Protein 4J5T (pdb70)

Foldseek 3Di:
DVVLVVVVVLVQQLQQWDQQLLQWLGKIWGFPDDQWIKIKFKWKWWLLDLPGLVLIGTGFAVVNVWLFWAFLFADSSAWGKIWTHRVNQQKTWIKTKGAFPSNLKIKIKIFIAGNDLAPWTKIKMKMKIFGGNCVPPVDWWKAWDDADPQAKTKMWTQTVVSGIKIKIKFWPDAFFQDDPPDPALALDVQLGRRGKGKDAAADHPQCVLVVSVVLVVQLVVQLVVSVCDDSSSSSSSSGGDPPVVHDGTRMMMIIHMGTNSDGNHTMMMIIMGHPPDPRGPDDPVSVVVSRVVRRVVSVVLLCVLWDFDDDPAVDPDRVRLSSVLSRLLNRQSSLWHKAWAWAWEQPPPDDDQFAFADDDRPRIDTDDGAIATAGWQFSHQTSFDAQQLRLLSLLLVCSRFVLVSLVRLVSQLVQQDDVALFGFRTDQGGPSSCVNPDPVPRYTYRLAAAQRSSLLSLLLSLQQLCLQCPPCVSVCCSHPLVNVLVSLVVRVVSLVRNLVRLLVSFFADQVQCLLLCVVVVCNVPADNSQWGHRGRHHQQFRVRHVLTRDDDDPPDGRRKTALSSLLSNLSSLSSQLSSCRSNVVVVSNVVSVVSNVSSLVCQVSPQQDPVVLWGFIWAADPPPSSDIDGHDFQFLSGCSCLLSVSHDQPDPSVVSSLVQQCDCQFQDALQAGFLTTVPGPCAPDDPRDSRGWAALSSRLSNLVSLCVNPVCLVDDDPDDADSSNVSSRSRLNSNLNLQVVLCVPVPFGARTAHRPPGHHDDDGSRSDSSSCNSCSRIRDCSDDDDDD

Secondary structure (DSSP, 8-state):
-HHHHHHHHHHHHHHSSSB--TTBSSEEB-TT--SS-EEEEEEEE-TTSTTGGGG-B-B--GGG--SEEEEEEEETTTEEEEEEEETTTTEEEEEEEEE-TTSS-EEEEEEEEESSTTS--EEEEEEEEEE--HHHHS--EEEEEEESSSS-EEEEEEETTTEEEEEEEEEEE--B---TTSS---SBTTB-TTS-EEEEE---GGGGGGHHHHHHHHHHHHHHHHT---GGGHHHHTS---TT-PPP-SEEEEEEEEETTSTT-EEEEEEEEETT-SS----HHHHHHHHHHHHHHHHHHHHHH----S-SS--S-HHHHHHHHHHHHHHHHHT-EEEEEEEEE--SS---TT--SPP---S-EEEEEEEEEE--SBTTTB-SEEHHHHHHHHHHHHHH-HHHHHHHHHHHHTT--TT-----SEE--HHHHHTTS-GGGTEE-TT-----HHHHHHHHHHHHHHHHH------HHHH-HHHHHHHHHHHHHHHHHHHHHHHHHTB---STTHHHHHHHT-GGGS-TTS-B--TT--SS--GGGS-TTS---SS--TT-B-HHHHHHHHHHHHHHHHHHHHTT-HHHHHHHHHHHHHHHHHIIIIIEETTTTEE-EEEE-TTTSS-EEEE---BHHHHHHHHTT-SPTT-THHHHHHHHHH-TTTTEETTEEBSB-TTSTTTT-TT-SSSS-B-HHHHHHHHHHHHHH-GGGGS--SS---HHHHHHHHHHHHHHHHHHHHHHHTSS--SEE-TTT--EESSSS-TTGGGGHHHHHH----S-----

Nearest PDB structures (foldseek):
  4j5t-assembly1_A  TM=1.001E+00  e=0.000E+00  Saccharomyces cerevisiae S288C
  8ehp-assembly2_B  TM=9.016E-01  e=6.118E-64  Thermochaetoides thermophila DSM 1495
  8eq7-assembly2_B  TM=9.001E-01  e=3.548E-64  Thermochaetoides thermophila DSM 1495
  8egv-assembly1_A  TM=9.000E-01  e=9.634E-64  Thermochaetoides thermophila DSM 1495
  8e4i-assembly1_A  TM=8.996E-01  e=7.435E-63  Thermochaetoides thermophila DSM 1495

Solvent-accessible surface area: 31717 Å² total; per-residue (Å²): 87,155,163,22,117,119,17,50,131,103,0,70,75,17,0,36,3,0,8,0,10,1,11,1,0,2,1,1,31,0,10,76,6,82,67,0,2,4,10,1,0,1,0,1,1,15,0,31,42,146,78,2,21,162,6,12,14,4,37,0,33,44,156,33,165,18,99,58,16,5,3,61,18,4,1,0,20,10,0,2,53,1,15,0,22,2,104,136,2,2,1,36,0,18,0,31,0,3,8,8,138,48,4,42,0,1,0,0,14,0,57,2,76,11,68,58,45,167,87,96,0,0,0,0,0,0,1,0,0,0,1,12,0,26,109,109,32,65,127,9,53,7,50,76,97,24,119,110,38,76,28,25,16,77,0,62,0,60,2,111,75,35,22,66,0,46,0,26,1,87,34,29,77,28,81,25,20,91,36,115,161,72,175,90,2,85,46,12,108,39,0,18,1,30,91,8,13,45,3,12,9,106,20,54,29,141,40,5,44,70,2,90,64,38,0,42,60,21,0,55,27,1,48,159,76,51,135,174,258,60,74,33,30,38,0,0,30,3,2,0,21,66,53,120,126,71,124,109,13,14,2,2,0,1,2,2,3,1,16,1,54,92,149,126,7,1,14,0,8,0,10,4,24,84,86,71,29,130,65,49,6,73,70,106,117,49,4,62,113,20,16,91,98,1,39,98,43,2,40,50,61,0,77,157,55,6,58,34,45,97,33,67,13,96,18,146,38,53,133,44,6,57,53,2,0,10,24,3,2,1,24,0,1,3,0,1,0,4,30,69,12,49,5,33,2,2,106,110,35,94,49,76,98,68,54,22,82,134,52,161,49,139,66,45,120,97,42,42,87,19,59,0,0,0,0,0,1,1,18,5,69,56,7,12,1,22,4,21,10,0,1,0,1,0,15,0,0,6,18,9,0,4,2,0,0,0,16,0,1,32,2,0,2,98,13,20,85,119,148,32,3,18,9,2,60,10,4,5,8,17,71,43,15,31,63,46,6,68,139,136,129,18,43,10,22,18,55,21,1,9,0,0,1,0,0,5,0,1,2,40,0,0,37,26,0,34,86,62,27,46,127,55,153,27,46,28,1,3,45,63,54,44,11,0,36,49,17,0,109,136,6,27,74,43,0,57,80,3,4,80,46,0,44,172,31,0,74,6,88,16,110,80,6,60,144,20,0,94,130,83,40,30,44,111,108,6,42,67,124,4,1,2,11,1,6,21,11,14,106,92,57,1,64,0,0,12,2,44,6,6,5,10,7,90,82,13,59,40,0,3,0,6,0,0,0,0,0,2,0,0,0,0,0,28,0,0,52,18,0,0,58,1,27,127,66,94,139,38,48,113,112,5,41,91,20,20,78,37,0,16,61,0,4,34,54,0,0,23,0,145,147,70,70,4,4,2,8,1,4,29,26,82,159,60,101,123,79,22,58,68,20,36,33,34,0,0,6,4,0,0,0,1,3,0,34,5,6,54,122,144,10,91,32,6,105,79,6,7,60,12,1,41,38,88,118,55,0,32,6,98,51,0,0,0,0,0,2,76,124,24,124,61,59,41,121,121,107,55,98,12,23,1,7,2,4,2,0,0,0,13,7,0,1,33,0,0,39,90,19,52,83,129,3,95,104,113,102,106,67,174,45,65,111,5,37,121,4,9,34,34,1,22,45,25,2,4,45,8,3,32,119,4,46,108,138,69,17,34,5,12,26,5,5,7,26,147,71,0,72,5,44,41,4,34,33,4,16,0,7,0,0,0,0,0,1,12,19,1,42,121,165,25,80,63,138,175,184,230

Organism: Saccharomyces cerevisiae (strain ATCC 204508 / S288c) (NCBI:txid559292)

Radius of gyration: 28.16 Å; Cα contacts (8 Å, |Δi|>4): 1670; chains: 1; bounding box: 70×61×98 Å

B-factor: mean 46.06, std 15.05, range [21.65, 100.0]

CATH classification: 2.70.98.110 (+1 more: 1.50.10.10)

Sequence (788 aa):
AEFMEEYQKFTNESSLLWAPYRSNCYFGMRPRYVHESPLIMGIMWFNSLSQDGLHSSLRHFATPQDKLQKYGWEVYDPRIGGKEVFIDEKNNLNLTVYFVKSKNGENWSVRVQGEPLDPKRPSTASVVLYFSQNGGEIDGKSSLAMIGHDGPNDMKFFGYSKELGEYHLTVKDNFGHYFKNPEYETMEVAPGSDCSKTSHLSLQIPDKEVWKARDVFQSLVSDSIRDILERPADLIPSVLTIRNLYNFNPGNFHYIQKTFDLTKKDGFQFDITYNKLGTTQSISTREQVTELITWSLNEINARFDKQFSFGEGPDSIESVEVKRRFALETLSNLLGGIGYFYGNQLIDRETEFDESQFTEIKLLNAKEEGPFELFTSVPSRGFFPRGFYWDEGFHLLQIMEYDFDLAFEILLASWFEMIEDDSGWIAREIILGNEARSKVPQEEFQVQNPNIANPPTLLLAFSEMLSSRAIENIGDFMTNNLEANPGLLTEYAKKIYPKLLKHYNWFRKSQTGLIDEYEEILEDEGIWDKIHKNEVYRWVGRTFTHCLPSGMDDYPRAQPPDVAELNVDALAWVGVMTRSMKQIAHVLKLTQDEQRYAQIEQEVVENLDLLHWSENDNCCYCDISIDPEDDEIREFVCHEGYVSVLPFALKLIPKNSPKLEKVVALMSDPEKIFSDYGLLSLSRQDDYFGKDENYWRGPIWMNINYLCLDAMMRYYYPEVILDVAGEASNAKKLYQSLKINLSNNIYKVWEEQGYCYENYSPIDGHGTGAEHFTGWTALVVNILGRFRSHHHHHH

Structure (mmCIF, N/CA/C/O backbone):
data_4J5T
#
_entry.id   4J5T
#
_cell.length_a   94.800
_cell.length_b   101.800
_cell.length_c   103.300
_cell.angle_alpha   90.00
_cell.angle_beta   90.00
_cell.angle_gamma   90.00
#
_symmetry.space_group_name_H-M   'P 21 21 21'
#
loop_
_entity.id
_entity.type
_entity.pdbx_description
1 polymer 'Mannosyl-oligosaccharide glucosidase'
2 branched 2-acetamido-2-deoxy-beta-D-glucopyranose-(1-4)-2-acetamido-2-deoxy-beta-D-glucopyranose
3 water water
#
loop_
_atom_site.group_PDB
_atom_site.id
_atom_site.type_symbol
_atom_site.label_atom_id
_atom_site.label_alt_id
_atom_site.label_comp_id
_atom_site.label_asym_id
_atom_site.label_entity_id
_atom_site.label_seq_id
_atom_site.pdbx_PDB_ins_code
_atom_site.Cartn_x
_atom_site.Cartn_y
_atom_site.Cartn_z
_atom_site.occupancy
_atom_site.B_iso_or_equiv
_atom_site.auth_seq_id
_atom_site.auth_comp_id
_atom_site.auth_asym_id
_atom_site.auth_atom_id
_atom_site.pdbx_PDB_model_num
ATOM 1 N N . ALA A 1 1 ? -39.939 1.489 3.086 1.00 59.23 -2 ALA A N 1
ATOM 2 C CA . ALA A 1 1 ? -38.646 1.800 3.761 1.00 65.69 -2 ALA A CA 1
ATOM 3 C C . ALA A 1 1 ? -38.808 1.813 5.278 1.00 64.14 -2 ALA A C 1
ATOM 4 O O . ALA A 1 1 ? -37.969 1.282 6.001 1.00 62.69 -2 ALA A O 1
ATOM 6 N N . GLU A 1 2 ? -39.894 2.422 5.749 1.00 58.38 -1 GLU A N 1
ATOM 7 C CA . GLU A 1 2 ? -40.186 2.508 7.180 1.00 70.06 -1 GLU A CA 1
ATOM 8 C C . GLU A 1 2 ? -40.402 1.118 7.770 1.00 63.31 -1 GLU A C 1
ATOM 9 O O . GLU A 1 2 ? -39.897 0.811 8.853 1.00 56.63 -1 GLU A O 1
ATOM 15 N N . PHE A 1 3 ? -41.154 0.284 7.053 1.00 49.13 0 PHE A N 1
ATOM 16 C CA . PHE A 1 3 ? -41.355 -1.104 7.454 1.00 53.84 0 PHE A CA 1
ATOM 17 C C . PHE A 1 3 ? -40.025 -1.857 7.482 1.00 53.33 0 PHE A C 1
ATOM 18 O O . PHE A 1 3 ? -39.769 -2.626 8.407 1.00 46.67 0 PHE A O 1
ATOM 26 N N . MET A 1 4 ? -39.178 -1.623 6.481 1.00 50.79 1 MET A N 1
ATOM 27 C CA . MET A 1 4 ? -37.877 -2.290 6.413 1.00 48.79 1 MET A CA 1
ATOM 28 C C . MET A 1 4 ? -36.997 -1.941 7.612 1.00 48.90 1 MET A C 1
ATOM 29 O O . MET A 1 4 ? -36.345 -2.818 8.176 1.00 46.92 1 MET A O 1
ATOM 34 N N . GLU A 1 5 ? -36.982 -0.668 7.997 1.00 50.46 2 GLU A N 1
ATOM 35 C CA . GLU A 1 5 ? -36.208 -0.231 9.164 1.00 53.41 2 GLU A CA 1
ATOM 36 C C . GLU A 1 5 ? -36.752 -0.818 10.468 1.00 50.77 2 GLU A C 1
ATOM 37 O O . GLU A 1 5 ? -35.986 -1.071 11.399 1.00 42.81 2 GLU A O 1
ATOM 43 N N . GLU A 1 6 ? -38.064 -1.036 10.532 1.00 44.51 3 GLU A N 1
ATOM 44 C CA . GLU A 1 6 ? -38.674 -1.698 11.686 1.00 47.01 3 GLU A CA 1
ATOM 45 C C . GLU A 1 6 ? -38.239 -3.160 11.757 1.00 44.33 3 GLU A C 1
ATOM 46 O O . GLU A 1 6 ? -37.909 -3.660 12.833 1.00 40.01 3 GLU A O 1
ATOM 52 N N . TYR A 1 7 ? -38.244 -3.837 10.611 1.00 45.25 4 TYR A N 1
ATOM 53 C CA . TYR A 1 7 ? -37.741 -5.207 10.526 1.00 42.18 4 TYR A CA 1
ATOM 54 C C . TYR A 1 7 ? -36.252 -5.272 10.867 1.00 35.28 4 TYR A C 1
ATOM 55 O O . TYR A 1 7 ? -35.828 -6.110 11.666 1.00 32.69 4 TYR A O 1
ATOM 64 N N . GLN A 1 8 ? -35.467 -4.387 10.261 1.00 35.69 5 GLN A N 1
ATOM 65 C CA . GLN A 1 8 ? -34.020 -4.378 10.468 1.00 38.72 5 GLN A CA 1
ATOM 66 C C . GLN A 1 8 ? -33.648 -4.048 11.916 1.00 45.05 5 GLN A C 1
ATOM 67 O O . GLN A 1 8 ? -32.646 -4.549 12.427 1.00 31.29 5 GLN A O 1
ATOM 73 N N . LYS A 1 9 ? -34.457 -3.213 12.570 1.00 40.67 6 LYS A N 1
ATOM 74 C CA . LYS A 1 9 ? -34.262 -2.889 13.986 1.00 38.58 6 LYS A CA 1
ATOM 75 C C . LYS A 1 9 ? -34.408 -4.133 14.858 1.00 33.93 6 LYS A C 1
ATOM 76 O O . LYS A 1 9 ? -33.555 -4.404 15.698 1.00 35.03 6 LYS A O 1
ATOM 82 N N . PHE A 1 10 ? -35.497 -4.872 14.666 1.00 33.79 7 PHE A N 1
ATOM 83 C CA . PHE A 1 10 ? -35.722 -6.115 15.410 1.00 41.28 7 PHE A CA 1
ATOM 84 C C . PHE A 1 10 ? -34.649 -7.160 15.106 1.00 34.43 7 PHE A C 1
ATOM 85 O O . PHE A 1 10 ? -34.176 -7.848 16.012 1.00 35.95 7 PHE A O 1
ATOM 93 N N . THR A 1 11 ? -34.277 -7.287 13.834 1.00 36.07 8 THR A N 1
ATOM 94 C CA . THR A 1 11 ? -33.248 -8.246 13.433 1.00 34.42 8 THR A CA 1
ATOM 95 C C . THR A 1 11 ? -31.931 -7.929 14.143 1.00 35.04 8 THR A C 1
ATOM 96 O O . THR A 1 11 ? -31.345 -8.794 14.793 1.00 31.17 8 THR A O 1
ATOM 100 N N . ASN A 1 12 ? -31.488 -6.681 14.030 1.00 34.79 9 ASN A N 1
ATOM 101 C CA . ASN A 1 12 ? -30.303 -6.206 14.739 1.00 35.60 9 ASN A CA 1
ATOM 102 C C . ASN A 1 12 ? -30.281 -6.554 16.212 1.00 35.79 9 ASN A C 1
ATOM 103 O O . ASN A 1 12 ? -29.275 -7.033 16.736 1.00 32.20 9 ASN A O 1
ATOM 108 N N . GLU A 1 13 ? -31.388 -6.259 16.882 1.00 30.85 10 GLU A N 1
ATOM 109 C CA . GLU A 1 13 ? -31.494 -6.467 18.319 1.00 32.82 10 GLU A CA 1
ATOM 110 C C . GLU A 1 13 ? -31.431 -7.942 18.693 1.00 28.88 10 GLU A C 1
ATOM 111 O O . GLU A 1 13 ? -30.814 -8.296 19.699 1.00 27.54 10 GLU A O 1
ATOM 117 N N A SER A 1 14 ? -32.060 -8.787 17.879 0.32 32.09 11 SER A N 1
ATOM 118 N N B SER A 1 14 ? -32.052 -8.804 17.891 0.68 32.13 11 SER A N 1
ATOM 119 C CA A SER A 1 14 ? -32.065 -10.231 18.093 0.32 31.22 11 SER A CA 1
ATOM 120 C CA B SER A 1 14 ? -32.039 -10.241 18.174 0.68 31.15 11 SER A CA 1
ATOM 121 C C A SER A 1 14 ? -30.682 -10.859 17.910 0.32 31.34 11 SER A C 1
ATOM 122 C C B SER A 1 14 ? -30.665 -10.871 17.920 0.68 31.40 11 SER A C 1
ATOM 123 O O A SER A 1 14 ? -30.354 -11.842 18.572 0.32 28.75 11 SER A O 1
ATOM 124 O O B SER A 1 14 ? -30.321 -11.870 18.551 0.68 28.72 11 SER A O 1
ATOM 129 N N . LEU A 1 15 ? -29.880 -10.288 17.013 1.00 28.95 12 LEU A N 1
ATOM 130 C CA . LEU A 1 15 ? -28.544 -10.817 16.693 1.00 27.91 12 LEU A CA 1
ATOM 131 C C . LEU A 1 15 ? -27.378 -10.031 17.309 1.00 30.10 12 LEU A C 1
ATOM 132 O O . LEU A 1 15 ? -26.222 -10.363 17.061 1.00 31.02 12 LEU A O 1
ATOM 137 N N . LEU A 1 16 ? -27.671 -9.011 18.119 1.00 25.99 13 LEU A N 1
ATOM 138 C CA . LEU A 1 16 ? -26.622 -8.164 18.693 1.00 28.67 13 LEU A CA 1
ATOM 139 C C . LEU A 1 16 ? -25.597 -8.943 19.514 1.00 29.84 13 LEU A C 1
ATOM 140 O O . LEU A 1 16 ? -24.392 -8.773 19.325 1.00 32.20 13 LEU A O 1
ATOM 145 N N . TRP A 1 17 ? -26.076 -9.787 20.424 1.00 24.91 14 TRP A N 1
ATOM 146 C CA . TRP A 1 17 ? -25.202 -10.455 21.388 1.00 28.39 14 TRP A CA 1
ATOM 147 C C . TRP A 1 17 ? -25.103 -11.934 21.161 1.00 29.66 14 TRP A C 1
ATOM 148 O O . TRP A 1 17 ? -26.109 -12.643 21.160 1.00 33.14 14 TRP A O 1
ATOM 159 N N . ALA A 1 18 ? -23.875 -12.410 20.972 1.00 31.96 15 ALA A N 1
ATOM 160 C CA . ALA A 1 18 ? -23.602 -13.838 20.873 1.00 31.89 15 ALA A CA 1
ATOM 161 C C . ALA A 1 18 ? -22.094 -14.083 20.929 1.00 31.70 15 ALA A C 1
ATOM 162 O O . ALA A 1 18 ? -21.312 -13.135 20.827 1.00 26.64 15 ALA A O 1
ATOM 164 N N . PRO A 1 19 ? -21.677 -15.351 21.097 1.00 34.62 16 PRO A N 1
ATOM 165 C CA . PRO A 1 19 ? -20.248 -15.687 21.094 1.00 26.69 16 PRO A CA 1
ATOM 166 C C . PRO A 1 19 ? -19.626 -15.583 19.698 1.00 35.52 16 PRO A C 1
ATOM 167 O O . PRO A 1 19 ? -19.181 -16.584 19.133 1.00 30.52 16 PRO A O 1
ATOM 171 N N . TYR A 1 20 ? -19.562 -14.362 19.171 1.00 26.63 17 TYR A N 1
ATOM 172 C CA . TYR A 1 20 ? -19.183 -14.134 17.771 1.00 27.98 17 TYR A CA 1
ATOM 173 C C . TYR A 1 20 ? -17.670 -14.166 17.506 1.00 28.34 17 TYR A C 1
ATOM 174 O O . TYR A 1 20 ? -17.235 -13.942 16.376 1.00 28.81 17 TYR A O 1
ATOM 183 N N . ARG A 1 21 ? -16.867 -14.428 18.534 1.00 31.92 18 ARG A N 1
ATOM 184 C CA . ARG A 1 21 ? -15.433 -14.621 18.345 1.00 30.93 18 ARG A CA 1
ATOM 185 C C . ARG A 1 21 ? -15.196 -16.116 18.189 1.00 32.33 18 ARG A C 1
ATOM 186 O O . ARG A 1 21 ? -14.656 -16.769 19.080 1.00 29.17 18 ARG A O 1
ATOM 194 N N . SER A 1 22 ? -15.612 -16.646 17.040 1.00 32.27 19 SER A N 1
ATOM 195 C CA . SER A 1 22 ? -15.680 -18.093 16.829 1.00 36.65 19 SER A CA 1
ATOM 196 C C . SER A 1 22 ? -14.311 -18.775 16.725 1.00 29.58 19 SER A C 1
ATOM 197 O O . SER A 1 22 ? -14.223 -19.997 16.827 1.00 31.64 19 SER A O 1
ATOM 200 N N . ASN A 1 23 ? -13.253 -17.991 16.521 1.00 29.62 20 ASN A N 1
ATOM 201 C CA . ASN A 1 23 ? -11.882 -18.499 16.650 1.00 29.06 20 ASN A CA 1
ATOM 202 C C . ASN A 1 23 ? -11.536 -18.920 18.089 1.00 32.71 20 ASN A C 1
ATOM 203 O O . ASN A 1 23 ? -10.645 -19.741 18.297 1.00 30.22 20 ASN A O 1
ATOM 208 N N . CYS A 1 24 ? -12.238 -18.352 19.072 1.00 26.03 21 CYS A N 1
ATOM 209 C CA . CYS A 1 24 ? -12.071 -18.741 20.476 1.00 28.23 21 CYS A CA 1
ATOM 210 C C . CYS A 1 24 ? -12.965 -19.924 20.823 1.00 27.47 21 CYS A C 1
ATOM 211 O O . CYS A 1 24 ? -14.053 -20.064 20.259 1.00 32.84 21 CYS A O 1
ATOM 214 N N . TYR A 1 25 ? -12.513 -20.762 21.757 1.00 27.88 22 TYR A N 1
ATOM 215 C CA . TYR A 1 25 ? -13.364 -21.820 22.309 1.00 29.27 22 TYR A CA 1
ATOM 216 C C . TYR A 1 25 ? -14.659 -21.206 22.819 1.00 33.18 22 TYR A C 1
ATOM 217 O O . TYR A 1 25 ? -15.748 -21.696 22.527 1.00 30.17 22 TYR A O 1
ATOM 226 N N . PHE A 1 26 ? -14.528 -20.124 23.579 1.00 28.28 23 PHE A N 1
ATOM 227 C CA . PHE A 1 26 ? -15.667 -19.280 23.908 1.00 29.74 23 PHE A CA 1
ATOM 228 C C . PHE A 1 26 ? -15.227 -17.830 24.038 1.00 30.75 23 PHE A C 1
ATOM 229 O O . PHE A 1 26 ? -14.547 -17.459 24.995 1.00 25.49 23 PHE A O 1
ATOM 237 N N . GLY A 1 27 ? -15.616 -17.020 23.059 1.00 32.13 24 GLY A N 1
ATOM 238 C CA . GLY A 1 27 ? -15.312 -15.597 23.056 1.00 29.63 24 GLY A CA 1
ATOM 239 C C . GLY A 1 27 ? -16.493 -14.823 22.515 1.00 27.66 24 GLY A C 1
ATOM 240 O O . GLY A 1 27 ? -17.177 -15.288 21.604 1.00 30.90 24 GLY A O 1
ATOM 241 N N . MET A 1 28 ? -16.727 -13.639 23.074 1.00 28.18 25 MET A N 1
ATOM 242 C CA . MET A 1 28 ? -17.878 -12.829 22.703 1.00 28.86 25 MET A CA 1
ATOM 243 C C . MET A 1 28 ? -17.495 -11.415 22.304 1.00 28.40 25 MET A C 1
ATOM 244 O O . MET A 1 28 ? -16.581 -10.818 22.872 1.00 30.79 25 MET A O 1
ATOM 249 N N . ARG A 1 29 ? -18.230 -10.888 21.334 1.00 27.66 26 ARG A N 1
ATOM 250 C CA . ARG A 1 29 ? -18.265 -9.460 21.066 1.00 26.77 26 ARG A CA 1
ATOM 251 C C . ARG A 1 29 ? -19.601 -9.166 20.391 1.00 29.73 26 ARG A C 1
ATOM 252 O O . ARG A 1 29 ? -20.165 -10.045 19.739 1.00 29.37 26 ARG A O 1
ATOM 260 N N . PRO A 1 30 ? -20.124 -7.943 20.564 1.00 26.72 27 PRO A N 1
ATOM 261 C CA . PRO A 1 30 ? -21.405 -7.604 19.948 1.00 30.24 27 PRO A CA 1
ATOM 262 C C . PRO A 1 30 ? -21.297 -7.406 18.435 1.00 28.15 27 PRO A C 1
ATOM 263 O O . PRO A 1 30 ? -20.314 -6.848 17.951 1.00 28.65 27 PRO A O 1
ATOM 267 N N . ARG A 1 31 ? -22.312 -7.863 17.710 1.00 26.45 28 ARG A N 1
ATOM 268 C CA . ARG A 1 31 ? -22.328 -7.798 16.249 1.00 32.07 28 ARG A CA 1
ATOM 269 C C . ARG A 1 31 ? -22.285 -6.355 15.749 1.00 33.25 28 ARG A C 1
ATOM 270 O O . ARG A 1 31 ? -22.969 -5.491 16.288 1.00 30.64 28 ARG A O 1
ATOM 278 N N . TYR A 1 32 ? -21.467 -6.113 14.724 1.00 29.39 29 TYR A N 1
ATOM 279 C CA . TYR A 1 32 ? -21.354 -4.803 14.059 1.00 27.91 29 TYR A CA 1
ATOM 280 C C . TYR A 1 32 ? -20.950 -3.633 14.970 1.00 32.67 29 TYR A C 1
ATOM 281 O O . TYR A 1 32 ? -21.236 -2.476 14.658 1.00 32.82 29 TYR A O 1
ATOM 290 N N . VAL A 1 33 ? -20.263 -3.928 16.071 1.00 29.54 30 VAL A N 1
ATOM 291 C CA . VAL A 1 33 ? -19.719 -2.893 16.944 1.00 28.57 30 VAL A CA 1
ATOM 292 C C . VAL A 1 33 ? -18.201 -2.915 16.815 1.00 30.74 30 VAL A C 1
ATOM 293 O O . VAL A 1 33 ? -17.545 -3.793 17.366 1.00 29.79 30 VAL A O 1
ATOM 297 N N . HIS A 1 34 ? -17.642 -1.953 16.088 1.00 30.00 31 HIS A N 1
ATOM 298 C CA . HIS A 1 34 ? -16.205 -1.967 15.792 1.00 36.41 31 HIS A CA 1
ATOM 299 C C . HIS A 1 34 ? -15.377 -0.957 16.541 1.00 38.85 31 HIS A C 1
ATOM 300 O O . HIS A 1 34 ? -14.169 -1.149 16.676 1.00 42.46 31 HIS A O 1
ATOM 307 N N . GLU A 1 35 ? -15.983 0.121 17.037 1.00 33.76 32 GLU A N 1
ATOM 308 C CA . GLU A 1 35 ? -15.203 1.147 17.741 1.00 38.98 32 GLU A CA 1
ATOM 309 C C . GLU A 1 35 ? -15.085 0.889 19.242 1.00 36.09 32 GLU A C 1
ATOM 310 O O . GLU A 1 35 ? -13.987 0.943 19.789 1.00 35.30 32 GLU A O 1
ATOM 316 N N . SER A 1 36 ? -16.205 0.613 19.906 1.00 34.80 33 SER A N 1
ATOM 317 C CA . SER A 1 36 ? -16.191 0.396 21.355 1.00 30.28 33 SER A CA 1
ATOM 318 C C . SER A 1 36 ? -16.919 -0.882 21.766 1.00 27.98 33 SER A C 1
ATOM 319 O O . SER A 1 36 ? -17.899 -0.836 22.510 1.00 30.11 33 SER A O 1
ATOM 322 N N . PRO A 1 37 ? -16.433 -2.037 21.282 1.00 30.32 34 PRO A N 1
ATOM 323 C CA . PRO A 1 37 ? -16.998 -3.309 21.710 1.00 24.61 34 PRO A CA 1
ATOM 324 C C . PRO A 1 37 ? -16.526 -3.724 23.095 1.00 28.07 34 PRO A C 1
ATOM 325 O O . PRO A 1 37 ? -15.391 -3.430 23.476 1.00 28.82 34 PRO A O 1
ATOM 329 N N . LEU A 1 38 ? -17.401 -4.393 23.840 1.00 29.41 35 LEU A N 1
ATOM 330 C CA . LEU A 1 38 ? -16.979 -5.186 24.985 1.00 30.68 35 LEU A CA 1
ATOM 331 C C . LEU A 1 38 ? -16.527 -6.537 24.447 1.00 34.18 35 LEU A C 1
ATOM 332 O O . LEU A 1 38 ? -17.284 -7.220 23.753 1.00 32.91 35 LEU A O 1
ATOM 337 N N . ILE A 1 39 ? -15.290 -6.908 24.764 1.00 28.24 36 ILE A N 1
ATOM 338 C CA . ILE A 1 39 ? -14.702 -8.157 24.310 1.00 31.25 36 ILE A CA 1
ATOM 339 C C . ILE A 1 39 ? -14.556 -9.080 25.509 1.00 36.85 36 ILE A C 1
ATOM 340 O O . ILE A 1 39 ? -14.069 -8.661 26.556 1.00 33.31 36 ILE A O 1
ATOM 345 N N . MET A 1 40 ? -14.979 -10.329 25.353 1.00 33.14 37 MET A N 1
ATOM 346 C CA . MET A 1 40 ? -14.844 -11.319 26.417 1.00 29.34 37 MET A CA 1
ATOM 347 C C . MET A 1 40 ? -14.306 -12.628 25.861 1.00 31.64 37 MET A C 1
ATOM 348 O O . MET A 1 40 ? -14.588 -12.985 24.720 1.00 30.66 37 MET A O 1
ATOM 353 N N . GLY A 1 41 ? -13.524 -13.327 26.677 1.00 30.80 38 GLY A N 1
ATOM 354 C CA . GLY A 1 41 ? -13.086 -14.678 26.367 1.00 31.72 38 GLY A CA 1
ATOM 355 C C . GLY A 1 41 ? -12.874 -15.490 27.628 1.00 35.65 38 GLY A C 1
ATOM 356 O O . GLY A 1 41 ? -12.752 -14.936 28.723 1.00 31.73 38 GLY A O 1
ATOM 357 N N . ILE A 1 42 ? -12.846 -16.808 27.467 1.00 31.45 39 ILE A N 1
ATOM 358 C CA . ILE A 1 42 ? -12.604 -17.730 28.570 1.00 28.70 39 ILE A CA 1
ATOM 359 C C . ILE A 1 42 ? -11.399 -18.596 28.244 1.00 36.70 39 ILE A C 1
ATOM 360 O O . ILE A 1 42 ? -11.315 -19.167 27.158 1.00 36.48 39 ILE A O 1
ATOM 365 N N . MET A 1 43 ? -10.466 -18.682 29.185 1.00 33.61 40 MET A N 1
ATOM 366 C CA . MET A 1 43 ? -9.330 -19.585 29.070 1.00 35.10 40 MET A CA 1
ATOM 367 C C . MET A 1 43 ? -9.333 -20.512 30.277 1.00 40.97 40 MET A C 1
ATOM 368 O O . MET A 1 43 ? -9.982 -20.219 31.282 1.00 35.55 40 MET A O 1
ATOM 373 N N . TRP A 1 44 ? -8.636 -21.638 30.172 1.00 33.96 41 TRP A N 1
ATOM 374 C CA . TRP A 1 44 ? -8.463 -22.525 31.321 1.00 39.41 41 TRP A CA 1
ATOM 375 C C . TRP A 1 44 ? -7.244 -23.388 31.203 1.00 39.38 41 TRP A C 1
ATOM 376 O O . TRP A 1 44 ? -6.720 -23.598 30.108 1.00 41.08 41 TRP A O 1
ATOM 387 N N . PHE A 1 45 ? -6.790 -23.895 32.347 1.00 40.90 42 PHE A N 1
ATOM 388 C CA . PHE A 1 45 ? -5.651 -24.810 32.401 1.00 36.41 42 PHE A CA 1
ATOM 389 C C . PHE A 1 45 ? -5.588 -25.537 33.744 1.00 48.12 42 PHE A C 1
ATOM 390 O O . PHE A 1 45 ? -6.307 -25.187 34.683 1.00 39.23 42 PHE A O 1
ATOM 398 N N . ASN A 1 46 ? -4.741 -26.559 33.814 1.00 42.00 43 ASN A N 1
ATOM 399 C CA . ASN A 1 46 ? -4.489 -27.279 35.059 1.00 49.35 43 ASN A CA 1
ATOM 400 C C . ASN A 1 46 ? -3.285 -26.669 35.768 1.00 44.66 43 ASN A C 1
ATOM 401 O O . ASN A 1 46 ? -2.143 -26.916 35.383 1.00 52.05 43 ASN A O 1
ATOM 406 N N . SER A 1 47 ? -3.545 -25.887 36.813 1.00 43.12 44 SER A N 1
ATOM 407 C CA . SER A 1 47 ? -2.483 -25.170 37.519 1.00 45.82 44 SER A CA 1
ATOM 408 C C . SER A 1 47 ? -1.739 -26.023 38.552 1.00 50.21 44 SER A C 1
ATOM 409 O O . SER A 1 47 ? -0.763 -25.559 39.142 1.00 53.99 44 SER A O 1
ATOM 412 N N . LEU A 1 48 ? -2.187 -2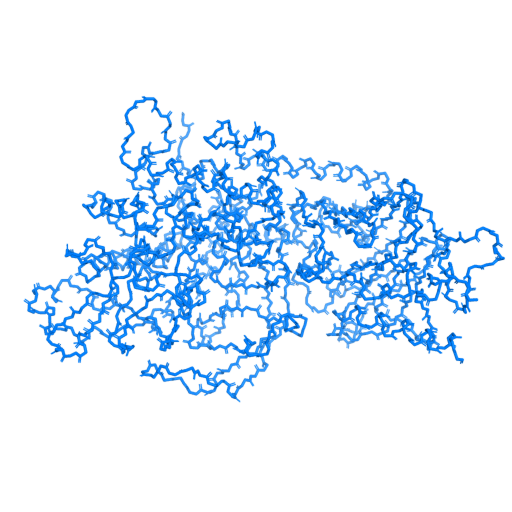7.258 38.770 1.00 53.48 45 LEU A N 1
ATOM 413 C CA . LEU A 1 48 ? -1.544 -28.143 39.745 1.00 60.44 45 LEU A CA 1
ATOM 414 C C . LEU A 1 48 ? -0.190 -28.667 39.260 1.00 63.46 45 LEU A C 1
ATOM 415 O O . LEU A 1 48 ? 0.663 -29.021 40.076 1.00 74.03 45 LEU A O 1
ATOM 420 N N . SER A 1 49 ? 0.005 -28.719 37.941 1.00 66.66 46 SER A N 1
ATOM 421 C CA . SER A 1 49 ? 1.290 -29.119 37.367 1.00 73.01 46 SER A CA 1
ATOM 422 C C . SER A 1 49 ? 2.170 -27.894 37.106 1.00 73.18 46 SER A C 1
ATOM 423 O O . SER A 1 49 ? 1.666 -26.797 36.859 1.00 64.11 46 SER A O 1
ATOM 426 N N . GLN A 1 50 ? 3.484 -28.099 37.166 1.00 70.91 47 GLN A N 1
ATOM 427 C CA . GLN A 1 50 ? 4.471 -27.024 36.989 1.00 77.08 47 GLN A CA 1
ATOM 428 C C . GLN A 1 50 ? 4.430 -26.362 35.609 1.00 73.00 47 GLN A C 1
ATOM 429 O O . GLN A 1 50 ? 4.772 -25.186 35.475 1.00 68.37 47 GLN A O 1
ATOM 435 N N . ASP A 1 51 ? 4.020 -27.122 34.596 1.00 73.21 48 ASP A N 1
ATOM 436 C CA . ASP A 1 51 ? 3.984 -26.647 33.210 1.00 75.35 48 ASP A CA 1
ATOM 437 C C . ASP A 1 51 ? 2.543 -26.573 32.688 1.00 75.56 48 ASP A C 1
ATOM 438 O O . ASP A 1 51 ? 2.271 -26.877 31.524 1.00 65.55 48 ASP A O 1
ATOM 443 N N . GLY A 1 52 ? 1.629 -26.152 33.562 1.00 66.67 49 GLY A N 1
ATOM 444 C CA . GLY A 1 52 ? 0.217 -26.016 33.213 1.00 61.21 49 GLY A CA 1
ATOM 445 C C . GLY A 1 52 ? -0.054 -24.927 32.193 1.00 58.98 49 GLY A C 1
ATOM 446 O O . GLY A 1 52 ? -1.022 -25.010 31.434 1.00 58.71 49 GLY A O 1
ATOM 447 N N . LEU A 1 53 ? 0.801 -23.907 32.169 1.00 51.87 50 LEU A N 1
ATOM 448 C CA . LEU A 1 53 ? 0.668 -22.802 31.216 1.00 58.61 50 LEU A CA 1
ATOM 449 C C . LEU A 1 53 ? 0.813 -23.242 29.755 1.00 60.39 50 LEU A C 1
ATOM 450 O O . LEU A 1 53 ? 0.299 -22.574 28.857 1.00 59.91 50 LEU A O 1
ATOM 455 N N . HIS A 1 54 ? 1.508 -24.353 29.519 1.00 56.41 51 HIS A N 1
ATOM 456 C CA . HIS A 1 54 ? 1.618 -24.918 28.169 1.00 57.22 51 HIS A CA 1
ATOM 457 C C . HIS A 1 54 ? 0.343 -25.559 27.675 1.00 58.19 51 HIS A C 1
ATOM 458 O O . HIS A 1 54 ? 0.159 -25.707 26.464 1.00 56.74 51 HIS A O 1
ATOM 465 N N A SER A 1 55 ? -0.541 -25.958 28.589 0.51 50.74 52 SER A N 1
ATOM 466 N N B SER A 1 55 ? -0.533 -25.933 28.610 0.49 50.75 52 SER A N 1
ATOM 467 C CA A SER A 1 55 ? -1.851 -26.500 28.211 0.51 52.21 52 SER A CA 1
ATOM 468 C CA B SER A 1 55 ? -1.842 -26.507 28.299 0.49 52.19 52 SER A CA 1
ATOM 469 C C A SER A 1 55 ? -2.969 -25.485 28.466 0.51 46.97 52 SER A C 1
ATOM 470 C C B SER A 1 55 ? -2.974 -25.488 28.440 0.49 46.97 52 SER A C 1
ATOM 471 O O A SER A 1 55 ? -4.092 -25.857 28.812 0.51 46.78 52 SER A O 1
ATOM 472 O O B SER A 1 55 ? -4.120 -25.867 28.683 0.49 47.06 52 SER A O 1
ATOM 477 N N . LEU A 1 56 ? -2.656 -24.204 28.284 1.00 43.80 53 LEU A N 1
ATOM 478 C CA . LEU A 1 56 ? -3.642 -23.138 28.440 1.00 44.64 53 LEU A CA 1
ATOM 479 C C . LEU A 1 56 ? -4.505 -23.036 27.185 1.00 40.43 53 LEU A C 1
ATOM 480 O O . LEU A 1 56 ? -4.001 -22.746 26.098 1.00 43.60 53 LEU A O 1
ATOM 485 N N . ARG A 1 57 ? -5.804 -23.277 27.346 1.00 35.93 54 ARG A N 1
ATOM 486 C CA . ARG A 1 57 ? -6.739 -23.252 26.225 1.00 41.67 54 ARG A CA 1
ATOM 487 C C . ARG A 1 57 ? -7.239 -21.834 26.014 1.00 42.23 54 ARG A C 1
ATOM 488 O O . ARG A 1 57 ? -7.552 -21.140 26.975 1.00 32.48 54 ARG A O 1
ATOM 496 N N . HIS A 1 58 ? -7.308 -21.409 24.757 1.00 34.82 55 HIS A N 1
ATOM 497 C CA . HIS A 1 58 ? -7.873 -20.108 24.420 1.00 30.22 55 HIS A CA 1
ATOM 498 C C . HIS A 1 58 ? -8.501 -20.154 23.055 1.00 32.94 55 HIS A C 1
ATOM 499 O O . HIS A 1 58 ? -9.725 -20.206 22.941 1.00 32.18 55 HIS A O 1
ATOM 506 N N . PHE A 1 59 ? -7.678 -20.161 22.007 1.00 31.07 56 PHE A N 1
ATOM 507 C CA . PHE A 1 59 ? -8.180 -20.299 20.646 1.00 32.07 56 PHE A CA 1
ATOM 508 C C . PHE A 1 59 ? -8.412 -21.765 20.316 1.00 34.21 56 PHE A C 1
ATOM 509 O O . PHE A 1 59 ? -7.683 -22.638 20.785 1.00 32.43 56 PHE A O 1
ATOM 517 N N . ALA A 1 60 ? -9.436 -22.029 19.511 1.00 34.64 57 ALA A N 1
ATOM 518 C CA . ALA A 1 60 ? -9.685 -23.372 19.009 1.00 35.38 57 ALA A CA 1
ATOM 519 C C . ALA A 1 60 ? -8.564 -23.750 18.053 1.00 41.73 57 ALA A C 1
ATOM 520 O O . ALA A 1 60 ? -8.293 -23.029 17.094 1.00 46.55 57 ALA A O 1
ATOM 522 N N . THR A 1 61 ? -7.896 -24.863 18.339 1.00 43.87 58 THR A N 1
ATOM 523 C CA . THR A 1 61 ? -6.849 -25.387 17.467 1.00 48.22 58 THR A CA 1
ATOM 524 C C . THR A 1 61 ? -6.831 -26.910 17.527 1.00 49.67 58 THR A C 1
ATOM 525 O O . THR A 1 61 ? -6.985 -27.487 18.605 1.00 46.44 58 THR A O 1
ATOM 529 N N . PRO A 1 62 ? -6.622 -27.568 16.372 1.00 45.65 59 PRO A N 1
ATOM 530 C CA . PRO A 1 62 ? -6.537 -29.028 16.339 1.00 47.19 59 PRO A CA 1
ATOM 531 C C . PRO A 1 62 ? -5.347 -29.561 17.138 1.00 48.32 59 PRO A C 1
ATOM 532 O O . PRO A 1 62 ? -5.347 -30.722 17.542 1.00 49.58 59 PRO A O 1
ATOM 536 N N . GLN A 1 63 ? -4.351 -28.706 17.361 1.00 50.85 60 GLN A N 1
ATOM 537 C CA . GLN A 1 63 ? -3.158 -29.062 18.128 1.00 57.95 60 GLN A CA 1
ATOM 538 C C . GLN A 1 63 ? -3.437 -29.347 19.610 1.00 59.27 60 GLN A C 1
ATOM 539 O O . GLN A 1 63 ? -2.640 -30.015 20.268 1.00 53.38 60 GLN A O 1
ATOM 545 N N . ASP A 1 64 ? -4.556 -28.843 20.132 1.00 48.79 61 ASP A N 1
ATOM 546 C CA . ASP A 1 64 ? -4.955 -29.108 21.521 1.00 49.90 61 ASP A CA 1
ATOM 547 C C . ASP A 1 64 ? -5.433 -30.539 21.751 1.00 46.74 61 ASP A C 1
ATOM 548 O O . ASP A 1 64 ? -5.359 -31.038 22.873 1.00 54.09 61 ASP A O 1
ATOM 553 N N . LYS A 1 65 ? -5.935 -31.185 20.700 1.00 48.58 62 LYS A N 1
ATOM 554 C CA . LYS A 1 65 ? -6.392 -32.572 20.779 1.00 52.46 62 LYS A CA 1
ATOM 555 C C . LYS A 1 65 ? -7.378 -32.794 21.928 1.00 58.20 62 LYS A C 1
ATOM 556 O O . LYS A 1 65 ? -7.219 -33.721 22.727 1.00 57.07 62 LYS A O 1
ATOM 562 N N . LEU A 1 66 ? -8.388 -31.932 22.013 1.00 48.76 63 LEU A N 1
ATOM 563 C CA . LEU A 1 66 ? -9.473 -32.121 22.969 1.00 44.82 63 LEU A CA 1
ATOM 564 C C . LEU A 1 66 ? -10.280 -33.331 22.515 1.00 44.24 63 LEU A C 1
ATOM 565 O O . LEU A 1 66 ? -10.452 -33.541 21.312 1.00 45.44 63 LEU A O 1
ATOM 570 N N . GLN A 1 67 ? -10.764 -34.131 23.462 1.00 48.10 64 GLN A N 1
ATOM 571 C CA . GLN A 1 67 ? -11.617 -35.268 23.118 1.00 45.76 64 GLN A CA 1
ATOM 572 C C . GLN A 1 67 ? -12.817 -34.780 22.318 1.00 50.90 64 GLN A C 1
ATOM 573 O O . GLN A 1 67 ? -13.204 -35.399 21.325 1.00 50.25 64 GLN A O 1
ATOM 579 N N . LYS A 1 68 ? -13.405 -33.673 22.762 1.00 46.05 65 LYS A N 1
ATOM 580 C CA . LYS A 1 68 ? -14.552 -33.094 22.080 1.00 50.76 65 LYS A CA 1
ATOM 581 C C . LYS A 1 68 ? -14.774 -31.643 22.489 1.00 50.75 65 LYS A C 1
ATOM 582 O O . LYS A 1 68 ? -14.531 -31.266 23.637 1.00 49.87 65 LYS A O 1
ATOM 588 N N . TYR A 1 69 ? -15.227 -30.833 21.537 1.00 43.46 66 TYR A N 1
ATOM 589 C CA . TYR A 1 69 ? -15.713 -29.491 21.835 1.00 38.37 66 TYR A CA 1
ATOM 590 C C . TYR A 1 69 ? -16.741 -29.065 20.793 1.00 44.66 66 TYR A C 1
ATOM 591 O O . TYR A 1 69 ? -16.720 -29.547 19.667 1.00 44.75 66 TYR A O 1
ATOM 600 N N . GLY A 1 70 ? -17.643 -28.171 21.176 1.00 36.66 67 GLY A N 1
ATOM 601 C CA . GLY A 1 70 ? -18.654 -27.669 20.250 1.00 36.97 67 GLY A CA 1
ATOM 602 C C . GLY A 1 70 ? -20.024 -27.527 20.875 1.00 35.71 67 GLY A C 1
ATOM 603 O O . GLY A 1 70 ? -20.259 -27.973 22.001 1.00 38.80 67 GLY A O 1
ATOM 604 N N . TRP A 1 71 ? -20.926 -26.896 20.130 1.00 30.73 68 TRP A N 1
ATOM 605 C CA . TRP A 1 71 ? -22.288 -26.666 20.582 1.00 28.48 68 TRP A CA 1
ATOM 606 C C . TRP A 1 71 ? -23.120 -27.893 20.396 1.00 37.06 68 TRP A C 1
ATOM 607 O O . TRP A 1 71 ? -23.120 -28.484 19.317 1.00 36.62 68 TRP A O 1
ATOM 618 N N . GLU A 1 72 ? -23.831 -28.293 21.446 1.00 33.95 69 GLU A N 1
ATOM 619 C CA . GLU A 1 72 ? -24.828 -29.354 21.337 1.00 33.89 69 GLU A CA 1
ATOM 620 C C . GLU A 1 72 ? -26.142 -28.763 20.840 1.00 31.87 69 GLU A C 1
ATOM 621 O O . GLU A 1 72 ? -26.866 -29.391 20.068 1.00 37.73 69 GLU A O 1
ATOM 627 N N . VAL A 1 73 ? -26.440 -27.551 21.301 1.00 26.73 70 VAL A N 1
ATOM 628 C CA . VAL A 1 73 ? -27.616 -26.800 20.875 1.00 30.19 70 VAL A CA 1
ATOM 629 C C . VAL A 1 73 ? -27.221 -25.331 20.832 1.00 32.57 70 VAL A C 1
ATOM 630 O O . VAL A 1 73 ? -26.622 -24.831 21.781 1.00 31.30 70 VAL A O 1
ATOM 634 N N . TYR A 1 74 ? -27.541 -24.648 19.734 1.00 30.01 71 TYR A N 1
ATOM 635 C CA . TYR A 1 74 ? -27.147 -23.251 19.566 1.00 26.99 71 TYR A CA 1
ATOM 636 C C . TYR A 1 74 ? -27.908 -22.534 18.451 1.00 30.62 71 TYR A C 1
ATOM 637 O O . TYR A 1 74 ? -28.102 -23.077 17.362 1.00 33.63 71 TYR A O 1
ATOM 646 N N . ASP A 1 75 ? -28.315 -21.304 18.746 1.00 27.54 72 ASP A N 1
ATOM 647 C CA . ASP A 1 75 ? -28.927 -20.396 17.783 1.00 32.74 72 ASP A CA 1
ATOM 648 C C . ASP A 1 75 ? -28.562 -18.986 18.255 1.00 32.68 72 ASP A C 1
ATOM 649 O O . ASP A 1 75 ? -28.931 -18.606 19.365 1.00 30.57 72 ASP A O 1
ATOM 654 N N . PRO A 1 76 ? -27.850 -18.202 17.420 1.00 31.89 73 PRO A N 1
ATOM 655 C CA . PRO A 1 76 ? -27.330 -16.933 17.944 1.00 27.39 73 PRO A CA 1
ATOM 656 C C . PRO A 1 76 ? -28.403 -15.903 18.315 1.00 33.82 73 PRO A C 1
ATOM 657 O O . PRO A 1 76 ? -28.100 -14.932 19.012 1.00 30.30 73 PRO A O 1
ATOM 661 N N . ARG A 1 77 ? -29.638 -16.111 17.857 1.00 30.74 74 ARG A N 1
ATOM 662 C CA . ARG A 1 77 ? -30.764 -15.281 18.283 1.00 31.70 74 ARG A CA 1
ATOM 663 C C . ARG A 1 77 ? -31.174 -15.547 19.731 1.00 35.01 74 ARG A C 1
ATOM 664 O O . ARG A 1 77 ? -31.839 -14.721 20.351 1.00 34.25 74 ARG A O 1
ATOM 672 N N . ILE A 1 78 ? -30.786 -16.703 20.260 1.00 30.01 75 ILE A N 1
ATOM 673 C CA . ILE A 1 78 ? -31.321 -17.186 21.527 1.00 30.33 75 ILE A CA 1
ATOM 674 C C . ILE A 1 78 ? -30.218 -17.472 22.535 1.00 28.62 75 ILE A C 1
ATOM 675 O O . ILE A 1 78 ? -30.196 -16.896 23.622 1.00 33.80 75 ILE A O 1
ATOM 680 N N . GLY A 1 79 ? -29.306 -18.362 22.163 1.00 30.03 76 GLY A N 1
ATOM 681 C CA . GLY A 1 79 ? -28.252 -18.808 23.058 1.00 29.67 76 GLY A CA 1
ATOM 682 C C . GLY A 1 79 ? -27.947 -20.262 22.794 1.00 32.72 76 GLY A C 1
ATOM 683 O O . GLY A 1 79 ? -28.179 -20.750 21.691 1.00 30.38 76 GLY A O 1
ATOM 684 N N . GLY A 1 80 ? -27.434 -20.963 23.798 1.00 31.64 77 GLY A N 1
ATOM 685 C CA . GLY A 1 80 ? -27.138 -22.380 23.633 1.00 32.65 77 GLY A CA 1
ATOM 686 C C . GLY A 1 80 ? -26.269 -22.979 24.716 1.00 30.49 77 GLY A C 1
ATOM 687 O O . GLY A 1 80 ? -26.012 -22.350 25.742 1.00 31.06 77 GLY A O 1
ATOM 688 N N . LYS A 1 81 ? -25.812 -24.201 24.457 1.00 31.80 78 LYS A N 1
ATOM 689 C CA . LYS A 1 81 ? -25.002 -24.972 25.394 1.00 33.14 78 LYS A CA 1
ATOM 690 C C . LYS A 1 81 ? -23.771 -25.512 24.678 1.00 31.60 78 LYS A C 1
ATOM 691 O O . LYS A 1 81 ? -23.898 -26.291 23.731 1.00 33.63 78 LYS A O 1
ATOM 697 N N . GLU A 1 82 ? -22.587 -25.097 25.121 1.00 31.36 79 GLU A N 1
ATOM 698 C CA . GLU A 1 82 ? -21.336 -25.577 24.538 1.00 35.99 79 GLU A CA 1
ATOM 699 C C . GLU A 1 82 ? -20.586 -26.437 25.543 1.00 35.56 79 GLU A C 1
ATOM 700 O O . GLU A 1 82 ? -20.536 -26.106 26.725 1.00 34.33 79 GLU A O 1
ATOM 706 N N . VAL A 1 83 ? -20.001 -27.533 25.067 1.00 33.83 80 VAL A N 1
ATOM 707 C CA . VAL A 1 83 ? -19.278 -28.458 25.938 1.00 37.31 80 VAL A CA 1
ATOM 708 C C . VAL A 1 83 ? -17.849 -28.674 25.444 1.00 42.33 80 VAL A C 1
ATOM 709 O O . VAL A 1 83 ? -17.607 -28.747 24.240 1.00 38.87 80 VAL A O 1
ATOM 713 N N . PHE A 1 84 ? -16.914 -28.757 26.390 1.00 37.52 81 PHE A N 1
ATOM 714 C CA . PHE A 1 84 ? -15.502 -29.007 26.097 1.00 40.89 81 PHE A CA 1
ATOM 715 C C . PHE A 1 84 ? -15.001 -30.156 26.969 1.00 43.55 81 PHE A C 1
ATOM 716 O O . PHE A 1 84 ? -14.970 -30.037 28.195 1.00 40.48 81 PHE A O 1
ATOM 724 N N . ILE A 1 85 ? -14.619 -31.264 26.338 1.00 40.96 82 ILE A N 1
ATOM 725 C CA . ILE A 1 85 ? -14.030 -32.397 27.049 1.00 47.84 82 ILE A CA 1
ATOM 726 C C . ILE A 1 85 ? -12.514 -32.364 26.862 1.00 41.32 82 ILE A C 1
ATOM 727 O O . ILE A 1 85 ? -12.012 -32.558 25.752 1.00 42.93 82 ILE A O 1
ATOM 732 N N . ASP A 1 86 ? -11.798 -32.120 27.959 1.00 39.71 83 ASP A N 1
ATOM 733 C CA . ASP A 1 86 ? -10.358 -31.889 27.935 1.00 38.64 83 ASP A CA 1
ATOM 734 C C . ASP A 1 86 ? -9.659 -32.882 28.864 1.00 46.34 83 ASP A C 1
ATOM 735 O O . ASP A 1 86 ? -9.489 -32.619 30.056 1.00 42.30 83 ASP A O 1
ATOM 740 N N . GLU A 1 87 ? -9.250 -34.019 28.308 1.00 49.04 84 GLU A N 1
ATOM 741 C CA . GLU A 1 87 ? -8.677 -35.112 29.102 1.00 53.58 84 GLU A CA 1
ATOM 742 C C . GLU A 1 87 ? -7.358 -34.737 29.780 1.00 47.54 84 GLU A C 1
ATOM 743 O O . GLU A 1 87 ? -7.156 -35.051 30.952 1.00 49.62 84 GLU A O 1
ATOM 749 N N . LYS A 1 88 ? -6.475 -34.066 29.042 1.00 48.79 85 LYS A N 1
ATOM 750 C CA . LYS A 1 88 ? -5.199 -33.571 29.580 1.00 49.95 85 LYS A CA 1
ATOM 751 C C . LYS A 1 88 ? -5.392 -32.770 30.868 1.00 51.45 85 LYS A C 1
ATOM 752 O O . LYS A 1 88 ? -4.676 -32.977 31.847 1.00 51.64 85 LYS A O 1
ATOM 758 N N . ASN A 1 89 ? -6.366 -31.864 30.858 1.00 49.84 86 ASN A N 1
ATOM 759 C CA . ASN A 1 89 ? -6.653 -31.006 32.011 1.00 45.12 86 ASN A CA 1
ATOM 760 C C . ASN A 1 89 ? -7.722 -31.570 32.957 1.00 44.58 86 ASN A C 1
ATOM 761 O O . ASN A 1 89 ? -8.166 -30.878 33.876 1.00 45.82 86 ASN A O 1
ATOM 766 N N . ASN A 1 90 ? -8.130 -32.819 32.729 1.00 43.05 87 ASN A N 1
ATOM 767 C CA . ASN A 1 90 ? -9.114 -33.508 33.575 1.00 46.79 87 ASN A CA 1
ATOM 768 C C . ASN A 1 90 ? -10.454 -32.774 33.667 1.00 47.93 87 ASN A C 1
ATOM 769 O O . ASN A 1 90 ? -11.234 -33.014 34.587 1.00 46.28 87 ASN A O 1
ATOM 774 N N . LEU A 1 91 ? -10.732 -31.902 32.701 1.00 46.81 88 LEU A N 1
ATOM 775 C CA . LEU A 1 91 ? -11.832 -30.956 32.835 1.00 41.18 88 LEU A CA 1
ATOM 776 C C . LEU A 1 91 ? -12.991 -31.249 31.891 1.00 44.20 88 LEU A C 1
ATOM 777 O O . LEU A 1 91 ? -12.808 -31.432 30.685 1.00 46.04 88 LEU A O 1
ATOM 782 N N . ASN A 1 92 ? -14.183 -31.287 32.477 1.00 39.99 89 ASN A N 1
ATOM 783 C CA . ASN A 1 92 ? -15.427 -31.429 31.751 1.00 42.82 89 ASN A CA 1
ATOM 784 C C . ASN A 1 92 ? -16.172 -30.109 31.876 1.00 45.32 89 ASN A C 1
ATOM 785 O O . ASN A 1 92 ? -16.852 -29.864 32.872 1.00 45.64 89 ASN A O 1
ATOM 790 N N . LEU A 1 93 ? -16.023 -29.256 30.867 1.00 42.39 90 LEU A N 1
ATOM 791 C CA . LEU A 1 93 ? -16.514 -27.887 30.935 1.00 37.22 90 LEU A CA 1
ATOM 792 C C . LEU A 1 93 ? -17.764 -27.711 30.084 1.00 41.13 90 LEU A C 1
ATOM 793 O O . LEU A 1 93 ? -17.780 -28.095 28.915 1.00 40.62 90 LEU A O 1
ATOM 798 N N . THR A 1 94 ? -18.804 -27.135 30.682 1.00 34.62 91 THR A N 1
ATOM 799 C CA . THR A 1 94 ? -20.013 -26.754 29.962 1.00 36.69 91 THR A CA 1
ATOM 800 C C . THR A 1 94 ? -20.214 -25.249 30.089 1.00 40.66 91 THR A C 1
ATOM 801 O O . THR A 1 94 ? -20.079 -24.693 31.180 1.00 42.89 91 THR A O 1
ATOM 805 N N . VAL A 1 95 ? -20.524 -24.596 28.972 1.00 35.33 92 VAL A N 1
ATOM 806 C CA . VAL A 1 95 ? -20.797 -23.162 28.959 1.00 30.38 92 VAL A CA 1
ATOM 807 C C . VAL A 1 95 ? -22.166 -22.908 28.336 1.00 38.10 92 VAL A C 1
ATOM 808 O O . VAL A 1 95 ? -22.410 -23.280 27.188 1.00 34.64 92 VAL A O 1
ATOM 812 N N . TYR A 1 96 ? -23.057 -22.287 29.108 1.00 35.38 93 TYR A N 1
ATOM 813 C CA . TYR A 1 96 ? -24.372 -21.899 28.611 1.00 30.70 93 TYR A CA 1
ATOM 814 C C . TYR A 1 96 ? -24.366 -20.416 28.291 1.00 33.23 93 TYR A C 1
ATOM 815 O O . TYR A 1 96 ? -23.725 -19.632 28.987 1.00 31.51 93 TYR A O 1
ATOM 824 N N . PHE A 1 97 ? -25.087 -20.037 27.242 1.00 36.49 94 PHE A N 1
ATOM 825 C CA . PHE A 1 97 ? -25.285 -18.633 26.912 1.00 33.61 94 PHE A CA 1
ATOM 826 C C . PHE A 1 97 ? -26.776 -18.376 26.729 1.00 33.26 94 PHE A C 1
ATOM 827 O O . PHE A 1 97 ? -27.438 -19.080 25.971 1.00 32.13 94 PHE A O 1
ATOM 835 N N . VAL A 1 98 ? -27.299 -17.379 27.441 1.00 32.59 95 VAL A N 1
ATOM 836 C CA . VAL A 1 98 ? -28.703 -16.989 27.319 1.00 32.75 95 VAL A CA 1
ATOM 837 C C . VAL A 1 98 ? -28.845 -15.472 27.261 1.00 30.64 95 VAL A C 1
ATOM 838 O O . VAL A 1 98 ? -27.918 -14.737 27.614 1.00 34.29 95 VAL A O 1
ATOM 842 N N . LYS A 1 99 ? -30.013 -15.021 26.813 1.00 29.77 96 LYS A N 1
ATOM 843 C CA . LYS A 1 99 ? -30.290 -13.600 26.618 1.00 29.74 96 LYS A CA 1
ATOM 844 C C . LYS A 1 99 ? -31.700 -13.234 27.075 1.00 38.28 96 LYS A C 1
ATOM 845 O O . LYS A 1 99 ? -32.589 -14.084 27.112 1.00 32.97 96 LYS A O 1
ATOM 851 N N . SER A 1 100 ? -31.899 -11.961 27.412 1.00 33.77 97 SER A N 1
ATOM 852 C CA . SER A 1 100 ? -33.239 -11.446 27.703 1.00 41.74 97 SER A CA 1
ATOM 853 C C . SER A 1 100 ? -34.061 -11.435 26.417 1.00 40.48 97 SER A C 1
ATOM 854 O O . SER A 1 100 ? -33.500 -11.441 25.319 1.00 33.75 97 SER A O 1
ATOM 857 N N . LYS A 1 101 ? -35.384 -11.404 26.549 1.00 37.07 98 LYS A N 1
ATOM 858 C CA . LYS A 1 101 ? -36.270 -11.509 25.385 1.00 38.48 98 LYS A CA 1
ATOM 859 C C . LYS A 1 101 ? -36.007 -10.445 24.319 1.00 37.19 98 LYS A C 1
ATOM 860 O O . LYS A 1 101 ? -36.088 -10.735 23.125 1.00 34.67 98 LYS A O 1
ATOM 866 N N . ASN A 1 102 ? -35.685 -9.225 24.743 1.00 36.96 99 ASN A N 1
ATOM 867 C CA . ASN A 1 102 ? -35.314 -8.161 23.801 1.00 39.58 99 ASN A CA 1
ATOM 868 C C . ASN A 1 102 ? -33.850 -8.242 23.336 1.00 32.77 99 ASN A C 1
ATOM 869 O O . ASN A 1 102 ? -33.418 -7.452 22.497 1.00 40.78 99 ASN A O 1
ATOM 874 N N . GLY A 1 103 ? -33.095 -9.185 23.894 1.00 33.79 100 GLY A N 1
ATOM 875 C CA . GLY A 1 103 ? -31.731 -9.467 23.451 1.00 34.71 100 GLY A CA 1
ATOM 876 C C . GLY A 1 103 ? -30.662 -8.486 23.904 1.00 36.40 100 GLY A C 1
ATOM 877 O O . GLY A 1 103 ? -29.512 -8.596 23.478 1.00 34.71 100 GLY A O 1
ATOM 878 N N . GLU A 1 104 ? -31.020 -7.536 24.768 1.00 35.49 101 GLU A N 1
ATOM 879 C CA . GLU A 1 104 ? -30.085 -6.484 25.192 1.00 32.64 101 GLU A CA 1
ATOM 880 C C . GLU A 1 104 ? -29.284 -6.860 26.446 1.00 32.94 101 GLU A C 1
ATOM 881 O O . GLU A 1 104 ? -28.236 -6.274 26.711 1.00 31.85 101 GLU A O 1
ATOM 887 N N . ASN A 1 105 ? -29.783 -7.826 27.213 1.00 30.54 102 ASN A N 1
ATOM 888 C CA . ASN A 1 105 ? -29.073 -8.348 28.381 1.00 28.46 102 ASN A CA 1
ATOM 889 C C . ASN A 1 105 ? -28.681 -9.794 28.115 1.00 26.76 102 ASN A C 1
ATOM 890 O O . ASN A 1 105 ? -29.354 -10.482 27.348 1.00 29.97 102 ASN A O 1
ATOM 895 N N . TRP A 1 106 ? -27.595 -10.254 28.728 1.00 27.74 103 TRP A N 1
ATOM 896 C CA . TRP A 1 106 ? -27.160 -11.638 28.534 1.00 31.83 103 TRP A CA 1
ATOM 897 C C . TRP A 1 106 ? -26.458 -12.208 29.726 1.00 32.29 103 TRP A C 1
ATOM 898 O O . TRP A 1 106 ? -25.950 -11.476 30.576 1.00 30.20 103 TRP A O 1
ATOM 909 N N . SER A 1 107 ? -26.439 -13.534 29.800 1.00 27.14 104 SER A N 1
ATOM 910 C CA . SER A 1 107 ? -25.728 -14.229 30.861 1.00 30.79 104 SER A CA 1
ATOM 911 C C . SER A 1 107 ? -24.983 -15.435 30.311 1.00 30.06 104 SER A C 1
ATOM 912 O O . SER A 1 107 ? -25.461 -16.113 29.398 1.00 32.72 104 SER A O 1
ATOM 915 N N . VAL A 1 108 ? -23.798 -15.676 30.864 1.00 31.55 105 VAL A N 1
ATOM 916 C CA . VAL A 1 108 ? -23.025 -16.868 30.563 1.00 32.71 105 VAL A CA 1
ATOM 917 C C . VAL A 1 108 ? -22.834 -17.640 31.857 1.00 35.61 105 VAL A C 1
ATOM 918 O O . VAL A 1 108 ? -22.368 -17.083 32.849 1.00 37.07 105 VAL A O 1
ATOM 922 N N . ARG A 1 109 ? -23.213 -18.912 31.846 1.00 33.08 106 ARG A N 1
ATOM 923 C CA . ARG A 1 109 ? -22.979 -19.794 32.980 1.00 36.82 106 ARG A CA 1
ATOM 924 C C . ARG A 1 109 ? -21.865 -20.761 32.620 1.00 34.28 106 ARG A C 1
ATOM 925 O O . ARG A 1 109 ? -21.982 -21.510 31.651 1.00 33.18 106 ARG A O 1
ATOM 933 N N . VAL A 1 110 ? -20.786 -20.731 33.397 1.00 31.63 107 VAL A N 1
ATOM 934 C CA . VAL A 1 110 ? -19.677 -21.663 33.225 1.00 36.10 107 VAL A CA 1
ATOM 935 C C . VAL A 1 110 ? -19.795 -22.749 34.286 1.00 43.91 107 VAL A C 1
ATOM 936 O O . VAL A 1 110 ? -19.843 -22.453 35.478 1.00 43.26 107 VAL A O 1
ATOM 940 N N . GLN A 1 111 ? -19.845 -24.000 33.838 1.00 38.71 108 GLN A N 1
ATOM 941 C CA . GLN A 1 111 ? -20.055 -25.140 34.719 1.00 38.14 108 GLN A CA 1
ATOM 942 C C . GLN A 1 111 ? -18.980 -26.179 34.442 1.00 44.85 108 GLN A C 1
ATOM 943 O O . GLN A 1 111 ? -18.833 -26.632 33.306 1.00 46.76 108 GLN A O 1
ATOM 949 N N . GLY A 1 112 ? -18.224 -26.544 35.473 1.00 39.89 109 GLY A N 1
ATOM 950 C CA . GLY A 1 112 ? -17.145 -27.513 35.323 1.00 41.69 109 GLY A CA 1
ATOM 951 C C . GLY A 1 112 ? -17.256 -28.670 36.290 1.00 50.97 109 GLY A C 1
ATOM 952 O O . GLY A 1 112 ? -17.853 -28.547 37.358 1.00 45.46 109 GLY A O 1
ATOM 953 N N . GLU A 1 113 ? -16.689 -29.803 35.894 1.00 47.11 110 GLU A N 1
ATOM 954 C CA . GLU A 1 113 ? -16.580 -30.969 36.762 1.00 47.41 110 GLU A CA 1
ATOM 955 C C . GLU A 1 113 ? -15.417 -31.822 36.268 1.00 48.60 110 GLU A C 1
ATOM 956 O O . GLU A 1 113 ? -15.062 -31.759 35.090 1.00 44.30 110 GLU A O 1
ATOM 962 N N . PRO A 1 114 ? -14.808 -32.610 37.165 1.00 47.79 111 PRO A N 1
ATOM 963 C CA . PRO A 1 114 ? -13.678 -33.433 36.746 1.00 49.62 111 PRO A CA 1
ATOM 964 C C . PRO A 1 114 ? -14.106 -34.602 35.867 1.00 46.09 111 PRO A C 1
ATOM 965 O O . PRO A 1 114 ? -15.221 -35.105 36.013 1.00 46.00 111 PRO A O 1
ATOM 969 N N . LEU A 1 115 ? -13.231 -35.016 34.955 1.00 49.10 112 LEU A N 1
ATOM 970 C CA . LEU A 1 115 ? -13.448 -36.248 34.197 1.00 54.19 112 LEU A CA 1
ATOM 971 C C . LEU A 1 115 ? -13.136 -37.450 35.087 1.00 63.50 112 LEU A C 1
ATOM 972 O O . LEU A 1 115 ? -13.861 -38.447 35.071 1.00 64.35 112 LEU A O 1
ATOM 977 N N . ASP A 1 116 ? -12.054 -37.341 35.857 1.00 59.93 113 ASP A N 1
ATOM 978 C CA . ASP A 1 116 ? -11.684 -38.336 36.861 1.00 57.98 113 ASP A CA 1
ATOM 979 C C . ASP A 1 116 ? -11.573 -37.644 38.229 1.00 58.23 113 ASP A C 1
ATOM 980 O O . ASP A 1 116 ? -10.632 -36.881 38.455 1.00 60.75 113 ASP A O 1
ATOM 985 N N . PRO A 1 117 ? -12.530 -37.910 39.144 1.00 57.50 114 PRO A N 1
ATOM 986 C CA . PRO A 1 117 ? -12.562 -37.256 40.466 1.00 61.38 114 PRO A CA 1
ATOM 987 C C . PRO A 1 117 ? -11.394 -37.553 41.419 1.00 68.21 114 PRO A C 1
ATOM 988 O O . PRO A 1 117 ? -11.277 -36.887 42.447 1.00 65.71 114 PRO A O 1
ATOM 992 N N . LYS A 1 118 ? -10.558 -38.539 41.103 1.00 65.65 115 LYS A N 1
ATOM 993 C CA . LYS A 1 118 ? -9.435 -38.905 41.978 1.00 69.59 115 LYS A CA 1
ATOM 994 C C . LYS A 1 118 ? -8.060 -38.614 41.367 1.00 70.32 115 LYS A C 1
ATOM 995 O O . LYS A 1 118 ? -7.035 -38.980 41.947 1.00 68.27 115 LYS A O 1
ATOM 1001 N N . ARG A 1 119 ? -8.038 -37.952 40.210 1.00 66.17 116 ARG A N 1
ATOM 1002 C CA . ARG A 1 119 ? -6.791 -37.454 39.637 1.00 60.40 116 ARG A CA 1
ATOM 1003 C C . ARG A 1 119 ? -6.505 -36.069 40.215 1.00 65.06 116 ARG A C 1
ATOM 1004 O O . ARG A 1 119 ? -7.266 -35.133 39.962 1.00 62.47 116 ARG A O 1
ATOM 1012 N N . PRO A 1 120 ? -5.419 -35.932 41.004 1.00 61.97 117 PRO A N 1
ATOM 1013 C CA . PRO A 1 120 ? -5.099 -34.619 41.571 1.00 63.55 117 PRO A CA 1
ATOM 1014 C C . PRO A 1 120 ? -4.866 -33.570 40.486 1.00 60.65 117 PRO A C 1
ATOM 1015 O O . PRO A 1 120 ? -3.944 -33.704 39.680 1.00 62.82 117 PRO A O 1
ATOM 1019 N N . SER A 1 121 ? -5.709 -32.543 40.475 1.00 54.23 118 SER A N 1
ATOM 1020 C CA . SER A 1 121 ? -5.648 -31.495 39.462 1.00 54.93 118 SER A CA 1
ATOM 1021 C C . SER A 1 121 ? -6.538 -30.321 39.847 1.00 51.69 118 SER A C 1
ATOM 1022 O O . SER A 1 121 ? -7.360 -30.424 40.760 1.00 54.30 118 SER A O 1
ATOM 1025 N N . THR A 1 122 ? -6.362 -29.205 39.148 1.00 50.59 119 THR A N 1
ATOM 1026 C CA . THR A 1 122 ? -7.211 -28.034 39.331 1.00 49.05 119 THR A CA 1
ATOM 1027 C C . THR A 1 122 ? -7.781 -27.582 37.995 1.00 50.17 119 THR A C 1
ATOM 1028 O O . THR A 1 122 ? -7.241 -27.907 36.938 1.00 44.13 119 THR A O 1
ATOM 1032 N N . ALA A 1 123 ? -8.889 -26.852 38.055 1.00 47.35 120 ALA A N 1
ATOM 1033 C CA . ALA A 1 123 ? -9.432 -26.161 36.898 1.00 46.91 120 ALA A CA 1
ATOM 1034 C C . ALA A 1 123 ? -9.272 -24.670 37.142 1.00 45.27 120 ALA A C 1
ATOM 1035 O O . ALA A 1 123 ? -10.107 -24.051 37.801 1.00 44.77 120 ALA A O 1
ATOM 1037 N N . SER A 1 124 ? -8.177 -24.105 36.639 1.00 40.86 121 SER A N 1
ATOM 1038 C CA . SER A 1 124 ? -7.927 -22.675 36.757 1.00 45.93 121 SER A CA 1
ATOM 1039 C C . SER A 1 124 ? -8.547 -21.967 35.557 1.00 39.83 121 SER A C 1
ATOM 1040 O O . SER A 1 124 ? -7.965 -21.934 34.475 1.00 41.78 121 SER A O 1
ATOM 1043 N N . VAL A 1 125 ? -9.743 -21.421 35.760 1.00 36.17 122 VAL A N 1
ATOM 1044 C CA . VAL A 1 125 ? -10.484 -20.741 34.704 1.00 34.46 122 VAL A CA 1
ATOM 1045 C C . VAL A 1 125 ? -10.168 -19.251 34.724 1.00 39.15 122 VAL A C 1
ATOM 1046 O O . VAL A 1 125 ? -10.326 -18.595 35.753 1.00 43.62 122 VAL A O 1
ATOM 1050 N N . VAL A 1 126 ? -9.725 -18.727 33.583 1.00 34.43 123 VAL A N 1
ATOM 1051 C CA . VAL A 1 126 ? -9.396 -17.313 33.457 1.00 36.16 123 VAL A CA 1
ATOM 1052 C C . VAL A 1 126 ? -10.374 -16.624 32.514 1.00 40.59 123 VAL A C 1
ATOM 1053 O O . VAL A 1 126 ? -10.392 -16.900 31.314 1.00 35.06 123 VAL A O 1
ATOM 1057 N N . LEU A 1 127 ? -11.200 -15.742 33.070 1.00 33.65 124 LEU A N 1
ATOM 1058 C CA . LEU A 1 127 ? -12.062 -14.883 32.269 1.00 36.02 124 LEU A CA 1
ATOM 1059 C C . LEU A 1 127 ? -11.298 -13.610 31.972 1.00 37.87 124 LEU A C 1
ATOM 1060 O O . LEU A 1 127 ? -10.540 -13.131 32.815 1.00 35.50 124 LEU A O 1
ATOM 1065 N N . TYR A 1 128 ? -11.486 -13.057 30.780 1.00 30.42 125 TYR A N 1
ATOM 1066 C CA . TYR A 1 128 ? -11.016 -11.707 30.528 1.00 32.29 125 TYR A CA 1
ATOM 1067 C C . TYR A 1 128 ? -12.083 -10.878 29.830 1.00 32.59 125 TYR A C 1
ATOM 1068 O O . TYR A 1 128 ? -12.870 -11.392 29.036 1.00 31.38 125 TYR A O 1
ATOM 1077 N N . PHE A 1 129 ? -12.116 -9.597 30.178 1.00 31.42 126 PHE A N 1
ATOM 1078 C CA . PHE A 1 129 ? -13.041 -8.641 29.598 1.00 35.86 126 PHE A CA 1
ATOM 1079 C C . PHE A 1 129 ? -12.245 -7.418 29.192 1.00 34.66 126 PHE A C 1
ATOM 1080 O O . PHE A 1 129 ? -11.305 -7.030 29.886 1.00 32.87 126 PHE A O 1
ATOM 1088 N N . SER A 1 130 ? -12.619 -6.811 28.075 1.00 26.77 127 SER A N 1
ATOM 1089 C CA . SER A 1 130 ? -12.023 -5.554 27.662 1.00 30.98 127 SER A CA 1
ATOM 1090 C C . SER A 1 130 ? -13.096 -4.685 27.044 1.00 30.94 127 SER A C 1
ATOM 1091 O O . SER A 1 130 ? -13.719 -5.074 26.060 1.00 29.29 127 SER A O 1
ATOM 1094 N N . GLN A 1 131 ? -13.330 -3.522 27.645 1.00 30.42 128 GLN A N 1
ATOM 1095 C CA . GLN A 1 131 ? -14.159 -2.506 27.022 1.00 29.65 128 GLN A CA 1
ATOM 1096 C C . GLN A 1 131 ? -13.245 -1.666 26.142 1.00 31.86 128 GLN A C 1
ATOM 1097 O O . GLN A 1 131 ? -12.459 -0.873 26.646 1.00 30.15 128 GLN A O 1
ATOM 1103 N N . ASN A 1 132 ? -13.336 -1.857 24.830 1.00 28.73 129 ASN A N 1
ATOM 1104 C CA . ASN A 1 132 ? -12.490 -1.127 23.886 1.00 30.77 129 ASN A CA 1
ATOM 1105 C C . ASN A 1 132 ? -13.047 0.257 23.569 1.00 33.03 129 ASN A C 1
ATOM 1106 O O . ASN A 1 132 ? -14.210 0.546 23.849 1.00 31.75 129 ASN A O 1
ATOM 1111 N N . GLY A 1 133 ? -12.198 1.114 23.004 1.00 35.77 130 GLY A N 1
ATOM 1112 C CA . GLY A 1 133 ? -12.635 2.394 22.446 1.00 38.04 130 GLY A CA 1
ATOM 1113 C C . GLY A 1 133 ? -12.190 3.640 23.191 1.00 41.08 130 GLY A C 1
ATOM 1114 O O . GLY A 1 133 ? -12.120 4.715 22.597 1.00 39.80 130 GLY A O 1
ATOM 1115 N N . GLY A 1 134 ? -11.885 3.503 24.482 1.00 35.59 131 GLY A N 1
ATOM 1116 C CA . GLY A 1 134 ? -11.555 4.646 25.341 1.00 44.73 131 GLY A CA 1
ATOM 1117 C C . GLY A 1 134 ? -10.461 5.544 24.797 1.00 49.21 131 GLY A C 1
ATOM 1118 O O . GLY A 1 134 ? -10.578 6.769 24.829 1.00 40.75 131 GLY A O 1
ATOM 1119 N N . GLU A 1 135 ? -9.395 4.929 24.295 1.00 42.16 132 GLU A N 1
ATOM 1120 C CA . GLU A 1 135 ? -8.295 5.661 23.658 1.00 47.72 132 GLU A CA 1
ATOM 1121 C C . GLU A 1 135 ? -8.735 6.449 22.413 1.00 46.07 132 GLU A C 1
ATOM 1122 O O . GLU A 1 135 ? -8.121 7.462 22.072 1.00 52.61 132 GLU A O 1
ATOM 1128 N N . ILE A 1 136 ? -9.803 5.993 21.756 1.00 46.83 133 ILE A N 1
ATOM 1129 C CA . ILE A 1 136 ? -10.336 6.650 20.562 1.00 48.26 133 ILE A CA 1
ATOM 1130 C C . ILE A 1 136 ? -11.406 7.684 20.914 1.00 49.14 133 ILE A C 1
ATOM 1131 O O . ILE A 1 136 ? -11.266 8.864 20.592 1.00 51.25 133 ILE A O 1
ATOM 1136 N N . ASP A 1 137 ? -12.469 7.230 21.577 1.00 47.07 134 ASP A N 1
ATOM 1137 C CA . ASP A 1 137 ? -13.664 8.053 21.815 1.00 43.15 134 ASP A CA 1
ATOM 1138 C C . ASP A 1 137 ? -13.608 8.892 23.097 1.00 41.36 134 ASP A C 1
ATOM 1139 O O . ASP A 1 137 ? -14.451 9.767 23.300 1.00 49.12 134 ASP A O 1
ATOM 1144 N N . GLY A 1 138 ? -12.635 8.610 23.961 1.00 43.21 135 GLY A N 1
ATOM 1145 C CA . GLY A 1 138 ? -12.422 9.391 25.180 1.00 44.73 135 GLY A CA 1
ATOM 1146 C C . GLY A 1 138 ? -13.466 9.211 26.271 1.00 44.22 135 GLY A C 1
ATOM 1147 O O . GLY A 1 138 ? -13.507 9.992 27.221 1.00 43.75 135 GLY A O 1
ATOM 1148 N N . LYS A 1 139 ? -14.303 8.183 26.151 1.00 43.33 136 LYS A N 1
ATOM 1149 C CA . LYS A 1 139 ? -15.397 7.962 27.101 1.00 40.43 136 LYS A CA 1
ATOM 1150 C C . LYS A 1 139 ? -15.585 6.513 27.527 1.00 37.79 136 LYS A C 1
ATOM 1151 O O . LYS A 1 139 ? -15.938 6.250 28.675 1.00 33.18 136 LYS A O 1
ATOM 1157 N N . SER A 1 140 ? -15.375 5.575 26.609 1.00 33.82 137 SER A N 1
ATOM 1158 C CA . SER A 1 140 ? -15.603 4.166 26.905 1.00 33.31 137 SER A CA 1
ATOM 1159 C C . SER A 1 140 ? -14.666 3.667 28.003 1.00 34.19 137 SER A C 1
ATOM 1160 O O . SER A 1 140 ? -13.474 3.984 28.010 1.00 34.32 137 SER A O 1
ATOM 1163 N N . SER A 1 141 ? -15.223 2.902 28.937 1.00 30.26 138 SER A N 1
ATOM 1164 C CA . SER A 1 141 ? -14.483 2.446 30.108 1.00 33.78 138 SER A CA 1
ATOM 1165 C C . SER A 1 141 ? -15.136 1.224 30.734 1.00 30.25 138 SER A C 1
ATOM 1166 O O . SER A 1 141 ? -16.281 0.895 30.435 1.00 31.13 138 SER A O 1
ATOM 1169 N N . LEU A 1 142 ? -14.393 0.566 31.615 1.00 29.34 139 LEU A N 1
ATOM 1170 C CA . LEU A 1 142 ? -14.923 -0.530 32.414 1.00 34.62 139 LEU A CA 1
ATOM 1171 C C . LEU A 1 142 ? -14.153 -0.593 33.724 1.00 35.49 139 LEU A C 1
ATOM 1172 O O . LEU A 1 142 ? -12.929 -0.730 33.718 1.00 35.68 139 LEU A O 1
ATOM 1177 N N . ALA A 1 143 ? -14.872 -0.494 34.839 1.00 34.16 140 ALA A N 1
ATOM 1178 C CA . ALA A 1 143 ? -14.247 -0.445 36.158 1.00 40.36 140 ALA A CA 1
ATOM 1179 C C . ALA A 1 143 ? -14.974 -1.344 37.150 1.00 37.65 140 ALA A C 1
ATOM 1180 O O . ALA A 1 143 ? -16.205 -1.411 37.147 1.00 39.02 140 ALA A O 1
ATOM 1182 N N . MET A 1 144 ? -14.209 -2.031 37.995 1.00 29.88 141 MET A N 1
ATOM 1183 C CA . MET A 1 144 ? -14.786 -2.763 39.120 1.00 32.26 141 MET A CA 1
ATOM 1184 C C . MET A 1 144 ? -15.251 -1.747 40.156 1.00 38.78 141 MET A C 1
ATOM 1185 O O . MET A 1 144 ? -14.471 -0.892 40.580 1.00 46.41 141 MET A O 1
ATOM 1190 N N . ILE A 1 145 ? -16.516 -1.846 40.557 1.00 34.98 142 ILE A N 1
ATOM 1191 C CA . ILE A 1 145 ? -17.092 -0.915 41.533 1.00 37.69 142 ILE A CA 1
ATOM 1192 C C . ILE A 1 145 ? -17.343 -1.545 42.904 1.00 47.56 142 ILE A C 1
ATOM 1193 O O . ILE A 1 145 ? -17.702 -0.847 43.845 1.00 50.54 142 ILE A O 1
ATOM 1198 N N . GLY A 1 146 ? -17.158 -2.855 43.025 1.00 51.12 143 GLY A N 1
ATOM 1199 C CA . GLY A 1 146 ? -17.361 -3.522 44.307 1.00 51.39 143 GLY A CA 1
ATOM 1200 C C . GLY A 1 146 ? -17.408 -5.031 44.232 1.00 56.29 143 GLY A C 1
ATOM 1201 O O . GLY A 1 146 ? -17.252 -5.623 43.160 1.00 40.31 143 GLY A O 1
ATOM 1202 N N . HIS A 1 147 ? -17.629 -5.649 45.388 1.00 49.40 144 HIS A N 1
ATOM 1203 C CA . HIS A 1 147 ? -17.685 -7.100 45.490 1.00 53.56 144 HIS A CA 1
ATOM 1204 C C . HIS A 1 147 ? -18.473 -7.549 46.687 1.00 61.66 144 HIS A C 1
ATOM 1205 O O . HIS A 1 147 ? -18.621 -6.808 47.661 1.00 64.22 144 HIS A O 1
ATOM 1212 N N . ASP A 1 148 ? -18.994 -8.772 46.612 1.00 63.23 145 ASP A N 1
ATOM 1213 C CA . ASP A 1 148 ? -19.678 -9.411 47.735 1.00 64.60 145 ASP A CA 1
ATOM 1214 C C . ASP A 1 148 ? -18.814 -10.571 48.215 1.00 62.99 145 ASP A C 1
ATOM 1215 O O . ASP A 1 148 ? -18.986 -11.713 47.785 1.00 62.43 145 ASP A O 1
ATOM 1220 N N . GLY A 1 149 ? -17.872 -10.270 49.103 1.00 57.26 146 GLY A N 1
ATOM 1221 C CA . GLY A 1 149 ? -16.860 -11.240 49.503 1.00 62.97 146 GLY A CA 1
ATOM 1222 C C . GLY A 1 149 ? -15.776 -11.333 48.443 1.00 61.18 146 GLY A C 1
ATOM 1223 O O . GLY A 1 149 ? -15.754 -10.535 47.505 1.00 62.37 146 GLY A O 1
ATOM 1224 N N . PRO A 1 150 ? -14.869 -12.313 48.576 1.00 64.65 147 PRO A N 1
ATOM 1225 C CA . PRO A 1 150 ? -13.727 -12.411 47.664 1.00 58.31 147 PRO A CA 1
ATOM 1226 C C . PRO A 1 150 ? -14.067 -12.834 46.229 1.00 59.35 147 PRO A C 1
ATOM 1227 O O . PRO A 1 150 ? -13.315 -12.513 45.309 1.00 59.53 147 PRO A O 1
ATOM 1231 N N . ASN A 1 151 ? -15.190 -13.527 46.043 1.00 51.85 148 ASN A N 1
ATOM 1232 C CA . ASN A 1 151 ? -15.455 -14.252 44.795 1.00 53.40 148 ASN A CA 1
ATOM 1233 C C . ASN A 1 151 ? -16.632 -13.754 43.945 1.00 55.71 148 ASN A C 1
ATOM 1234 O O . ASN A 1 151 ? -16.911 -14.324 42.888 1.00 59.16 148 ASN A O 1
ATOM 1239 N N . ASP A 1 152 ? -17.319 -12.708 44.398 1.00 51.45 149 ASP A N 1
ATOM 1240 C CA . ASP A 1 152 ? -18.382 -12.080 43.614 1.00 45.02 149 ASP A CA 1
ATOM 1241 C C . ASP A 1 152 ? -17.979 -10.650 43.309 1.00 53.82 149 ASP A C 1
ATOM 1242 O O . ASP A 1 152 ? -17.663 -9.900 44.223 1.00 47.06 149 ASP A O 1
ATOM 1247 N N . MET A 1 153 ? -17.999 -10.273 42.032 1.00 37.93 150 MET A N 1
ATOM 1248 C CA . MET A 1 153 ? -17.494 -8.970 41.611 1.00 39.61 150 MET A CA 1
ATOM 1249 C C . MET A 1 153 ? -18.494 -8.225 40.738 1.00 41.30 150 MET A C 1
ATOM 1250 O O . MET A 1 153 ? -19.202 -8.824 39.927 1.00 34.92 150 MET A O 1
ATOM 1255 N N . LYS A 1 154 ? -18.525 -6.908 40.916 1.00 35.49 151 LYS A N 1
ATOM 1256 C CA . LYS A 1 154 ? -19.455 -6.026 40.226 1.00 36.06 151 LYS A CA 1
ATOM 1257 C C . LYS A 1 154 ? -18.655 -4.999 39.436 1.00 37.23 151 LYS A C 1
ATOM 1258 O O . LYS A 1 154 ? -17.757 -4.357 39.979 1.00 38.40 151 LYS A O 1
ATOM 1264 N N . PHE A 1 155 ? -18.979 -4.856 38.154 1.00 32.20 152 PHE A N 1
ATOM 1265 C CA . PHE A 1 155 ? -18.306 -3.898 37.285 1.00 33.92 152 PHE A CA 1
ATOM 1266 C C . PHE A 1 155 ? -19.318 -2.919 36.711 1.00 32.38 152 PHE A C 1
ATOM 1267 O O . PHE A 1 155 ? -20.484 -3.263 36.519 1.00 37.60 152 PHE A O 1
ATOM 1275 N N . PHE A 1 156 ? -18.866 -1.696 36.455 1.00 35.25 153 PHE A N 1
ATOM 1276 C CA . PHE A 1 156 ? -19.655 -0.720 35.717 1.00 32.98 153 PHE A CA 1
ATOM 1277 C C . PHE A 1 156 ? -18.899 -0.337 34.458 1.00 34.81 153 PHE A C 1
ATOM 1278 O O . PHE A 1 156 ? -17.705 -0.045 34.516 1.00 33.43 153 PHE A O 1
ATOM 1286 N N . GLY A 1 157 ? -19.595 -0.336 33.325 1.00 35.26 154 GLY A N 1
ATOM 1287 C CA . GLY A 1 157 ? -18.965 -0.046 32.047 1.00 31.25 154 GLY A CA 1
ATOM 1288 C C . GLY A 1 157 ? -19.744 0.941 31.208 1.00 30.06 154 GLY A C 1
ATOM 1289 O O . GLY A 1 157 ? -20.956 1.082 31.361 1.00 36.33 154 GLY A O 1
ATOM 1290 N N . TYR A 1 158 ? -19.025 1.632 30.329 1.00 30.34 155 TYR A N 1
ATOM 1291 C CA . TYR A 1 158 ? -19.631 2.498 29.330 1.00 29.03 155 TYR A CA 1
ATOM 1292 C C . TYR A 1 158 ? -19.034 2.176 27.970 1.00 34.25 155 TYR A C 1
ATOM 1293 O O . TYR A 1 158 ? -17.815 2.158 27.808 1.00 34.06 155 TYR A O 1
ATOM 1302 N N . SER A 1 159 ? -19.905 1.888 27.010 1.00 32.20 156 SER A N 1
ATOM 1303 C CA . SER A 1 159 ? -19.527 1.770 25.611 1.00 31.54 156 SER A CA 1
ATOM 1304 C C . SER A 1 159 ? -20.228 2.895 24.884 1.00 36.58 156 SER A C 1
ATOM 1305 O O . SER A 1 159 ? -21.444 3.030 24.990 1.00 37.32 156 SER A O 1
ATOM 1308 N N . LYS A 1 160 ? -19.475 3.712 24.156 1.00 39.27 157 LYS A N 1
ATOM 1309 C CA . LYS A 1 160 ? -20.081 4.805 23.402 1.00 41.75 157 LYS A CA 1
ATOM 1310 C C . LYS A 1 160 ? -21.187 4.280 22.482 1.00 43.84 157 LYS A C 1
ATOM 1311 O O . LYS A 1 160 ? -22.235 4.906 22.351 1.00 37.78 157 LYS A O 1
ATOM 1317 N N . GLU A 1 161 ? -20.962 3.121 21.871 1.00 37.20 158 GLU A N 1
ATOM 1318 C CA . GLU A 1 161 ? -21.938 2.542 20.949 1.00 32.86 158 GLU A CA 1
ATOM 1319 C C . GLU A 1 161 ? -23.149 1.915 21.642 1.00 36.31 158 GLU A C 1
ATOM 1320 O O . GLU A 1 161 ? -24.285 2.174 21.247 1.00 44.78 158 GLU A O 1
ATOM 1326 N N . LEU A 1 162 ? -22.916 1.094 22.666 1.00 32.94 159 LEU A N 1
ATOM 1327 C CA . LEU A 1 162 ? -24.000 0.325 23.291 1.00 36.01 159 LEU A CA 1
ATOM 1328 C C . LEU A 1 162 ? -24.520 0.900 24.611 1.00 38.87 159 LEU A C 1
ATOM 1329 O O . LEU A 1 162 ? -25.498 0.394 25.161 1.00 36.26 159 LEU A O 1
ATOM 1334 N N . GLY A 1 163 ? -23.877 1.953 25.111 1.00 38.95 160 GLY A N 1
ATOM 1335 C CA . GLY A 1 163 ? -24.337 2.647 26.312 1.00 36.26 160 GLY A CA 1
ATOM 1336 C C . GLY A 1 163 ? -23.748 2.100 27.598 1.00 37.37 160 GLY A C 1
ATOM 1337 O O . GLY A 1 163 ? -22.770 1.352 27.579 1.00 33.74 160 GLY A O 1
ATOM 1338 N N . GLU A 1 164 ? -24.354 2.486 28.718 1.00 35.49 161 GLU A N 1
ATOM 1339 C CA . GLU A 1 164 ? -23.908 2.055 30.041 1.00 34.08 161 GLU A CA 1
ATOM 1340 C C . GLU A 1 164 ? -24.431 0.660 30.352 1.00 30.65 161 GLU A C 1
ATOM 1341 O O . GLU A 1 164 ? -25.488 0.260 29.858 1.00 31.89 161 GLU A O 1
ATOM 1347 N N . TYR A 1 165 ? -23.684 -0.079 31.164 1.00 26.17 162 TYR A N 1
ATOM 1348 C CA . TYR A 1 165 ? -24.081 -1.425 31.557 1.00 30.11 162 TYR A CA 1
ATOM 1349 C C . TYR A 1 165 ? -23.411 -1.855 32.851 1.00 29.28 162 TYR A C 1
ATOM 1350 O O . TYR A 1 165 ? -22.395 -1.292 33.260 1.00 31.13 162 TYR A O 1
ATOM 1359 N N . HIS A 1 166 ? -23.999 -2.870 33.474 1.00 34.04 163 HIS A N 1
ATOM 1360 C CA . HIS A 1 166 ? -23.409 -3.536 34.623 1.00 29.41 163 HIS A CA 1
ATOM 1361 C C . HIS A 1 166 ? -22.971 -4.906 34.213 1.00 29.12 163 HIS A C 1
ATOM 1362 O O . HIS A 1 166 ? -23.655 -5.578 33.446 1.00 30.85 163 HIS A O 1
ATOM 1369 N N . LEU A 1 167 ? -21.812 -5.319 34.711 1.00 25.96 164 LEU A N 1
ATOM 1370 C CA . LEU A 1 167 ? -21.286 -6.650 34.462 1.00 33.38 164 LEU A CA 1
ATOM 1371 C C . LEU A 1 167 ? -20.953 -7.267 35.812 1.00 37.44 164 LEU A C 1
ATOM 1372 O O . LEU A 1 167 ? -20.247 -6.658 36.614 1.00 36.38 164 LEU A O 1
ATOM 1377 N N . THR A 1 168 ? -21.483 -8.458 36.070 1.00 32.69 165 THR A N 1
ATOM 1378 C CA . THR A 1 168 ? -21.252 -9.136 37.340 1.00 35.33 165 THR A CA 1
ATOM 1379 C C . THR A 1 168 ? -20.716 -10.541 37.114 1.00 38.88 165 THR A C 1
ATOM 1380 O O . THR A 1 168 ? -21.166 -11.246 36.214 1.00 36.34 165 THR A O 1
ATOM 1384 N N . VAL A 1 169 ? -19.741 -10.928 37.928 1.00 35.65 166 VAL A N 1
ATOM 1385 C CA . VAL A 1 169 ? -19.239 -12.292 37.952 1.00 35.79 166 VAL A CA 1
ATOM 1386 C C . VAL A 1 169 ? -19.493 -12.843 39.349 1.00 42.92 166 VAL A C 1
ATOM 1387 O O . VAL A 1 169 ? -18.971 -12.309 40.325 1.00 39.18 166 VAL A O 1
ATOM 1391 N N . LYS A 1 170 ? -20.309 -13.891 39.439 1.00 35.76 167 LYS A N 1
ATOM 1392 C CA . LYS A 1 170 ? -20.731 -14.444 40.725 1.00 46.18 167 LYS A CA 1
ATOM 1393 C C . LYS A 1 170 ? -20.633 -15.963 40.753 1.00 47.66 167 LYS A C 1
ATOM 1394 O O . LYS A 1 170 ? -21.008 -16.633 39.791 1.00 50.77 167 LYS A O 1
ATOM 1400 N N . ASP A 1 171 ? -20.147 -16.498 41.870 1.00 48.42 168 ASP A N 1
ATOM 1401 C CA . ASP A 1 171 ? -20.111 -17.940 42.088 1.00 50.18 168 ASP A CA 1
ATOM 1402 C C . ASP A 1 171 ? -21.469 -18.451 42.532 1.00 46.39 168 ASP A C 1
ATOM 1403 O O . ASP A 1 171 ? -22.158 -17.800 43.316 1.00 47.48 168 ASP A O 1
ATOM 1408 N N . ASN A 1 172 ? -21.843 -19.622 42.030 1.00 42.49 169 ASN A N 1
ATOM 1409 C CA . ASN A 1 172 ? -23.019 -20.337 42.516 1.00 42.34 169 ASN A CA 1
ATOM 1410 C C . ASN A 1 172 ? -22.592 -21.465 43.451 1.00 50.07 169 ASN A C 1
ATOM 1411 O O . ASN A 1 172 ? -23.181 -21.652 44.516 1.00 56.19 169 ASN A O 1
ATOM 1416 N N . PHE A 1 173 ? -21.568 -22.209 43.042 1.00 42.63 170 PHE A N 1
ATOM 1417 C CA . PHE A 1 173 ? -20.894 -23.168 43.918 1.00 49.79 170 PHE A CA 1
ATOM 1418 C C . PHE A 1 173 ? -19.533 -23.553 43.340 1.00 52.01 170 PHE A C 1
ATOM 1419 O O . PHE A 1 173 ? -19.207 -23.194 42.205 1.00 45.47 170 PHE A O 1
ATOM 1427 N N . GLY A 1 174 ? -18.745 -24.280 44.127 1.00 44.74 171 GLY A N 1
ATOM 1428 C CA . GLY A 1 174 ? -17.415 -24.716 43.706 1.00 43.77 171 GLY A CA 1
ATOM 1429 C C . GLY A 1 174 ? -16.396 -24.575 44.819 1.00 52.09 171 GLY A C 1
ATOM 1430 O O . GLY A 1 174 ? -16.384 -23.573 45.534 1.00 41.70 171 GLY A O 1
ATOM 1431 N N . HIS A 1 175 ? -15.538 -25.580 44.958 1.00 48.51 172 HIS A N 1
ATOM 1432 C CA . HIS A 1 175 ? -14.525 -25.600 46.007 1.00 57.70 172 HIS A CA 1
ATOM 1433 C C . HIS A 1 175 ? -13.218 -25.089 45.475 1.00 51.49 172 HIS A C 1
ATOM 1434 O O . HIS A 1 175 ? -12.587 -25.732 44.633 1.00 51.90 172 HIS A O 1
ATOM 1441 N N . TYR A 1 176 ? -12.804 -23.921 45.960 1.00 49.41 173 TYR A N 1
ATOM 1442 C CA . TYR A 1 176 ? -11.518 -23.347 45.584 1.00 51.23 173 TYR A CA 1
ATOM 1443 C C . TYR A 1 176 ? -10.391 -24.201 46.147 1.00 54.60 173 TYR A C 1
ATOM 1444 O O . TYR A 1 176 ? -10.501 -24.737 47.252 1.00 54.32 173 TYR A O 1
ATOM 1453 N N . PHE A 1 177 ? -9.315 -24.332 45.377 1.00 53.05 174 PHE A N 1
ATOM 1454 C CA . PHE A 1 177 ? -8.194 -25.178 45.763 1.00 57.80 174 PHE A CA 1
ATOM 1455 C C . PHE A 1 177 ? -7.467 -24.602 46.971 1.00 58.64 174 PHE A C 1
ATOM 1456 O O . PHE A 1 177 ? -7.098 -23.429 46.975 1.00 50.26 174 PHE A O 1
ATOM 1464 N N . LYS A 1 178 ? -7.281 -25.429 47.998 1.00 57.83 175 LYS A N 1
ATOM 1465 C CA . LYS A 1 178 ? -6.462 -25.054 49.151 1.00 65.57 175 LYS A CA 1
ATOM 1466 C C . LYS A 1 178 ? -6.093 -26.272 49.996 1.00 68.72 175 LYS A C 1
ATOM 1467 O O . LYS A 1 178 ? -6.879 -27.213 50.117 1.00 71.17 175 LYS A O 1
ATOM 1473 N N . ASN A 1 179 ? -4.890 -26.247 50.565 1.00 76.43 176 ASN A N 1
ATOM 1474 C CA . ASN A 1 179 ? -4.487 -27.232 51.559 1.00 75.54 176 ASN A CA 1
ATOM 1475 C C . ASN A 1 179 ? -4.991 -26.755 52.923 1.00 70.12 176 ASN A C 1
ATOM 1476 O O . ASN A 1 179 ? -4.548 -25.713 53.410 1.00 71.34 176 ASN A O 1
ATOM 1481 N N . PRO A 1 180 ? -5.925 -27.505 53.541 1.00 70.05 177 PRO A N 1
ATOM 1482 C CA . PRO A 1 180 ? -6.489 -27.083 54.830 1.00 78.13 177 PRO A CA 1
ATOM 1483 C C . PRO A 1 180 ? -5.456 -26.963 55.952 1.00 84.71 177 PRO A C 1
ATOM 1484 O O . PRO A 1 180 ? -5.633 -26.156 56.867 1.00 86.29 177 PRO A O 1
ATOM 1488 N N . GLU A 1 181 ? -4.387 -27.753 55.870 1.00 82.02 178 GLU A N 1
ATOM 1489 C CA . GLU A 1 181 ? -3.361 -27.796 56.913 1.00 86.44 178 GLU A CA 1
ATOM 1490 C C . GLU A 1 181 ? -2.216 -26.794 56.706 1.00 82.95 178 GLU A C 1
ATOM 1491 O O . GLU A 1 181 ? -1.136 -26.957 57.279 1.00 86.00 178 GLU A O 1
ATOM 1497 N N . TYR A 1 182 ? -2.453 -25.765 55.894 1.00 79.30 179 TYR A N 1
ATOM 1498 C CA . TYR A 1 182 ? -1.567 -24.604 55.826 1.00 78.67 179 TYR A CA 1
ATOM 1499 C C . TYR A 1 182 ? -2.266 -23.413 56.462 1.00 80.27 179 TYR A C 1
ATOM 1500 O O . TYR A 1 182 ? -3.497 -23.362 56.514 1.00 80.44 179 TYR A O 1
ATOM 1509 N N . GLU A 1 183 ? -1.478 -22.456 56.946 1.00 78.64 180 GLU A N 1
ATOM 1510 C CA . GLU A 1 183 ? -2.027 -21.212 57.480 1.00 81.52 180 GLU A CA 1
ATOM 1511 C C . GLU A 1 183 ? -2.621 -20.382 56.344 1.00 83.51 180 GLU A C 1
ATOM 1512 O O . GLU A 1 183 ? -3.682 -19.779 56.500 1.00 81.45 180 GLU A O 1
ATOM 1518 N N . THR A 1 184 ? -1.929 -20.364 55.205 1.00 79.82 181 THR A N 1
ATOM 1519 C CA . THR A 1 184 ? -2.453 -19.780 53.967 1.00 80.36 181 THR A CA 1
ATOM 1520 C C . THR A 1 184 ? -1.846 -20.461 52.741 1.00 78.46 181 THR A C 1
ATOM 1521 O O . THR A 1 184 ? -0.806 -21.115 52.837 1.00 71.47 181 THR A O 1
ATOM 1525 N N . MET A 1 185 ? -2.507 -20.303 51.598 1.00 73.02 182 MET A N 1
ATOM 1526 C CA . MET A 1 185 ? -1.996 -20.806 50.323 1.00 65.62 182 MET A CA 1
ATOM 1527 C C . MET A 1 185 ? -1.125 -19.769 49.621 1.00 66.35 182 MET A C 1
ATOM 1528 O O . MET A 1 185 ? -0.389 -20.106 48.692 1.00 67.63 182 MET A O 1
ATOM 1533 N N . GLU A 1 186 ? -1.214 -18.512 50.058 1.00 64.54 183 GLU A N 1
ATOM 1534 C CA . GLU A 1 186 ? -0.388 -17.436 49.502 1.00 69.05 183 GLU A CA 1
ATOM 1535 C C . GLU A 1 186 ? 1.093 -17.809 49.479 1.00 69.38 183 GLU A C 1
ATOM 1536 O O . GLU A 1 186 ? 1.616 -18.382 50.437 1.00 66.86 183 GLU A O 1
ATOM 1542 N N . VAL A 1 187 ? 1.749 -17.486 48.367 1.00 66.08 184 VAL A N 1
ATOM 1543 C CA . VAL A 1 187 ? 3.205 -17.567 48.254 1.00 62.71 184 VAL A CA 1
ATOM 1544 C C . VAL A 1 187 ? 3.826 -16.186 47.998 1.00 65.33 184 VAL A C 1
ATOM 1545 O O . VAL A 1 187 ? 5.026 -15.993 48.201 1.00 68.96 184 VAL A O 1
ATOM 1549 N N . ALA A 1 188 ? 3.005 -15.241 47.543 1.00 69.53 185 ALA A N 1
ATOM 1550 C CA . ALA A 1 188 ? 3.402 -13.844 47.392 1.00 63.74 185 ALA A CA 1
ATOM 1551 C C . ALA A 1 188 ? 2.155 -12.962 47.488 1.00 72.55 185 ALA A C 1
ATOM 1552 O O . ALA A 1 188 ? 1.036 -13.468 47.370 1.00 70.70 185 ALA A O 1
ATOM 1554 N N . PRO A 1 189 ? 2.333 -11.645 47.707 1.00 73.53 186 PRO A N 1
ATOM 1555 C CA . PRO A 1 189 ? 1.169 -10.755 47.801 1.00 67.23 186 PRO A CA 1
ATOM 1556 C C . PRO A 1 189 ? 0.329 -10.730 46.517 1.00 69.39 186 PRO A C 1
ATOM 1557 O O . PRO A 1 189 ? 0.723 -10.113 45.525 1.00 68.63 186 PRO A O 1
ATOM 1561 N N . GLY A 1 190 ? -0.815 -11.413 46.549 1.00 70.58 187 GLY A N 1
ATOM 1562 C CA . GLY A 1 190 ? -1.705 -11.517 45.390 1.00 71.22 187 GLY A CA 1
ATOM 1563 C C . GLY A 1 190 ? -1.742 -12.909 44.783 1.00 66.72 187 GLY A C 1
ATOM 1564 O O . GLY A 1 190 ? -2.720 -13.278 44.129 1.00 64.36 187 GLY A O 1
ATOM 1565 N N . SER A 1 191 ? -0.678 -13.680 44.996 1.00 61.76 188 SER A N 1
ATOM 1566 C CA . SER A 1 191 ? -0.572 -15.037 44.467 1.00 63.75 188 SER A CA 1
ATOM 1567 C C . SER A 1 191 ? -1.171 -16.045 45.445 1.00 66.00 188 SER A C 1
ATOM 1568 O O . SER A 1 191 ? -0.446 -16.726 46.170 1.00 67.10 188 SER A O 1
ATOM 1571 N N . ASP A 1 192 ? -2.501 -16.126 45.454 1.00 61.04 189 ASP A N 1
ATOM 1572 C CA . ASP A 1 192 ? -3.234 -17.010 46.360 1.00 63.21 189 ASP A CA 1
ATOM 1573 C C . ASP A 1 192 ? -4.380 -17.695 45.610 1.00 64.72 189 ASP A C 1
ATOM 1574 O O . ASP A 1 192 ? -5.314 -17.037 45.154 1.00 65.30 189 ASP A O 1
ATOM 1579 N N . CYS A 1 193 ? -4.302 -19.020 45.502 1.00 56.19 190 CYS A N 1
ATOM 1580 C CA . CYS A 1 193 ? -5.263 -19.806 44.725 1.00 59.60 190 CYS A CA 1
ATOM 1581 C C . CYS A 1 193 ? -6.556 -20.138 45.477 1.00 56.29 190 CYS A C 1
ATOM 1582 O O . CYS A 1 193 ? -7.468 -20.728 44.897 1.00 57.05 190 CYS A O 1
ATOM 1585 N N . SER A 1 194 ? -6.636 -19.771 46.755 1.00 59.71 191 SER A N 1
ATOM 1586 C CA . SER A 1 194 ? -7.796 -20.108 47.586 1.00 52.46 191 SER A CA 1
ATOM 1587 C C . SER A 1 194 ? -9.003 -19.193 47.359 1.00 56.51 191 SER A C 1
ATOM 1588 O O . SER A 1 194 ? -10.089 -19.473 47.863 1.00 48.41 191 SER A O 1
ATOM 1591 N N . LYS A 1 195 ? -8.809 -18.103 46.619 1.00 52.00 192 LYS A N 1
ATOM 1592 C CA . LYS A 1 195 ? -9.898 -17.187 46.284 1.00 52.40 192 LYS A CA 1
ATOM 1593 C C . LYS A 1 195 ? -9.715 -16.596 44.889 1.00 45.25 192 LYS A C 1
ATOM 1594 O O . LYS A 1 195 ? -8.646 -16.715 44.291 1.00 46.88 192 LYS A O 1
ATOM 1600 N N . THR A 1 196 ? -10.766 -15.957 44.382 1.00 52.73 193 THR A N 1
ATOM 1601 C CA . THR A 1 196 ? -10.733 -15.334 43.060 1.00 42.72 193 THR A CA 1
ATOM 1602 C C . THR A 1 196 ? -9.682 -14.226 43.005 1.00 43.62 193 THR A C 1
ATOM 1603 O O . THR A 1 196 ? -9.598 -13.399 43.912 1.00 48.05 193 THR A O 1
ATOM 1607 N N . SER A 1 197 ? -8.883 -14.232 41.941 1.00 41.89 194 SER A N 1
ATOM 1608 C CA . SER A 1 197 ? -7.894 -13.188 41.696 1.00 42.44 194 SER A CA 1
ATOM 1609 C C . SER A 1 197 ? -8.369 -12.305 40.550 1.00 48.04 194 SER A C 1
ATOM 1610 O O . SER A 1 197 ? -8.921 -12.801 39.566 1.00 48.76 194 SER A O 1
ATOM 1613 N N . HIS A 1 198 ? -8.155 -11.000 40.686 1.00 39.83 195 HIS A N 1
ATOM 1614 C CA . HIS A 1 198 ? -8.561 -10.032 39.671 1.00 40.10 195 HIS A CA 1
ATOM 1615 C C . HIS A 1 198 ? -7.468 -9.039 39.403 1.00 46.50 195 HIS A C 1
ATOM 1616 O O . HIS A 1 198 ? -6.844 -8.525 40.333 1.00 43.95 195 HIS A O 1
ATOM 1623 N N . LEU A 1 199 ? -7.234 -8.761 38.122 1.00 39.33 196 LEU A N 1
ATOM 1624 C CA . LEU A 1 199 ? -6.228 -7.793 37.700 1.00 36.49 196 LEU A CA 1
ATOM 1625 C C . LEU A 1 199 ? -6.785 -6.922 36.579 1.00 38.02 196 LEU A C 1
ATOM 1626 O O . LEU A 1 199 ? -7.302 -7.438 35.589 1.00 36.08 196 LEU A O 1
ATOM 1631 N N . SER A 1 200 ? -6.675 -5.609 36.747 1.00 38.83 197 SER A N 1
ATOM 1632 C CA . SER A 1 200 ? -7.088 -4.649 35.731 1.00 38.45 197 SER A CA 1
ATOM 1633 C C . SER A 1 200 ? -5.865 -3.902 35.213 1.00 45.59 197 SER A C 1
ATOM 1634 O O . SER A 1 200 ? -4.969 -3.564 35.985 1.00 44.46 197 SER A O 1
ATOM 1637 N N . LEU A 1 201 ? -5.829 -3.651 33.906 1.00 32.75 198 LEU A N 1
ATOM 1638 C CA . LEU A 1 201 ? -4.728 -2.908 33.300 1.00 39.48 198 LEU A CA 1
ATOM 1639 C C . LEU A 1 201 ? -5.123 -2.354 31.932 1.00 37.54 198 LEU A C 1
ATOM 1640 O O . LEU A 1 201 ? -6.153 -2.733 31.374 1.00 36.12 198 LEU A O 1
ATOM 1645 N N . GLN A 1 202 ? -4.303 -1.448 31.409 1.00 33.74 199 GLN A N 1
ATOM 1646 C CA . GLN A 1 202 ? -4.569 -0.814 30.121 1.00 38.80 199 GLN A CA 1
ATOM 1647 C C . GLN A 1 202 ? -3.890 -1.591 28.994 1.00 40.53 199 GLN A C 1
ATOM 1648 O O . GLN A 1 202 ? -2.663 -1.719 28.972 1.00 37.65 199 GLN A O 1
ATOM 1654 N N . ILE A 1 203 ? -4.701 -2.120 28.077 1.00 39.22 200 ILE A N 1
ATOM 1655 C CA . ILE A 1 203 ? -4.216 -2.805 26.878 1.00 35.83 200 ILE A CA 1
ATOM 1656 C C . ILE A 1 203 ? -4.780 -2.109 25.644 1.00 44.64 200 ILE A C 1
ATOM 1657 O O . ILE A 1 203 ? -5.994 -1.927 25.551 1.00 39.73 200 ILE A O 1
ATOM 1662 N N . PRO A 1 204 ? -3.909 -1.726 24.690 1.00 41.46 201 PRO A N 1
ATOM 1663 C CA . PRO A 1 204 ? -4.404 -1.143 23.441 1.00 40.27 201 PRO A CA 1
ATOM 1664 C C . PRO A 1 204 ? -5.438 -2.039 22.764 1.00 43.54 201 PRO A C 1
ATOM 1665 O O . PRO A 1 204 ? -5.296 -3.263 22.778 1.00 36.93 201 PRO A O 1
ATOM 1669 N N . ASP A 1 205 ? -6.465 -1.424 22.181 1.00 38.85 202 ASP A N 1
ATOM 1670 C CA . ASP A 1 205 ? -7.580 -2.156 21.573 1.00 42.97 202 ASP A CA 1
ATOM 1671 C C . ASP A 1 205 ? -7.112 -3.248 20.616 1.00 40.46 202 ASP A C 1
ATOM 1672 O O . ASP A 1 205 ? -7.615 -4.371 20.659 1.00 42.51 202 ASP A O 1
ATOM 1677 N N . LYS A 1 206 ? -6.134 -2.922 19.774 1.00 39.78 203 LYS A N 1
ATOM 1678 C CA . LYS A 1 206 ? -5.622 -3.862 18.771 1.00 50.32 203 LYS A CA 1
ATOM 1679 C C . LYS A 1 206 ? -4.821 -5.032 19.356 1.00 44.42 203 LYS A C 1
ATOM 1680 O O . LYS A 1 206 ? -4.532 -5.989 18.643 1.00 45.78 203 LYS A O 1
ATOM 1686 N N . GLU A 1 207 ? -4.447 -4.944 20.632 1.00 41.48 204 GLU A N 1
ATOM 1687 C CA . GLU A 1 207 ? -3.674 -5.998 21.295 1.00 39.32 204 GLU A CA 1
ATOM 1688 C C . GLU A 1 207 ? -4.527 -6.912 22.180 1.00 37.95 204 GLU A C 1
ATOM 1689 O O . GLU A 1 207 ? -4.008 -7.865 22.762 1.00 33.84 204 GLU A O 1
ATOM 1695 N N . VAL A 1 208 ? -5.828 -6.638 22.275 1.00 32.70 205 VAL A N 1
ATOM 1696 C CA . VAL A 1 208 ? -6.705 -7.378 23.188 1.00 33.31 205 VAL A CA 1
ATOM 1697 C C . VAL A 1 208 ? -6.741 -8.877 22.874 1.00 34.48 205 VAL A C 1
ATOM 1698 O O . VAL A 1 208 ? -6.834 -9.696 23.787 1.00 35.75 205 VAL A O 1
ATOM 1702 N N . TRP A 1 209 ? -6.637 -9.231 21.592 1.00 29.72 206 TRP A N 1
ATOM 1703 C CA . TRP A 1 209 ? -6.643 -10.639 21.174 1.00 35.32 206 TRP A CA 1
ATOM 1704 C C . TRP A 1 209 ? -5.481 -11.451 21.703 1.00 38.45 206 TRP A C 1
ATOM 1705 O O . TRP A 1 209 ? -5.532 -12.680 21.674 1.00 34.84 206 TRP A O 1
ATOM 1716 N N . LYS A 1 210 ? -4.433 -10.784 22.192 1.00 36.63 207 LYS A N 1
ATOM 1717 C CA . LYS A 1 210 ? -3.248 -11.467 22.732 1.00 34.08 207 LYS A CA 1
ATOM 1718 C C . LYS A 1 210 ? -3.378 -11.765 24.233 1.00 40.12 207 LYS A C 1
ATOM 1719 O O . LYS A 1 210 ? -2.372 -11.898 24.933 1.00 37.97 207 LYS A O 1
ATOM 1725 N N . ALA A 1 211 ? -4.616 -11.903 24.709 1.00 34.77 208 ALA A N 1
ATOM 1726 C CA . ALA A 1 211 ? -4.912 -12.110 26.130 1.00 34.66 208 ALA A CA 1
ATOM 1727 C C . ALA A 1 211 ? -4.185 -13.302 26.755 1.00 35.51 208 ALA A C 1
ATOM 1728 O O . ALA A 1 211 ? -3.813 -13.255 27.927 1.00 33.87 208 ALA A O 1
ATOM 1730 N N . ARG A 1 212 ? -3.987 -14.369 25.988 1.00 33.35 209 ARG A N 1
ATOM 1731 C CA . ARG A 1 212 ? -3.279 -15.540 26.502 1.00 39.69 209 ARG A CA 1
ATOM 1732 C C . ARG A 1 212 ? -1.783 -15.259 26.674 1.00 43.02 209 ARG A C 1
ATOM 1733 O O . ARG A 1 212 ? -1.196 -15.623 27.693 1.00 40.58 209 ARG A O 1
ATOM 1741 N N . ASP A 1 213 ? -1.173 -14.619 25.678 1.00 44.26 210 ASP A N 1
ATOM 1742 C CA . ASP A 1 213 ? 0.259 -14.302 25.725 1.00 42.73 210 ASP A CA 1
ATOM 1743 C C . ASP A 1 213 ? 0.586 -13.315 26.841 1.00 44.05 210 ASP A C 1
ATOM 1744 O O . ASP A 1 213 ? 1.587 -13.473 27.541 1.00 43.37 210 ASP A O 1
ATOM 1749 N N . VAL A 1 214 ? -0.259 -12.298 26.998 1.00 41.35 211 VAL A N 1
ATOM 1750 C CA . VAL A 1 214 ? -0.099 -11.320 28.071 1.00 35.80 211 VAL A CA 1
ATOM 1751 C C . VAL A 1 214 ? -0.236 -11.985 29.442 1.00 41.77 211 VAL A C 1
ATOM 1752 O O . VAL A 1 214 ? 0.523 -11.676 30.363 1.00 42.31 211 VAL A O 1
ATOM 1756 N N . PHE A 1 215 ? -1.192 -12.903 29.567 1.00 38.31 212 PHE A N 1
ATOM 1757 C CA . PHE A 1 215 ? -1.381 -13.661 30.805 1.00 38.25 212 PHE A CA 1
ATOM 1758 C C . PHE A 1 215 ? -0.136 -14.475 31.146 1.00 47.51 212 PHE A C 1
ATOM 1759 O O . PHE A 1 215 ? 0.420 -14.341 32.239 1.00 43.53 212 PHE A O 1
ATOM 1767 N N . GLN A 1 216 ? 0.291 -15.314 30.204 1.00 41.05 213 GLN A N 1
ATOM 1768 C CA . GLN A 1 216 ? 1.489 -16.143 30.376 1.00 42.56 213 GLN A CA 1
ATOM 1769 C C . GLN A 1 216 ? 2.714 -15.306 30.746 1.00 48.60 213 GLN A C 1
ATOM 1770 O O . GLN A 1 216 ? 3.506 -15.698 31.605 1.00 47.42 213 GLN A O 1
ATOM 1776 N N . SER A 1 217 ? 2.852 -14.155 30.093 1.00 43.08 214 SER A N 1
ATOM 1777 C CA . SER A 1 217 ? 3.973 -13.245 30.326 1.00 44.83 214 SER A CA 1
ATOM 1778 C C . SER A 1 217 ? 3.973 -12.662 31.739 1.00 48.52 214 SER A C 1
ATOM 1779 O O . SER A 1 217 ? 5.020 -12.604 32.387 1.00 46.53 214 SER A O 1
ATOM 1782 N N . LEU A 1 218 ? 2.803 -12.230 32.205 1.00 42.39 215 LEU A N 1
ATOM 1783 C CA . LEU A 1 218 ? 2.669 -11.632 33.536 1.00 44.15 215 LEU A CA 1
ATOM 1784 C C . LEU A 1 218 ? 2.876 -12.657 34.649 1.00 54.14 215 LEU A C 1
ATOM 1785 O O . LEU A 1 218 ? 3.499 -12.356 35.668 1.00 48.29 215 LEU A O 1
ATOM 1790 N N . VAL A 1 219 ? 2.347 -13.861 34.452 1.00 45.07 216 VAL A N 1
ATOM 1791 C CA . VAL A 1 219 ? 2.530 -14.955 35.406 1.00 47.39 216 VAL A CA 1
ATOM 1792 C C . VAL A 1 219 ? 3.990 -15.414 35.447 1.00 54.02 216 VAL A C 1
ATOM 1793 O O . VAL A 1 219 ? 4.506 -15.756 36.512 1.00 55.14 216 VAL A O 1
ATOM 1797 N N . SER A 1 220 ? 4.651 -15.414 34.289 1.00 52.51 217 SER A N 1
ATOM 1798 C CA . SER A 1 220 ? 6.074 -15.761 34.208 1.00 59.89 217 SER A CA 1
ATOM 1799 C C . SER A 1 220 ? 6.948 -14.780 34.991 1.00 61.21 217 SER A C 1
ATOM 1800 O O . SER A 1 220 ? 7.918 -15.187 35.634 1.00 60.21 217 SER A O 1
ATOM 1803 N N . ASP A 1 221 ? 6.604 -13.496 34.933 1.00 57.26 218 ASP A N 1
ATOM 1804 C CA . ASP A 1 221 ? 7.322 -12.464 35.686 1.00 62.20 218 ASP A CA 1
ATOM 1805 C C . ASP A 1 221 ? 7.118 -12.614 37.193 1.00 60.53 218 ASP A C 1
ATOM 1806 O O . ASP A 1 221 ? 8.020 -12.313 37.977 1.00 59.83 218 ASP A O 1
ATOM 1811 N N . SER A 1 222 ? 5.932 -13.070 37.590 1.00 52.83 219 SER A N 1
ATOM 1812 C CA . SER A 1 222 ? 5.638 -13.348 38.996 1.00 58.78 219 SER A CA 1
ATOM 1813 C C . SER A 1 222 ? 6.427 -14.561 39.491 1.00 63.76 219 SER A C 1
ATOM 1814 O O . SER A 1 222 ? 6.937 -14.556 40.612 1.00 60.11 219 SER A O 1
ATOM 1817 N N . ILE A 1 223 ? 6.521 -15.593 38.655 1.00 58.19 220 ILE A N 1
ATOM 1818 C CA . ILE A 1 223 ? 7.316 -16.784 38.971 1.00 62.98 220 ILE A CA 1
ATOM 1819 C C . ILE A 1 223 ? 8.792 -16.427 39.155 1.00 63.11 220 ILE A C 1
ATOM 1820 O O . ILE A 1 223 ? 9.439 -16.905 40.089 1.00 70.46 220 ILE A O 1
ATOM 1825 N N . ARG A 1 224 ? 9.311 -15.589 38.260 1.00 61.01 221 ARG A N 1
ATOM 1826 C CA . ARG A 1 224 ? 10.695 -15.122 38.338 1.00 67.50 221 ARG A CA 1
ATOM 1827 C C . ARG A 1 224 ? 10.957 -14.392 39.653 1.00 71.04 221 ARG A C 1
ATOM 1828 O O . ARG A 1 224 ? 12.013 -14.560 40.261 1.00 67.05 221 ARG A O 1
ATOM 1836 N N . ASP A 1 225 ? 9.991 -13.582 40.080 1.00 67.47 222 ASP A N 1
ATOM 1837 C CA . ASP A 1 225 ? 10.092 -12.841 41.337 1.00 69.63 222 ASP A CA 1
ATOM 1838 C C . ASP A 1 225 ? 10.081 -13.788 42.539 1.00 72.08 222 ASP A C 1
ATOM 1839 O O . ASP A 1 225 ? 10.873 -13.626 43.470 1.00 70.51 222 ASP A O 1
ATOM 1844 N N . ILE A 1 226 ? 9.183 -14.772 42.509 1.00 63.33 223 ILE A N 1
ATOM 1845 C CA . ILE A 1 226 ? 9.071 -15.765 43.582 1.00 66.21 223 ILE A CA 1
ATOM 1846 C C . ILE A 1 226 ? 10.371 -16.543 43.793 1.00 71.32 223 ILE A C 1
ATOM 1847 O O . ILE A 1 226 ? 10.870 -16.623 44.916 1.00 80.25 223 ILE A O 1
ATOM 1852 N N . LEU A 1 227 ? 10.921 -17.100 42.715 1.00 70.50 224 LEU A N 1
ATOM 1853 C CA . LEU A 1 227 ? 12.139 -17.918 42.805 1.00 80.50 224 LEU A CA 1
ATOM 1854 C C . LEU A 1 227 ? 13.445 -17.109 42.727 1.00 81.92 224 LEU A C 1
ATOM 1855 O O . LEU A 1 227 ? 14.519 -17.686 42.543 1.00 91.52 224 LEU A O 1
ATOM 1860 N N . GLU A 1 228 ? 13.357 -15.787 42.867 1.00 75.83 225 GLU A N 1
ATOM 1861 C CA . GLU A 1 228 ? 14.546 -14.935 42.965 1.00 81.18 225 GLU A CA 1
ATOM 1862 C C . GLU A 1 228 ? 14.333 -13.850 44.020 1.00 82.35 225 GLU A C 1
ATOM 1863 O O . GLU A 1 228 ? 14.344 -12.655 43.721 1.00 89.52 225 GLU A O 1
ATOM 1869 N N . ARG A 1 235 ? 8.291 -24.896 49.344 1.00 89.73 232 ARG A N 1
ATOM 1870 C CA . ARG A 1 235 ? 8.038 -25.030 47.911 1.00 93.93 232 ARG A CA 1
ATOM 1871 C C . ARG A 1 235 ? 7.354 -26.360 47.558 1.00 92.97 232 ARG A C 1
ATOM 1872 O O . ARG A 1 235 ? 7.727 -27.006 46.575 1.00 93.67 232 ARG A O 1
ATOM 1880 N N . PRO A 1 236 ? 6.344 -26.772 48.350 1.00 88.18 233 PRO A N 1
ATOM 1881 C CA . PRO A 1 236 ? 5.671 -28.035 48.041 1.00 86.73 233 PRO A CA 1
ATOM 1882 C C . PRO A 1 236 ? 4.885 -27.980 46.730 1.00 84.82 233 PRO A C 1
ATOM 1883 O O . PRO A 1 236 ? 4.554 -26.895 46.249 1.00 80.91 233 PRO A O 1
ATOM 1887 N N . ALA A 1 237 ? 4.597 -29.150 46.167 1.00 85.19 234 ALA A N 1
ATOM 1888 C CA . ALA A 1 237 ? 3.910 -29.255 44.876 1.00 81.30 234 ALA A CA 1
ATOM 1889 C C . ALA A 1 237 ? 2.521 -28.613 44.882 1.00 81.44 234 ALA A C 1
ATOM 1890 O O . ALA A 1 237 ? 2.079 -28.080 43.862 1.00 79.86 234 ALA A O 1
ATOM 1892 N N . ASP A 1 238 ? 1.844 -28.657 46.029 1.00 73.06 235 ASP A N 1
ATOM 1893 C CA . ASP A 1 238 ? 0.477 -28.138 46.141 1.00 68.53 235 ASP A CA 1
ATOM 1894 C C . ASP A 1 238 ? 0.389 -26.621 46.378 1.00 65.46 235 ASP A C 1
ATOM 1895 O O . ASP A 1 238 ? -0.697 -26.101 46.633 1.00 68.84 235 ASP A O 1
ATOM 1900 N N . LEU A 1 239 ? 1.520 -25.919 46.306 1.00 65.52 236 LEU A N 1
ATOM 1901 C CA . LEU A 1 239 ? 1.526 -24.453 46.284 1.00 68.16 236 LEU A CA 1
ATOM 1902 C C . LEU A 1 239 ? 1.718 -23.914 44.863 1.00 65.46 236 LEU A C 1
ATOM 1903 O O . LEU A 1 239 ? 1.726 -22.700 44.655 1.00 51.98 236 LEU A O 1
ATOM 1908 N N . ILE A 1 240 ? 1.868 -24.814 43.891 1.00 58.20 237 ILE A N 1
ATOM 1909 C CA . ILE A 1 240 ? 2.072 -24.422 42.493 1.00 65.44 237 ILE A CA 1
ATOM 1910 C C . ILE A 1 240 ? 0.880 -23.644 41.910 1.00 58.13 237 ILE A C 1
ATOM 1911 O O . ILE A 1 240 ? 1.083 -22.687 41.165 1.00 55.38 237 ILE A O 1
ATOM 1916 N N . PRO A 1 241 ? -0.362 -24.049 42.244 1.00 52.91 238 PRO A N 1
ATOM 1917 C CA . PRO A 1 241 ? -1.528 -23.258 41.832 1.00 59.64 238 PRO A CA 1
ATOM 1918 C C . PRO A 1 241 ? -1.483 -21.796 42.286 1.00 60.84 238 PRO A C 1
ATOM 1919 O O . PRO A 1 241 ? -1.908 -20.911 41.542 1.00 53.15 238 PRO A O 1
ATOM 1923 N N . SER A 1 242 ? -0.978 -21.551 43.494 1.00 53.15 239 SER A N 1
ATOM 1924 C CA . SER A 1 242 ? -0.799 -20.186 43.991 1.00 55.17 239 SER A CA 1
ATOM 1925 C C . SER A 1 242 ? 0.316 -19.470 43.230 1.00 53.30 239 SER A C 1
ATOM 1926 O O . SER A 1 242 ? 0.209 -18.279 42.948 1.00 53.91 239 SER A O 1
ATOM 1929 N N . VAL A 1 243 ? 1.377 -20.202 42.898 1.00 51.31 240 VAL A N 1
ATOM 1930 C CA . VAL A 1 243 ? 2.471 -19.670 42.081 1.00 51.48 240 VAL A CA 1
ATOM 1931 C C . VAL A 1 243 ? 1.987 -19.250 40.690 1.00 50.54 240 VAL A C 1
ATOM 1932 O O . VAL A 1 243 ? 2.491 -18.282 40.123 1.00 50.78 240 VAL A O 1
ATOM 1936 N N . LEU A 1 244 ? 1.006 -19.973 40.155 1.00 52.55 241 LEU A N 1
ATOM 1937 C CA . LEU A 1 244 ? 0.464 -19.694 38.824 1.00 49.40 241 LEU A CA 1
ATOM 1938 C C . LEU A 1 244 ? -0.813 -18.845 38.862 1.00 53.59 241 LEU A C 1
ATOM 1939 O O . LEU A 1 244 ? -1.582 -18.832 37.899 1.00 53.26 241 LEU A O 1
ATOM 1944 N N . THR A 1 245 ? -1.030 -18.137 39.970 1.00 49.59 242 THR A N 1
ATOM 1945 C CA . THR A 1 245 ? -2.144 -17.203 40.088 1.00 50.95 242 THR A CA 1
ATOM 1946 C C . THR A 1 245 ? -1.645 -15.808 39.732 1.00 51.16 242 THR A C 1
ATOM 1947 O O . THR A 1 245 ? -0.642 -15.347 40.279 1.00 50.25 242 THR A O 1
ATOM 1951 N N . ILE A 1 246 ? -2.340 -15.141 38.813 1.00 46.89 243 ILE A N 1
ATOM 1952 C CA . ILE A 1 246 ? -1.937 -13.807 38.368 1.00 47.55 243 ILE A CA 1
ATOM 1953 C C . ILE A 1 246 ? -2.068 -12.788 39.501 1.00 46.31 243 ILE A C 1
ATOM 1954 O O . ILE A 1 246 ? -2.942 -12.909 40.363 1.00 46.53 243 ILE A O 1
ATOM 1959 N N . ARG A 1 247 ? -1.177 -11.802 39.496 1.00 44.31 244 ARG A N 1
ATOM 1960 C CA . ARG A 1 247 ? -1.188 -10.726 40.483 1.00 52.61 244 ARG A CA 1
ATOM 1961 C C . ARG A 1 247 ? -0.637 -9.441 39.875 1.00 49.08 244 ARG A C 1
ATOM 1962 O O . ARG A 1 247 ? 0.069 -9.475 38.865 1.00 51.06 244 ARG A O 1
ATOM 1970 N N . ASN A 1 248 ? -0.954 -8.314 40.501 1.00 46.26 245 ASN A N 1
ATOM 1971 C CA . ASN A 1 248 ? -0.487 -7.016 40.027 1.00 48.66 245 ASN A CA 1
ATOM 1972 C C . ASN A 1 248 ? 0.946 -6.754 40.503 1.00 57.42 245 ASN A C 1
ATOM 1973 O O . ASN A 1 248 ? 1.180 -5.946 41.404 1.00 57.54 245 ASN A O 1
ATOM 1978 N N . LEU A 1 249 ? 1.899 -7.445 39.882 1.00 59.63 246 LEU A N 1
ATOM 1979 C CA . LEU A 1 249 ? 3.303 -7.388 40.293 1.00 68.96 246 LEU A CA 1
ATOM 1980 C C . LEU A 1 249 ? 3.922 -6.012 40.059 1.00 66.29 246 LEU A C 1
ATOM 1981 O O . LEU A 1 249 ? 4.656 -5.507 40.909 1.00 73.77 246 LEU A O 1
ATOM 1986 N N . TYR A 1 250 ? 3.620 -5.411 38.910 1.00 60.59 247 TYR A N 1
ATOM 1987 C CA . TYR A 1 250 ? 4.195 -4.120 38.528 1.00 62.49 247 TYR A CA 1
ATOM 1988 C C . TYR A 1 250 ?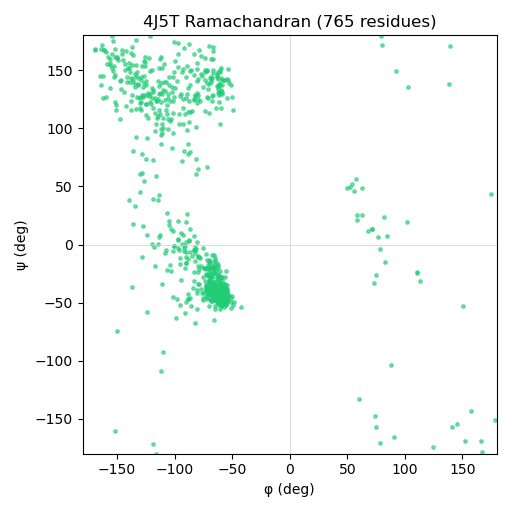 3.363 -2.920 38.982 1.00 60.89 247 TYR A C 1
ATOM 1989 O O . TYR A 1 250 ? 3.720 -1.780 38.683 1.00 60.19 247 TYR A O 1
ATOM 1998 N N . ASN A 1 251 ? 2.265 -3.173 39.691 1.00 56.69 248 ASN A N 1
ATOM 1999 C CA . ASN A 1 251 ? 1.412 -2.107 40.211 1.00 59.82 248 ASN A CA 1
ATOM 2000 C C . ASN A 1 251 ? 0.807 -1.273 39.075 1.00 60.92 248 ASN A C 1
ATOM 2001 O O . ASN A 1 251 ? 0.861 -0.041 39.096 1.00 56.59 248 ASN A O 1
ATOM 2006 N N . PHE A 1 252 ? 0.239 -1.955 38.081 1.00 52.68 249 PHE A N 1
ATOM 2007 C CA . PHE A 1 252 ? -0.435 -1.279 36.973 1.00 47.53 249 PHE A CA 1
ATOM 2008 C C . PHE A 1 252 ? -1.634 -0.510 37.506 1.00 47.21 249 PHE A C 1
ATOM 2009 O O . PHE A 1 252 ? -2.304 -0.962 38.435 1.00 48.53 249 PHE A O 1
ATOM 2017 N N . ASN A 1 253 ? -1.901 0.654 36.923 1.00 51.39 250 ASN A N 1
ATOM 2018 C CA . ASN A 1 253 ? -3.149 1.361 37.189 1.00 47.77 250 ASN A CA 1
ATOM 2019 C C . ASN A 1 253 ? -4.291 0.606 36.518 1.00 49.45 250 ASN A C 1
ATOM 2020 O O . ASN A 1 253 ? -4.074 -0.054 35.501 1.00 44.89 250 ASN A O 1
ATOM 2025 N N . PRO A 1 254 ? -5.508 0.684 37.087 1.00 40.87 251 PRO A N 1
ATOM 2026 C CA . PRO A 1 254 ? -6.645 0.027 36.435 1.00 48.25 251 PRO A CA 1
ATOM 2027 C C . PRO A 1 254 ? -6.890 0.555 35.019 1.00 47.16 251 PRO A C 1
ATOM 2028 O O . PRO A 1 254 ? -6.563 1.705 34.719 1.00 46.94 251 PRO A O 1
ATOM 2032 N N . GLY A 1 255 ? -7.449 -0.290 34.159 1.00 42.98 252 GLY A N 1
ATOM 2033 C CA . GLY A 1 255 ? -7.703 0.084 32.772 1.00 39.42 252 GLY A CA 1
ATOM 2034 C C . GLY A 1 255 ? -8.880 -0.641 32.156 1.00 40.21 252 GLY A C 1
ATOM 2035 O O . GLY A 1 255 ? -9.740 -1.167 32.861 1.00 38.07 252 GLY A O 1
ATOM 2036 N N . ASN A 1 256 ? -8.903 -0.659 30.826 1.00 36.36 253 ASN A N 1
ATOM 2037 C CA . ASN A 1 256 ? -9.994 -1.255 30.051 1.00 39.52 253 ASN A CA 1
ATOM 2038 C C . ASN A 1 256 ? -10.080 -2.777 30.141 1.00 29.17 253 ASN A C 1
ATOM 2039 O O . ASN A 1 256 ? -11.150 -3.349 29.940 1.00 35.98 253 ASN A O 1
ATOM 2044 N N . PHE A 1 257 ? -8.953 -3.418 30.436 1.00 29.42 254 PHE A N 1
ATOM 2045 C CA . PHE A 1 257 ? -8.834 -4.871 30.370 1.00 31.32 254 PHE A CA 1
ATOM 2046 C C . PHE A 1 257 ? -8.848 -5.471 31.771 1.00 35.72 254 PHE A C 1
ATOM 2047 O O . PHE A 1 257 ? -8.191 -4.954 32.671 1.00 35.00 254 PHE A O 1
ATOM 2055 N N . HIS A 1 258 ? -9.579 -6.571 31.943 1.00 31.52 255 HIS A N 1
ATOM 2056 C CA . HIS A 1 258 ? -9.685 -7.241 33.240 1.00 27.99 255 HIS A CA 1
ATOM 2057 C C . HIS A 1 258 ? -9.482 -8.722 33.116 1.00 33.75 255 HIS A C 1
ATOM 2058 O O . HIS A 1 258 ? -10.143 -9.366 32.306 1.00 33.96 255 HIS A O 1
ATOM 2065 N N . TYR A 1 259 ? -8.561 -9.269 33.912 1.00 30.43 256 TYR A N 1
ATOM 2066 C CA . TYR A 1 259 ? -8.442 -10.715 34.095 1.00 32.53 256 TYR A CA 1
ATOM 2067 C C . TYR A 1 259 ? -9.168 -11.104 35.375 1.00 35.93 256 TYR A C 1
ATOM 2068 O O . TYR A 1 259 ? -9.101 -10.386 36.371 1.00 37.56 256 TYR A O 1
ATOM 2077 N N . ILE A 1 260 ? -9.855 -12.240 35.344 1.00 36.38 257 ILE A N 1
ATOM 2078 C CA . ILE A 1 260 ? -10.444 -12.831 36.545 1.00 30.56 257 ILE A CA 1
ATOM 2079 C C . ILE A 1 260 ? -10.108 -14.317 36.560 1.00 44.11 257 ILE A C 1
ATOM 2080 O O . ILE A 1 260 ? -10.530 -15.058 35.671 1.00 40.79 257 ILE A O 1
ATOM 2085 N N . GLN A 1 261 ? -9.342 -14.741 37.562 1.00 33.71 258 GLN A N 1
ATOM 2086 C CA . GLN A 1 261 ? -8.890 -16.123 37.662 1.00 39.92 258 GLN A CA 1
ATOM 2087 C C . GLN A 1 261 ? -9.528 -16.817 38.862 1.00 42.61 258 GLN A C 1
ATOM 2088 O O . GLN A 1 261 ? -9.522 -16.286 39.973 1.00 44.26 258 GLN A O 1
ATOM 2094 N N . LYS A 1 262 ? -10.084 -18.002 38.621 1.00 43.68 259 LYS A N 1
ATOM 2095 C CA . LYS A 1 262 ? -10.673 -18.831 39.671 1.00 39.06 259 LYS A CA 1
ATOM 2096 C C . LYS A 1 262 ? -10.115 -20.242 39.559 1.00 49.21 259 LYS A C 1
ATOM 2097 O O . LYS A 1 262 ? -10.266 -20.884 38.520 1.00 41.57 259 LYS A O 1
ATOM 2103 N N . THR A 1 263 ? -9.479 -20.718 40.627 1.00 45.58 260 THR A N 1
ATOM 2104 C CA . THR A 1 263 ? -8.859 -22.039 40.640 1.00 44.35 260 THR A CA 1
ATOM 2105 C C . THR A 1 263 ? -9.637 -22.987 41.548 1.00 52.08 260 THR A C 1
ATOM 2106 O O . THR A 1 263 ? -9.614 -22.847 42.772 1.00 43.82 260 THR A O 1
ATOM 2110 N N . PHE A 1 264 ? -10.327 -23.946 40.934 1.00 41.52 261 PHE A N 1
ATOM 2111 C CA . PHE A 1 264 ? -11.139 -24.918 41.663 1.00 42.48 261 PHE A CA 1
ATOM 2112 C C . PHE A 1 264 ? -10.417 -26.249 41.803 1.00 55.85 261 PHE A C 1
ATOM 2113 O O . PHE A 1 264 ? -9.642 -26.639 40.928 1.00 49.92 261 PHE A O 1
ATOM 2121 N N . ASP A 1 265 ? -10.683 -26.944 42.906 1.00 60.06 262 ASP A N 1
ATOM 2122 C CA . ASP A 1 265 ? -10.138 -28.276 43.139 1.00 56.00 262 ASP A CA 1
ATOM 2123 C C . ASP A 1 265 ? -10.983 -29.289 42.374 1.00 56.34 262 ASP A C 1
ATOM 2124 O O . ASP A 1 265 ? -12.192 -29.386 42.597 1.00 53.82 262 ASP A O 1
ATOM 2129 N N . LEU A 1 266 ? -10.345 -30.041 41.479 1.00 59.20 263 LEU A N 1
ATOM 2130 C CA . LEU A 1 266 ? -11.045 -31.027 40.649 1.00 60.24 263 LEU A CA 1
ATOM 2131 C C . LEU A 1 266 ? -11.178 -32.405 41.311 1.00 63.66 263 LEU A C 1
ATOM 2132 O O . LEU A 1 266 ? -11.678 -33.339 40.688 1.00 61.93 263 LEU A O 1
ATOM 2137 N N . THR A 1 267 ? -10.738 -32.543 42.560 1.00 57.65 264 THR A N 1
ATOM 2138 C CA . THR A 1 267 ? -10.943 -33.791 43.297 1.00 64.02 264 THR A CA 1
ATOM 2139 C C . THR A 1 267 ? -12.316 -33.825 43.979 1.00 67.59 264 THR A C 1
ATOM 2140 O O . THR A 1 267 ? -12.736 -34.868 44.484 1.00 70.14 264 THR A O 1
ATOM 2144 N N . LYS A 1 268 ? -13.004 -32.685 43.988 1.00 60.29 265 LYS A N 1
ATOM 2145 C CA . LYS A 1 268 ? -14.374 -32.598 44.488 1.00 64.67 265 LYS A CA 1
ATOM 2146 C C . LYS A 1 268 ? -15.314 -32.923 43.329 1.00 64.75 265 LYS A C 1
ATOM 2147 O O . LYS A 1 268 ? -15.262 -32.271 42.285 1.00 64.39 265 LYS A O 1
ATOM 2153 N N . LYS A 1 269 ? -16.166 -33.928 43.513 1.00 64.43 266 LYS A N 1
ATOM 2154 C CA . LYS A 1 269 ? -16.944 -34.498 42.405 1.00 68.41 266 LYS A CA 1
ATOM 2155 C C . LYS A 1 269 ? -17.979 -33.546 41.799 1.00 67.95 266 LYS A C 1
ATOM 2156 O O . LYS A 1 269 ? -18.130 -33.498 40.577 1.00 67.01 266 LYS A O 1
ATOM 2162 N N . ASP A 1 270 ? -18.681 -32.794 42.645 1.00 65.59 267 ASP A N 1
ATOM 2163 C CA . ASP A 1 270 ? -19.759 -31.907 42.182 1.00 68.02 267 ASP A CA 1
ATOM 2164 C C . ASP A 1 270 ? -19.290 -30.758 41.283 1.00 54.52 267 ASP A C 1
ATOM 2165 O O . ASP A 1 270 ? -20.103 -30.154 40.582 1.00 53.65 267 ASP A O 1
ATOM 2170 N N . GLY A 1 271 ? -17.995 -30.453 41.310 1.00 58.73 268 GLY A N 1
ATOM 2171 C CA . GLY A 1 271 ? -17.425 -29.450 40.420 1.00 56.10 268 GLY A CA 1
ATOM 2172 C C . GLY A 1 271 ? -17.790 -28.038 40.829 1.00 54.37 268 GLY A C 1
ATOM 2173 O O . GLY A 1 271 ? -17.959 -27.757 42.016 1.00 53.87 268 GLY A O 1
ATOM 2174 N N . PHE A 1 272 ? -17.924 -27.155 39.841 1.00 42.89 269 PHE A N 1
ATOM 2175 C CA . PHE A 1 272 ? -18.163 -25.737 40.098 1.00 35.03 269 PHE A CA 1
ATOM 2176 C C . PHE A 1 272 ? -19.119 -25.116 39.090 1.00 43.02 269 PHE A C 1
ATOM 2177 O O . PHE A 1 272 ? -19.414 -25.699 38.046 1.00 42.36 269 PHE A O 1
ATOM 2185 N N . GLN A 1 273 ? -19.588 -23.918 39.423 1.00 39.73 270 GLN A N 1
ATOM 2186 C CA . GLN A 1 273 ? -20.482 -23.158 38.563 1.00 43.43 270 GLN A CA 1
ATOM 2187 C C . GLN A 1 273 ? -20.436 -21.685 38.956 1.00 47.03 270 GLN A C 1
ATOM 2188 O O . GLN A 1 273 ? -20.611 -21.352 40.129 1.00 42.20 270 GLN A O 1
ATOM 2194 N N . PHE A 1 274 ? -20.180 -20.811 37.986 1.00 40.49 271 PHE A N 1
ATOM 2195 C CA . PHE A 1 274 ? -20.293 -19.369 38.203 1.00 40.13 271 PHE A CA 1
ATOM 2196 C C . PHE A 1 274 ? -20.979 -18.690 37.019 1.00 46.45 271 PHE A C 1
ATOM 2197 O O . PHE A 1 274 ? -20.965 -19.208 35.900 1.00 41.21 271 PHE A O 1
ATOM 2205 N N . ASP A 1 275 ? -21.594 -17.541 37.288 1.00 38.60 272 ASP A N 1
ATOM 2206 C CA . ASP A 1 275 ? -22.381 -16.814 36.291 1.00 41.65 272 ASP A CA 1
ATOM 2207 C C . ASP A 1 275 ? -21.738 -15.476 35.934 1.00 44.34 272 ASP A C 1
ATOM 2208 O O . ASP A 1 275 ? -21.280 -14.746 36.814 1.00 43.13 272 ASP A O 1
ATOM 2213 N N . ILE A 1 276 ? -21.711 -15.170 34.637 1.00 38.10 273 ILE A N 1
ATOM 2214 C CA . ILE A 1 276 ? -21.281 -13.868 34.138 1.00 30.26 273 ILE A CA 1
ATOM 2215 C C . ILE A 1 276 ? -22.488 -13.191 33.509 1.00 36.91 273 ILE A C 1
ATOM 2216 O O . ILE A 1 276 ? -23.013 -13.678 32.509 1.00 38.99 273 ILE A O 1
ATOM 2221 N N . THR A 1 277 ? -22.920 -12.068 34.080 1.00 34.08 274 THR A N 1
ATOM 2222 C CA . THR A 1 277 ? -24.153 -11.420 33.638 1.00 35.29 274 THR A CA 1
ATOM 2223 C C . THR A 1 277 ? -23.937 -9.961 33.240 1.00 34.00 274 THR A C 1
ATOM 2224 O O . THR A 1 277 ? -23.237 -9.217 33.919 1.00 34.07 274 THR A O 1
ATOM 2228 N N . TYR A 1 278 ? -24.558 -9.582 32.124 1.00 31.83 275 TYR A N 1
ATOM 2229 C CA . TYR A 1 278 ? -24.459 -8.245 31.546 1.00 33.09 275 TYR A CA 1
ATOM 2230 C C . TYR A 1 278 ? -25.860 -7.651 31.473 1.00 30.53 275 TYR A C 1
ATOM 2231 O O . TYR A 1 278 ? -26.743 -8.220 30.826 1.00 32.11 275 TYR A O 1
ATOM 2240 N N . ASN A 1 279 ? -26.067 -6.516 32.133 1.00 28.07 276 ASN A N 1
ATOM 2241 C CA . ASN A 1 279 ? -27.350 -5.823 32.090 1.00 29.67 276 ASN A CA 1
ATOM 2242 C C . ASN A 1 279 ? -27.175 -4.387 31.630 1.00 32.26 276 ASN A C 1
ATOM 2243 O O . ASN A 1 279 ? -26.435 -3.621 32.249 1.00 30.53 276 ASN A O 1
ATOM 2248 N N . LYS A 1 280 ? -27.842 -4.031 30.533 1.00 27.56 277 LYS A N 1
ATOM 2249 C CA . LYS A 1 280 ? -27.834 -2.657 30.047 1.00 30.21 277 LYS A CA 1
ATOM 2250 C C . LYS A 1 280 ? -28.454 -1.768 31.117 1.00 35.88 277 LYS A C 1
ATOM 2251 O O . LYS A 1 280 ? -29.470 -2.133 31.712 1.00 33.33 277 LYS A O 1
ATOM 2257 N N . LEU A 1 281 ? -27.843 -0.617 31.375 1.00 37.42 278 LEU A N 1
ATOM 2258 C CA . LEU A 1 281 ? -28.358 0.292 32.394 1.00 41.47 278 LEU A CA 1
ATOM 2259 C C . LEU A 1 281 ? -29.753 0.767 31.999 1.00 41.91 278 LEU A C 1
ATOM 2260 O O . LEU A 1 281 ? -29.968 1.199 30.867 1.00 36.37 278 LEU A O 1
ATOM 2265 N N . GLY A 1 282 ? -30.694 0.664 32.935 1.00 43.57 279 GLY A N 1
ATOM 2266 C CA . GLY A 1 282 ? -32.072 1.096 32.712 1.00 46.62 279 GLY A CA 1
ATOM 2267 C C . GLY A 1 282 ? -32.961 0.068 32.034 1.00 47.63 279 GLY A C 1
ATOM 2268 O O . GLY A 1 282 ? -34.100 0.376 31.684 1.00 45.38 279 GLY A O 1
ATOM 2269 N N . THR A 1 283 ? -32.454 -1.151 31.856 1.00 46.25 280 THR A N 1
ATOM 2270 C CA . THR A 1 283 ? -33.204 -2.211 31.177 1.00 41.86 280 THR A CA 1
ATOM 2271 C C . THR A 1 283 ? -34.480 -2.578 31.936 1.00 45.89 280 THR A C 1
ATOM 2272 O O . THR A 1 283 ? -34.509 -2.556 33.166 1.00 45.66 280 THR A O 1
ATOM 2276 N N . THR A 1 284 ? -35.532 -2.911 31.192 1.00 41.97 281 THR A N 1
ATOM 2277 C CA . THR A 1 284 ? -36.787 -3.369 31.786 1.00 45.69 281 THR A CA 1
ATOM 2278 C C . THR A 1 284 ? -36.845 -4.897 31.874 1.00 47.51 281 THR A C 1
ATOM 2279 O O . THR A 1 284 ? -37.838 -5.452 32.349 1.00 48.09 281 THR A O 1
ATOM 2283 N N . GLN A 1 285 ? -35.785 -5.567 31.421 1.00 41.78 282 GLN A N 1
ATOM 2284 C CA . GLN A 1 285 ? -35.716 -7.026 31.426 1.00 43.01 282 GLN A CA 1
ATOM 2285 C C . GLN A 1 285 ? -34.415 -7.515 32.060 1.00 43.42 282 GLN A C 1
ATOM 2286 O O . GLN A 1 285 ? -33.757 -8.411 31.531 1.00 39.30 282 GLN A O 1
ATOM 2292 N N . SER A 1 286 ? -34.052 -6.933 33.200 1.00 38.73 283 SER A N 1
ATOM 2293 C CA . SER A 1 286 ? -32.792 -7.270 33.862 1.00 40.82 283 SER A CA 1
ATOM 2294 C C . SER A 1 286 ? -32.706 -8.758 34.206 1.00 39.55 283 SER A C 1
ATOM 2295 O O . SER A 1 286 ? -33.704 -9.374 34.581 1.00 34.68 283 SER A O 1
ATOM 2298 N N . ILE A 1 287 ? -31.512 -9.322 34.042 1.00 39.32 284 ILE A N 1
ATOM 2299 C CA . ILE A 1 287 ? -31.214 -10.692 34.451 1.00 40.79 284 ILE A CA 1
ATOM 2300 C C . ILE A 1 287 ? -30.571 -10.610 35.834 1.00 38.19 284 ILE A C 1
ATOM 2301 O O . ILE A 1 287 ? -29.394 -10.261 35.958 1.00 39.91 284 ILE A O 1
ATOM 2306 N N . SER A 1 288 ? -31.349 -10.939 36.865 1.00 42.96 285 SER A N 1
ATOM 2307 C CA . SER A 1 288 ? -31.037 -10.525 38.238 1.00 50.31 285 SER A CA 1
ATOM 2308 C C . SER A 1 288 ? -30.617 -11.631 39.208 1.00 53.81 285 SER A C 1
ATOM 2309 O O . SER A 1 288 ? -29.804 -11.382 40.100 1.00 54.54 285 SER A O 1
ATOM 2312 N N . THR A 1 289 ? -31.167 -12.834 39.055 1.00 47.13 286 THR A N 1
ATOM 2313 C CA . THR A 1 289 ? -30.881 -13.919 39.999 1.00 48.76 286 THR A CA 1
ATOM 2314 C C . THR A 1 289 ? -30.373 -15.189 39.324 1.00 49.28 286 THR A C 1
ATOM 2315 O O . THR A 1 289 ? -30.542 -15.386 38.116 1.00 48.25 286 THR A O 1
ATOM 2319 N N . ARG A 1 290 ? -29.743 -16.039 40.132 1.00 45.18 287 ARG A N 1
ATOM 2320 C CA . ARG A 1 290 ? -29.300 -17.367 39.714 1.00 44.96 287 ARG A CA 1
ATOM 2321 C C . ARG A 1 290 ? -30.475 -18.212 39.232 1.00 51.10 287 ARG A C 1
ATOM 2322 O O . ARG A 1 290 ? -30.357 -18.949 38.253 1.00 39.28 287 ARG A O 1
ATOM 2330 N N . GLU A 1 291 ? -31.602 -18.095 39.930 1.00 42.06 288 GLU A N 1
ATOM 2331 C CA . GLU A 1 291 ? -32.803 -18.855 39.602 1.00 46.60 288 GLU A CA 1
ATOM 2332 C C . GLU A 1 291 ? -33.353 -18.409 38.253 1.00 45.66 288 GLU A C 1
ATOM 2333 O O . GLU A 1 291 ? -33.848 -19.228 37.482 1.00 44.04 288 GLU A O 1
ATOM 2339 N N . GLN A 1 292 ? -33.252 -17.110 37.975 1.00 42.92 289 GLN A N 1
ATOM 2340 C CA . GLN A 1 292 ? -33.691 -16.549 36.698 1.00 43.60 289 GLN A CA 1
ATOM 2341 C C . GLN A 1 292 ? -32.845 -17.062 35.532 1.00 42.17 289 GLN A C 1
ATOM 2342 O O . GLN A 1 292 ? -33.375 -17.332 34.454 1.00 42.09 289 GLN A O 1
ATOM 2348 N N . VAL A 1 293 ? -31.536 -17.186 35.749 1.00 41.18 290 VAL A N 1
ATOM 2349 C CA . VAL A 1 293 ? -30.634 -17.731 34.732 1.00 41.65 290 VAL A CA 1
ATOM 2350 C C . VAL A 1 293 ? -30.968 -19.195 34.442 1.00 39.57 290 VAL A C 1
ATOM 2351 O O . VAL A 1 293 ? -30.988 -19.616 33.284 1.00 35.63 290 VAL A O 1
ATOM 2355 N N . THR A 1 294 ? -31.238 -19.959 35.498 1.00 39.00 291 THR A N 1
ATOM 2356 C CA . THR A 1 294 ? -31.551 -21.382 35.369 1.00 35.98 291 THR A CA 1
ATOM 2357 C C . THR A 1 294 ? -32.814 -21.623 34.536 1.00 41.72 291 THR A C 1
ATOM 2358 O O . THR A 1 294 ? -32.848 -22.529 33.703 1.00 36.02 291 THR A O 1
ATOM 2362 N N . GLU A 1 295 ? -33.843 -20.811 34.762 1.00 35.52 292 GLU A N 1
ATOM 2363 C CA . GLU A 1 295 ? -35.082 -20.911 33.981 1.00 45.31 292 GLU A CA 1
ATOM 2364 C C . GLU A 1 295 ? -34.920 -20.359 32.557 1.00 40.96 292 GLU A C 1
ATOM 2365 O O . GLU A 1 295 ? -35.570 -20.847 31.630 1.00 41.56 292 GLU A O 1
ATOM 2371 N N . LEU A 1 296 ? -34.055 -19.361 32.380 1.00 36.64 293 LEU A N 1
ATOM 2372 C CA . LEU A 1 296 ? -33.720 -18.868 31.035 1.00 40.99 293 LEU A CA 1
ATOM 2373 C C . LEU A 1 296 ? -33.017 -19.941 30.208 1.00 33.43 293 LEU A C 1
ATOM 2374 O O . LEU A 1 296 ? -33.299 -20.099 29.019 1.00 37.88 293 LEU A O 1
ATOM 2379 N N . ILE A 1 297 ? -32.102 -20.671 30.843 1.00 32.44 294 ILE A N 1
ATOM 2380 C CA . ILE A 1 297 ? -31.380 -21.755 30.181 1.00 35.92 294 ILE A CA 1
ATOM 2381 C C . ILE A 1 297 ? -32.346 -22.856 29.753 1.00 42.36 294 ILE A C 1
ATOM 2382 O O . ILE A 1 297 ? -32.310 -23.305 28.608 1.00 32.15 294 ILE A O 1
ATOM 2387 N N . THR A 1 298 ? -33.211 -23.278 30.671 1.00 41.26 295 THR A N 1
ATOM 2388 C CA . THR A 1 298 ? -34.228 -24.282 30.366 1.00 35.77 295 THR A CA 1
ATOM 2389 C C . THR A 1 298 ? -35.155 -23.812 29.246 1.00 37.44 295 THR A C 1
ATOM 2390 O O . THR A 1 298 ? -35.443 -24.567 28.318 1.00 40.96 295 THR A O 1
ATOM 2394 N N . TRP A 1 299 ? -35.613 -22.566 29.329 1.00 34.20 296 TRP A N 1
ATOM 2395 C CA . TRP A 1 299 ? -36.479 -22.003 28.292 1.00 38.86 296 TRP A CA 1
ATOM 2396 C C . TRP A 1 299 ? -35.779 -21.902 26.959 1.00 37.71 296 TRP A C 1
ATOM 2397 O O . TRP A 1 299 ? -36.360 -22.229 25.926 1.00 37.55 296 TRP A O 1
ATOM 2408 N N . SER A 1 300 ? -34.529 -21.445 26.968 1.00 37.45 297 SER A N 1
ATOM 2409 C CA . SER A 1 300 ? -33.778 -21.221 25.727 1.00 31.48 297 SER A CA 1
ATOM 2410 C C . SER A 1 300 ? -33.520 -22.511 24.956 1.00 30.45 297 SER A C 1
ATOM 2411 O O . SER A 1 300 ? -33.741 -22.569 23.744 1.00 30.77 297 SER A O 1
ATOM 2414 N N . LEU A 1 301 ? -33.054 -23.538 25.661 1.00 35.34 298 LEU A N 1
ATOM 2415 C CA . LEU A 1 301 ? -32.788 -24.836 25.042 1.00 34.83 298 LEU A CA 1
ATOM 2416 C C . LEU A 1 301 ? -34.065 -25.433 24.449 1.00 33.97 298 LEU A C 1
ATOM 2417 O O . LEU A 1 301 ? -34.035 -26.013 23.362 1.00 34.88 298 LEU A O 1
ATOM 2422 N N . ASN A 1 302 ? -35.185 -25.275 25.153 1.00 35.46 299 ASN A N 1
ATOM 2423 C CA . ASN A 1 302 ? -36.479 -25.719 24.638 1.00 35.23 299 ASN A CA 1
ATOM 2424 C C . ASN A 1 302 ? -36.902 -24.953 23.385 1.00 38.09 299 ASN A C 1
ATOM 2425 O O . ASN A 1 302 ? -37.384 -25.555 22.422 1.00 36.80 299 ASN A O 1
ATOM 2430 N N . GLU A 1 303 ? -36.727 -23.634 23.404 1.00 35.86 300 GLU A N 1
ATOM 2431 C CA . GLU A 1 303 ? -37.099 -22.793 22.263 1.00 39.39 300 GLU A CA 1
ATOM 2432 C C . GLU A 1 303 ? -36.301 -23.146 21.003 1.00 34.50 300 GLU A C 1
ATOM 2433 O O . GLU A 1 303 ? -36.847 -23.128 19.902 1.00 37.14 300 GLU A O 1
ATOM 2439 N N . ILE A 1 304 ? -35.020 -23.468 21.166 1.00 32.85 301 ILE A N 1
ATOM 2440 C CA . ILE A 1 304 ? -34.180 -23.843 20.025 1.00 31.42 301 ILE A CA 1
ATOM 2441 C C . ILE A 1 304 ? -34.603 -25.206 19.477 1.00 35.67 301 ILE A C 1
ATOM 2442 O O . ILE A 1 304 ? -34.692 -25.392 18.263 1.00 32.43 301 ILE A O 1
ATOM 2447 N N . ASN A 1 305 ? -34.869 -26.151 20.375 1.00 36.65 302 ASN A N 1
ATOM 2448 C CA . ASN A 1 305 ? -35.417 -27.450 19.982 1.00 39.45 302 ASN A CA 1
ATOM 2449 C C . ASN A 1 305 ? -36.750 -27.315 19.245 1.00 31.58 302 ASN A C 1
ATOM 2450 O O . ASN A 1 305 ? -37.018 -28.063 18.304 1.00 36.61 302 ASN A O 1
ATOM 2455 N N . ALA A 1 306 ? -37.570 -26.357 19.670 1.00 33.25 303 ALA A N 1
ATOM 2456 C CA . ALA A 1 306 ? -38.850 -26.080 19.022 1.00 38.87 303 ALA A CA 1
ATOM 2457 C C . ALA A 1 306 ? -38.659 -25.490 17.625 1.00 33.54 303 ALA A C 1
ATOM 2458 O O . ALA A 1 306 ? -39.349 -25.882 16.682 1.00 31.41 303 ALA A O 1
ATOM 2460 N N . ARG A 1 307 ? -37.728 -24.548 17.496 1.00 32.18 304 ARG A N 1
ATOM 2461 C CA . ARG A 1 307 ? -37.425 -23.954 16.193 1.00 34.95 304 ARG A CA 1
ATOM 2462 C C . ARG A 1 307 ? -36.893 -25.007 15.229 1.00 29.82 304 ARG A C 1
ATOM 2463 O O . ARG A 1 307 ? -37.290 -25.048 14.068 1.00 33.12 304 ARG A O 1
ATOM 2471 N N . PHE A 1 308 ? -36.005 -25.863 15.730 1.00 31.56 305 PHE A N 1
ATOM 2472 C CA . PHE A 1 308 ? -35.417 -26.935 14.930 1.00 29.43 305 PHE A CA 1
ATOM 2473 C C . PHE A 1 308 ? -36.484 -27.904 14.418 1.00 35.12 305 PHE A C 1
ATOM 2474 O O . PHE A 1 308 ? -36.470 -28.289 13.248 1.00 34.34 305 PHE A O 1
ATOM 2482 N N . ASP A 1 309 ? -37.408 -28.284 15.298 1.00 39.35 306 ASP A N 1
ATOM 2483 C CA . ASP A 1 309 ? -38.483 -29.215 14.946 1.00 38.49 306 ASP A CA 1
ATOM 2484 C C . ASP A 1 309 ? -39.492 -28.615 13.967 1.00 38.14 306 ASP A C 1
ATOM 2485 O O . ASP A 1 309 ? -40.121 -29.346 13.200 1.00 40.19 306 ASP A O 1
ATOM 2490 N N . LYS A 1 310 ? -39.650 -27.295 13.997 1.00 34.03 307 LYS A N 1
ATOM 2491 C CA . LYS A 1 310 ? -40.500 -26.605 13.024 1.00 34.60 307 LYS A CA 1
ATOM 2492 C C . LYS A 1 310 ? -39.895 -26.634 11.614 1.00 40.00 307 LYS A C 1
ATOM 2493 O O . LYS A 1 310 ? -40.628 -26.687 10.628 1.00 38.29 307 LYS A O 1
ATOM 2499 N N . GLN A 1 311 ? -38.564 -26.620 11.526 1.00 34.42 308 GLN A N 1
ATOM 2500 C CA . GLN A 1 311 ? -37.868 -26.477 10.241 1.00 34.99 308 GLN A CA 1
ATOM 2501 C C . GLN A 1 311 ? -37.461 -27.802 9.595 1.00 36.99 308 GLN A C 1
ATOM 2502 O O . GLN A 1 311 ? -37.385 -27.892 8.369 1.00 41.21 308 GLN A O 1
ATOM 2508 N N . PHE A 1 312 ? -37.185 -28.812 10.415 1.00 33.24 309 PHE A N 1
ATOM 2509 C CA . PHE A 1 312 ? -36.706 -30.103 9.927 1.00 33.29 309 PHE A CA 1
ATOM 2510 C C . PHE A 1 312 ? -37.597 -31.230 10.437 1.00 42.01 309 PHE A C 1
ATOM 2511 O O . PHE A 1 312 ? -38.291 -31.070 11.441 1.00 34.44 309 PHE A O 1
ATOM 2519 N N . SER A 1 313 ? -37.590 -32.358 9.733 1.00 35.11 310 SER A N 1
ATOM 2520 C CA . SER A 1 313 ? -38.320 -33.545 10.179 1.00 38.90 310 SER A CA 1
ATOM 2521 C C . SER A 1 313 ? -37.589 -34.822 9.782 1.00 39.64 310 SER A C 1
ATOM 2522 O O . SER A 1 313 ? -37.033 -34.916 8.688 1.00 40.61 310 SER A O 1
ATOM 2525 N N . PHE A 1 314 ? -37.614 -35.800 10.682 1.00 44.29 311 PHE A N 1
ATOM 2526 C CA . PHE A 1 314 ? -36.801 -37.004 10.563 1.00 45.09 311 PHE A CA 1
ATOM 2527 C C . PHE A 1 314 ? -37.665 -38.252 10.689 1.00 50.62 311 PHE A C 1
ATOM 2528 O O . PHE A 1 314 ? -38.532 -38.327 11.559 1.00 53.61 311 PHE A O 1
ATOM 2536 N N . GLY A 1 315 ? -37.421 -39.222 9.811 1.00 47.89 312 GLY A N 1
ATOM 2537 C CA . GLY A 1 315 ? -38.119 -40.503 9.846 1.00 50.22 312 GLY A CA 1
ATOM 2538 C C . GLY A 1 315 ? -37.150 -41.633 10.121 1.00 50.40 312 GLY A C 1
ATOM 2539 O O . GLY A 1 315 ? -35.950 -41.406 10.291 1.00 45.98 312 GLY A O 1
ATOM 2540 N N . GLU A 1 316 ? -37.672 -42.853 10.174 1.00 43.90 313 GLU A N 1
ATOM 2541 C CA . GLU A 1 316 ? -36.840 -44.044 10.299 1.00 57.72 313 GLU A CA 1
ATOM 2542 C C . GLU A 1 316 ? -36.346 -44.439 8.913 1.00 44.31 313 GLU A C 1
ATOM 2543 O O . GLU A 1 316 ? -37.146 -44.618 7.994 1.00 51.82 313 GLU A O 1
ATOM 2545 N N . GLY A 1 317 ? -35.030 -44.564 8.763 1.00 44.40 314 GLY A N 1
ATOM 2546 C CA . GLY A 1 317 ? -34.429 -44.894 7.472 1.00 48.35 314 GLY A CA 1
ATOM 2547 C C . GLY A 1 317 ? -34.334 -43.686 6.553 1.00 53.88 314 GLY A C 1
ATOM 2548 O O . GLY A 1 317 ? -34.734 -42.587 6.936 1.00 49.19 314 GLY A O 1
ATOM 2549 N N . PRO A 1 318 ? -33.786 -43.875 5.337 1.00 55.56 315 PRO A N 1
ATOM 2550 C CA . PRO A 1 318 ? -33.263 -45.132 4.814 1.00 53.54 315 PRO A CA 1
ATOM 2551 C C . PRO A 1 318 ? -31.831 -45.423 5.277 1.00 53.50 315 PRO A C 1
ATOM 2552 O O . PRO A 1 318 ? -31.276 -46.467 4.938 1.00 60.69 315 PRO A O 1
ATOM 2556 N N . ASP A 1 319 ? -31.247 -44.499 6.038 1.00 50.84 316 ASP A N 1
ATOM 2557 C CA . ASP A 1 319 ? -29.942 -44.704 6.668 1.00 56.26 316 ASP A CA 1
ATOM 2558 C C . ASP A 1 319 ? -30.030 -45.736 7.793 1.00 55.93 316 ASP A C 1
ATOM 2559 O O . ASP A 1 319 ? -31.124 -46.142 8.189 1.00 53.21 316 ASP A O 1
ATOM 2564 N N . SER A 1 320 ? -28.872 -46.146 8.309 1.00 50.96 317 SER A N 1
ATOM 2565 C CA . SER A 1 320 ? -28.799 -47.169 9.357 1.00 53.60 317 SER A CA 1
ATOM 2566 C C . SER A 1 320 ? -28.492 -46.597 10.747 1.00 57.39 317 SER A C 1
ATOM 2567 O O . SER A 1 320 ? -28.108 -47.340 11.654 1.00 53.29 317 SER A O 1
ATOM 2570 N N . ILE A 1 321 ? -28.674 -45.290 10.925 1.00 52.27 318 ILE A N 1
ATOM 2571 C CA . ILE A 1 321 ? -28.513 -44.670 12.243 1.00 55.47 318 ILE A CA 1
ATOM 2572 C C . ILE A 1 321 ? -29.519 -45.322 13.193 1.00 59.55 318 ILE A C 1
ATOM 2573 O O . ILE A 1 321 ? -30.693 -45.469 12.851 1.00 52.76 318 ILE A O 1
ATOM 2578 N N . GLU A 1 322 ? -29.052 -45.710 14.379 1.00 62.42 319 GLU A N 1
ATOM 2579 C CA . GLU A 1 322 ? -29.785 -46.641 15.248 1.00 65.33 319 GLU A CA 1
ATOM 2580 C C . GLU A 1 322 ? -31.220 -46.222 15.580 1.00 70.55 319 GLU A C 1
ATOM 2581 O O . GLU A 1 322 ? -32.117 -47.065 15.625 1.00 69.57 319 GLU A O 1
ATOM 2587 N N . SER A 1 323 ? -31.431 -44.930 15.814 1.00 59.59 320 SER A N 1
ATOM 2588 C CA . SER A 1 323 ? -32.753 -44.419 16.174 1.00 54.70 320 SER A CA 1
ATOM 2589 C C . SER A 1 323 ? -33.001 -43.035 15.588 1.00 57.00 320 SER A C 1
ATOM 2590 O O . SER A 1 323 ? -32.061 -42.312 15.250 1.00 51.89 320 SER A O 1
ATOM 2593 N N . VAL A 1 324 ? -34.277 -42.675 15.483 1.00 47.21 321 VAL A N 1
ATOM 2594 C CA . VAL A 1 324 ? -34.672 -41.364 14.975 1.00 47.43 321 VAL A CA 1
ATOM 2595 C C . VAL A 1 324 ? -34.244 -40.274 15.956 1.00 52.10 321 VAL A C 1
ATOM 2596 O O . VAL A 1 324 ? -33.829 -39.189 15.542 1.00 45.75 321 VAL A O 1
ATOM 2600 N N . GLU A 1 325 ? -34.337 -40.571 17.252 1.00 45.04 322 GLU A N 1
ATOM 2601 C CA . GLU A 1 325 ? -33.890 -39.648 18.298 1.00 49.35 322 GLU A CA 1
ATOM 2602 C C . GLU A 1 325 ? -32.401 -39.321 18.169 1.00 46.49 322 GLU A C 1
ATOM 2603 O O . GLU A 1 325 ? -32.002 -38.167 18.319 1.00 43.41 322 GLU A O 1
ATOM 2609 N N . VAL A 1 326 ? -31.590 -40.340 17.894 1.00 47.70 323 VAL A N 1
ATOM 2610 C CA . VAL A 1 326 ? -30.145 -40.166 17.727 1.00 46.56 323 VAL A CA 1
ATOM 2611 C C . VAL A 1 326 ? -29.814 -39.404 16.440 1.00 42.16 323 VAL A C 1
ATOM 2612 O O . VAL A 1 326 ? -28.952 -38.524 16.447 1.00 39.60 323 VAL A O 1
ATOM 2616 N N . LYS A 1 327 ? -30.498 -39.738 15.345 1.00 43.03 324 LYS A N 1
ATOM 2617 C CA . LYS A 1 327 ? -30.314 -39.028 14.076 1.00 46.83 324 LYS A CA 1
ATOM 2618 C C . LYS A 1 327 ? -30.636 -37.542 14.220 1.00 41.37 324 LYS A C 1
ATOM 2619 O O . LYS A 1 327 ? -29.879 -36.691 13.751 1.00 35.93 324 LYS A O 1
ATOM 2625 N N . ARG A 1 328 ? -31.764 -37.241 14.858 1.00 37.44 325 ARG A N 1
ATOM 2626 C CA . ARG A 1 328 ? -32.185 -35.857 15.076 1.00 42.06 325 ARG A CA 1
ATOM 2627 C C . ARG A 1 328 ? -31.174 -35.094 15.925 1.00 39.15 325 ARG A C 1
ATOM 2628 O O . ARG A 1 328 ? -30.825 -33.955 15.606 1.00 33.93 325 ARG A O 1
ATOM 2636 N N . ARG A 1 329 ? -30.722 -35.721 17.010 1.00 30.84 326 ARG A N 1
ATOM 2637 C CA . ARG A 1 329 ? -29.741 -35.111 17.906 1.00 39.11 326 ARG A CA 1
ATOM 2638 C C . ARG A 1 329 ? -28.436 -34.826 17.167 1.00 36.97 326 ARG A C 1
ATOM 2639 O O . ARG A 1 329 ? -27.831 -33.775 17.358 1.00 37.44 326 ARG A O 1
ATOM 2641 N N . PHE A 1 330 ? -28.018 -35.767 16.325 1.00 38.19 327 PHE A N 1
ATOM 2642 C CA . PHE A 1 330 ? -26.845 -35.585 15.471 1.00 37.98 327 PHE A CA 1
ATOM 2643 C C . PHE A 1 330 ? -27.015 -34.390 14.533 1.00 35.21 327 PHE A C 1
ATOM 2644 O O . PHE A 1 330 ? -26.104 -33.575 14.394 1.00 32.70 327 PHE A O 1
ATOM 2652 N N . ALA A 1 331 ? -28.180 -34.297 13.897 1.00 29.20 328 ALA A N 1
ATOM 2653 C CA . ALA A 1 331 ? -28.491 -33.191 12.992 1.00 33.16 328 ALA A CA 1
ATOM 2654 C C . ALA A 1 331 ? -28.504 -31.847 13.721 1.00 35.39 328 ALA A C 1
ATOM 2655 O O . ALA A 1 331 ? -27.987 -30.857 13.206 1.00 34.08 328 ALA A O 1
ATOM 2657 N N . LEU A 1 332 ? -29.096 -31.821 14.913 1.00 31.29 329 LEU A N 1
ATOM 2658 C CA . LEU A 1 332 ? -29.172 -30.600 15.719 1.00 33.63 329 LEU A CA 1
ATOM 2659 C C . LEU A 1 332 ? -27.790 -30.105 16.129 1.00 34.54 329 LEU A C 1
ATOM 2660 O O . LEU A 1 332 ? -27.500 -28.916 16.030 1.00 32.35 329 LEU A O 1
ATOM 2665 N N . GLU A 1 333 ? -26.947 -31.020 16.596 1.00 28.97 330 GLU A N 1
ATOM 2666 C CA . GLU A 1 333 ? -25.579 -30.684 16.990 1.00 30.42 330 GLU A CA 1
ATOM 2667 C C . GLU A 1 333 ? -24.762 -30.174 15.803 1.00 29.72 330 GLU A C 1
ATOM 2668 O O . GLU A 1 333 ? -23.978 -29.236 15.945 1.00 29.37 330 GLU A O 1
ATOM 2674 N N . THR A 1 334 ? -24.944 -30.796 14.641 1.00 36.38 331 THR A N 1
ATOM 2675 C CA . THR A 1 334 ? -24.228 -30.397 13.429 1.00 33.31 331 THR A CA 1
ATOM 2676 C C . THR A 1 334 ? -24.647 -29.001 12.969 1.00 33.71 331 THR A C 1
ATOM 2677 O O . THR A 1 334 ? -23.794 -28.161 12.670 1.00 30.83 331 THR A O 1
ATOM 2681 N N . LEU A 1 335 ? -25.954 -28.752 12.921 1.00 25.72 332 LEU A N 1
ATOM 2682 C CA . LEU A 1 335 ? -26.465 -27.417 12.605 1.00 27.68 332 LEU A CA 1
ATOM 2683 C C . LEU A 1 335 ? -25.995 -26.395 13.638 1.00 27.48 332 LEU A C 1
ATOM 2684 O O . LEU A 1 335 ? -25.605 -25.284 13.281 1.00 29.78 332 LEU A O 1
ATOM 2689 N N . SER A 1 336 ? -26.040 -26.778 14.912 1.00 26.22 333 SER A N 1
ATOM 2690 C CA . SER A 1 336 ? -25.614 -25.902 16.004 1.00 26.15 333 SER A CA 1
ATOM 2691 C C . SER A 1 336 ? -24.150 -25.494 15.876 1.00 30.61 333 SER A C 1
ATOM 2692 O O . SER A 1 336 ? -23.794 -24.361 16.193 1.00 29.53 333 SER A O 1
ATOM 2695 N N . ASN A 1 337 ? -23.305 -26.410 15.413 1.00 26.67 334 ASN A N 1
ATOM 2696 C CA . ASN A 1 337 ? -21.892 -26.096 15.203 1.00 30.35 334 ASN A CA 1
ATOM 2697 C C . ASN A 1 337 ? -21.663 -25.196 13.985 1.00 24.91 334 ASN A C 1
ATOM 2698 O O . ASN A 1 337 ? -20.778 -24.346 14.014 1.00 31.11 334 ASN A O 1
ATOM 2703 N N . LEU A 1 338 ? -22.462 -25.371 12.933 1.00 27.22 335 LEU A N 1
ATOM 2704 C CA . LEU A 1 338 ? -22.408 -24.470 11.781 1.00 27.07 335 LEU A CA 1
ATOM 2705 C C . LEU A 1 338 ? -22.752 -23.055 12.227 1.00 23.93 335 LEU A C 1
ATOM 2706 O O . LEU A 1 338 ? -22.007 -22.112 11.961 1.00 29.54 335 LEU A O 1
ATOM 2711 N N . LEU A 1 339 ? -23.879 -22.920 12.920 1.00 25.34 336 LEU A N 1
ATOM 2712 C CA . LEU A 1 339 ? -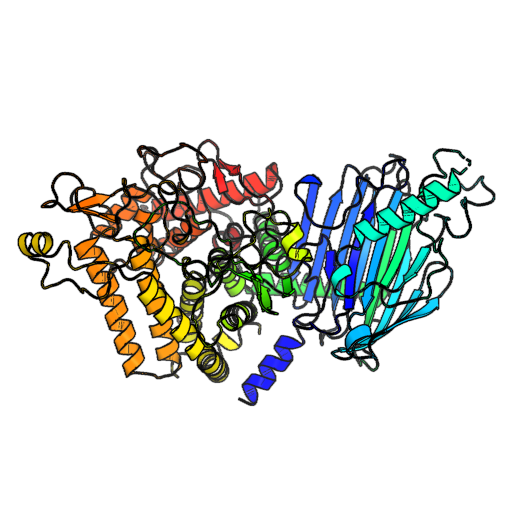24.306 -21.632 13.460 1.00 27.93 336 LEU A CA 1
ATOM 2713 C C . LEU A 1 339 ? -23.298 -21.083 14.466 1.00 28.83 336 LEU A C 1
ATOM 2714 O O . LEU A 1 339 ? -23.080 -19.878 14.524 1.00 28.49 336 LEU A O 1
ATOM 2719 N N . GLY A 1 340 ? -22.689 -21.975 15.248 1.00 27.64 337 GLY A N 1
ATOM 2720 C CA . GLY A 1 340 ? -21.694 -21.598 16.253 1.00 29.18 337 GLY A CA 1
ATOM 2721 C C . GLY A 1 340 ? -20.375 -21.100 15.689 1.00 34.01 337 GLY A C 1
ATOM 2722 O O . GLY A 1 340 ? -19.584 -20.489 16.408 1.00 29.70 337 GLY A O 1
ATOM 2723 N N . GLY A 1 341 ? -20.127 -21.374 14.410 1.00 26.05 338 GLY A N 1
ATOM 2724 C CA . GLY A 1 341 ? -18.962 -20.834 13.716 1.00 33.93 338 GLY A CA 1
ATOM 2725 C C . GLY A 1 341 ? -19.170 -19.414 13.215 1.00 32.08 338 GLY A C 1
ATOM 2726 O O . GLY A 1 341 ? -18.206 -18.743 12.842 1.00 30.90 338 GLY A O 1
ATOM 2727 N N . ILE A 1 342 ? -20.422 -18.952 13.204 1.00 28.59 339 ILE A N 1
ATOM 2728 C CA . ILE A 1 342 ? -20.728 -17.600 12.748 1.00 28.59 339 ILE A CA 1
ATOM 2729 C C . ILE A 1 342 ? -20.000 -16.598 13.631 1.00 31.28 339 ILE A C 1
ATOM 2730 O O . ILE A 1 342 ? -20.040 -16.689 14.860 1.00 28.83 339 ILE A O 1
ATOM 2735 N N . GLY A 1 343 ? -19.311 -15.660 12.996 1.00 24.15 340 GLY A N 1
ATOM 2736 C CA . GLY A 1 343 ? -18.516 -14.687 13.720 1.00 26.31 340 GLY A CA 1
ATOM 2737 C C . GLY A 1 343 ? -18.657 -13.302 13.150 1.00 26.66 340 GLY A C 1
ATOM 2738 O O . GLY A 1 343 ? -19.152 -13.120 12.039 1.00 26.48 340 GLY A O 1
ATOM 2739 N N . TYR A 1 344 ? -18.230 -12.323 13.935 1.00 24.84 341 TYR A N 1
ATOM 2740 C CA . TYR A 1 344 ? -18.141 -10.955 13.475 1.00 27.17 341 TYR A CA 1
ATOM 2741 C C . TYR A 1 344 ? -16.670 -10.576 13.446 1.00 26.03 341 TYR A C 1
ATOM 2742 O O . TYR A 1 344 ? -15.956 -10.771 14.428 1.00 27.12 341 TYR A O 1
ATOM 2751 N N . PHE A 1 345 ? -16.227 -10.040 12.313 1.00 26.74 342 PHE A N 1
ATOM 2752 C CA . PHE A 1 345 ? -14.818 -9.736 12.090 1.00 27.19 342 PHE A CA 1
ATOM 2753 C C . PHE A 1 345 ? -14.658 -8.305 11.613 1.00 27.13 342 PHE A C 1
ATOM 2754 O O . PHE A 1 345 ? -15.470 -7.816 10.832 1.00 24.17 342 PHE A O 1
ATOM 2762 N N . TYR A 1 346 ? -13.609 -7.641 12.089 1.00 26.99 343 TYR A N 1
ATOM 2763 C CA . TYR A 1 346 ? -13.330 -6.258 11.718 1.00 30.78 343 TYR A CA 1
ATOM 2764 C C . TYR A 1 346 ? -11.826 -6.005 11.671 1.00 24.48 343 TYR A C 1
ATOM 2765 O O . TYR A 1 346 ? -11.101 -6.388 12.587 1.00 28.53 343 TYR A O 1
ATOM 2774 N N . GLY A 1 347 ? -11.366 -5.354 10.607 1.00 23.81 344 GLY A N 1
ATOM 2775 C CA . GLY A 1 347 ? -9.948 -5.029 10.453 1.00 33.81 344 GLY A CA 1
ATOM 2776 C C . GLY A 1 347 ? -9.511 -4.913 9.004 1.00 31.24 344 GLY A C 1
ATOM 2777 O O . GLY A 1 347 ? -10.341 -4.892 8.094 1.00 29.55 344 GLY A O 1
ATOM 2778 N N . ASN A 1 348 ? -8.199 -4.847 8.798 1.00 28.52 345 ASN A N 1
ATOM 2779 C CA . ASN A 1 348 ? -7.621 -4.670 7.467 1.00 28.58 345 ASN A CA 1
ATOM 2780 C C . ASN A 1 348 ? -7.260 -5.987 6.787 1.00 29.83 345 ASN A C 1
ATOM 2781 O O . ASN A 1 348 ? -6.896 -6.959 7.445 1.00 30.10 345 ASN A O 1
ATOM 2786 N N . GLN A 1 349 ? -7.364 -5.996 5.460 1.00 27.51 346 GLN A N 1
ATOM 2787 C CA . GLN A 1 349 ? -6.803 -7.063 4.639 1.00 29.55 346 GLN A CA 1
ATOM 2788 C C . GLN A 1 349 ? -5.445 -6.627 4.113 1.00 31.13 346 GLN A C 1
ATOM 2789 O O . GLN A 1 349 ? -5.109 -5.443 4.143 1.00 31.10 346 GLN A O 1
ATOM 2795 N N . LEU A 1 350 ? -4.672 -7.594 3.632 1.00 29.08 347 LEU A N 1
ATOM 2796 C CA . LEU A 1 350 ? -3.444 -7.316 2.900 1.00 30.50 347 LEU A CA 1
ATOM 2797 C C . LEU A 1 350 ? -3.703 -7.630 1.434 1.00 29.65 347 LEU A C 1
ATOM 2798 O O . LEU A 1 350 ? -3.982 -8.777 1.078 1.00 29.36 347 LEU A O 1
ATOM 2803 N N . ILE A 1 351 ? -3.634 -6.600 0.595 1.00 27.13 348 ILE A N 1
ATOM 2804 C CA . ILE A 1 351 ? -4.004 -6.704 -0.815 1.00 27.43 348 ILE A CA 1
ATOM 2805 C C . ILE A 1 351 ? -2.911 -6.081 -1.678 1.00 31.12 348 ILE A C 1
ATOM 2806 O O . ILE A 1 351 ? -2.386 -5.019 -1.345 1.00 38.86 348 ILE A O 1
ATOM 2811 N N . ASP A 1 352 ? -2.566 -6.749 -2.777 1.00 30.66 349 ASP A N 1
ATOM 2812 C CA . ASP A 1 352 ? -1.574 -6.232 -3.719 1.00 40.58 349 ASP A CA 1
ATOM 2813 C C . ASP A 1 352 ? -2.243 -5.854 -5.038 1.00 42.47 349 ASP A C 1
ATOM 2814 O O . ASP A 1 352 ? -2.492 -6.714 -5.881 1.00 39.42 349 ASP A O 1
ATOM 2819 N N . ARG A 1 353 ? -2.508 -4.562 -5.213 1.00 41.37 350 ARG A N 1
ATOM 2820 C CA . ARG A 1 353 ? -3.152 -4.048 -6.425 1.00 46.56 350 ARG A CA 1
ATOM 2821 C C . ARG A 1 353 ? -2.165 -3.525 -7.471 1.00 51.11 350 ARG A C 1
ATOM 2822 O O . ARG A 1 353 ? -2.533 -3.355 -8.634 1.00 58.43 350 ARG A O 1
ATOM 2830 N N . GLU A 1 354 ? -0.922 -3.271 -7.062 1.00 53.37 351 GLU A N 1
ATOM 2831 C CA . GLU A 1 354 ? 0.056 -2.593 -7.920 1.00 58.21 351 GLU A CA 1
ATOM 2832 C C . GLU A 1 354 ? 0.813 -3.549 -8.839 1.00 59.28 351 GLU A C 1
ATOM 2833 O O . GLU A 1 354 ? 0.978 -3.266 -10.028 1.00 61.12 351 GLU A O 1
ATOM 2839 N N . THR A 1 355 ? 1.280 -4.667 -8.284 1.00 54.60 352 THR A N 1
ATOM 2840 C CA . THR A 1 355 ? 1.990 -5.684 -9.064 1.00 53.59 352 THR A CA 1
ATOM 2841 C C . THR A 1 355 ? 1.185 -6.039 -10.313 1.00 54.32 352 THR A C 1
ATOM 2842 O O . THR A 1 355 ? 0.004 -6.369 -10.220 1.00 53.17 352 THR A O 1
ATOM 2846 N N . GLU A 1 356 ? 1.827 -5.955 -11.475 1.00 52.88 353 GLU A N 1
ATOM 2847 C CA . GLU A 1 356 ? 1.143 -6.144 -12.753 1.00 53.02 353 GLU A CA 1
ATOM 2848 C C . GLU A 1 356 ? 0.687 -7.586 -12.942 1.00 46.33 353 GLU A C 1
ATOM 2849 O O . GLU A 1 356 ? 1.411 -8.522 -12.600 1.00 53.65 353 GLU A O 1
ATOM 2851 N N . PHE A 1 357 ? -0.516 -7.750 -13.490 1.00 57.29 354 PHE A N 1
ATOM 2852 C CA . PHE A 1 357 ? -1.099 -9.064 -13.735 1.00 53.40 354 PHE A CA 1
ATOM 2853 C C . PHE A 1 357 ? -1.107 -9.364 -15.233 1.00 51.41 354 PHE A C 1
ATOM 2854 O O . PHE A 1 357 ? -1.649 -8.593 -16.026 1.00 52.07 354 PHE A O 1
ATOM 2862 N N . ASP A 1 358 ? -0.500 -10.488 -15.604 1.00 49.46 355 ASP A N 1
ATOM 2863 C CA . ASP A 1 358 ? -0.405 -10.916 -16.996 1.00 55.94 355 ASP A CA 1
ATOM 2864 C C . ASP A 1 358 ? -1.196 -12.212 -17.180 1.00 51.83 355 ASP A C 1
ATOM 2865 O O . ASP A 1 358 ? -0.777 -13.276 -16.725 1.00 46.99 355 ASP A O 1
ATOM 2870 N N . GLU A 1 359 ? -2.330 -12.107 -17.871 1.00 49.80 356 GLU A N 1
ATOM 2871 C CA . GLU A 1 359 ? -3.269 -13.221 -18.038 1.00 53.03 356 GLU A CA 1
ATOM 2872 C C . GLU A 1 359 ? -2.716 -14.366 -18.892 1.00 56.13 356 GLU A C 1
ATOM 2873 O O . GLU A 1 359 ? -3.235 -15.479 -18.837 1.00 59.02 356 GLU A O 1
ATOM 2879 N N . SER A 1 360 ? -1.683 -14.092 -19.688 1.00 50.20 357 SER A N 1
ATOM 2880 C CA . SER A 1 360 ? -1.136 -15.087 -20.612 1.00 50.65 357 SER A CA 1
ATOM 2881 C C . SER A 1 360 ? 0.093 -15.827 -20.074 1.00 54.46 357 SER A C 1
ATOM 2882 O O . SER A 1 360 ? 0.686 -16.628 -20.792 1.00 57.32 357 SER A O 1
ATOM 2885 N N . GLN A 1 361 ? 0.475 -15.561 -18.826 1.00 51.52 358 GLN A N 1
ATOM 2886 C CA . GLN A 1 361 ? 1.594 -16.261 -18.192 1.00 46.23 358 GLN A CA 1
ATOM 2887 C C . GLN A 1 361 ? 1.057 -17.159 -17.081 1.00 48.60 358 GLN A C 1
ATOM 2888 O O . GLN A 1 361 ? 0.020 -16.857 -16.487 1.00 48.02 358 GLN A O 1
ATOM 2894 N N . PHE A 1 362 ? 1.763 -18.251 -16.799 1.00 46.20 359 PHE A N 1
ATOM 2895 C CA . PHE A 1 362 ? 1.245 -19.293 -15.905 1.00 49.12 359 PHE A CA 1
ATOM 2896 C C . PHE A 1 362 ? 2.182 -19.670 -14.752 1.00 44.15 359 PHE A C 1
ATOM 2897 O O . PHE A 1 362 ? 1.992 -20.703 -14.107 1.00 43.06 359 PHE A O 1
ATOM 2905 N N . THR A 1 363 ? 3.180 -18.834 -14.479 1.00 48.41 360 THR A N 1
ATOM 2906 C CA . THR A 1 363 ? 4.023 -19.026 -13.301 1.00 50.83 360 THR A CA 1
ATOM 2907 C C . THR A 1 363 ? 3.295 -18.479 -12.080 1.00 48.96 360 THR A C 1
ATOM 2908 O O . THR A 1 363 ? 2.427 -17.614 -12.206 1.00 38.47 360 THR A O 1
ATOM 2912 N N . GLU A 1 364 ? 3.647 -18.988 -10.902 1.00 44.83 361 GLU A N 1
ATOM 2913 C CA . GLU A 1 364 ? 3.104 -18.462 -9.651 1.00 50.73 361 GLU A CA 1
ATOM 2914 C C . GLU A 1 364 ? 3.552 -17.005 -9.511 1.00 55.84 361 GLU A C 1
ATOM 2915 O O . GLU A 1 364 ? 4.644 -16.648 -9.952 1.00 53.48 361 GLU A O 1
ATOM 2921 N N . ILE A 1 365 ? 2.707 -16.168 -8.914 1.00 48.73 362 ILE A N 1
ATOM 2922 C CA . ILE A 1 365 ? 2.966 -14.730 -8.851 1.00 54.82 362 ILE A CA 1
ATOM 2923 C C . ILE A 1 365 ? 3.535 -14.309 -7.495 1.00 52.19 362 ILE A C 1
ATOM 2924 O O . ILE A 1 365 ? 3.045 -14.732 -6.449 1.00 51.95 362 ILE A O 1
ATOM 2929 N N . LYS A 1 366 ? 4.577 -13.482 -7.530 1.00 48.82 363 LYS A N 1
ATOM 2930 C CA . LYS A 1 366 ? 5.136 -12.863 -6.327 1.00 54.21 363 LYS A CA 1
ATOM 2931 C C . LYS A 1 366 ? 4.453 -11.516 -6.093 1.00 49.04 363 LYS A C 1
ATOM 2932 O O . LYS A 1 366 ? 4.640 -10.583 -6.875 1.00 55.34 363 LYS A O 1
ATOM 2938 N N . LEU A 1 367 ? 3.664 -11.419 -5.025 1.00 47.14 364 LEU A N 1
ATOM 2939 C CA . LEU A 1 367 ? 2.966 -10.175 -4.691 1.00 52.41 364 LEU A CA 1
ATOM 2940 C C . LEU A 1 367 ? 3.847 -9.290 -3.811 1.00 55.15 364 LEU A C 1
ATOM 2941 O O . LEU A 1 367 ? 3.747 -9.319 -2.581 1.00 54.10 364 LEU A O 1
ATOM 2946 N N . LEU A 1 368 ? 4.694 -8.492 -4.456 1.00 51.25 365 LEU A N 1
ATOM 2947 C CA . LEU A 1 368 ? 5.710 -7.698 -3.759 1.00 52.53 365 LEU A CA 1
ATOM 2948 C C . LEU A 1 368 ? 5.262 -6.281 -3.389 1.00 52.68 365 LEU A C 1
ATOM 2949 O O . LEU A 1 368 ? 6.007 -5.560 -2.722 1.00 57.41 365 LEU A O 1
ATOM 2954 N N . ASN A 1 369 ? 4.065 -5.880 -3.819 1.00 45.20 366 ASN A N 1
ATOM 2955 C CA . ASN A 1 369 ? 3.525 -4.555 -3.498 1.00 52.01 366 ASN A CA 1
ATOM 2956 C C . ASN A 1 369 ? 2.296 -4.643 -2.590 1.00 48.14 366 ASN A C 1
ATOM 2957 O O . ASN A 1 369 ? 1.314 -3.926 -2.787 1.00 53.25 366 ASN A O 1
ATOM 2962 N N . ALA A 1 370 ? 2.364 -5.516 -1.587 1.00 44.99 367 ALA A N 1
ATOM 2963 C CA . ALA A 1 370 ? 1.258 -5.715 -0.648 1.00 44.90 367 ALA A CA 1
ATOM 2964 C C . ALA A 1 370 ? 1.054 -4.489 0.241 1.00 46.48 367 ALA A C 1
ATOM 2965 O O . ALA A 1 370 ? 2.018 -3.825 0.622 1.00 47.36 367 ALA A O 1
ATOM 2967 N N . LYS A 1 371 ? -0.205 -4.199 0.564 1.00 42.72 368 LYS A N 1
ATOM 2968 C CA . LYS A 1 371 ? -0.554 -3.048 1.399 1.00 40.50 368 LYS A CA 1
ATOM 2969 C C . LYS A 1 371 ? -1.718 -3.344 2.340 1.00 33.40 368 LYS A C 1
ATOM 2970 O O . LYS A 1 371 ? -2.599 -4.150 2.029 1.00 35.37 368 LYS A O 1
ATOM 2976 N N . GLU A 1 372 ? -1.708 -2.670 3.487 1.00 33.76 369 GLU A N 1
ATOM 2977 C CA . GLU A 1 372 ? -2.843 -2.649 4.400 1.00 39.01 369 GLU A CA 1
ATOM 2978 C C . GLU A 1 372 ? -3.996 -1.918 3.725 1.00 42.40 369 GLU A C 1
ATOM 2979 O O . GLU A 1 372 ? -3.819 -0.806 3.227 1.00 44.45 369 GLU A O 1
ATOM 2985 N N . GLU A 1 373 ? -5.169 -2.543 3.703 1.00 33.88 370 GLU A N 1
ATOM 2986 C CA . GLU A 1 373 ? -6.360 -1.927 3.128 1.00 35.67 370 GLU A CA 1
ATOM 2987 C C . GLU A 1 373 ? -7.570 -2.224 4.001 1.00 41.20 370 GLU A C 1
ATOM 2988 O O . GLU A 1 373 ? -7.715 -3.337 4.508 1.00 32.70 370 GLU A O 1
ATOM 2994 N N . GLY A 1 374 ? -8.434 -1.227 4.166 1.00 37.21 371 GLY A N 1
ATOM 2995 C CA . GLY A 1 374 ? -9.604 -1.349 5.031 1.00 40.41 371 GLY A CA 1
ATOM 2996 C C . GLY A 1 374 ? -9.862 -0.074 5.814 1.00 48.87 371 GLY A C 1
ATOM 2997 O O . GLY A 1 374 ? -9.417 0.998 5.407 1.00 49.51 371 GLY A O 1
ATOM 2998 N N . PRO A 1 375 ? -10.574 -0.178 6.953 1.00 50.48 372 PRO A N 1
ATOM 2999 C CA . PRO A 1 375 ? -11.095 -1.410 7.552 1.00 39.74 372 PRO A CA 1
ATOM 3000 C C . PRO A 1 375 ? -12.185 -2.087 6.725 1.00 36.68 372 PRO A C 1
ATOM 3001 O O . PRO A 1 375 ? -12.922 -1.423 5.994 1.00 35.69 372 PRO A O 1
ATOM 3005 N N . PHE A 1 376 ? -12.252 -3.408 6.832 1.00 32.18 373 PHE A N 1
ATOM 3006 C CA . PHE A 1 376 ? -13.387 -4.175 6.348 1.00 30.70 373 PHE A CA 1
ATOM 3007 C C . PHE A 1 376 ? -14.098 -4.732 7.571 1.00 29.52 373 PHE A C 1
ATOM 3008 O O . PHE A 1 376 ? -13.527 -4.781 8.660 1.00 28.71 373 PHE A O 1
ATOM 3016 N N . GLU A 1 377 ? -15.349 -5.133 7.397 1.00 27.94 374 GLU A N 1
ATOM 3017 C CA . GLU A 1 377 ? -16.056 -5.859 8.442 1.00 28.82 374 GLU A CA 1
ATOM 3018 C C . GLU A 1 377 ? -16.880 -6.948 7.788 1.00 28.00 374 GLU A C 1
ATOM 3019 O O . GLU A 1 377 ? -17.256 -6.826 6.625 1.00 29.16 374 GLU A O 1
ATOM 3025 N N . LEU A 1 378 ? -17.123 -8.029 8.516 1.00 23.99 375 LEU A N 1
ATOM 3026 C CA . LEU A 1 378 ? -17.833 -9.162 7.947 1.00 28.97 375 LEU A CA 1
ATOM 3027 C C . LEU A 1 378 ? -18.502 -9.996 9.028 1.00 27.89 375 LEU A C 1
ATOM 3028 O O . LEU A 1 378 ? -17.906 -10.290 10.068 1.00 26.20 375 LEU A O 1
ATOM 3033 N N . PHE A 1 379 ? -19.756 -10.344 8.757 1.00 28.80 376 PHE A N 1
ATOM 3034 C CA . PHE A 1 379 ? -20.568 -11.211 9.591 1.00 27.50 376 PHE A CA 1
ATOM 3035 C C . PHE A 1 379 ? -20.806 -12.443 8.732 1.00 25.18 376 PHE A C 1
ATOM 3036 O O . PHE A 1 379 ? -21.495 -12.364 7.715 1.00 26.72 376 PHE A O 1
ATOM 3044 N N . THR A 1 380 ? -20.209 -13.567 9.110 1.00 23.74 377 THR A N 1
ATOM 3045 C CA . THR A 1 380 ? -20.197 -14.735 8.240 1.00 23.49 377 THR A CA 1
ATOM 3046 C C . THR A 1 380 ? -19.956 -16.013 9.018 1.00 26.60 377 THR A C 1
ATOM 3047 O O . THR A 1 380 ? -19.358 -15.991 10.092 1.00 26.47 377 THR A O 1
ATOM 3051 N N . SER A 1 381 ? -20.421 -17.128 8.465 1.00 25.68 378 SER A N 1
ATOM 3052 C CA . SER A 1 381 ? -20.057 -18.433 8.997 1.00 28.70 378 SER A CA 1
ATOM 3053 C C . SER A 1 381 ? -18.652 -18.773 8.502 1.00 28.45 378 SER A C 1
ATOM 3054 O O . SER A 1 381 ? -18.114 -18.096 7.620 1.00 29.44 378 SER A O 1
ATOM 3057 N N . VAL A 1 382 ? -18.055 -19.801 9.093 1.00 28.84 379 VAL A N 1
ATOM 3058 C CA . VAL A 1 382 ? -16.678 -20.189 8.784 1.00 27.06 379 VAL A CA 1
ATOM 3059 C C . VAL A 1 382 ? -16.618 -21.679 8.457 1.00 28.58 379 VAL A C 1
ATOM 3060 O O . VAL A 1 382 ? -17.469 -22.441 8.914 1.00 28.67 379 VAL A O 1
ATOM 3064 N N . PRO A 1 383 ? -15.624 -22.103 7.655 1.00 27.82 380 PRO A N 1
ATOM 3065 C CA . PRO A 1 383 ? -15.520 -23.531 7.343 1.00 26.41 380 PRO A CA 1
ATOM 3066 C C . PRO A 1 383 ? -15.130 -24.389 8.547 1.00 27.23 380 PRO A C 1
ATOM 3067 O O . PRO A 1 383 ? -15.587 -25.524 8.660 1.00 29.69 380 PRO A O 1
ATOM 3071 N N . SER A 1 384 ? -14.300 -23.845 9.432 1.00 24.79 381 SER A N 1
ATOM 3072 C CA . SER A 1 384 ? -13.838 -24.568 10.612 1.00 28.35 381 SER A CA 1
ATOM 3073 C C . SER A 1 384 ? -13.286 -23.591 11.642 1.00 27.70 381 SER A C 1
ATOM 3074 O O . SER A 1 384 ? -12.401 -22.801 11.332 1.00 32.26 381 SER A O 1
ATOM 3077 N N . ARG A 1 385 ? -13.795 -23.658 12.869 1.00 28.05 382 ARG A N 1
ATOM 3078 C CA . ARG A 1 385 ? -13.338 -22.764 13.938 1.00 29.39 382 ARG A CA 1
ATOM 3079 C C . ARG A 1 385 ? -11.875 -23.007 14.327 1.00 34.68 382 ARG A C 1
ATOM 3080 O O . ARG A 1 385 ? -11.212 -22.109 14.842 1.00 30.81 382 ARG A O 1
ATOM 3088 N N . GLY A 1 386 ? -11.382 -24.219 14.079 1.00 29.70 383 GLY A N 1
ATOM 3089 C CA . GLY A 1 386 ? -10.013 -24.593 14.430 1.00 39.23 383 GLY A CA 1
ATOM 3090 C C . GLY A 1 386 ? -8.996 -24.231 13.365 1.00 40.32 383 GLY A C 1
ATOM 3091 O O . GLY A 1 386 ? -8.000 -23.567 13.652 1.00 45.13 383 GLY A O 1
ATOM 3092 N N . PHE A 1 387 ? -9.255 -24.670 12.135 1.00 40.43 384 PHE A N 1
ATOM 3093 C CA . PHE A 1 387 ? -8.335 -24.466 11.013 1.00 41.48 384 PHE A CA 1
ATOM 3094 C C . PHE A 1 387 ? -8.596 -23.146 10.293 1.00 43.68 384 PHE A C 1
ATOM 3095 O O . PHE A 1 387 ? -7.664 -22.395 10.008 1.00 41.72 384 PHE A O 1
ATOM 3103 N N . PHE A 1 388 ? -9.868 -22.874 10.001 1.00 31.39 385 PHE A N 1
ATOM 3104 C CA . PHE A 1 388 ? -10.255 -21.788 9.099 1.00 29.56 385 PHE A CA 1
ATOM 3105 C C . PHE A 1 388 ? -11.308 -20.850 9.697 1.00 29.58 385 PHE A C 1
ATOM 3106 O O . PHE A 1 388 ? -12.405 -20.727 9.152 1.00 29.13 385 PHE A O 1
ATOM 3114 N N . PRO A 1 389 ? -10.989 -20.167 10.812 1.00 28.71 386 PRO A N 1
ATOM 3115 C CA . PRO A 1 389 ? -12.005 -19.335 11.462 1.00 30.00 386 PRO A CA 1
ATOM 3116 C C . PRO A 1 389 ? -12.171 -17.964 10.798 1.00 32.68 386 PRO A C 1
ATOM 3117 O O . PRO A 1 389 ? -11.966 -16.934 11.440 1.00 31.40 386 PRO A O 1
ATOM 3121 N N . ARG A 1 390 ? -12.554 -17.960 9.526 1.00 33.22 387 ARG A N 1
ATOM 3122 C CA . ARG A 1 390 ? -12.720 -16.722 8.768 1.00 30.18 387 ARG A CA 1
ATOM 3123 C C . ARG A 1 390 ? -13.581 -16.969 7.536 1.00 29.62 387 ARG A C 1
ATOM 3124 O O . ARG A 1 390 ? -13.837 -18.116 7.169 1.00 30.47 387 ARG A O 1
ATOM 3132 N N . GLY A 1 391 ? -14.019 -15.889 6.898 1.00 33.53 388 GLY A N 1
ATOM 3133 C CA . GLY A 1 391 ? -14.862 -15.984 5.714 1.00 28.55 388 GLY A CA 1
ATOM 3134 C C . GLY A 1 391 ? -14.116 -16.495 4.494 1.00 30.33 388 GLY A C 1
ATOM 3135 O O . GLY A 1 391 ? -13.069 -15.958 4.128 1.00 29.23 388 GLY A O 1
ATOM 3136 N N . PHE A 1 392 ? -14.649 -17.550 3.882 1.00 26.56 389 PHE A N 1
ATOM 3137 C CA . PHE A 1 392 ? -14.183 -18.034 2.583 1.00 27.67 389 PHE A CA 1
ATOM 3138 C C . PHE A 1 392 ? -15.323 -17.876 1.591 1.00 28.54 389 PHE A C 1
ATOM 3139 O O . PHE A 1 392 ? -16.414 -18.396 1.813 1.00 22.68 389 PHE A O 1
ATOM 3147 N N . TYR A 1 393 ? -15.054 -17.156 0.504 1.00 26.89 390 TYR A N 1
ATOM 3148 C CA . TYR A 1 393 ? -16.069 -16.771 -0.480 1.00 29.58 390 TYR A CA 1
ATOM 3149 C C . TYR A 1 393 ? -16.820 -17.978 -1.042 1.00 33.42 390 TYR A C 1
ATOM 3150 O O . TYR A 1 393 ? -18.050 -18.028 -1.007 1.00 30.40 390 TYR A O 1
ATOM 3159 N N . TRP A 1 394 ? -16.072 -18.965 -1.517 1.00 27.60 391 TRP A N 1
ATOM 3160 C CA . TRP A 1 394 ? -16.664 -20.123 -2.190 1.00 33.14 391 TRP A CA 1
ATOM 3161 C C . TRP A 1 394 ? -17.314 -21.104 -1.236 1.00 31.35 391 TRP A C 1
ATOM 3162 O O . TRP A 1 394 ? -18.289 -21.755 -1.605 1.00 31.64 391 TRP A O 1
ATOM 3173 N N . ASP A 1 395 ? -16.833 -21.171 0.009 1.00 27.82 392 ASP A N 1
ATOM 3174 C CA . ASP A 1 395 ? -17.471 -21.992 1.050 1.00 29.31 392 ASP A CA 1
ATOM 3175 C C . ASP A 1 395 ? -18.822 -21.437 1.504 1.00 30.01 392 ASP A C 1
ATOM 3176 O O . ASP A 1 395 ? -19.720 -22.203 1.866 1.00 27.66 392 ASP A O 1
ATOM 3181 N N . GLU A 1 396 ? -18.965 -20.114 1.504 1.00 25.65 393 GLU A N 1
ATOM 3182 C CA . GLU A 1 396 ? -20.119 -19.490 2.149 1.00 33.94 393 GLU A CA 1
ATOM 3183 C C . GLU A 1 396 ? -21.441 -19.769 1.445 1.00 26.53 393 GLU A C 1
ATOM 3184 O O . GLU A 1 396 ? -22.472 -19.880 2.104 1.00 28.94 393 GLU A O 1
ATOM 3190 N N . GLY A 1 397 ? -21.420 -19.884 0.122 1.00 31.96 394 GLY A N 1
ATOM 3191 C CA . GLY A 1 397 ? -22.614 -20.277 -0.620 1.00 25.94 394 GLY A CA 1
ATOM 3192 C C . GLY A 1 397 ? -23.206 -21.572 -0.093 1.00 31.67 394 GLY A C 1
ATOM 3193 O O . GLY A 1 397 ? -24.421 -21.687 0.067 1.00 27.68 394 GLY A O 1
ATOM 3194 N N . PHE A 1 398 ? -22.342 -22.540 0.197 1.00 29.30 395 PHE A N 1
ATOM 3195 C CA . PHE A 1 398 ? -22.780 -23.839 0.708 1.00 27.42 395 PHE A CA 1
ATOM 3196 C C . PHE A 1 398 ? -23.276 -23.760 2.151 1.00 26.30 395 PHE A C 1
ATOM 3197 O O . PHE A 1 398 ? -24.247 -24.430 2.508 1.00 30.74 395 PHE A O 1
ATOM 3205 N N . HIS A 1 399 ? -22.626 -22.938 2.974 1.00 24.93 396 HIS A N 1
ATOM 3206 C CA . HIS A 1 399 ? -23.089 -22.718 4.347 1.00 28.75 396 HIS A CA 1
ATOM 3207 C C . HIS A 1 399 ? -24.489 -22.164 4.349 1.00 24.55 396 HIS A C 1
ATOM 3208 O O . HIS A 1 399 ? -25.333 -22.601 5.132 1.00 28.55 396 HIS A O 1
ATOM 3215 N N . LEU A 1 400 ? -24.745 -21.205 3.461 1.00 24.21 397 LEU A N 1
ATOM 3216 C CA . LEU A 1 400 ? -26.046 -20.542 3.381 1.00 27.24 397 LEU A CA 1
ATOM 3217 C C . LEU A 1 400 ? -27.161 -21.469 2.912 1.00 31.78 397 LEU A C 1
ATOM 3218 O O . LEU A 1 400 ? -28.292 -21.330 3.362 1.00 30.30 397 LEU A O 1
ATOM 3223 N N . LEU A 1 401 ? -26.847 -22.408 2.021 1.00 24.97 398 LEU A N 1
ATOM 3224 C CA . LEU A 1 401 ? -27.822 -23.421 1.603 1.00 27.10 398 LEU A CA 1
ATOM 3225 C C . LEU A 1 401 ? -28.330 -24.241 2.792 1.00 38.08 398 LEU A C 1
ATOM 3226 O O . LEU A 1 401 ? -29.450 -24.741 2.762 1.00 31.42 398 LEU A O 1
ATOM 3231 N N . GLN A 1 402 ? -27.510 -24.384 3.831 1.00 29.07 399 GLN A N 1
ATOM 3232 C CA . GLN A 1 402 ? -27.942 -25.079 5.045 1.00 27.49 399 GLN A CA 1
ATOM 3233 C C . GLN A 1 402 ? -28.608 -24.128 6.032 1.00 34.92 399 GLN A C 1
ATOM 3234 O O . GLN A 1 402 ? -29.664 -24.438 6.582 1.00 28.59 399 GLN A O 1
ATOM 3240 N N . ILE A 1 403 ? -27.979 -22.979 6.261 1.00 29.44 400 ILE A N 1
ATOM 3241 C CA . ILE A 1 403 ? -28.502 -21.983 7.197 1.00 29.55 400 ILE A CA 1
ATOM 3242 C C . ILE A 1 403 ? -29.899 -21.498 6.796 1.00 27.07 400 ILE A C 1
ATOM 3243 O O . ILE A 1 403 ? -30.770 -21.348 7.654 1.00 35.20 400 ILE A O 1
ATOM 3248 N N . MET A 1 404 ? -30.108 -21.270 5.499 1.00 30.59 401 MET A N 1
ATOM 3249 C CA . MET A 1 404 ? -31.391 -20.766 4.991 1.00 33.40 401 MET A CA 1
ATOM 3250 C C . MET A 1 404 ? -32.571 -21.679 5.322 1.00 42.16 401 MET A C 1
ATOM 3251 O O . MET A 1 404 ? -33.697 -21.208 5.480 1.00 34.13 401 MET A O 1
ATOM 3256 N N . GLU A 1 405 ? -32.317 -22.982 5.408 1.00 33.78 402 GLU A N 1
ATOM 3257 C CA . GLU A 1 405 ? -33.370 -23.942 5.740 1.00 39.63 402 GLU A CA 1
ATOM 3258 C C . GLU A 1 405 ? -33.815 -23.823 7.198 1.00 34.29 402 GLU A C 1
ATOM 3259 O O . GLU A 1 405 ? -34.952 -24.162 7.528 1.00 36.32 402 GLU A O 1
ATOM 3265 N N . TYR A 1 406 ? -32.923 -23.338 8.060 1.00 34.23 403 TYR A N 1
ATOM 3266 C CA . TYR A 1 406 ? -33.239 -23.143 9.473 1.00 35.43 403 TYR A CA 1
ATOM 3267 C C . TYR A 1 406 ? -33.686 -21.716 9.766 1.00 37.85 403 TYR A C 1
ATOM 3268 O O . TYR A 1 406 ? -34.723 -21.499 10.394 1.00 34.10 403 TYR A O 1
ATOM 3277 N N . ASP A 1 407 ? -32.882 -20.751 9.328 1.00 35.19 404 ASP A N 1
ATOM 3278 C CA . ASP A 1 407 ? -33.143 -19.340 9.583 1.00 32.07 404 ASP A CA 1
ATOM 3279 C C . ASP A 1 407 ? -32.952 -18.557 8.290 1.00 35.76 404 ASP A C 1
ATOM 3280 O O . ASP A 1 407 ? -31.847 -18.118 7.962 1.00 29.60 404 ASP A O 1
ATOM 3285 N N . PHE A 1 408 ? -34.053 -18.396 7.564 1.00 32.76 405 PHE A N 1
ATOM 3286 C CA . PHE A 1 408 ? -34.066 -17.718 6.272 1.00 29.24 405 PHE A CA 1
ATOM 3287 C C . PHE A 1 408 ? -33.486 -16.310 6.381 1.00 31.40 405 PHE A C 1
ATOM 3288 O O . PHE A 1 408 ? -32.585 -15.943 5.626 1.00 28.88 405 PHE A O 1
ATOM 3296 N N . ASP A 1 409 ? -33.986 -15.538 7.343 1.00 28.59 406 ASP A N 1
ATOM 3297 C CA . ASP A 1 409 ? -33.585 -14.142 7.499 1.00 32.42 406 ASP A CA 1
ATOM 3298 C C . ASP A 1 409 ? -32.109 -13.980 7.884 1.00 37.05 406 ASP A C 1
ATOM 3299 O O . ASP A 1 409 ? -31.453 -13.034 7.444 1.00 29.58 406 ASP A O 1
ATOM 3304 N N . LEU A 1 410 ? -31.585 -14.907 8.684 1.00 28.56 407 LEU A N 1
ATOM 3305 C CA . LEU A 1 410 ? -30.161 -14.906 9.035 1.00 27.41 407 LEU A CA 1
ATOM 3306 C C . LEU A 1 410 ? -29.281 -15.065 7.794 1.00 30.28 407 LEU A C 1
ATOM 3307 O O . LEU A 1 410 ? -28.249 -14.406 7.669 1.00 26.84 407 LEU A O 1
ATOM 3312 N N . ALA A 1 411 ? -29.692 -15.948 6.886 1.00 28.67 408 ALA A N 1
ATOM 3313 C CA . ALA A 1 411 ? -28.977 -16.158 5.629 1.00 29.12 408 ALA A CA 1
ATOM 3314 C C . ALA A 1 411 ? -28.896 -14.870 4.813 1.00 34.46 408 ALA A C 1
ATOM 3315 O O . ALA A 1 411 ? -27.872 -14.594 4.188 1.00 27.75 408 ALA A O 1
ATOM 3317 N N . PHE A 1 412 ? -29.976 -14.089 4.826 1.00 26.25 409 PHE A N 1
ATOM 3318 C CA . PHE A 1 412 ? -29.996 -12.786 4.153 1.00 29.23 409 PHE A CA 1
ATOM 3319 C C . PHE A 1 412 ? -29.047 -11.789 4.811 1.00 23.07 409 PHE A C 1
ATOM 3320 O O . PHE A 1 412 ? -28.450 -10.963 4.123 1.00 27.60 409 PHE A O 1
ATOM 3328 N N . GLU A 1 413 ? -28.910 -11.869 6.136 1.00 25.03 410 GLU A N 1
ATOM 3329 C CA . GLU A 1 413 ? -27.980 -11.004 6.866 1.00 32.22 410 GLU A CA 1
ATOM 3330 C C . GLU A 1 413 ? -26.542 -11.266 6.432 1.00 30.31 410 GLU A C 1
ATOM 3331 O O . GLU A 1 413 ? -25.795 -10.334 6.139 1.00 29.68 410 GLU A O 1
ATOM 3337 N N . ILE A 1 414 ? -26.170 -12.540 6.379 1.00 25.27 411 ILE A N 1
ATOM 3338 C CA . ILE A 1 414 ? -24.817 -12.935 5.988 1.00 24.64 411 ILE A CA 1
ATOM 3339 C C . ILE A 1 414 ? -24.538 -12.547 4.535 1.00 27.52 411 ILE A C 1
ATOM 3340 O O . ILE A 1 414 ? -23.494 -11.964 4.247 1.00 27.52 411 ILE A O 1
ATOM 3345 N N A LEU A 1 415 ? -25.472 -12.869 3.638 0.24 25.92 412 LEU A N 1
ATOM 3346 N N B LEU A 1 415 ? -25.474 -12.855 3.638 0.76 25.81 412 LEU A N 1
ATOM 3347 C CA A LEU A 1 415 ? -25.367 -12.497 2.222 0.24 24.80 412 LEU A CA 1
ATOM 3348 C CA B LEU A 1 415 ? -25.340 -12.503 2.219 0.76 24.64 412 LEU A CA 1
ATOM 3349 C C A LEU A 1 415 ? -25.102 -11.009 2.042 0.24 25.94 412 LEU A C 1
ATOM 3350 C C B LEU A 1 415 ? -25.112 -11.006 2.025 0.76 25.89 412 LEU A C 1
ATOM 3351 O O A LEU A 1 415 ? -24.206 -10.617 1.295 0.24 29.02 412 LEU A O 1
ATOM 3352 O O B LEU A 1 415 ? -24.255 -10.605 1.239 0.76 29.16 412 LEU A O 1
ATOM 3361 N N . ALA A 1 416 ? -25.885 -10.188 2.736 1.00 28.54 413 ALA A N 1
ATOM 3362 C CA . ALA A 1 416 ? -25.744 -8.733 2.668 1.00 26.08 413 ALA A CA 1
ATOM 3363 C C . ALA A 1 416 ? -24.371 -8.275 3.154 1.00 28.96 413 ALA A C 1
ATOM 3364 O O . ALA A 1 416 ? -23.766 -7.388 2.555 1.00 28.97 413 ALA A O 1
ATOM 3366 N N . SER A 1 417 ? -23.877 -8.896 4.221 1.00 28.94 414 SER A N 1
ATOM 3367 C CA . SER A 1 417 ? -22.572 -8.546 4.776 1.00 25.84 414 SER A CA 1
ATOM 3368 C C . SER A 1 417 ? -21.470 -8.739 3.735 1.00 27.48 414 SER A C 1
ATOM 3369 O O . SER A 1 417 ? -20.642 -7.855 3.525 1.00 27.03 414 SER A O 1
ATOM 3372 N N . TRP A 1 418 ? -21.476 -9.891 3.074 1.00 23.92 415 TRP A N 1
ATOM 3373 C CA . TRP A 1 418 ? -20.510 -10.175 2.016 1.00 28.35 415 TRP A CA 1
ATOM 3374 C C . TRP A 1 418 ? -20.510 -9.141 0.926 1.00 35.38 415 TRP A C 1
ATOM 3375 O O . TRP A 1 418 ? -19.449 -8.668 0.521 1.00 25.68 415 TRP A O 1
ATOM 3386 N N . PHE A 1 419 ? -21.689 -8.764 0.443 1.00 28.25 416 PHE A N 1
ATOM 3387 C CA . PHE A 1 419 ? -21.754 -7.833 -0.683 1.00 29.46 416 PHE A CA 1
ATOM 3388 C C . PHE A 1 419 ? -21.516 -6.376 -0.286 1.00 35.90 416 PHE A C 1
ATOM 3389 O O . PHE A 1 419 ? -21.280 -5.532 -1.151 1.00 35.14 416 PHE A O 1
ATOM 3397 N N . GLU A 1 420 ? -21.529 -6.093 1.015 1.00 33.53 417 GLU A N 1
ATOM 3398 C CA . GLU A 1 420 ? -21.029 -4.811 1.522 1.00 39.65 417 GLU A CA 1
ATOM 3399 C C . GLU A 1 420 ? -19.523 -4.629 1.293 1.00 41.33 417 GLU A C 1
ATOM 3400 O O . GLU A 1 420 ? -19.034 -3.501 1.313 1.00 41.43 417 GLU A O 1
ATOM 3406 N N . MET A 1 421 ? -18.795 -5.724 1.082 1.00 36.87 418 MET A N 1
ATOM 3407 C CA . MET A 1 421 ? -17.347 -5.646 0.843 1.00 44.46 418 MET A CA 1
ATOM 3408 C C . MET A 1 421 ? -16.981 -5.133 -0.552 1.00 44.60 418 MET A C 1
ATOM 3409 O O . MET A 1 421 ? -15.856 -4.682 -0.760 1.00 41.72 418 MET A O 1
ATOM 3414 N N . ILE A 1 422 ? -17.913 -5.212 -1.500 1.00 42.69 419 ILE A N 1
ATOM 3415 C CA . ILE A 1 422 ? -17.695 -4.649 -2.833 1.00 45.23 419 ILE A CA 1
ATOM 3416 C C . ILE A 1 422 ? -17.471 -3.142 -2.742 1.00 44.96 419 ILE A C 1
ATOM 3417 O O . ILE A 1 422 ? -18.312 -2.417 -2.211 1.00 52.92 419 ILE A O 1
ATOM 3422 N N . GLU A 1 423 ? -16.333 -2.682 -3.256 1.00 51.59 420 GLU A N 1
ATOM 3423 C CA . GLU A 1 423 ? -15.991 -1.261 -3.235 1.00 68.34 420 GLU A CA 1
ATOM 3424 C C . GLU A 1 423 ? -16.367 -0.622 -4.574 1.00 71.38 420 GLU A C 1
ATOM 3425 O O . GLU A 1 423 ? -16.773 -1.317 -5.504 1.00 69.59 420 GLU A O 1
ATOM 3431 N N . ASP A 1 424 ? -16.241 0.698 -4.666 1.00 73.13 421 ASP A N 1
ATOM 3432 C CA . ASP A 1 424 ? -16.810 1.452 -5.791 1.00 78.95 421 ASP A CA 1
ATOM 3433 C C . ASP A 1 424 ? -16.117 1.214 -7.137 1.00 76.15 421 ASP A C 1
ATOM 3434 O O . ASP A 1 424 ? -16.781 1.137 -8.170 1.00 75.09 421 ASP A O 1
ATOM 3439 N N . ASP A 1 425 ? -14.791 1.109 -7.132 1.00 77.48 422 ASP A N 1
ATOM 3440 C CA . ASP A 1 425 ? -14.031 0.979 -8.381 1.00 80.61 422 ASP A CA 1
ATOM 3441 C C . ASP A 1 425 ? -13.963 -0.455 -8.911 1.00 76.45 422 ASP A C 1
ATOM 3442 O O . ASP A 1 425 ? -13.431 -0.684 -9.999 1.00 70.22 422 ASP A O 1
ATOM 3447 N N . SER A 1 426 ? -14.505 -1.413 -8.160 1.00 66.47 423 SER A N 1
ATOM 3448 C CA . SER A 1 426 ? -14.329 -2.826 -8.487 1.00 56.65 423 SER A CA 1
ATOM 3449 C C . SER A 1 426 ? -15.464 -3.706 -7.968 1.00 45.87 423 SER A C 1
ATOM 3450 O O . SER A 1 426 ? -16.068 -3.416 -6.935 1.00 53.14 423 SER A O 1
ATOM 3453 N N . GLY A 1 427 ? -15.739 -4.789 -8.692 1.00 38.44 424 GLY A N 1
ATOM 3454 C CA . GLY A 1 427 ? -16.693 -5.805 -8.251 1.00 39.86 424 GLY A CA 1
ATOM 3455 C C . GLY A 1 427 ? -16.024 -6.996 -7.585 1.00 40.30 424 GLY A C 1
ATOM 3456 O O . GLY A 1 427 ? -16.691 -7.968 -7.234 1.00 33.43 424 GLY A O 1
ATOM 3457 N N . TRP A 1 428 ? -14.707 -6.918 -7.402 1.00 32.05 425 TRP A N 1
ATOM 3458 C CA . TRP A 1 428 ? -13.930 -8.022 -6.840 1.00 31.99 425 TRP A CA 1
ATOM 3459 C C . TRP A 1 428 ? -14.196 -8.207 -5.373 1.00 31.80 425 TRP A C 1
ATOM 3460 O O . TRP A 1 428 ? -14.306 -7.236 -4.624 1.00 28.11 425 TRP A O 1
ATOM 3471 N N . ILE A 1 429 ? -14.307 -9.466 -4.962 1.00 28.96 426 ILE A N 1
ATOM 3472 C CA . ILE A 1 429 ? -14.374 -9.832 -3.551 1.00 28.20 426 ILE A CA 1
ATOM 3473 C C . ILE A 1 429 ? -13.295 -10.871 -3.298 1.00 30.13 426 ILE A C 1
ATOM 3474 O O . ILE A 1 429 ? -13.211 -11.861 -4.019 1.00 30.57 426 ILE A O 1
ATOM 3479 N N . ALA A 1 430 ? -12.469 -10.647 -2.283 1.00 28.03 427 ALA A N 1
ATOM 3480 C CA . ALA A 1 430 ? -11.387 -11.574 -1.965 1.00 33.61 427 ALA A CA 1
ATOM 3481 C C . ALA A 1 430 ? -11.933 -12.961 -1.648 1.00 30.95 427 ALA A C 1
ATOM 3482 O O . ALA A 1 430 ? -13.003 -13.099 -1.053 1.00 29.82 427 ALA A O 1
ATOM 3484 N N . ARG A 1 431 ? -11.192 -13.977 -2.070 1.00 30.45 428 ARG A N 1
ATOM 3485 C CA . ARG A 1 431 ? -11.589 -15.371 -1.887 1.00 32.36 428 ARG A CA 1
ATOM 3486 C C . ARG A 1 431 ? -11.544 -15.820 -0.431 1.00 31.34 428 ARG A C 1
ATOM 3487 O O . ARG A 1 431 ? -12.287 -16.716 -0.022 1.00 26.66 428 ARG A O 1
ATOM 3495 N N . GLU A 1 432 ? -10.658 -15.192 0.334 1.00 31.30 429 GLU A N 1
ATOM 3496 C CA . GLU A 1 432 ? -10.427 -15.526 1.728 1.00 29.31 429 GLU A CA 1
ATOM 3497 C C . GLU A 1 432 ? -10.286 -14.209 2.487 1.00 32.08 429 GLU A C 1
ATOM 3498 O O . GLU A 1 432 ? -9.440 -13.386 2.141 1.00 34.90 429 GLU A O 1
ATOM 3504 N N . ILE A 1 433 ? -11.119 -14.017 3.508 1.00 23.84 430 ILE A N 1
ATOM 3505 C CA . ILE A 1 433 ? -11.204 -12.737 4.212 1.00 24.28 430 ILE A CA 1
ATOM 3506 C C . ILE A 1 433 ? -10.503 -12.807 5.566 1.00 25.98 430 ILE A C 1
ATOM 3507 O O . ILE A 1 433 ? -11.015 -13.403 6.514 1.00 28.95 430 ILE A O 1
ATOM 3512 N N . ILE A 1 434 ? -9.334 -12.174 5.642 1.00 27.41 431 ILE A N 1
ATOM 3513 C CA . ILE A 1 434 ? -8.475 -12.217 6.821 1.00 23.36 431 ILE A CA 1
ATOM 3514 C C . ILE A 1 434 ? -8.371 -10.805 7.387 1.00 28.07 431 ILE A C 1
ATOM 3515 O O . ILE A 1 434 ? -7.657 -9.974 6.836 1.00 27.17 431 ILE A O 1
ATOM 3520 N N . LEU A 1 435 ? -9.077 -10.529 8.479 1.00 27.22 432 LEU A N 1
ATOM 3521 C CA . LEU A 1 435 ? -9.145 -9.166 9.004 1.00 31.42 432 LEU A CA 1
ATOM 3522 C C . LEU A 1 435 ? -8.326 -8.986 10.283 1.00 28.06 432 LEU A C 1
ATOM 3523 O O . LEU A 1 435 ? -8.650 -9.549 11.329 1.00 29.63 432 LEU A O 1
ATOM 3528 N N . GLY A 1 436 ? -7.251 -8.206 10.180 1.00 34.73 433 GLY A N 1
ATOM 3529 C CA . GLY A 1 436 ? -6.446 -7.823 11.339 1.00 29.84 433 GLY A CA 1
ATOM 3530 C C . GLY A 1 436 ? -5.463 -8.876 11.816 1.00 35.22 433 GLY A C 1
ATOM 3531 O O . GLY A 1 436 ? -5.485 -10.020 11.356 1.00 29.87 433 GLY A O 1
ATOM 3532 N N . ASN A 1 437 ? -4.607 -8.473 12.754 1.00 33.57 434 ASN A N 1
ATOM 3533 C CA . ASN A 1 437 ? -3.573 -9.342 13.325 1.00 34.97 434 ASN A CA 1
ATOM 3534 C C . ASN A 1 437 ? -4.128 -10.609 13.974 1.00 34.85 434 ASN A C 1
ATOM 3535 O O . ASN A 1 437 ? -3.507 -11.668 13.895 1.00 33.32 434 ASN A O 1
ATOM 3540 N N . GLU A 1 438 ? -5.287 -10.500 14.619 1.00 29.38 435 GLU A N 1
ATOM 3541 C CA . GLU A 1 438 ? -5.928 -11.661 15.237 1.00 34.74 435 GLU A CA 1
ATOM 3542 C C . GLU A 1 438 ? -6.217 -12.752 14.201 1.00 29.35 435 GLU A C 1
ATOM 3543 O O . GLU A 1 438 ? -5.938 -13.925 14.442 1.00 29.52 435 GLU A O 1
ATOM 3549 N N . ALA A 1 439 ? -6.768 -12.358 13.053 1.00 28.82 436 ALA A N 1
ATOM 3550 C CA . ALA A 1 439 ? -7.052 -13.298 11.966 1.00 29.17 436 ALA A CA 1
ATOM 3551 C C . ALA A 1 439 ? -5.773 -13.794 11.288 1.00 32.40 436 ALA A C 1
ATOM 3552 O O . ALA A 1 439 ? -5.657 -14.974 10.967 1.00 29.85 436 ALA A O 1
ATOM 3554 N N . ARG A 1 440 ? -4.816 -12.892 11.080 1.00 28.51 437 ARG A N 1
ATOM 3555 C CA . ARG A 1 440 ? -3.547 -13.241 10.429 1.00 31.54 437 ARG A CA 1
ATOM 3556 C C . ARG A 1 440 ? -2.730 -14.273 11.203 1.00 32.24 437 ARG A C 1
ATOM 3557 O O . ARG A 1 440 ? -1.945 -15.012 10.608 1.00 37.66 437 ARG A O 1
ATOM 3565 N N . SER A 1 441 ? -2.918 -14.322 12.522 1.00 30.43 438 SER A N 1
ATOM 3566 C CA . SER A 1 441 ? -2.174 -15.242 13.388 1.00 41.60 438 SER A CA 1
ATOM 3567 C C . SER A 1 441 ? -2.427 -16.714 13.060 1.00 38.91 438 SER A C 1
ATOM 3568 O O . SER A 1 441 ? -1.637 -17.578 13.442 1.00 40.23 438 SER A O 1
ATOM 3571 N N . LYS A 1 442 ? -3.528 -16.991 12.364 1.00 34.08 439 LYS A N 1
ATOM 3572 C CA . LYS A 1 442 ? -3.902 -18.351 11.990 1.00 35.01 439 LYS A CA 1
ATOM 3573 C C . LYS A 1 442 ? -3.464 -18.710 10.569 1.00 34.87 439 LYS A C 1
ATOM 3574 O O . LYS A 1 442 ? -3.662 -19.843 10.133 1.00 38.46 439 LYS A O 1
ATOM 3580 N N . VAL A 1 443 ? -2.870 -17.755 9.857 1.00 33.04 440 VAL A N 1
ATOM 3581 C CA . VAL A 1 443 ? -2.589 -17.905 8.430 1.00 33.21 440 VAL A CA 1
ATOM 3582 C C . VAL A 1 443 ? -1.096 -17.774 8.138 1.00 35.14 440 VAL A C 1
ATOM 3583 O O . VAL A 1 443 ? -0.495 -16.745 8.455 1.00 31.23 440 VAL A O 1
ATOM 3587 N N . PRO A 1 444 ? -0.493 -18.806 7.515 1.00 38.60 441 PRO A N 1
ATOM 3588 C CA . PRO A 1 444 ? 0.904 -18.689 7.102 1.00 41.11 441 PRO A CA 1
ATOM 3589 C C . PRO A 1 444 ? 1.098 -17.431 6.268 1.00 37.20 441 PRO A C 1
ATOM 3590 O O . PRO A 1 444 ? 0.252 -17.121 5.429 1.00 34.96 441 PRO A O 1
ATOM 3594 N N . GLN A 1 445 ? 2.199 -16.720 6.491 1.00 39.27 442 GLN A N 1
ATOM 3595 C CA . GLN A 1 445 ? 2.438 -15.429 5.829 1.00 37.69 442 GLN A CA 1
ATOM 3596 C C . GLN A 1 445 ? 2.325 -15.493 4.302 1.00 43.65 442 GLN A C 1
ATOM 3597 O O . GLN A 1 445 ? 1.937 -14.516 3.666 1.00 39.29 442 GLN A O 1
ATOM 3603 N N A GLU A 1 446 ? 2.658 -16.654 3.752 0.56 38.00 443 GLU A N 1
ATOM 3604 N N B GLU A 1 446 ? 2.666 -16.637 3.710 0.44 38.07 443 GLU A N 1
ATOM 3605 C CA A GLU A 1 446 ? 2.651 -16.904 2.310 0.56 44.53 443 GLU A CA 1
ATOM 3606 C CA B GLU A 1 446 ? 2.642 -16.769 2.252 0.44 44.46 443 GLU A CA 1
ATOM 3607 C C A GLU A 1 446 ? 1.247 -16.919 1.681 0.56 44.84 443 GLU A C 1
ATOM 3608 C C B GLU A 1 446 ? 1.226 -16.829 1.665 0.44 44.76 443 GLU A C 1
ATOM 3609 O O A GLU A 1 446 ? 1.121 -16.870 0.456 0.56 42.82 443 GLU A O 1
ATOM 3610 O O B GLU A 1 446 ? 1.068 -16.725 0.448 0.44 42.66 443 GLU A O 1
ATOM 3621 N N . PHE A 1 447 ? 0.207 -16.994 2.512 1.00 39.59 444 PHE A N 1
ATOM 3622 C CA . PHE A 1 447 ? -1.191 -16.994 2.044 1.00 38.74 444 PHE A CA 1
ATOM 3623 C C . PHE A 1 447 ? -1.983 -15.749 2.428 1.00 38.95 444 PHE A C 1
ATOM 3624 O O . PHE A 1 447 ? -3.149 -15.630 2.057 1.00 34.60 444 PHE A O 1
ATOM 3632 N N . GLN A 1 448 ? -1.371 -14.826 3.161 1.00 32.34 445 GLN A N 1
ATOM 3633 C CA . GLN A 1 448 ? -2.104 -13.676 3.685 1.00 34.31 445 GLN A CA 1
ATOM 3634 C C . GLN A 1 448 ? -2.466 -12.638 2.624 1.00 30.82 445 GLN A C 1
ATOM 3635 O O . GLN A 1 448 ? -3.557 -12.071 2.668 1.00 30.15 445 GLN A O 1
ATOM 3641 N N . VAL A 1 449 ? -1.566 -12.393 1.677 1.00 27.47 446 VAL A N 1
ATOM 3642 C CA . VAL A 1 449 ? -1.773 -11.329 0.692 1.00 28.44 446 VAL A CA 1
ATOM 3643 C C . VAL A 1 449 ? -2.759 -11.761 -0.395 1.00 32.17 446 VAL A C 1
ATOM 3644 O O . VAL A 1 449 ? -2.547 -12.764 -1.070 1.00 31.72 446 VAL A O 1
ATOM 3648 N N . GLN A 1 450 ? -3.831 -10.991 -0.561 1.00 31.27 447 GLN A N 1
ATOM 3649 C CA . GLN A 1 450 ? -4.864 -11.296 -1.551 1.00 28.87 447 GLN A CA 1
ATOM 3650 C C . GLN A 1 450 ? -4.555 -10.664 -2.901 1.00 32.26 447 GLN A C 1
ATOM 3651 O O . GLN A 1 450 ? -3.870 -9.642 -2.977 1.00 29.73 447 GLN A O 1
ATOM 3657 N N . ASN A 1 451 ? -5.070 -11.285 -3.960 1.00 35.67 448 ASN A N 1
ATOM 3658 C CA . ASN A 1 451 ? -4.851 -10.838 -5.334 1.00 39.11 448 ASN A CA 1
ATOM 3659 C C . ASN A 1 451 ? -6.177 -10.433 -5.981 1.00 32.79 448 ASN A C 1
ATOM 3660 O O . ASN A 1 451 ? -7.030 -11.288 -6.223 1.00 32.67 448 ASN A O 1
ATOM 3665 N N . PRO A 1 452 ? -6.347 -9.132 -6.283 1.00 32.45 449 PRO A N 1
ATOM 3666 C CA . PRO A 1 452 ? -7.597 -8.635 -6.874 1.00 37.12 449 PRO A CA 1
ATOM 3667 C C . PRO A 1 452 ? -7.896 -9.105 -8.306 1.00 38.62 449 PRO A C 1
ATOM 3668 O O . PRO A 1 452 ? -9.002 -8.876 -8.798 1.00 42.70 449 PRO A O 1
ATOM 3672 N N . ASN A 1 453 ? -6.937 -9.753 -8.961 1.00 37.96 450 ASN A N 1
ATOM 3673 C CA . ASN A 1 453 ? -7.145 -10.289 -10.308 1.00 40.28 450 ASN A CA 1
ATOM 3674 C C . ASN A 1 453 ? -7.655 -11.732 -10.299 1.00 41.85 450 ASN A C 1
ATOM 3675 O O . ASN A 1 453 ? -7.899 -12.310 -11.361 1.00 48.80 450 ASN A O 1
ATOM 3680 N N . ILE A 1 454 ? -7.817 -12.302 -9.106 1.00 34.69 451 ILE A N 1
ATOM 3681 C CA . ILE A 1 454 ? -8.217 -13.695 -8.949 1.00 36.97 451 ILE A CA 1
ATOM 3682 C C . ILE A 1 454 ? -9.674 -13.796 -8.506 1.00 38.31 451 ILE A C 1
ATOM 3683 O O . ILE A 1 454 ? -10.074 -13.201 -7.502 1.00 35.58 451 ILE A O 1
ATOM 3688 N N . ALA A 1 455 ? -10.457 -14.555 -9.267 1.00 34.94 452 ALA A N 1
ATOM 3689 C CA . ALA A 1 455 ? -11.863 -14.786 -8.965 1.00 40.95 452 ALA A CA 1
ATOM 3690 C C . ALA A 1 455 ? -12.048 -16.140 -8.305 1.00 42.92 452 ALA A C 1
ATOM 3691 O O . ALA A 1 455 ? -11.099 -16.910 -8.180 1.00 42.53 452 ALA A O 1
ATOM 3693 N N . ASN A 1 456 ? -13.276 -16.408 -7.871 1.00 37.16 453 ASN A N 1
ATOM 3694 C CA . ASN A 1 456 ? -13.659 -17.713 -7.337 1.00 33.47 453 ASN A CA 1
ATOM 3695 C C . ASN A 1 456 ? -15.099 -18.031 -7.707 1.00 38.22 453 ASN A C 1
ATOM 3696 O O . ASN A 1 456 ? -15.837 -17.137 -8.123 1.00 34.19 453 ASN A O 1
ATOM 3701 N N . PRO A 1 457 ? -15.506 -19.307 -7.582 1.00 35.87 454 PRO A N 1
ATOM 3702 C CA . PRO A 1 457 ? -16.879 -19.619 -7.963 1.00 32.10 454 PRO A CA 1
ATOM 3703 C C . PRO A 1 457 ? -17.887 -18.841 -7.114 1.00 33.30 454 PRO A C 1
ATOM 3704 O O . PRO A 1 457 ? -17.767 -18.816 -5.889 1.00 30.96 454 PRO A O 1
ATOM 3708 N N . PRO A 1 458 ? -18.870 -18.198 -7.762 1.00 31.11 455 PRO A N 1
ATOM 3709 C CA . PRO A 1 458 ? -19.858 -17.369 -7.082 1.00 30.37 455 PRO A CA 1
ATOM 3710 C C . PRO A 1 458 ? -20.965 -18.196 -6.431 1.00 33.15 455 PRO A C 1
ATOM 3711 O O . PRO A 1 458 ? -22.132 -18.089 -6.810 1.00 28.54 455 PRO A O 1
ATOM 3715 N N . THR A 1 459 ? -20.599 -18.999 -5.438 1.00 29.01 456 THR A N 1
ATOM 3716 C CA . THR A 1 459 ? -21.561 -19.872 -4.766 1.00 28.73 456 THR A CA 1
ATOM 3717 C C . THR A 1 459 ? -22.591 -19.085 -3.954 1.00 29.20 456 THR A C 1
ATOM 3718 O O . THR A 1 459 ? -23.701 -19.564 -3.734 1.00 34.76 456 THR A O 1
ATOM 3722 N N . LEU A 1 460 ? -22.223 -17.885 -3.508 1.00 30.29 457 LEU A N 1
ATOM 3723 C CA . LEU A 1 460 ? -23.164 -16.997 -2.816 1.00 30.23 457 LEU A CA 1
ATOM 3724 C C . LEU A 1 460 ? -24.401 -16.706 -3.667 1.00 32.06 457 LEU A C 1
ATOM 3725 O O . LEU A 1 460 ? -25.509 -16.590 -3.138 1.00 33.92 457 LEU A O 1
ATOM 3730 N N . LEU A 1 461 ? -24.201 -16.581 -4.977 1.00 29.31 458 LEU A N 1
ATOM 3731 C CA . LEU A 1 461 ? -25.297 -16.316 -5.906 1.00 28.25 458 LEU A CA 1
ATOM 3732 C C . LEU A 1 461 ? -26.095 -17.574 -6.235 1.00 32.10 458 LEU A C 1
ATOM 3733 O O . LEU A 1 461 ? -27.257 -17.482 -6.634 1.00 31.31 458 LEU A O 1
ATOM 3738 N N . LEU A 1 462 ? -25.471 -18.741 -6.082 1.00 30.65 459 LEU A N 1
ATOM 3739 C CA . LEU A 1 462 ? -26.201 -20.005 -6.138 1.00 32.91 459 LEU A CA 1
ATOM 3740 C C . LEU A 1 462 ? -27.137 -20.096 -4.936 1.00 33.00 459 LEU A C 1
ATOM 3741 O O . LEU A 1 462 ? -28.282 -20.518 -5.068 1.00 34.19 459 LEU A O 1
ATOM 3746 N N . ALA A 1 463 ? -26.642 -19.694 -3.768 1.00 30.80 460 ALA A N 1
ATOM 3747 C CA . ALA A 1 463 ? -27.454 -19.669 -2.555 1.00 31.36 460 ALA A CA 1
ATOM 3748 C C . ALA A 1 463 ? -28.558 -18.625 -2.677 1.00 35.32 460 ALA A C 1
ATOM 3749 O O . ALA A 1 463 ? -29.693 -18.865 -2.260 1.00 28.87 460 ALA A O 1
ATOM 3751 N N . PHE A 1 464 ? -28.223 -17.476 -3.259 1.00 28.35 461 PHE A N 1
ATOM 3752 C CA . PHE A 1 464 ? -29.192 -16.396 -3.434 1.00 30.85 461 PHE A CA 1
ATOM 3753 C C . PHE A 1 464 ? -30.279 -16.787 -4.432 1.00 29.95 461 PHE A C 1
ATOM 3754 O O . PHE A 1 464 ? -31.443 -16.427 -4.258 1.00 36.03 461 PHE A O 1
ATOM 3762 N N . SER A 1 465 ? -29.891 -17.527 -5.467 1.00 29.44 462 SER A N 1
ATOM 3763 C CA . SER A 1 465 ? -30.838 -18.069 -6.439 1.00 33.35 462 SER A CA 1
ATOM 3764 C C . SER A 1 465 ? -31.854 -19.005 -5.780 1.00 35.54 462 SER A C 1
ATOM 3765 O O . SER A 1 465 ? -33.044 -18.952 -6.090 1.00 33.09 462 SER A O 1
ATOM 3768 N N . GLU A 1 466 ? -31.375 -19.854 -4.874 1.00 30.01 463 GLU A N 1
ATOM 3769 C CA . GLU A 1 466 ? -32.234 -20.812 -4.178 1.00 29.83 463 GLU A CA 1
ATOM 3770 C C . GLU A 1 466 ? -33.168 -20.127 -3.176 1.00 37.77 463 GLU A C 1
ATOM 3771 O O . GLU A 1 466 ? -34.298 -20.572 -2.972 1.00 41.20 463 GLU A O 1
ATOM 3777 N N . MET A 1 467 ? -32.696 -19.047 -2.559 1.00 28.09 464 MET A N 1
ATOM 3778 C CA . MET A 1 467 ? -33.507 -18.277 -1.617 1.00 32.33 464 MET A CA 1
ATOM 3779 C C . MET A 1 467 ? -34.596 -17.486 -2.341 1.00 36.24 464 MET A C 1
ATOM 3780 O O . MET A 1 467 ? -35.756 -17.505 -1.929 1.00 37.57 464 MET A O 1
ATOM 3785 N N . LEU A 1 468 ? -34.219 -16.799 -3.419 1.00 26.65 465 LEU A N 1
ATOM 3786 C CA . LEU A 1 468 ? -35.182 -16.065 -4.249 1.00 35.79 465 LEU A CA 1
ATOM 3787 C C . LEU A 1 468 ? -36.227 -16.984 -4.882 1.00 39.62 465 LEU A C 1
ATOM 3788 O O . LEU A 1 468 ? -37.379 -16.587 -5.048 1.00 34.82 465 LEU A O 1
ATOM 3793 N N A SER A 1 469 ? -35.819 -18.199 -5.242 0.45 38.06 466 SER A N 1
ATOM 3794 N N B SER A 1 469 ? -35.815 -18.197 -5.241 0.55 38.06 466 SER A N 1
ATOM 3795 C CA A SER A 1 469 ? -36.742 -19.198 -5.775 0.45 41.52 466 SER A CA 1
ATOM 3796 C CA B SER A 1 469 ? -36.734 -19.202 -5.774 0.55 41.53 466 SER A CA 1
ATOM 3797 C C A SER A 1 469 ? -37.860 -19.493 -4.781 0.45 42.19 466 SER A C 1
ATOM 3798 C C B SER A 1 469 ? -37.857 -19.491 -4.781 0.55 42.19 466 SER A C 1
ATOM 3799 O O A SER A 1 469 ? -39.031 -19.553 -5.156 0.45 42.66 466 SER A O 1
ATOM 3800 O O B SER A 1 469 ? -39.028 -19.541 -5.158 0.55 42.64 466 SER A O 1
ATOM 3805 N N . ARG A 1 470 ? -37.491 -19.668 -3.514 1.00 39.43 467 ARG A N 1
ATOM 3806 C CA . ARG A 1 470 ? -38.463 -19.925 -2.451 1.00 42.94 467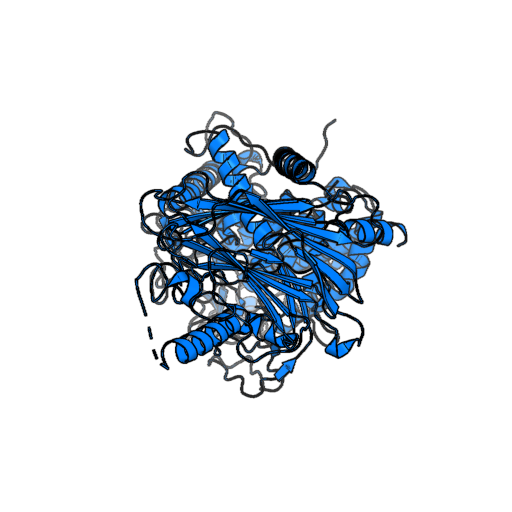 ARG A CA 1
ATOM 3807 C C . ARG A 1 470 ? -39.353 -18.718 -2.167 1.00 45.68 467 ARG A C 1
ATOM 3808 O O . ARG A 1 470 ? -40.567 -18.861 -2.026 1.00 42.19 467 ARG A O 1
ATOM 3816 N N . ALA A 1 471 ? -38.745 -17.537 -2.081 1.00 38.56 468 ALA A N 1
ATOM 3817 C CA . ALA A 1 471 ? -39.486 -16.299 -1.842 1.00 41.82 468 ALA A CA 1
ATOM 3818 C C . ALA A 1 471 ? -40.480 -16.016 -2.968 1.00 43.98 468 ALA A C 1
ATOM 3819 O O . ALA A 1 471 ? -41.641 -15.694 -2.710 1.00 46.72 468 ALA A O 1
ATOM 3821 N N . ILE A 1 472 ? -40.019 -16.144 -4.212 1.00 36.96 469 ILE A N 1
ATOM 3822 C CA . ILE A 1 472 ? -40.868 -15.932 -5.389 1.00 41.39 469 ILE A CA 1
ATOM 3823 C C . ILE A 1 472 ? -42.007 -16.954 -5.457 1.00 52.19 469 ILE A C 1
ATOM 3824 O O . ILE A 1 472 ? -43.153 -16.589 -5.727 1.00 49.04 469 ILE A O 1
ATOM 3829 N N . GLU A 1 473 ? -41.692 -18.226 -5.217 1.00 48.04 470 GLU A N 1
ATOM 3830 C CA . GLU A 1 473 ? -42.715 -19.280 -5.131 1.00 55.19 470 GLU A CA 1
ATOM 3831 C C . GLU A 1 473 ? -43.788 -18.945 -4.099 1.00 56.23 470 GLU A C 1
ATOM 3832 O O . GLU A 1 473 ? -44.984 -19.077 -4.367 1.00 58.73 470 GLU A O 1
ATOM 3838 N N . ASN A 1 474 ? -43.343 -18.510 -2.924 1.00 47.31 471 ASN A N 1
ATOM 3839 C CA . ASN A 1 474 ? -44.226 -18.279 -1.782 1.00 54.63 471 ASN A CA 1
ATOM 3840 C C . ASN A 1 474 ? -45.076 -17.014 -1.912 1.00 58.63 471 ASN A C 1
ATOM 3841 O O . ASN A 1 474 ? -46.260 -17.023 -1.578 1.00 56.69 471 ASN A O 1
ATOM 3846 N N . ILE A 1 475 ? -44.463 -15.935 -2.392 1.00 52.21 472 ILE A N 1
ATOM 3847 C CA . ILE A 1 475 ? -45.125 -14.630 -2.481 1.00 56.69 472 ILE A CA 1
ATOM 3848 C C . ILE A 1 475 ? -46.174 -14.568 -3.595 1.00 58.76 472 ILE A C 1
ATOM 3849 O O . ILE A 1 475 ? -47.241 -13.978 -3.413 1.00 63.33 472 ILE A O 1
ATOM 3854 N N . GLY A 1 476 ? -45.868 -15.174 -4.739 1.00 55.57 473 GLY A N 1
ATOM 3855 C CA . GLY A 1 476 ? -46.754 -15.130 -5.900 1.00 65.38 473 GLY A CA 1
ATOM 3856 C C . GLY A 1 476 ? -46.475 -13.917 -6.769 1.00 75.83 473 GLY A C 1
ATOM 3857 O O . GLY A 1 476 ? -45.483 -13.890 -7.500 1.00 79.57 473 GLY A O 1
ATOM 3858 N N . ASP A 1 477 ? -47.343 -12.911 -6.683 1.00 77.15 474 ASP A N 1
ATOM 3859 C CA . ASP A 1 477 ? -47.229 -11.711 -7.519 1.00 80.00 474 ASP A CA 1
ATOM 3860 C C . ASP A 1 477 ? -46.525 -10.566 -6.789 1.00 78.50 474 ASP A C 1
ATOM 3861 O O . ASP A 1 477 ? -46.561 -10.484 -5.558 1.00 72.22 474 ASP A O 1
ATOM 3866 N N . PHE A 1 478 ? -45.890 -9.688 -7.564 1.00 76.72 475 PHE A N 1
ATOM 3867 C CA . PHE A 1 478 ? -45.195 -8.522 -7.022 1.00 78.64 475 PHE A CA 1
ATOM 3868 C C . PHE A 1 478 ? -45.861 -7.232 -7.502 1.00 79.42 475 PHE A C 1
ATOM 3869 O O . PHE A 1 478 ? -45.354 -6.534 -8.381 1.00 78.83 475 PHE A O 1
ATOM 3877 N N . MET A 1 496 ? -41.480 -15.126 13.423 1.00 68.42 493 MET A N 1
ATOM 3878 C CA . MET A 1 496 ? -41.029 -15.672 12.149 1.00 57.54 493 MET A CA 1
ATOM 3879 C C . MET A 1 496 ? -39.569 -15.318 11.880 1.00 51.76 493 MET A C 1
ATOM 3880 O O . MET A 1 496 ? -39.156 -14.177 12.083 1.00 49.21 493 MET A O 1
ATOM 3885 N N . THR A 1 497 ? -38.797 -16.302 11.427 1.00 48.83 494 THR A N 1
ATOM 3886 C CA . THR A 1 497 ? -37.433 -16.072 10.951 1.00 40.51 494 THR A CA 1
ATOM 3887 C C . THR A 1 497 ? -37.380 -16.132 9.419 1.00 37.66 494 THR A C 1
ATOM 3888 O O . THR A 1 497 ? -36.313 -16.330 8.835 1.00 38.24 494 THR A O 1
ATOM 3892 N N . ASN A 1 498 ? -38.534 -15.948 8.774 1.00 37.15 495 ASN A N 1
ATOM 3893 C CA . ASN A 1 498 ? -38.625 -15.963 7.312 1.00 33.52 495 ASN A CA 1
ATOM 3894 C C . ASN A 1 498 ? -39.467 -14.813 6.750 1.00 35.14 495 ASN A C 1
ATOM 3895 O O . ASN A 1 498 ? -40.117 -14.961 5.715 1.00 33.08 495 ASN A O 1
ATOM 3900 N N . ASN A 1 499 ? -39.431 -13.664 7.421 1.00 34.02 496 ASN A N 1
ATOM 3901 C CA . ASN A 1 499 ? -40.178 -12.484 6.975 1.00 40.34 496 ASN A CA 1
ATOM 3902 C C . ASN A 1 499 ? -39.861 -12.103 5.528 1.00 49.24 496 ASN A C 1
ATOM 3903 O O . ASN A 1 499 ? -40.751 -11.717 4.773 1.00 41.44 496 ASN A O 1
ATOM 3908 N N . LEU A 1 500 ? -38.594 -12.232 5.144 1.00 34.98 497 LEU A N 1
ATOM 3909 C CA . LEU A 1 500 ? -38.162 -11.920 3.780 1.00 40.96 497 LEU A CA 1
ATOM 3910 C C . LEU A 1 500 ? -38.644 -12.940 2.738 1.00 45.06 497 LEU A C 1
ATOM 3911 O O . LEU A 1 500 ? -38.640 -12.648 1.541 1.00 39.80 497 LEU A O 1
ATOM 3916 N N . GLU A 1 501 ? -39.051 -14.125 3.191 1.00 42.18 498 GLU A N 1
ATOM 3917 C CA . GLU A 1 501 ? -39.636 -15.140 2.312 1.00 51.16 498 GLU A CA 1
ATOM 3918 C C . GLU A 1 501 ? -41.109 -14.860 2.012 1.00 46.53 498 GLU A C 1
ATOM 3919 O O . GLU A 1 501 ? -41.590 -15.166 0.920 1.00 56.13 498 GLU A O 1
ATOM 3925 N N . ALA A 1 502 ? -41.817 -14.294 2.986 1.00 47.28 499 ALA A N 1
ATOM 3926 C CA . ALA A 1 502 ? -43.271 -14.133 2.907 1.00 56.45 499 ALA A CA 1
ATOM 3927 C C . ALA A 1 502 ? -43.720 -12.711 2.573 1.00 57.80 499 ALA A C 1
ATOM 3928 O O . ALA A 1 502 ? -44.826 -12.518 2.066 1.00 53.86 499 ALA A O 1
ATOM 3930 N N . ASN A 1 503 ? -42.868 -11.728 2.855 1.00 43.91 500 ASN A N 1
ATOM 3931 C CA . ASN A 1 503 ? -43.239 -10.318 2.762 1.00 42.16 500 ASN A CA 1
ATOM 3932 C C . ASN A 1 503 ? -42.617 -9.635 1.534 1.00 46.39 500 ASN A C 1
ATOM 3933 O O . ASN A 1 503 ? -41.449 -9.239 1.576 1.00 40.33 500 ASN A O 1
ATOM 3938 N N . PRO A 1 504 ? -43.400 -9.481 0.442 1.00 44.56 501 PRO A N 1
ATOM 3939 C CA . PRO A 1 504 ? -42.884 -8.861 -0.789 1.00 41.87 501 PRO A CA 1
ATOM 3940 C C . PRO A 1 504 ? -42.344 -7.446 -0.594 1.00 39.87 501 PRO A C 1
ATOM 3941 O O . PRO A 1 504 ? -41.396 -7.052 -1.275 1.00 37.83 501 PRO A O 1
ATOM 3945 N N . GLY A 1 505 ? -42.949 -6.696 0.323 1.00 38.56 502 GLY A N 1
ATOM 3946 C CA . GLY A 1 505 ? -42.488 -5.352 0.651 1.00 42.68 502 GLY A CA 1
ATOM 3947 C C . GLY A 1 505 ? -41.078 -5.361 1.208 1.00 41.32 502 GLY A C 1
ATOM 3948 O O . GLY A 1 505 ? -40.221 -4.606 0.749 1.00 35.41 502 GLY A O 1
ATOM 3949 N N . LEU A 1 506 ? -40.835 -6.226 2.192 1.00 38.49 503 LEU A N 1
ATOM 3950 C CA . LEU A 1 506 ? -39.501 -6.374 2.775 1.00 39.46 503 LEU A CA 1
ATOM 3951 C C . LEU A 1 506 ? -38.489 -6.887 1.752 1.00 36.32 503 LEU A C 1
ATOM 3952 O O . LEU A 1 506 ? -37.381 -6.357 1.658 1.00 34.90 503 LEU A O 1
ATOM 3957 N N . LEU A 1 507 ? -38.875 -7.904 0.985 1.00 31.63 504 LEU A N 1
ATOM 3958 C CA . LEU A 1 507 ? -37.985 -8.493 -0.019 1.00 32.52 504 LEU A CA 1
ATOM 3959 C C . LEU A 1 507 ? -37.568 -7.472 -1.078 1.00 32.57 504 LEU A C 1
ATOM 3960 O O . LEU A 1 507 ? -36.402 -7.423 -1.474 1.00 33.73 504 LEU A O 1
ATOM 3965 N N . THR A 1 508 ? -38.524 -6.662 -1.528 1.00 31.89 505 THR A N 1
ATOM 3966 C CA . THR A 1 508 ? -38.259 -5.640 -2.539 1.00 27.72 505 THR A CA 1
ATOM 3967 C C . THR A 1 508 ? -37.241 -4.596 -2.067 1.00 28.11 505 THR A C 1
ATOM 3968 O O . THR A 1 508 ? -36.388 -4.175 -2.849 1.00 30.92 505 THR A O 1
ATOM 3972 N N . GLU A 1 509 ? -37.319 -4.185 -0.801 1.00 29.71 506 GLU A N 1
ATOM 3973 C CA . GLU A 1 509 ? -36.359 -3.215 -0.260 1.00 39.37 506 GLU A CA 1
ATOM 3974 C C . GLU A 1 509 ? -34.962 -3.820 -0.115 1.00 36.12 506 GLU A C 1
ATOM 3975 O O . GLU A 1 509 ? -33.965 -3.166 -0.416 1.00 32.36 506 GLU A O 1
ATOM 3981 N N . TYR A 1 510 ? -34.892 -5.067 0.343 1.00 31.71 507 TYR A N 1
ATOM 3982 C CA . TYR A 1 510 ? -33.627 -5.797 0.396 1.00 31.79 507 TYR A CA 1
ATOM 3983 C C . TYR A 1 510 ? -33.003 -5.888 -0.998 1.00 31.64 507 TYR A C 1
ATOM 3984 O O . TYR A 1 510 ? -31.809 -5.639 -1.167 1.00 29.85 507 TYR A O 1
ATOM 3993 N N . ALA A 1 511 ? -33.825 -6.232 -1.988 1.00 27.34 508 ALA A N 1
ATOM 3994 C CA . ALA A 1 511 ? -33.365 -6.425 -3.366 1.00 32.44 508 ALA A CA 1
ATOM 3995 C C . ALA A 1 511 ? -32.871 -5.133 -4.020 1.00 34.25 508 ALA A C 1
ATOM 3996 O O . ALA A 1 511 ? -31.884 -5.154 -4.755 1.00 28.79 508 ALA A O 1
ATOM 3998 N N . LYS A 1 512 ? -33.559 -4.022 -3.760 1.00 31.19 509 LYS A N 1
ATOM 3999 C CA . LYS A 1 512 ? -33.166 -2.720 -4.316 1.00 33.31 509 LYS A CA 1
ATOM 4000 C C . LYS A 1 512 ? -31.813 -2.266 -3.771 1.00 37.17 509 LYS A C 1
ATOM 4001 O O . LYS A 1 512 ? -31.005 -1.686 -4.495 1.00 36.83 509 LYS A O 1
ATOM 4007 N N . LYS A 1 513 ? -31.578 -2.537 -2.491 1.00 32.79 510 LYS A N 1
ATOM 4008 C CA . LYS A 1 513 ? -30.312 -2.214 -1.848 1.00 39.60 510 LYS A CA 1
ATOM 4009 C C . LYS A 1 513 ? -29.158 -3.034 -2.423 1.00 38.33 510 LYS A C 1
ATOM 4010 O O . LYS A 1 513 ? -28.105 -2.489 -2.740 1.00 37.34 510 LYS A O 1
ATOM 4016 N N . ILE A 1 514 ? -29.367 -4.340 -2.570 1.00 36.78 511 ILE A N 1
ATOM 4017 C CA . ILE A 1 514 ? -28.288 -5.249 -2.955 1.00 32.66 511 ILE A CA 1
ATOM 4018 C C . ILE A 1 514 ? -28.037 -5.312 -4.467 1.00 39.16 511 ILE A C 1
ATOM 4019 O O . ILE A 1 514 ? -26.932 -5.644 -4.891 1.00 34.46 511 ILE A O 1
ATOM 4024 N N . TYR A 1 515 ? -29.047 -4.972 -5.270 1.00 33.73 512 TYR A N 1
ATOM 4025 C CA . TYR A 1 515 ? -28.971 -5.108 -6.735 1.00 30.37 512 TYR A CA 1
ATOM 4026 C C . TYR A 1 515 ? -27.734 -4.474 -7.389 1.00 30.71 512 TYR A C 1
ATOM 4027 O O . TYR A 1 515 ? -27.067 -5.128 -8.196 1.00 32.00 512 TYR A O 1
ATOM 4036 N N . PRO A 1 516 ? -27.423 -3.206 -7.050 1.00 30.52 513 PRO A N 1
ATOM 4037 C CA . PRO A 1 516 ? -26.250 -2.557 -7.645 1.00 32.56 513 PRO A CA 1
ATOM 4038 C C . PRO A 1 516 ? -24.940 -3.267 -7.311 1.00 34.85 513 PRO A C 1
ATOM 4039 O O . PRO A 1 516 ? -23.996 -3.217 -8.096 1.00 31.22 513 PRO A O 1
ATOM 4043 N N . LYS A 1 517 ? -24.891 -3.916 -6.150 1.00 31.21 514 LYS A N 1
ATOM 4044 C CA . LYS A 1 517 ? -23.700 -4.639 -5.716 1.00 35.40 514 LYS A CA 1
ATOM 4045 C C . LYS A 1 517 ? -23.545 -5.960 -6.465 1.00 31.25 514 LYS A C 1
ATOM 4046 O O . LYS A 1 517 ? -22.453 -6.282 -6.928 1.00 29.39 514 LYS A O 1
ATOM 4052 N N . LEU A 1 518 ? -24.635 -6.716 -6.589 1.00 29.19 515 LEU A N 1
ATOM 4053 C CA . LEU A 1 518 ? -24.625 -7.955 -7.369 1.00 28.21 515 LEU A CA 1
ATOM 4054 C C . LEU A 1 518 ? -24.277 -7.685 -8.831 1.00 30.34 515 LEU A C 1
ATOM 4055 O O . LEU A 1 518 ? -23.501 -8.423 -9.439 1.00 32.18 515 LEU A O 1
ATOM 4060 N N . LEU A 1 519 ? -24.870 -6.633 -9.387 1.00 31.42 516 LEU A N 1
ATOM 4061 C CA . LEU A 1 519 ? -24.631 -6.240 -10.775 1.00 30.87 516 LEU A CA 1
ATOM 4062 C C . LEU A 1 519 ? -23.153 -5.950 -11.010 1.00 28.25 516 LEU A C 1
ATOM 4063 O O . LEU A 1 519 ? -22.564 -6.427 -11.979 1.00 28.29 516 LEU A O 1
ATOM 4068 N N . LYS A 1 520 ? -22.570 -5.167 -10.104 1.00 30.51 517 LYS A N 1
ATOM 4069 C CA . LYS A 1 520 ? -21.146 -4.833 -10.137 1.00 37.39 517 LYS A CA 1
ATOM 4070 C C . LYS A 1 520 ? -20.292 -6.097 -10.124 1.00 34.06 517 LYS A C 1
ATOM 4071 O O . LYS A 1 520 ? -19.357 -6.236 -10.912 1.00 30.23 517 LYS A O 1
ATOM 4077 N N . HIS A 1 521 ? -20.639 -7.012 -9.224 1.00 29.93 518 HIS A N 1
ATOM 4078 C CA . HIS A 1 521 ? -19.955 -8.293 -9.091 1.00 31.31 518 HIS A CA 1
ATOM 4079 C C . HIS A 1 521 ? -20.118 -9.138 -10.324 1.00 32.02 518 HIS A C 1
ATOM 4080 O O . HIS A 1 521 ? -19.151 -9.718 -10.822 1.00 30.90 518 HIS A O 1
ATOM 4087 N N . TYR A 1 522 ? -21.353 -9.206 -10.820 1.00 28.59 519 TYR A N 1
ATOM 4088 C CA . TYR A 1 522 ? -21.701 -9.955 -12.031 1.00 26.43 519 TYR A CA 1
ATOM 4089 C C . TYR A 1 522 ? -20.918 -9.473 -13.248 1.00 30.57 519 TYR A C 1
ATOM 4090 O O . TYR A 1 522 ? -20.297 -10.272 -13.948 1.00 30.43 519 TYR A O 1
ATOM 4099 N N . ASN A 1 523 ? -20.944 -8.165 -13.492 1.00 33.12 520 ASN A N 1
ATOM 4100 C CA . ASN A 1 523 ? -20.195 -7.578 -14.605 1.00 30.21 520 ASN A CA 1
ATOM 4101 C C . ASN A 1 523 ? -18.698 -7.828 -14.470 1.00 33.92 520 ASN A C 1
ATOM 4102 O O . ASN A 1 523 ? -18.020 -8.132 -15.453 1.00 31.05 520 ASN A O 1
ATOM 4107 N N . TRP A 1 524 ? -18.187 -7.714 -13.248 1.00 31.14 521 TRP A N 1
ATOM 4108 C CA . TRP A 1 524 ? -16.767 -7.933 -12.994 1.00 31.69 521 TRP A CA 1
ATOM 4109 C C . TRP A 1 524 ? -16.355 -9.354 -13.270 1.00 31.44 521 TRP A C 1
ATOM 4110 O O . TRP A 1 524 ? -15.340 -9.589 -13.928 1.00 31.63 521 TRP A O 1
ATOM 4121 N N . PHE A 1 525 ? -17.130 -10.314 -12.769 1.00 27.92 522 PHE A N 1
ATOM 4122 C CA . PHE A 1 525 ? -16.818 -11.727 -12.972 1.00 30.09 522 PHE A CA 1
ATOM 4123 C C . PHE A 1 525 ? -16.793 -12.077 -14.458 1.00 36.85 522 PHE A C 1
ATOM 4124 O O . PHE A 1 525 ? -15.867 -12.738 -14.933 1.00 34.48 522 PHE A O 1
ATOM 4132 N N . ARG A 1 526 ? -17.809 -11.630 -15.186 1.00 31.49 523 ARG A N 1
ATOM 4133 C CA . ARG A 1 526 ? -17.924 -11.947 -16.609 1.00 35.15 523 ARG A CA 1
ATOM 4134 C C . ARG A 1 526 ? -16.793 -11.370 -17.450 1.00 37.61 523 ARG A C 1
ATOM 4135 O O . ARG A 1 526 ? -16.255 -12.061 -18.314 1.00 37.48 523 ARG A O 1
ATOM 4143 N N . LYS A 1 527 ? -16.429 -10.114 -17.202 1.00 34.13 524 LYS A N 1
ATOM 4144 C CA . LYS A 1 527 ? -15.335 -9.493 -17.949 1.00 37.73 524 LYS A CA 1
ATOM 4145 C C . LYS A 1 527 ? -14.011 -10.191 -17.662 1.00 40.28 524 LYS A C 1
ATOM 4146 O O . LYS A 1 527 ? -13.321 -10.622 -18.587 1.00 42.11 524 LYS A O 1
ATOM 4152 N N . SER A 1 528 ? -13.672 -10.313 -16.381 1.00 37.96 525 SER A N 1
ATOM 4153 C CA . SER A 1 528 ? -12.369 -10.843 -15.974 1.00 39.78 525 SER A CA 1
ATOM 4154 C C . SER A 1 528 ? -12.131 -12.287 -16.426 1.00 39.49 525 SER A C 1
ATOM 4155 O O . SER A 1 528 ? -10.989 -12.671 -16.682 1.00 37.47 525 SER A O 1
ATOM 4158 N N . GLN A 1 529 ? -13.199 -13.076 -16.536 1.00 34.29 526 GLN A N 1
ATOM 4159 C CA . GLN A 1 529 ? -13.077 -14.481 -16.935 1.00 35.71 526 GLN A CA 1
ATOM 4160 C C . GLN A 1 529 ? -13.477 -14.738 -18.398 1.00 38.43 526 GLN A C 1
ATOM 4161 O O . GLN A 1 529 ? -13.651 -15.887 -18.794 1.00 31.87 526 GLN A O 1
ATOM 4167 N N . THR A 1 530 ? -13.606 -13.681 -19.200 1.00 35.59 527 THR A N 1
ATOM 4168 C CA . THR A 1 530 ? -13.960 -13.825 -20.617 1.00 40.62 527 THR A CA 1
ATOM 4169 C C . THR A 1 530 ? -12.904 -14.635 -21.372 1.00 39.92 527 THR A C 1
ATOM 4170 O O . THR A 1 530 ? -11.712 -14.337 -21.295 1.00 42.48 527 THR A O 1
ATOM 4174 N N . GLY A 1 531 ? -13.355 -15.656 -22.097 1.00 38.54 528 GLY A N 1
ATOM 4175 C CA . GLY A 1 531 ? -12.466 -16.504 -22.889 1.00 40.26 528 GLY A CA 1
ATOM 4176 C C . GLY A 1 531 ? -12.227 -15.945 -24.280 1.00 46.45 528 GLY A C 1
ATOM 4177 O O . GLY A 1 531 ? -12.861 -14.969 -24.683 1.00 50.18 528 GLY A O 1
ATOM 4178 N N . LEU A 1 532 ? -11.309 -16.575 -25.010 1.00 52.91 529 LEU A N 1
ATOM 4179 C CA . LEU A 1 532 ? -10.968 -16.170 -26.374 1.00 57.32 529 LEU A CA 1
ATOM 4180 C C . LEU A 1 532 ? -11.648 -17.093 -27.387 1.00 52.27 529 LEU A C 1
ATOM 4181 O O . LEU A 1 532 ? -11.134 -18.166 -27.705 1.00 55.01 529 LEU A O 1
ATOM 4186 N N . ILE A 1 533 ? -12.804 -16.666 -27.889 1.00 49.27 530 ILE A N 1
ATOM 4187 C CA . ILE A 1 533 ? -13.591 -17.465 -28.836 1.00 55.34 530 ILE A CA 1
ATOM 4188 C C . ILE A 1 533 ? -13.062 -17.396 -30.273 1.00 63.09 530 ILE A C 1
ATOM 4189 O O . ILE A 1 533 ? -13.388 -18.257 -31.088 1.00 59.53 530 ILE A O 1
ATOM 4194 N N . ASP A 1 534 ? -12.249 -16.387 -30.584 1.00 62.50 531 ASP A N 1
ATOM 4195 C CA . ASP A 1 534 ? -11.850 -16.113 -31.974 1.00 69.10 531 ASP A CA 1
ATOM 4196 C C . ASP A 1 534 ? -10.910 -17.160 -32.579 1.00 69.18 531 ASP A C 1
ATOM 4197 O O . ASP A 1 534 ? -10.949 -17.396 -33.787 1.00 72.99 531 ASP A O 1
ATOM 4202 N N . GLU A 1 535 ? -10.068 -17.778 -31.753 1.00 67.17 532 GLU A N 1
ATOM 4203 C CA . GLU A 1 535 ? -9.483 -19.065 -32.119 1.00 62.06 532 GLU A CA 1
ATOM 4204 C C . GLU A 1 535 ? -10.665 -20.025 -32.145 1.00 64.48 532 GLU A C 1
ATOM 4205 O O . GLU A 1 535 ? -11.754 -19.646 -31.740 1.00 66.70 532 GLU A O 1
ATOM 4211 N N . TYR A 1 536 ? -10.487 -21.245 -32.636 1.00 65.20 533 TYR A N 1
ATOM 4212 C CA . TYR A 1 536 ? -11.617 -22.170 -32.824 1.00 66.39 533 TYR A CA 1
ATOM 4213 C C . TYR A 1 536 ? -12.501 -21.819 -34.030 1.00 62.36 533 TYR A C 1
ATOM 4214 O O . TYR A 1 536 ? -13.150 -22.704 -34.582 1.00 57.77 533 TYR A O 1
ATOM 4223 N N . GLU A 1 537 ? -12.541 -20.548 -34.432 1.00 60.38 534 GLU A N 1
ATOM 4224 C CA . GLU A 1 537 ? -13.463 -20.088 -35.481 1.00 68.48 534 GLU A CA 1
ATOM 4225 C C . GLU A 1 537 ? -13.392 -20.953 -36.733 1.00 68.21 534 GLU A C 1
ATOM 4226 O O . GLU A 1 537 ? -14.409 -21.469 -37.200 1.00 66.85 534 GLU A O 1
ATOM 4232 N N . GLU A 1 538 ? -12.182 -21.096 -37.267 1.00 66.86 535 GLU A N 1
ATOM 4233 C CA . GLU A 1 538 ? -11.934 -21.936 -38.439 1.00 71.34 535 GLU A CA 1
ATOM 4234 C C . GLU A 1 538 ? -12.408 -23.361 -38.173 1.00 67.25 535 GLU A C 1
ATOM 4235 O O . GLU A 1 538 ? -13.006 -24.000 -39.040 1.00 60.16 535 GLU A O 1
ATOM 4241 N N . ILE A 1 539 ? -12.142 -23.838 -36.960 1.00 70.54 536 ILE A N 1
ATOM 4242 C CA . ILE A 1 539 ? -12.519 -25.186 -36.549 1.00 63.72 536 ILE A CA 1
ATOM 4243 C C . ILE A 1 539 ? -14.039 -25.309 -36.425 1.00 64.53 536 ILE A C 1
ATOM 4244 O O . ILE A 1 539 ? -14.626 -26.268 -36.925 1.00 63.25 536 ILE A O 1
ATOM 4249 N N . LEU A 1 540 ? -14.665 -24.335 -35.769 1.00 61.55 537 LEU A N 1
ATOM 4250 C CA . LEU A 1 540 ? -16.118 -24.339 -35.568 1.00 64.58 537 LEU A CA 1
ATOM 4251 C C . LEU A 1 540 ? -16.894 -24.097 -36.867 1.00 69.50 537 LEU A C 1
ATOM 4252 O O . LEU A 1 540 ? -18.025 -24.567 -37.010 1.00 65.14 537 LEU A O 1
ATOM 4257 N N . GLU A 1 541 ? -16.295 -23.356 -37.798 1.00 63.80 538 GLU A N 1
ATOM 4258 C CA . GLU A 1 541 ? -16.858 -23.194 -39.144 1.00 68.12 538 GLU A CA 1
ATOM 4259 C C . GLU A 1 541 ? -16.860 -24.524 -39.892 1.00 63.30 538 GLU A C 1
ATOM 4260 O O . GLU A 1 541 ? -17.827 -24.854 -40.581 1.00 64.54 538 GLU A O 1
ATOM 4266 N N . ASP A 1 542 ? -15.773 -25.278 -39.746 1.00 68.09 539 ASP A N 1
ATOM 4267 C CA . ASP A 1 542 ? -15.633 -26.586 -40.387 1.00 70.63 539 ASP A CA 1
ATOM 4268 C C . ASP A 1 542 ? -16.624 -27.603 -39.816 1.00 76.51 539 ASP A C 1
ATOM 4269 O O . ASP A 1 542 ? -17.122 -28.463 -40.543 1.00 78.61 539 ASP A O 1
ATOM 4274 N N . GLU A 1 543 ? -16.902 -27.497 -38.517 1.00 73.48 540 GLU A N 1
ATOM 4275 C CA . GLU A 1 543 ? -17.924 -28.321 -37.873 1.00 69.73 540 GLU A CA 1
ATOM 4276 C C . GLU A 1 543 ? -19.332 -27.840 -38.237 1.00 69.61 540 GLU A C 1
ATOM 4277 O O . GLU A 1 543 ? -20.302 -28.588 -38.108 1.00 72.34 540 GLU A O 1
ATOM 4283 N N . GLY A 1 544 ? -19.435 -26.589 -38.681 1.00 65.32 541 GLY A N 1
ATOM 4284 C CA . GLY A 1 544 ? -20.699 -26.020 -39.139 1.00 69.43 541 GLY A CA 1
ATOM 4285 C C . GLY A 1 544 ? -21.588 -25.530 -38.010 1.00 73.78 541 GLY A C 1
ATOM 4286 O O . GLY A 1 544 ? -22.804 -25.432 -38.181 1.00 76.22 541 GLY A O 1
ATOM 4287 N N . ILE A 1 545 ? -20.983 -25.223 -36.862 1.00 71.40 542 ILE A N 1
ATOM 4288 C CA . ILE A 1 545 ? -21.718 -24.715 -35.697 1.00 69.01 542 ILE A CA 1
ATOM 4289 C C . ILE A 1 545 ? -21.269 -23.318 -35.254 1.00 69.48 542 ILE A C 1
ATOM 4290 O O . ILE A 1 545 ? -21.803 -22.777 -34.283 1.00 74.07 542 ILE A O 1
ATOM 4295 N N . TRP A 1 546 ? -20.296 -22.740 -35.957 1.00 67.67 543 TRP A N 1
ATOM 4296 C CA . TRP A 1 546 ? -19.800 -21.399 -35.636 1.00 68.34 543 TRP A CA 1
ATOM 4297 C C . TRP A 1 546 ? -20.896 -20.366 -35.647 1.00 71.24 543 TRP A C 1
ATOM 4298 O O . TRP A 1 546 ? -20.873 -19.427 -34.853 1.00 71.59 543 TRP A O 1
ATOM 4309 N N . ASP A 1 547 ? -21.869 -20.534 -36.540 1.00 67.14 544 ASP A N 1
ATOM 4310 C CA . ASP A 1 547 ? -22.976 -19.581 -36.677 1.00 72.60 544 ASP A CA 1
ATOM 4311 C C . ASP A 1 547 ? -24.050 -19.695 -35.586 1.00 72.88 544 ASP A C 1
ATOM 4312 O O . ASP A 1 547 ? -24.828 -18.761 -35.393 1.00 73.22 544 ASP A O 1
ATOM 4317 N N . LYS A 1 548 ? -24.090 -20.824 -34.880 1.00 64.16 545 LYS A N 1
ATOM 4318 C CA . LYS A 1 548 ? -25.152 -21.093 -33.897 1.00 68.48 545 LYS A CA 1
ATOM 4319 C C . LYS A 1 548 ? -24.663 -21.126 -32.443 1.00 69.20 545 LYS A C 1
ATOM 4320 O O . LYS A 1 548 ? -25.422 -21.493 -31.543 1.00 60.36 545 LYS A O 1
ATOM 4326 N N . ILE A 1 549 ? -23.408 -20.743 -32.218 1.00 57.11 546 ILE A N 1
ATOM 4327 C CA . ILE A 1 549 ? -22.884 -20.566 -30.861 1.00 61.05 546 ILE A CA 1
ATOM 4328 C C . ILE A 1 549 ? -22.898 -19.084 -30.504 1.00 56.98 546 ILE A C 1
ATOM 4329 O O . ILE A 1 549 ? -22.909 -18.227 -31.389 1.00 56.32 546 ILE A O 1
ATOM 4334 N N . HIS A 1 550 ? -22.897 -18.792 -29.207 1.00 53.77 547 HIS A N 1
ATOM 4335 C CA . HIS A 1 550 ? -22.965 -17.417 -28.723 1.00 45.67 547 HIS A CA 1
ATOM 4336 C C . HIS A 1 550 ? -21.600 -16.994 -28.266 1.00 52.86 547 HIS A C 1
ATOM 4337 O O . HIS A 1 550 ? -21.109 -17.437 -27.225 1.00 42.09 547 HIS A O 1
ATOM 4344 N N . LYS A 1 551 ? -20.978 -16.118 -29.055 1.00 51.09 548 LYS A N 1
ATOM 4345 C CA . LYS A 1 551 ? -19.547 -15.823 -28.939 1.00 52.38 548 LYS A CA 1
ATOM 4346 C C . LYS A 1 551 ? -19.193 -15.043 -27.673 1.00 52.35 548 LYS A C 1
ATOM 4347 O O . LYS A 1 551 ? -18.038 -15.047 -27.244 1.00 58.55 548 LYS A O 1
ATOM 4353 N N . ASN A 1 552 ? -20.183 -14.379 -27.083 1.00 59.17 549 ASN A N 1
ATOM 4354 C CA . ASN A 1 552 ? -19.979 -13.609 -25.854 1.00 59.51 549 ASN A CA 1
ATOM 4355 C C . ASN A 1 552 ? -20.110 -14.430 -24.564 1.00 50.62 549 ASN A C 1
ATOM 4356 O O . ASN A 1 552 ? -19.837 -13.913 -23.480 1.00 57.35 549 ASN A O 1
ATOM 4361 N N . GLU A 1 553 ? -20.519 -15.693 -24.673 1.00 49.19 550 GLU A N 1
ATOM 4362 C CA . GLU A 1 553 ? -20.709 -16.542 -23.495 1.00 38.12 550 GLU A CA 1
ATOM 4363 C C . GLU A 1 553 ? -19.743 -17.728 -23.487 1.00 41.90 550 GLU A C 1
ATOM 4364 O O . GLU A 1 553 ? -20.154 -18.890 -23.474 1.00 35.79 550 GLU A O 1
ATOM 4370 N N . VAL A 1 554 ? -18.452 -17.408 -23.496 1.00 37.77 551 VAL A N 1
ATOM 4371 C CA . VAL A 1 554 ? -17.385 -18.398 -23.342 1.00 36.91 551 VAL A CA 1
ATOM 4372 C C . VAL A 1 554 ? -16.403 -17.885 -22.297 1.00 36.07 551 VAL A C 1
ATOM 4373 O O . VAL A 1 554 ? -16.082 -16.696 -22.273 1.00 38.31 551 VAL A O 1
ATOM 4377 N N . TYR A 1 555 ? -15.939 -18.775 -21.424 1.00 33.16 552 TYR A N 1
ATOM 4378 C CA . TYR A 1 555 ? -15.171 -18.357 -20.255 1.00 30.35 552 TYR A CA 1
ATOM 4379 C C . TYR A 1 555 ? -13.989 -19.265 -19.940 1.00 32.24 552 TYR A C 1
ATOM 4380 O O . TYR A 1 555 ? -13.995 -20.457 -20.253 1.00 31.47 552 TYR A O 1
ATOM 4389 N N . ARG A 1 556 ? -12.973 -18.662 -19.327 1.00 31.46 553 ARG A N 1
ATOM 4390 C CA . ARG A 1 556 ? -11.750 -19.342 -18.921 1.00 35.53 553 ARG A CA 1
ATOM 4391 C C . ARG A 1 556 ? -11.393 -18.880 -17.514 1.00 36.19 553 ARG A C 1
ATOM 4392 O O . ARG A 1 556 ? -11.577 -17.708 -17.177 1.00 39.79 553 ARG A O 1
ATOM 4400 N N . TRP A 1 557 ? -10.888 -19.795 -16.693 1.00 32.47 554 TRP A N 1
ATOM 4401 C CA . TRP A 1 557 ? -10.366 -19.423 -15.382 1.00 37.66 554 TRP A CA 1
ATOM 4402 C C . TRP A 1 557 ? -9.094 -18.654 -15.561 1.00 36.56 554 TRP A C 1
ATOM 4403 O O . TRP A 1 557 ? -8.098 -19.200 -16.032 1.00 41.98 554 TRP A O 1
ATOM 4414 N N . VAL A 1 558 ? -9.122 -17.375 -15.199 1.00 36.44 555 VAL A N 1
ATOM 4415 C CA . VAL A 1 558 ? -7.963 -16.499 -15.352 1.00 39.84 555 VAL A CA 1
ATOM 4416 C C . VAL A 1 558 ? -7.111 -16.537 -14.091 1.00 37.90 555 VAL A C 1
ATOM 4417 O O . VAL A 1 558 ? -7.607 -16.300 -12.991 1.00 44.66 555 VAL A O 1
ATOM 4421 N N . GLY A 1 559 ? -5.825 -16.833 -14.259 1.00 41.12 556 GLY A N 1
ATOM 4422 C CA . GLY A 1 559 ? -4.897 -16.907 -13.137 1.00 37.01 556 GLY A CA 1
ATOM 4423 C C . GLY A 1 559 ? -4.575 -18.322 -12.693 1.00 35.13 556 GLY A C 1
ATOM 4424 O O . GLY A 1 559 ? -4.119 -18.524 -11.568 1.00 44.28 556 GLY A O 1
ATOM 4425 N N . ARG A 1 560 ? -4.809 -19.305 -13.562 1.00 36.65 557 ARG A N 1
ATOM 4426 C CA . ARG A 1 560 ? -4.373 -20.671 -13.289 1.00 45.42 557 ARG A CA 1
ATOM 4427 C C . ARG A 1 560 ? -2.861 -20.731 -13.458 1.00 48.01 557 ARG A C 1
ATOM 4428 O O . ARG A 1 560 ? -2.268 -19.865 -14.101 1.00 42.53 557 ARG A O 1
ATOM 4436 N N . THR A 1 561 ? -2.239 -21.746 -12.875 1.00 42.13 558 THR A N 1
ATOM 4437 C CA . THR A 1 561 ? -0.807 -21.962 -13.050 1.00 44.91 558 THR A CA 1
ATOM 4438 C C . THR A 1 561 ? -0.597 -23.317 -13.718 1.00 45.50 558 THR A C 1
ATOM 4439 O O . THR A 1 561 ? -1.559 -23.941 -14.172 1.00 46.76 558 THR A O 1
ATOM 4443 N N . PHE A 1 562 ? 0.653 -23.760 -13.796 1.00 45.58 559 PHE A N 1
ATOM 4444 C CA . PHE A 1 562 ? 0.976 -25.040 -14.420 1.00 48.02 559 PHE A CA 1
ATOM 4445 C C . PHE A 1 562 ? 0.332 -26.215 -13.687 1.00 51.96 559 PHE A C 1
ATOM 4446 O O . PHE A 1 562 ? -0.253 -27.094 -14.322 1.00 51.22 559 PHE A O 1
ATOM 4454 N N . THR A 1 563 ? 0.424 -26.216 -12.359 1.00 47.74 560 THR A N 1
ATOM 4455 C CA . THR A 1 563 ? -0.035 -27.347 -11.551 1.00 57.20 560 THR A CA 1
ATOM 4456 C C . THR A 1 563 ? -1.325 -27.092 -10.766 1.00 52.06 560 THR A C 1
ATOM 4457 O O . THR A 1 563 ? -1.845 -28.010 -10.128 1.00 55.86 560 THR A O 1
ATOM 4461 N N . HIS A 1 564 ? -1.843 -25.866 -10.807 1.00 50.07 561 HIS A N 1
ATOM 4462 C CA . HIS A 1 564 ? -3.032 -25.521 -10.028 1.00 48.16 561 HIS A CA 1
ATOM 4463 C C . HIS A 1 564 ? -3.955 -24.567 -10.734 1.00 42.96 561 HIS A C 1
ATOM 4464 O O . HIS A 1 564 ? -3.537 -23.817 -11.619 1.00 43.99 561 HIS A O 1
ATOM 4471 N N . CYS A 1 565 ? -5.228 -24.607 -10.346 1.00 47.88 562 CYS A N 1
ATOM 4472 C CA . CYS A 1 565 ? -6.237 -23.667 -10.830 1.00 35.22 562 CYS A CA 1
ATOM 4473 C C . CYS A 1 565 ? -7.091 -23.213 -9.650 1.00 45.22 562 CYS A C 1
ATOM 4474 O O . CYS A 1 565 ? -8.197 -23.714 -9.431 1.00 40.00 562 CYS A O 1
ATOM 4477 N N . LEU A 1 566 ? -6.555 -22.261 -8.892 1.00 37.60 563 LEU A N 1
ATOM 4478 C CA . LEU A 1 566 ? -7.198 -21.760 -7.677 1.00 40.80 563 LEU A CA 1
ATOM 4479 C C . LEU A 1 566 ? -8.550 -21.082 -7.923 1.00 36.76 563 LEU A C 1
ATOM 4480 O O . LEU A 1 566 ? -9.464 -21.239 -7.111 1.00 34.67 563 LEU A O 1
ATOM 4485 N N . PRO A 1 567 ? -8.684 -20.324 -9.033 1.00 40.44 564 PRO A N 1
ATOM 4486 C CA . PRO A 1 567 ? -9.955 -19.638 -9.293 1.00 37.64 564 PRO A CA 1
ATOM 4487 C C . PRO A 1 567 ? -11.177 -20.544 -9.455 1.00 37.62 564 PRO A C 1
ATOM 4488 O O . PRO A 1 567 ? -12.298 -20.083 -9.266 1.00 34.19 564 PRO A O 1
ATOM 4492 N N . SER A 1 568 ? -10.967 -21.809 -9.809 1.00 33.06 565 SER A N 1
ATOM 4493 C CA . SER A 1 568 ? -12.072 -22.752 -9.969 1.00 30.29 565 SER A CA 1
ATOM 4494 C C . SER A 1 568 ? -12.575 -23.307 -8.636 1.00 34.86 565 SER A C 1
ATOM 4495 O O . SER A 1 568 ? -13.606 -23.976 -8.594 1.00 32.46 565 SER A O 1
ATOM 4498 N N . GLY A 1 569 ? -11.832 -23.056 -7.560 1.00 31.10 566 GLY A N 1
ATOM 4499 C CA . GLY A 1 569 ? -12.187 -23.564 -6.239 1.00 33.74 566 GLY A CA 1
ATOM 4500 C C . GLY A 1 569 ? -11.739 -24.993 -5.981 1.00 37.26 566 GLY A C 1
ATOM 4501 O O . GLY A 1 569 ? -11.729 -25.434 -4.834 1.00 37.28 566 GLY A O 1
ATOM 4502 N N . MET A 1 570 ? -11.376 -25.717 -7.039 1.00 34.65 567 MET A N 1
ATOM 4503 C CA . MET A 1 570 ? -10.933 -27.103 -6.924 1.00 34.64 567 MET A CA 1
ATOM 4504 C C . MET A 1 570 ? -9.500 -27.182 -7.430 1.00 33.91 567 MET A C 1
ATOM 4505 O O . MET A 1 570 ? -9.216 -27.715 -8.504 1.00 38.61 567 MET A O 1
ATOM 4510 N N . ASP A 1 571 ? -8.606 -26.647 -6.604 1.00 34.81 568 ASP A N 1
ATOM 4511 C CA . ASP A 1 571 ? -7.242 -26.283 -6.994 1.00 42.29 568 ASP A CA 1
ATOM 4512 C C . ASP A 1 571 ? -6.511 -27.285 -7.887 1.00 44.72 568 ASP A C 1
ATOM 4513 O O . ASP A 1 571 ? -6.017 -26.915 -8.953 1.00 44.36 568 ASP A O 1
ATOM 4518 N N . ASP A 1 572 ? -6.439 -28.541 -7.451 1.00 36.75 569 ASP A N 1
ATOM 4519 C CA . ASP A 1 572 ? -5.632 -29.547 -8.147 1.00 38.35 569 ASP A CA 1
ATOM 4520 C C . ASP A 1 572 ? -6.455 -30.490 -9.023 1.00 43.62 569 ASP A C 1
ATOM 4521 O O . ASP A 1 572 ? -5.937 -31.505 -9.490 1.00 40.40 569 ASP A O 1
ATOM 4526 N N . TYR A 1 573 ? -7.726 -30.161 -9.255 1.00 40.83 570 TYR A N 1
ATOM 4527 C CA . TYR A 1 573 ? -8.506 -30.895 -10.240 1.00 39.65 570 TYR A CA 1
ATOM 4528 C C . TYR A 1 573 ? -7.765 -30.762 -11.570 1.00 38.86 570 TYR A C 1
ATOM 4529 O O . TYR A 1 573 ? -7.386 -29.655 -11.947 1.00 35.19 570 TYR A O 1
ATOM 4538 N N . PRO A 1 574 ? -7.519 -31.888 -12.262 1.00 33.71 571 PRO A N 1
ATOM 4539 C CA . PRO A 1 574 ? -6.718 -31.861 -13.492 1.00 44.38 571 PRO A CA 1
ATOM 4540 C C . PRO A 1 574 ? -7.286 -30.960 -14.590 1.00 42.75 571 PRO A C 1
ATOM 4541 O O . PRO A 1 574 ? -8.475 -31.043 -14.896 1.00 41.60 571 PRO A O 1
ATOM 4545 N N . ARG A 1 575 ? -6.428 -30.116 -15.162 1.00 35.81 572 ARG A N 1
ATOM 4546 C CA . ARG A 1 575 ? -6.795 -29.204 -16.247 1.00 36.71 572 ARG A CA 1
ATOM 4547 C C . ARG A 1 575 ? -5.930 -29.473 -17.481 1.00 49.82 572 ARG A C 1
ATOM 4548 O O . ARG A 1 575 ? -5.068 -30.354 -17.461 1.00 47.97 572 ARG A O 1
ATOM 4556 N N . ALA A 1 576 ? -6.168 -28.713 -18.552 1.00 39.08 573 ALA A N 1
ATOM 4557 C CA . ALA A 1 576 ? -5.435 -28.875 -19.810 1.00 49.68 573 ALA A CA 1
ATOM 4558 C C . ALA A 1 576 ? -3.928 -28.679 -19.636 1.00 49.57 573 ALA A C 1
ATOM 4559 O O . ALA A 1 576 ? -3.492 -27.769 -18.930 1.00 47.37 573 ALA A O 1
ATOM 4561 N N . GLN A 1 577 ? -3.148 -29.545 -20.282 1.00 54.85 574 GLN A N 1
ATOM 4562 C CA . GLN A 1 577 ? -1.689 -29.454 -20.268 1.00 53.38 574 GLN A CA 1
ATOM 4563 C C . GLN A 1 577 ? -1.141 -29.484 -21.701 1.00 57.75 574 GLN A C 1
ATOM 4564 O O . GLN A 1 577 ? -1.492 -30.376 -22.476 1.00 51.19 574 GLN A O 1
ATOM 4570 N N . PRO A 1 578 ? -0.284 -28.510 -22.062 1.00 54.04 575 PRO A N 1
ATOM 4571 C CA . PRO A 1 578 ? 0.150 -27.394 -21.227 1.00 48.66 575 PRO A CA 1
ATOM 4572 C C . PRO A 1 578 ? -0.928 -26.317 -21.151 1.00 52.10 575 PRO A C 1
ATOM 4573 O O . PRO A 1 578 ? -1.833 -26.301 -21.989 1.00 51.60 575 PRO A O 1
ATOM 4577 N N . PRO A 1 579 ? -0.837 -25.420 -20.152 1.00 51.31 576 PRO A N 1
ATOM 4578 C CA . PRO A 1 579 ? -1.812 -24.336 -20.068 1.00 50.47 576 PRO A CA 1
ATOM 4579 C C . PRO A 1 579 ? -1.749 -23.431 -21.296 1.00 56.02 576 PRO A C 1
ATOM 4580 O O . PRO A 1 579 ? -0.683 -23.266 -21.890 1.00 54.03 576 PRO A O 1
ATOM 4584 N N . ASP A 1 580 ? -2.887 -22.861 -21.670 1.00 53.40 577 ASP A N 1
ATOM 4585 C CA . ASP A 1 580 ? -2.979 -22.033 -22.864 1.00 50.16 577 ASP A CA 1
ATOM 4586 C C . ASP A 1 580 ? -4.085 -21.002 -22.695 1.00 50.85 577 ASP A C 1
ATOM 4587 O O . ASP A 1 580 ? -5.110 -21.276 -22.070 1.00 48.51 577 ASP A O 1
ATOM 4592 N N . VAL A 1 581 ? -3.880 -19.819 -23.266 1.00 48.02 578 VAL A N 1
ATOM 4593 C CA . VAL A 1 581 ? -4.845 -18.725 -23.141 1.00 44.35 578 VAL A CA 1
ATOM 4594 C C . VAL A 1 581 ? -6.108 -18.957 -23.975 1.00 44.12 578 VAL A C 1
ATOM 4595 O O . VAL A 1 581 ? -7.064 -18.193 -23.870 1.00 49.56 578 VAL A O 1
ATOM 4599 N N . ALA A 1 582 ? -6.097 -19.999 -24.805 1.00 44.39 579 ALA A N 1
ATOM 4600 C CA . ALA A 1 582 ? -7.255 -20.375 -25.615 1.00 53.12 579 ALA A CA 1
ATOM 4601 C C . ALA A 1 582 ? -8.158 -21.400 -24.933 1.00 44.07 579 ALA A C 1
ATOM 4602 O O . ALA A 1 582 ? -9.193 -21.766 -25.485 1.00 45.80 579 ALA A O 1
ATOM 4604 N N . GLU A 1 583 ? -7.769 -21.875 -23.750 1.00 39.10 580 GLU A N 1
ATOM 4605 C CA . GLU A 1 583 ? -8.606 -22.803 -22.994 1.00 49.11 580 GLU A CA 1
ATOM 4606 C C . GLU A 1 583 ? -9.975 -22.191 -22.742 1.00 39.12 580 GLU A C 1
ATOM 4607 O O . GLU A 1 583 ? -10.085 -20.995 -22.493 1.00 39.91 580 GLU A O 1
ATOM 4613 N N . LEU A 1 584 ? -11.016 -23.008 -22.822 1.00 42.69 581 LEU A N 1
ATOM 4614 C CA . LEU A 1 584 ? -12.331 -22.612 -22.339 1.00 42.70 581 LEU A CA 1
ATOM 4615 C C . LEU A 1 584 ? -12.768 -23.649 -21.318 1.00 40.27 581 LEU A C 1
ATOM 4616 O O . LEU A 1 584 ? -12.721 -24.849 -21.586 1.00 39.07 581 LEU A O 1
ATOM 4621 N N . ASN A 1 585 ? -13.172 -23.180 -20.143 1.00 36.09 582 ASN A N 1
ATOM 4622 C CA . ASN A 1 585 ? -13.500 -24.065 -19.035 1.00 36.22 582 ASN A CA 1
ATOM 4623 C C . ASN A 1 585 ? -15.004 -24.244 -18.897 1.00 39.20 582 ASN A C 1
ATOM 4624 O O . ASN A 1 585 ? -15.750 -23.266 -18.821 1.00 35.54 582 ASN A O 1
ATOM 4629 N N . VAL A 1 586 ? -15.440 -25.500 -18.875 1.00 38.90 583 VAL A N 1
ATOM 4630 C CA . VAL A 1 586 ? -16.861 -25.823 -18.788 1.00 39.46 583 VAL A CA 1
ATOM 4631 C C . VAL A 1 586 ? -17.456 -25.375 -17.453 1.00 40.53 583 VAL A C 1
ATOM 4632 O O . VAL A 1 586 ? -18.596 -24.908 -17.412 1.00 33.58 583 VAL A O 1
ATOM 4636 N N . ASP A 1 587 ? -16.688 -25.497 -16.371 1.00 33.21 584 ASP A N 1
ATOM 4637 C CA . ASP A 1 587 ? -17.190 -25.103 -15.050 1.00 33.47 584 ASP A CA 1
ATOM 4638 C C . ASP A 1 587 ? -17.288 -23.585 -14.896 1.00 33.61 584 ASP A C 1
ATOM 4639 O O . ASP A 1 587 ? -18.224 -23.101 -14.268 1.00 33.62 584 ASP A O 1
ATOM 4644 N N . ALA A 1 588 ? -16.356 -22.838 -15.489 1.00 32.44 585 ALA A N 1
ATOM 4645 C CA . ALA A 1 588 ? -16.445 -21.372 -15.503 1.00 32.16 585 ALA A CA 1
ATOM 4646 C C . ALA A 1 588 ? -17.709 -20.895 -16.223 1.00 31.55 585 ALA A C 1
ATOM 4647 O O . ALA A 1 588 ? -18.381 -19.969 -15.759 1.00 29.02 585 ALA A O 1
ATOM 4649 N N . LEU A 1 589 ? -18.032 -21.532 -17.349 1.00 32.21 586 LEU A N 1
ATOM 4650 C CA . LEU A 1 589 ? -19.265 -21.223 -18.080 1.00 34.39 586 LEU A CA 1
ATOM 4651 C C . LEU A 1 589 ? -20.496 -21.565 -17.246 1.00 35.25 586 LEU A C 1
ATOM 4652 O O . LEU A 1 589 ? -21.442 -20.783 -17.191 1.00 30.41 586 LEU A O 1
ATOM 4657 N N . ALA A 1 590 ? -20.479 -22.730 -16.603 1.00 29.91 587 ALA A N 1
ATOM 4658 C CA . ALA A 1 590 ? -21.589 -23.164 -15.754 1.00 31.68 587 ALA A CA 1
ATOM 4659 C C . ALA A 1 590 ? -21.867 -22.169 -14.630 1.00 33.84 587 ALA A C 1
ATOM 4660 O O . ALA A 1 590 ? -23.024 -21.857 -14.348 1.00 30.05 587 ALA A O 1
ATOM 4662 N N . TRP A 1 591 ? -20.805 -21.675 -13.998 1.00 31.47 588 TRP A N 1
ATOM 4663 C CA . TRP A 1 591 ? -20.941 -20.699 -12.913 1.00 30.20 588 TRP A CA 1
ATOM 4664 C C . TRP A 1 591 ? -21.504 -19.390 -13.380 1.00 31.93 588 TRP A C 1
ATOM 4665 O O . TRP A 1 591 ? -22.253 -18.750 -12.644 1.00 28.92 588 TRP A O 1
ATOM 4676 N N . VAL A 1 592 ? -21.156 -18.973 -14.597 1.00 32.78 589 VAL A N 1
ATOM 4677 C CA . VAL A 1 592 ? -21.764 -17.783 -15.198 1.00 32.10 589 VAL A CA 1
ATOM 4678 C C . VAL A 1 592 ? -23.263 -18.006 -15.410 1.00 33.84 589 VAL A C 1
ATOM 4679 O O . VAL A 1 592 ? -24.065 -17.091 -15.216 1.00 31.63 589 VAL A O 1
ATOM 4683 N N . GLY A 1 593 ? -23.634 -19.223 -15.801 1.00 32.19 590 GLY A N 1
ATOM 4684 C CA . GLY A 1 593 ? -25.039 -19.600 -15.914 1.00 32.97 590 GLY A CA 1
ATOM 4685 C C . GLY A 1 593 ? -25.780 -19.396 -14.604 1.00 37.07 590 GLY A C 1
ATOM 4686 O O . GLY A 1 593 ? -26.861 -18.808 -14.587 1.00 30.67 590 GLY A O 1
ATOM 4687 N N . VAL A 1 594 ? -25.185 -19.868 -13.509 1.00 27.42 591 VAL A N 1
ATOM 4688 C CA . VAL A 1 594 ? -25.771 -19.745 -12.168 1.00 29.80 591 VAL A CA 1
ATOM 4689 C C . VAL A 1 594 ? -25.933 -18.286 -11.747 1.00 33.28 591 VAL A C 1
ATOM 4690 O O . VAL A 1 594 ? -26.992 -17.889 -11.258 1.00 30.06 591 VAL A O 1
ATOM 4694 N N . MET A 1 595 ? -24.882 -17.491 -11.928 1.00 28.54 592 MET A N 1
ATOM 4695 C CA . MET A 1 595 ? -24.953 -16.061 -11.624 1.00 36.01 592 MET A CA 1
ATOM 4696 C C . MET A 1 595 ? -26.058 -15.394 -12.425 1.00 31.60 592 MET A C 1
ATOM 4697 O O . MET A 1 595 ? -26.811 -14.583 -11.891 1.00 30.08 592 MET A O 1
ATOM 4702 N N . THR A 1 596 ? -26.140 -15.734 -13.710 1.00 30.36 593 THR A N 1
ATOM 4703 C CA . THR A 1 596 ? -27.135 -15.142 -14.598 1.00 37.58 593 THR A CA 1
ATOM 4704 C C . THR A 1 596 ? -28.544 -15.466 -14.106 1.00 34.86 593 THR A C 1
ATOM 4705 O O . THR A 1 596 ? -29.420 -14.603 -14.114 1.00 34.29 593 THR A O 1
ATOM 4709 N N . ARG A 1 597 ? -28.748 -16.703 -13.662 1.00 34.93 594 ARG A N 1
ATOM 4710 C CA . ARG A 1 597 ? -30.036 -17.123 -13.113 1.00 33.01 594 ARG A CA 1
ATOM 4711 C C . ARG A 1 597 ? -30.454 -16.269 -11.913 1.00 36.66 594 ARG A C 1
ATOM 4712 O O . ARG A 1 597 ? -31.614 -15.878 -11.812 1.00 34.09 594 ARG A O 1
ATOM 4720 N N . SER A 1 598 ? -29.515 -15.977 -11.015 1.00 31.95 595 SER A N 1
ATOM 4721 C CA . SER A 1 598 ? -29.820 -15.163 -9.833 1.00 27.22 595 SER A CA 1
ATOM 4722 C C . SER A 1 598 ? -30.168 -13.719 -10.211 1.00 28.89 595 SER A C 1
ATOM 4723 O O . SER A 1 598 ? -31.051 -13.115 -9.598 1.00 32.77 595 SER A O 1
ATOM 4726 N N . MET A 1 599 ? -29.473 -13.175 -11.211 1.00 29.73 596 MET A N 1
ATOM 4727 C CA . MET A 1 599 ? -29.777 -11.839 -11.733 1.00 37.07 596 MET A CA 1
ATOM 4728 C C . MET A 1 599 ? -31.178 -11.792 -12.333 1.00 31.27 596 MET A C 1
ATOM 4729 O O . MET A 1 599 ? -31.911 -10.826 -12.133 1.00 29.59 596 MET A O 1
ATOM 4734 N N . LYS A 1 600 ? -31.538 -12.834 -13.074 1.00 26.96 597 LYS A N 1
ATOM 4735 C CA . LYS A 1 600 ? -32.880 -12.944 -13.639 1.00 27.22 597 LYS A CA 1
ATOM 4736 C C . LYS A 1 600 ? -33.932 -12.908 -12.529 1.00 34.43 597 LYS A C 1
ATOM 4737 O O . LYS A 1 600 ? -34.956 -12.240 -12.668 1.00 29.39 597 LYS A O 1
ATOM 4743 N N . GLN A 1 601 ? -33.666 -13.613 -11.431 1.00 30.13 598 GLN A N 1
ATOM 4744 C CA . GLN A 1 601 ? -34.618 -13.707 -10.324 1.00 28.49 598 GLN A CA 1
ATOM 4745 C C . GLN A 1 601 ? -34.763 -12.408 -9.537 1.00 35.72 598 GLN A C 1
ATOM 4746 O O . GLN A 1 601 ? -35.876 -12.030 -9.174 1.00 30.85 598 GLN A O 1
ATOM 4752 N N . ILE A 1 602 ? -33.655 -11.724 -9.265 1.00 29.34 599 ILE A N 1
ATOM 4753 C CA . ILE A 1 602 ? -33.731 -10.435 -8.576 1.00 30.26 599 ILE A CA 1
ATOM 4754 C C . ILE A 1 602 ? -34.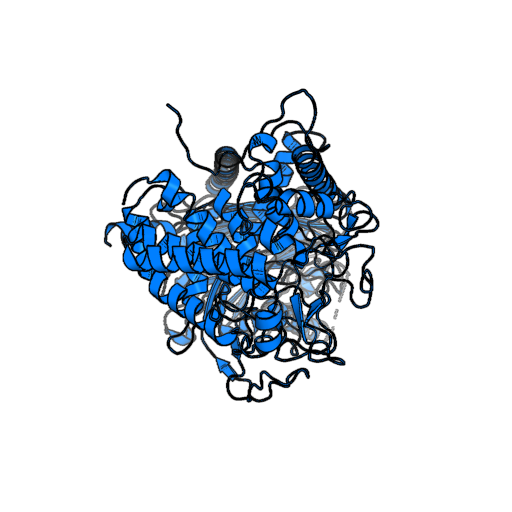385 -9.379 -9.478 1.00 33.05 599 ILE A C 1
ATOM 4755 O O . ILE A 1 602 ? -35.108 -8.511 -8.991 1.00 31.18 599 ILE A O 1
ATOM 4760 N N . ALA A 1 603 ? -34.152 -9.471 -10.787 1.00 29.49 600 ALA A N 1
ATOM 4761 C CA . ALA A 1 603 ? -34.829 -8.603 -11.754 1.00 42.11 600 ALA A CA 1
ATOM 4762 C C . ALA A 1 603 ? -36.340 -8.829 -11.727 1.00 39.68 600 ALA A C 1
ATOM 4763 O O . ALA A 1 603 ? -37.118 -7.877 -11.801 1.00 37.95 600 ALA A O 1
ATOM 4765 N N . HIS A 1 604 ? -36.745 -10.093 -11.619 1.00 37.21 601 HIS A N 1
ATOM 4766 C CA . HIS A 1 604 ? -38.158 -10.454 -11.488 1.00 39.94 601 HIS A CA 1
ATOM 4767 C C . HIS A 1 604 ? -38.763 -9.820 -10.266 1.00 39.26 601 HIS A C 1
ATOM 4768 O O . HIS A 1 604 ? -39.827 -9.207 -10.348 1.00 36.97 601 HIS A O 1
ATOM 4775 N N . VAL A 1 605 ? -38.081 -9.954 -9.129 1.00 36.35 602 VAL A N 1
ATOM 4776 C CA . VAL A 1 605 ? -38.531 -9.362 -7.861 1.00 35.05 602 VAL A CA 1
ATOM 4777 C C . VAL A 1 605 ? -38.684 -7.841 -7.942 1.00 37.24 602 VAL A C 1
ATOM 4778 O O . VAL A 1 605 ? -39.594 -7.274 -7.337 1.00 36.17 602 VAL A O 1
ATOM 4782 N N . LEU A 1 606 ? -37.797 -7.192 -8.694 1.00 30.75 603 LEU A N 1
ATOM 4783 C CA . LEU A 1 606 ? -37.820 -5.736 -8.854 1.00 35.22 603 LEU A CA 1
ATOM 4784 C C . LEU A 1 606 ? -38.730 -5.259 -9.991 1.00 39.49 603 LEU A C 1
ATOM 4785 O O . LEU A 1 606 ? -38.793 -4.061 -10.267 1.00 38.24 603 LEU A O 1
ATOM 4790 N N . LYS A 1 607 ? -39.424 -6.191 -10.647 1.00 35.96 604 LYS A N 1
ATOM 4791 C CA . LYS A 1 607 ? -40.306 -5.883 -11.778 1.00 41.99 604 LYS A CA 1
ATOM 4792 C C . LYS A 1 607 ? -39.561 -5.283 -12.971 1.00 48.01 604 LYS A C 1
ATOM 4793 O O . LYS A 1 607 ? -40.155 -4.571 -13.778 1.00 37.15 604 LYS A O 1
ATOM 4799 N N . LEU A 1 608 ? -38.268 -5.581 -13.089 1.00 37.32 605 LEU A N 1
ATOM 4800 C CA . LEU A 1 608 ? -37.465 -5.074 -14.198 1.00 41.28 605 LEU A CA 1
ATOM 4801 C C . LEU A 1 608 ? -37.593 -6.031 -15.380 1.00 44.25 605 LEU A C 1
ATOM 4802 O O . LEU A 1 608 ? -36.713 -6.856 -15.635 1.00 38.71 605 LEU A O 1
ATOM 4807 N N . THR A 1 609 ? -38.712 -5.897 -16.091 1.00 37.41 606 THR A N 1
ATOM 4808 C CA . THR A 1 609 ? -39.101 -6.809 -17.168 1.00 35.29 606 THR A CA 1
ATOM 4809 C C . THR A 1 609 ? -38.042 -6.978 -18.257 1.00 34.96 606 THR A C 1
ATOM 4810 O O . THR A 1 609 ? -37.706 -8.106 -18.625 1.00 37.88 606 THR A O 1
ATOM 4814 N N . GLN A 1 610 ? -37.527 -5.867 -18.777 1.00 36.26 607 GLN A N 1
ATOM 4815 C CA . GLN A 1 610 ? -36.542 -5.922 -19.861 1.00 37.84 607 GLN A CA 1
ATOM 4816 C C . GLN A 1 610 ? -35.210 -6.514 -19.389 1.00 33.96 607 GLN A C 1
ATOM 4817 O O . GLN A 1 610 ? -34.569 -7.265 -20.123 1.00 36.09 607 GLN A O 1
ATOM 4823 N N . ASP A 1 611 ? -34.803 -6.184 -18.164 1.00 39.31 608 ASP A N 1
ATOM 4824 C CA . ASP A 1 611 ? -33.613 -6.790 -17.572 1.00 42.77 608 ASP A CA 1
ATOM 4825 C C . ASP A 1 611 ? -33.827 -8.281 -17.325 1.00 32.98 608 ASP A C 1
ATOM 4826 O O . ASP A 1 611 ? -32.943 -9.087 -17.619 1.00 35.99 608 ASP A O 1
ATOM 4831 N N . GLU A 1 612 ? -34.994 -8.650 -16.799 1.00 33.68 609 GLU A N 1
ATOM 4832 C CA . GLU A 1 612 ? -35.306 -10.061 -16.563 1.00 33.20 609 GLU A CA 1
ATOM 4833 C C . GLU A 1 612 ? -35.183 -10.868 -17.849 1.00 37.30 609 GLU A C 1
ATOM 4834 O O . GLU A 1 612 ? -34.556 -11.927 -17.856 1.00 34.28 609 GLU A O 1
ATOM 4840 N N . GLN A 1 613 ? -35.779 -10.371 -18.932 1.00 36.86 610 GLN A N 1
ATOM 4841 C CA . GLN A 1 613 ? -35.756 -11.094 -20.199 1.00 36.98 610 GLN A CA 1
ATOM 4842 C C . GLN A 1 613 ? -34.350 -11.154 -20.804 1.00 30.68 610 GLN A C 1
ATOM 4843 O O . GLN A 1 613 ? -34.019 -12.130 -21.474 1.00 31.82 610 GLN A O 1
ATOM 4849 N N . ARG A 1 614 ? -33.518 -10.137 -20.565 1.00 31.67 611 ARG A N 1
ATOM 4850 C CA . ARG A 1 614 ? -32.120 -10.214 -21.007 1.00 32.94 611 ARG A CA 1
ATOM 4851 C C . ARG A 1 614 ? -31.392 -11.340 -20.283 1.00 30.39 611 ARG A C 1
ATOM 4852 O O . ARG A 1 614 ? -30.704 -12.134 -20.922 1.00 38.58 611 ARG A O 1
ATOM 4860 N N . TYR A 1 615 ? -31.531 -11.402 -18.961 1.00 32.86 612 TYR A N 1
ATOM 4861 C CA . TYR A 1 615 ? -30.847 -12.441 -18.184 1.00 36.14 612 TYR A CA 1
ATOM 4862 C C . TYR A 1 615 ? -31.383 -13.831 -18.512 1.00 34.03 612 TYR A C 1
ATOM 4863 O O . TYR A 1 615 ? -30.615 -14.793 -18.567 1.00 31.34 612 TYR A O 1
ATOM 4872 N N . ALA A 1 616 ? -32.688 -13.928 -18.756 1.00 33.38 613 ALA A N 1
ATOM 4873 C CA . ALA A 1 616 ? -33.295 -15.186 -19.186 1.00 33.77 613 ALA A CA 1
ATOM 4874 C C . ALA A 1 616 ? -32.680 -15.683 -20.495 1.00 33.55 613 ALA A C 1
ATOM 4875 O O . ALA A 1 616 ? -32.395 -16.870 -20.635 1.00 36.14 613 ALA A O 1
ATOM 4877 N N . GLN A 1 617 ? -32.459 -14.778 -21.445 1.00 29.78 614 GLN A N 1
ATOM 4878 C CA . GLN A 1 617 ? -31.862 -15.163 -22.725 1.00 35.87 614 GLN A CA 1
ATOM 4879 C C . GLN A 1 617 ? -30.381 -15.513 -22.575 1.00 38.57 614 GLN A C 1
ATOM 4880 O O . GLN A 1 617 ? -29.907 -16.459 -23.199 1.00 38.80 614 GLN A O 1
ATOM 4886 N N . ILE A 1 618 ? -29.662 -14.755 -21.750 1.00 33.50 615 ILE A N 1
ATOM 4887 C CA . ILE A 1 618 ? -28.247 -15.029 -21.482 1.00 33.70 615 ILE A CA 1
ATOM 4888 C C . ILE A 1 618 ? -28.071 -16.402 -20.834 1.00 36.20 615 ILE A C 1
ATOM 4889 O O . ILE A 1 618 ? -27.185 -17.167 -21.222 1.00 34.36 615 ILE A O 1
ATOM 4894 N N . GLU A 1 619 ? -28.920 -16.710 -19.855 1.00 30.20 616 GLU A N 1
ATOM 4895 C CA . GLU A 1 619 ? -28.936 -18.031 -19.231 1.00 33.66 616 GLU A CA 1
ATOM 4896 C C . GLU A 1 619 ? -29.151 -19.126 -20.277 1.00 36.68 616 GLU A C 1
ATOM 4897 O O . GLU A 1 619 ? -28.479 -20.152 -20.242 1.00 33.27 616 GLU A O 1
ATOM 4903 N N . GLN A 1 620 ? -30.080 -18.902 -21.207 1.00 39.41 617 GLN A N 1
ATOM 4904 C CA . GLN A 1 620 ? -30.352 -19.875 -22.270 1.00 37.03 617 GLN A CA 1
ATOM 4905 C C . GLN A 1 620 ? -29.179 -19.992 -23.248 1.00 38.11 617 GLN A C 1
ATOM 4906 O O . GLN A 1 620 ? -28.928 -21.066 -23.793 1.00 37.96 617 GLN A O 1
ATOM 4912 N N . GLU A 1 621 ? -28.467 -18.890 -23.470 1.00 32.84 618 GLU A N 1
ATOM 4913 C CA . GLU A 1 621 ? -27.275 -18.909 -24.318 1.00 39.78 618 GLU A CA 1
ATOM 4914 C C . GLU A 1 621 ? -26.133 -19.674 -23.654 1.00 41.68 618 GLU A C 1
ATOM 4915 O O . GLU A 1 621 ? -25.378 -20.373 -24.331 1.00 37.55 618 GLU A O 1
ATOM 4921 N N . VAL A 1 622 ? -26.012 -19.544 -22.333 1.00 31.43 619 VAL A N 1
ATOM 4922 C CA . VAL A 1 622 ? -25.071 -20.357 -21.563 1.00 36.00 619 VAL A CA 1
ATOM 4923 C C . VAL A 1 622 ? -25.419 -21.832 -21.720 1.00 34.91 619 VAL A C 1
ATOM 4924 O O . VAL A 1 622 ? -24.543 -22.654 -21.985 1.00 34.78 619 VAL A O 1
ATOM 4928 N N . VAL A 1 623 ? -26.703 -22.147 -21.561 1.00 36.35 620 VAL A N 1
ATOM 4929 C CA . VAL A 1 623 ? -27.203 -23.514 -21.709 1.00 32.79 620 VAL A CA 1
ATOM 4930 C C . VAL A 1 623 ? -26.874 -24.087 -23.091 1.00 41.07 620 VAL A C 1
ATOM 4931 O O . VAL A 1 623 ? -26.469 -25.242 -23.207 1.00 41.01 620 VAL A O 1
ATOM 4935 N N . GLU A 1 624 ? -27.040 -23.274 -24.132 1.00 35.11 621 GLU A N 1
ATOM 4936 C CA . GLU A 1 624 ? -26.792 -23.727 -25.502 1.00 41.04 621 GLU A CA 1
ATOM 4937 C C . GLU A 1 624 ? -25.302 -23.897 -25.812 1.00 39.32 621 GLU A C 1
ATOM 4938 O O . GLU A 1 624 ? -24.922 -24.822 -26.528 1.00 40.36 621 GLU A O 1
ATOM 4944 N N . ASN A 1 625 ? -24.463 -23.018 -25.270 1.00 38.88 622 ASN A N 1
ATOM 4945 C CA . ASN A 1 625 ? -23.010 -23.137 -25.442 1.00 38.63 622 ASN A CA 1
ATOM 4946 C C . ASN A 1 625 ? -22.432 -24.367 -24.739 1.00 42.03 622 ASN A C 1
ATOM 4947 O O . ASN A 1 625 ? -21.505 -24.991 -25.249 1.00 40.85 622 ASN A O 1
ATOM 4952 N N . LEU A 1 626 ? -22.982 -24.712 -23.576 1.00 33.21 623 LEU A N 1
ATOM 4953 C CA . LEU A 1 626 ? -22.578 -25.925 -22.859 1.00 38.22 623 LEU A CA 1
ATOM 4954 C C . LEU A 1 626 ? -22.786 -27.178 -23.714 1.00 43.63 623 LEU A C 1
ATOM 4955 O O . LEU A 1 626 ? -21.916 -28.048 -23.771 1.00 42.89 623 LEU A O 1
ATOM 4960 N N . ASP A 1 627 ? -23.936 -27.257 -24.382 1.00 43.06 624 ASP A N 1
ATOM 4961 C CA . ASP A 1 627 ? -24.266 -28.408 -25.230 1.00 44.68 624 ASP A CA 1
ATOM 4962 C C . ASP A 1 627 ? -23.570 -28.371 -26.591 1.00 49.40 624 ASP A C 1
ATOM 4963 O O . ASP A 1 627 ? -23.226 -29.419 -27.138 1.00 57.72 624 ASP A O 1
ATOM 4968 N N . LEU A 1 628 ? -23.372 -27.176 -27.141 1.00 46.88 625 LEU A N 1
ATOM 4969 C CA . LEU A 1 628 ? -22.750 -27.034 -28.462 1.00 53.50 625 LEU A CA 1
ATOM 4970 C C . LEU A 1 628 ? -21.223 -27.133 -28.412 1.00 52.74 625 LEU A C 1
ATOM 4971 O O . LEU A 1 628 ? -20.617 -27.776 -29.272 1.00 47.97 625 LEU A O 1
ATOM 4976 N N . LEU A 1 629 ? -20.609 -26.504 -27.411 1.00 45.28 626 LEU A N 1
ATOM 4977 C CA . LEU A 1 629 ? -19.145 -26.421 -27.328 1.00 38.47 626 LEU A CA 1
ATOM 4978 C C . LEU A 1 629 ? -18.506 -27.465 -26.413 1.00 50.75 626 LEU A C 1
ATOM 4979 O O . LEU A 1 629 ? -17.520 -28.097 -26.794 1.00 45.81 626 LEU A O 1
ATOM 4984 N N . HIS A 1 630 ? -19.056 -27.637 -25.213 1.00 38.01 627 HIS A N 1
ATOM 4985 C CA . HIS A 1 630 ? -18.382 -28.406 -24.161 1.00 40.25 627 HIS A CA 1
ATOM 4986 C C . HIS A 1 630 ? -18.793 -29.848 -24.057 1.00 37.82 627 HIS A C 1
ATOM 4987 O O . HIS A 1 630 ? -18.140 -30.621 -23.356 1.00 44.22 627 HIS A O 1
ATOM 4994 N N . TRP A 1 631 ? -19.864 -30.233 -24.745 1.00 37.19 628 TRP A N 1
ATOM 4995 C CA . TRP A 1 631 ? -20.287 -31.629 -24.755 1.00 46.19 628 TRP A CA 1
ATOM 4996 C C . TRP A 1 631 ? -19.500 -32.414 -25.770 1.00 45.74 628 TRP A C 1
ATOM 4997 O O . TRP A 1 631 ? -19.426 -32.029 -26.940 1.00 46.37 628 TRP A O 1
ATOM 5008 N N . SER A 1 632 ? -18.916 -33.524 -25.327 1.00 48.78 629 SER A N 1
ATOM 5009 C CA . SER A 1 632 ? -18.148 -34.411 -26.197 1.00 49.94 629 SER A CA 1
ATOM 5010 C C . SER A 1 632 ? -18.949 -35.675 -26.497 1.00 52.24 629 SER A C 1
ATOM 5011 O O . SER A 1 632 ? -19.112 -36.525 -25.622 1.00 48.11 629 SER A O 1
ATOM 5014 N N . GLU A 1 633 ? -19.443 -35.792 -27.729 1.00 48.81 630 GLU A N 1
ATOM 5015 C CA . GLU A 1 633 ? -20.197 -36.976 -28.157 1.00 60.47 630 GLU A CA 1
ATOM 5016 C C . GLU A 1 633 ? -19.391 -38.267 -28.011 1.00 63.89 630 GLU A C 1
ATOM 5017 O O . GLU A 1 633 ? -19.945 -39.308 -27.661 1.00 60.03 630 GLU A O 1
ATOM 5023 N N . ASN A 1 634 ? -18.092 -38.193 -28.287 1.00 59.33 631 ASN A N 1
ATOM 5024 C CA . ASN A 1 634 ? -17.205 -39.354 -28.172 1.00 65.02 631 ASN A CA 1
ATOM 5025 C C . ASN A 1 634 ? -17.037 -39.843 -26.732 1.00 64.30 631 ASN A C 1
ATOM 5026 O O . ASN A 1 634 ? -17.034 -41.048 -26.482 1.00 60.70 631 ASN A O 1
ATOM 5031 N N . ASP A 1 635 ? -16.899 -38.909 -25.795 1.00 61.59 632 ASP A N 1
ATOM 5032 C CA . ASP A 1 635 ? -16.660 -39.244 -24.389 1.00 58.88 632 ASP A CA 1
ATOM 5033 C C . ASP A 1 635 ? -17.937 -39.253 -23.541 1.00 57.88 632 ASP A C 1
ATOM 5034 O O . ASP A 1 635 ? -17.889 -39.615 -22.365 1.00 56.39 632 ASP A O 1
ATOM 5039 N N . ASN A 1 636 ? -19.068 -38.864 -24.134 1.00 50.83 633 ASN A N 1
ATOM 5040 C CA . ASN A 1 636 ? -20.335 -38.740 -23.409 1.00 54.30 633 ASN A CA 1
ATOM 5041 C C . ASN A 1 636 ? -20.161 -37.966 -22.106 1.00 53.33 633 ASN A C 1
ATOM 5042 O O . ASN A 1 636 ? -20.462 -38.477 -21.025 1.00 50.69 633 ASN A O 1
ATOM 5047 N N A CYS A 1 637 ? -19.691 -36.727 -22.227 0.56 49.98 634 CYS A N 1
ATOM 5048 N N B CYS A 1 637 ? -19.647 -36.745 -22.203 0.44 50.01 634 CYS A N 1
ATOM 5049 C CA A CYS A 1 637 ? -19.297 -35.933 -21.068 0.56 51.03 634 CYS A CA 1
ATOM 5050 C CA B CYS A 1 637 ? -19.478 -35.901 -21.025 0.44 50.99 634 CYS A CA 1
ATOM 5051 C C A CYS A 1 637 ? -19.151 -34.450 -21.418 0.56 47.45 634 CYS A C 1
ATOM 5052 C C B CYS A 1 637 ? -19.187 -34.461 -21.407 0.44 47.48 634 CYS A C 1
ATOM 5053 O O A CYS A 1 637 ? -18.888 -34.107 -22.572 0.56 50.06 634 CYS A O 1
ATOM 5054 O O B CYS A 1 637 ? -18.857 -34.159 -22.555 0.44 50.05 634 CYS A O 1
ATOM 5059 N N . TYR A 1 638 ? -19.329 -33.580 -20.424 1.00 48.59 635 TYR A N 1
ATOM 5060 C CA . TYR A 1 638 ? -19.020 -32.159 -20.582 1.00 44.82 635 TYR A CA 1
ATOM 5061 C C . TYR A 1 638 ? -17.540 -31.983 -20.283 1.00 45.21 635 TYR A C 1
ATOM 5062 O O . TYR A 1 638 ? -17.027 -32.563 -19.325 1.00 39.28 635 TYR A O 1
ATOM 5071 N N . CYS A 1 639 ? -16.850 -31.198 -21.104 1.00 40.64 636 CYS A N 1
ATOM 5072 C CA . CYS A 1 639 ? -15.396 -31.090 -21.009 1.00 44.56 636 CYS A CA 1
ATOM 5073 C C . CYS A 1 639 ? -14.912 -29.659 -21.186 1.00 36.04 636 CYS A C 1
ATOM 5074 O O . CYS A 1 639 ? -15.532 -28.862 -21.895 1.00 38.98 636 CYS A O 1
ATOM 5077 N N . ASP A 1 640 ? -13.807 -29.337 -20.515 1.00 39.26 637 ASP A N 1
ATOM 5078 C CA . ASP A 1 640 ? -13.016 -28.168 -20.866 1.00 44.99 637 ASP A CA 1
ATOM 5079 C C . ASP A 1 640 ? -12.548 -28.393 -22.298 1.00 46.94 637 ASP A C 1
ATOM 5080 O O . ASP A 1 640 ? -12.349 -29.537 -22.715 1.00 42.48 637 ASP A O 1
ATOM 5085 N N . ILE A 1 641 ? -12.385 -27.317 -23.057 1.00 38.37 638 ILE A N 1
ATOM 5086 C CA . ILE A 1 641 ? -11.872 -27.428 -24.421 1.00 45.27 638 ILE A CA 1
ATOM 5087 C C . ILE A 1 641 ? -10.569 -26.652 -24.567 1.00 46.36 638 ILE A C 1
ATOM 5088 O O . ILE A 1 641 ? -10.341 -25.662 -23.870 1.00 40.74 638 ILE A O 1
ATOM 5093 N N . SER A 1 642 ? -9.713 -27.126 -25.465 1.00 47.94 639 SER A N 1
ATOM 5094 C CA . SER A 1 642 ? -8.458 -26.455 -25.774 1.00 48.49 639 SER A CA 1
ATOM 5095 C C . SER A 1 642 ? -8.052 -26.773 -27.206 1.00 50.88 639 SER A C 1
ATOM 5096 O O . SER A 1 642 ? -8.632 -27.652 -27.845 1.00 47.32 639 SER A O 1
ATOM 5099 N N . ILE A 1 643 ? -7.061 -26.044 -27.707 1.00 57.55 640 ILE A N 1
ATOM 5100 C CA . ILE A 1 643 ? -6.568 -26.251 -29.061 1.00 57.32 640 ILE A CA 1
ATOM 5101 C C . ILE A 1 643 ? -5.379 -27.200 -29.027 1.00 62.39 640 ILE A C 1
ATOM 5102 O O . ILE A 1 643 ? -4.447 -27.010 -28.243 1.00 60.56 640 ILE A O 1
ATOM 5107 N N . ASP A 1 644 ? -5.436 -28.229 -29.871 1.00 70.18 641 ASP A N 1
ATOM 5108 C CA . ASP A 1 644 ? -4.372 -29.223 -29.975 1.00 74.46 641 ASP A CA 1
ATOM 5109 C C . ASP A 1 644 ? -3.030 -28.503 -30.109 1.00 77.83 641 ASP A C 1
ATOM 5110 O O . ASP A 1 644 ? -2.814 -27.790 -31.091 1.00 76.77 641 ASP A O 1
ATOM 5115 N N . PRO A 1 645 ? -2.130 -28.672 -29.118 1.00 77.71 642 PRO A N 1
ATOM 5116 C CA . PRO A 1 645 ? -0.854 -27.951 -29.153 1.00 83.50 642 PRO A CA 1
ATOM 5117 C C . PRO A 1 645 ? -0.011 -28.338 -30.366 1.00 87.79 642 PRO A C 1
ATOM 5118 O O . PRO A 1 645 ? 0.795 -27.540 -30.847 1.00 82.51 642 PRO A O 1
ATOM 5122 N N . GLU A 1 646 ? -0.215 -29.561 -30.846 1.00 90.54 643 GLU A N 1
ATOM 5123 C CA . GLU A 1 646 ? 0.462 -30.065 -32.031 1.00 94.91 643 GLU A CA 1
ATOM 5124 C C . GLU A 1 646 ? -0.206 -29.559 -33.305 1.00 93.19 643 GLU A C 1
ATOM 5125 O O . GLU A 1 646 ? 0.440 -28.941 -34.152 1.00 95.53 643 GLU A O 1
ATOM 5131 N N . ASP A 1 647 ? -1.508 -29.812 -33.420 1.00 91.17 644 ASP A N 1
ATOM 5132 C CA . ASP A 1 647 ? -2.191 -29.759 -34.712 1.00 89.72 644 ASP A CA 1
ATOM 5133 C C . ASP A 1 647 ? -2.727 -28.378 -35.088 1.00 91.27 644 ASP A C 1
ATOM 5134 O O . ASP A 1 647 ? -2.622 -27.979 -36.247 1.00 89.57 644 ASP A O 1
ATOM 5139 N N . ASP A 1 648 ? -3.323 -27.671 -34.127 1.00 89.06 645 ASP A N 1
ATOM 5140 C CA . ASP A 1 648 ? -3.898 -26.329 -34.355 1.00 86.86 645 ASP A CA 1
ATOM 5141 C C . ASP A 1 648 ? -5.210 -26.349 -35.170 1.00 81.70 645 ASP A C 1
ATOM 5142 O O . ASP A 1 648 ? -6.091 -25.516 -34.941 1.00 81.29 645 ASP A O 1
ATOM 5147 N N . GLU A 1 649 ? -5.343 -27.294 -36.101 1.00 85.25 646 GLU A N 1
ATOM 5148 C CA . GLU A 1 649 ? -6.597 -27.491 -36.834 1.00 82.62 646 GLU A CA 1
ATOM 5149 C C . GLU A 1 649 ? -7.618 -28.253 -35.984 1.00 78.06 646 GLU A C 1
ATOM 5150 O O . GLU A 1 649 ? -8.820 -28.201 -36.255 1.00 63.94 646 GLU A O 1
ATOM 5156 N N . ILE A 1 650 ? -7.129 -28.966 -34.969 1.00 80.47 647 ILE A N 1
ATOM 5157 C CA . ILE A 1 650 ? -7.974 -29.761 -34.083 1.00 76.77 647 ILE A CA 1
ATOM 5158 C C . ILE A 1 650 ? -8.182 -29.048 -32.752 1.00 68.83 647 ILE A C 1
ATOM 5159 O O . ILE A 1 650 ? -7.235 -28.509 -32.177 1.00 67.02 647 ILE A O 1
ATOM 5164 N N . ARG A 1 651 ? -9.425 -29.042 -32.275 1.00 61.86 648 ARG A N 1
ATOM 5165 C CA . ARG A 1 651 ? -9.720 -28.657 -30.898 1.00 61.95 648 ARG A CA 1
ATOM 5166 C C . ARG A 1 651 ? -9.973 -29.931 -30.098 1.00 58.06 648 ARG A C 1
ATOM 5167 O O . ARG A 1 651 ? -10.731 -30.804 -30.527 1.00 54.58 648 ARG A O 1
ATOM 5175 N N . GLU A 1 652 ? -9.330 -30.037 -28.939 1.00 52.47 649 GLU A N 1
ATOM 5176 C CA . GLU A 1 652 ? -9.407 -31.250 -28.134 1.00 57.46 649 GLU A CA 1
ATOM 5177 C C . GLU A 1 652 ? -10.315 -31.049 -26.930 1.00 56.11 649 GLU A C 1
ATOM 5178 O O . GLU A 1 652 ? -10.373 -29.962 -26.353 1.00 47.72 649 GLU A O 1
ATOM 5184 N N . PHE A 1 653 ? -11.045 -32.103 -26.578 1.00 49.50 650 PHE A N 1
ATOM 5185 C CA . PHE A 1 653 ? -11.841 -32.112 -25.366 1.00 52.53 650 PHE A CA 1
ATOM 5186 C C . PHE A 1 653 ? -10.961 -32.608 -24.229 1.00 55.98 650 PHE A C 1
ATOM 5187 O O . PHE A 1 653 ? -10.514 -33.755 -24.239 1.00 54.74 650 PHE A O 1
ATOM 5195 N N . VAL A 1 654 ? -10.686 -31.729 -23.269 1.00 48.32 651 VAL A N 1
ATOM 5196 C CA . VAL A 1 654 ? -9.969 -32.110 -22.057 1.00 49.01 651 VAL A CA 1
ATOM 5197 C C . VAL A 1 654 ? -10.986 -32.733 -21.112 1.00 58.80 651 VAL A C 1
ATOM 5198 O O . VAL A 1 654 ? -11.752 -32.022 -20.461 1.00 60.22 651 VAL A O 1
ATOM 5202 N N . CYS A 1 655 ? -11.005 -34.061 -21.052 1.00 52.14 652 CYS A N 1
ATOM 5203 C CA . CYS A 1 655 ? -12.025 -34.771 -20.289 1.00 58.49 652 CYS A CA 1
ATOM 5204 C C . CYS A 1 655 ? -11.429 -35.571 -19.138 1.00 61.55 652 CYS A C 1
ATOM 5205 O O . CYS A 1 655 ? -10.920 -36.678 -19.323 1.00 56.08 652 CYS A O 1
ATOM 5208 N N . HIS A 1 656 ? -11.483 -34.975 -17.951 1.00 48.96 653 HIS A N 1
ATOM 5209 C CA . HIS A 1 656 ? -11.148 -35.656 -16.714 1.00 50.88 653 HIS A CA 1
ATOM 5210 C C . HIS A 1 656 ? -12.427 -35.831 -15.956 1.00 54.83 653 HIS A C 1
ATOM 5211 O O . HIS A 1 656 ? -12.922 -34.892 -15.330 1.00 51.53 653 HIS A O 1
ATOM 5218 N N . GLU A 1 657 ? -12.988 -37.034 -16.033 1.00 45.73 654 GLU A N 1
ATOM 5219 C CA . GLU A 1 657 ? -14.305 -37.316 -15.470 1.00 49.00 654 GLU A CA 1
ATOM 5220 C C . GLU A 1 657 ? -14.322 -37.169 -13.948 1.00 46.39 654 GLU A C 1
ATOM 5221 O O . GLU A 1 657 ? -13.613 -37.881 -13.237 1.00 41.49 654 GLU A O 1
ATOM 5227 N N . GLY A 1 658 ? -15.130 -36.229 -13.467 1.00 39.74 655 GLY A N 1
ATOM 5228 C CA . GLY A 1 658 ? -15.244 -35.941 -12.037 1.00 36.64 655 GLY A CA 1
ATOM 5229 C C . GLY A 1 658 ? -16.213 -34.798 -11.782 1.00 35.34 655 GLY A C 1
ATOM 5230 O O . GLY A 1 658 ? -17.142 -34.589 -12.562 1.00 38.14 655 GLY A O 1
ATOM 5231 N N . TYR A 1 659 ? -15.999 -34.049 -10.701 1.00 36.28 656 TYR A N 1
ATOM 5232 C CA . TYR A 1 659 ? -16.915 -32.965 -10.326 1.00 39.50 656 TYR A CA 1
ATOM 5233 C C . TYR A 1 659 ? -17.123 -31.926 -11.425 1.00 35.36 656 TYR A C 1
ATOM 5234 O O . TYR A 1 659 ? -18.240 -31.445 -11.614 1.00 33.42 656 TYR A O 1
ATOM 5243 N N . VAL A 1 660 ? -16.061 -31.580 -12.148 1.00 34.20 657 VAL A N 1
ATOM 5244 C CA . VAL A 1 660 ? -16.182 -30.618 -13.243 1.00 34.58 657 VAL A CA 1
ATOM 5245 C C . VAL A 1 660 ? -17.152 -31.123 -14.315 1.00 40.66 657 VAL A C 1
ATOM 5246 O O . VAL A 1 660 ? -17.950 -30.351 -14.847 1.00 37.90 657 VAL A O 1
ATOM 5250 N N . SER A 1 661 ? -17.088 -32.419 -14.608 1.00 38.43 658 SER A N 1
ATOM 5251 C CA . SER A 1 661 ? -17.957 -33.040 -15.607 1.00 44.59 658 SER A CA 1
ATOM 5252 C C . SER A 1 661 ? -19.437 -33.008 -15.227 1.00 41.35 658 SER A C 1
ATOM 5253 O O . SER A 1 661 ? -20.299 -32.885 -16.097 1.00 41.33 658 SER A O 1
ATOM 5256 N N . VAL A 1 662 ? -19.726 -33.128 -13.933 1.00 39.75 659 VAL A N 1
ATOM 5257 C CA . VAL A 1 662 ? -21.111 -33.173 -13.451 1.00 37.12 659 VAL A CA 1
ATOM 5258 C C . VAL A 1 662 ? -21.682 -31.790 -13.130 1.00 41.90 659 VAL A C 1
ATOM 5259 O O . VAL A 1 662 ? -22.885 -31.654 -12.920 1.00 38.72 659 VAL A O 1
ATOM 5263 N N . LEU A 1 663 ? -20.831 -30.767 -13.108 1.00 36.14 660 LEU A N 1
ATOM 5264 C CA . LEU A 1 663 ? -21.247 -29.438 -12.648 1.00 36.72 660 LEU A CA 1
ATOM 5265 C C . LEU A 1 663 ? -22.435 -28.855 -13.430 1.00 37.20 660 LEU A C 1
ATOM 5266 O O . LEU A 1 663 ? -23.319 -28.249 -12.826 1.00 40.37 660 LEU A O 1
ATOM 5271 N N . PRO A 1 664 ? -22.469 -29.040 -14.767 1.00 35.11 661 PRO A N 1
ATOM 5272 C CA . PRO A 1 664 ? -23.658 -28.609 -15.515 1.00 38.82 661 PRO A CA 1
ATOM 5273 C C . PRO A 1 664 ? -24.943 -29.305 -15.052 1.00 38.15 661 PRO A C 1
ATOM 5274 O O . PRO A 1 664 ? -26.016 -28.694 -15.061 1.00 35.60 661 PRO A O 1
ATOM 5278 N N . PHE A 1 665 ? -24.826 -30.570 -14.654 1.00 30.86 662 PHE A N 1
ATOM 5279 C CA . PHE A 1 665 ? -25.943 -31.308 -14.065 1.00 35.62 662 PHE A CA 1
ATOM 5280 C C . PHE A 1 665 ? -26.255 -30.758 -12.677 1.00 35.78 662 PHE A C 1
ATOM 5281 O O . PHE A 1 665 ? -27.396 -30.394 -12.390 1.00 37.26 662 PHE A O 1
ATOM 5289 N N . ALA A 1 666 ? -25.231 -30.693 -11.829 1.00 30.75 663 ALA A N 1
ATOM 5290 C CA . ALA A 1 666 ? -25.388 -30.266 -10.438 1.00 34.85 663 ALA A CA 1
ATOM 5291 C C . ALA A 1 666 ? -25.909 -28.836 -10.297 1.00 33.42 663 ALA A C 1
ATOM 5292 O O . ALA A 1 666 ? -26.560 -28.516 -9.306 1.00 34.10 663 ALA A O 1
ATOM 5294 N N . LEU A 1 667 ? -25.621 -27.982 -11.278 1.00 31.63 664 LEU A N 1
ATOM 5295 C CA . LEU A 1 667 ? -26.130 -26.608 -11.281 1.00 34.59 664 LEU A CA 1
ATOM 5296 C C . LEU A 1 667 ? -27.423 -26.461 -12.094 1.00 35.45 664 LEU A C 1
ATOM 5297 O O . LEU A 1 667 ? -27.874 -25.344 -12.351 1.00 32.67 664 LEU A O 1
ATOM 5302 N N . LYS A 1 668 ? -28.011 -27.589 -12.492 1.00 34.22 665 LYS A N 1
ATOM 5303 C CA . LYS A 1 668 ? -29.303 -27.619 -13.176 1.00 33.39 665 LYS A CA 1
ATOM 5304 C C . LYS A 1 668 ? -29.326 -26.766 -14.453 1.00 36.19 665 LYS A C 1
ATOM 5305 O O . LYS A 1 668 ? -30.262 -26.001 -14.685 1.00 36.32 665 LYS A O 1
ATOM 5311 N N . LEU A 1 669 ? -28.289 -26.908 -15.278 1.00 32.30 666 LEU A N 1
ATOM 5312 C CA . LEU A 1 669 ? -28.179 -26.150 -16.531 1.00 35.24 666 LEU A CA 1
ATOM 5313 C C . LEU A 1 669 ? -28.503 -26.982 -17.775 1.00 44.91 666 LEU A C 1
ATOM 5314 O O . LEU A 1 669 ? -28.772 -26.421 -18.839 1.00 44.12 666 LEU A O 1
ATOM 5319 N N . ILE A 1 670 ? -28.479 -28.307 -17.642 1.00 34.11 667 ILE A N 1
ATOM 5320 C CA . ILE A 1 670 ? -28.847 -29.200 -18.742 1.00 31.36 667 ILE A CA 1
ATOM 5321 C C . ILE A 1 670 ? -30.356 -29.094 -18.972 1.00 37.81 667 ILE A C 1
ATOM 5322 O O . ILE A 1 670 ? -31.116 -29.035 -18.009 1.00 36.86 667 ILE A O 1
ATOM 5327 N N . PRO A 1 671 ? -30.800 -29.047 -20.241 1.00 41.75 668 PRO A N 1
ATOM 5328 C CA . PRO A 1 671 ? -32.248 -28.977 -20.455 1.00 45.55 668 PRO A CA 1
ATOM 5329 C C . PRO A 1 671 ? -32.973 -30.193 -19.886 1.00 44.49 668 PRO A C 1
ATOM 5330 O O . PRO A 1 671 ? -32.484 -31.313 -20.027 1.00 38.82 668 PRO A O 1
ATOM 5334 N N . LYS A 1 672 ? -34.115 -29.972 -19.235 1.00 44.09 669 LYS A N 1
ATOM 5335 C CA . LYS A 1 672 ? -34.959 -31.075 -18.781 1.00 44.42 669 LYS A CA 1
ATOM 5336 C C . LYS A 1 672 ? -35.267 -31.979 -19.972 1.00 50.18 669 LYS A C 1
ATOM 5337 O O . LYS A 1 672 ? -35.455 -31.492 -21.088 1.00 47.20 669 LYS A O 1
ATOM 5343 N N . ASN A 1 673 ? -35.298 -33.287 -19.732 1.00 43.34 670 ASN A N 1
ATOM 5344 C CA . ASN A 1 673 ? -35.552 -34.287 -20.780 1.00 55.81 670 ASN A CA 1
ATOM 5345 C C . ASN A 1 673 ? -34.436 -34.422 -21.828 1.00 55.22 670 ASN A C 1
ATOM 5346 O O . ASN A 1 673 ? -34.634 -35.072 -22.858 1.00 57.77 670 ASN A O 1
ATOM 5351 N N . SER A 1 674 ? -33.273 -33.826 -21.572 1.00 47.44 671 SER A N 1
ATOM 5352 C CA . SER A 1 674 ? -32.140 -33.954 -22.485 1.00 49.01 671 SER A CA 1
ATOM 5353 C C . SER A 1 674 ? -31.633 -35.391 -22.457 1.00 46.22 671 SER A C 1
ATOM 5354 O O . SER A 1 674 ? -31.602 -36.008 -21.391 1.00 47.78 671 SER A O 1
ATOM 5357 N N . PRO A 1 675 ? -31.230 -35.931 -23.622 1.00 50.04 672 PRO A N 1
ATOM 5358 C CA . PRO A 1 675 ? -30.650 -37.278 -23.638 1.00 46.34 672 PRO A CA 1
ATOM 5359 C C . PRO A 1 675 ? -29.350 -37.387 -22.831 1.00 48.67 672 PRO A C 1
ATOM 5360 O O . PRO A 1 675 ? -28.940 -38.491 -22.469 1.00 45.58 672 PRO A O 1
ATOM 5364 N N . LYS A 1 676 ? -28.728 -36.246 -22.549 1.00 46.99 673 LYS A N 1
ATOM 5365 C CA . LYS A 1 676 ? -27.464 -36.190 -21.815 1.00 43.77 673 LYS A CA 1
ATOM 5366 C C . LYS A 1 676 ? -27.624 -36.527 -20.331 1.00 44.16 673 LYS A C 1
ATOM 5367 O O . LYS A 1 676 ? -26.678 -37.000 -19.699 1.00 40.15 673 LYS A O 1
ATOM 5373 N N . LEU A 1 677 ? -28.816 -36.288 -19.783 1.00 44.15 674 LEU A N 1
ATOM 5374 C CA . LEU A 1 677 ? -29.095 -36.561 -18.369 1.00 44.48 674 LEU A CA 1
ATOM 5375 C C . LEU A 1 677 ? -28.771 -38.006 -17.996 1.00 42.95 674 LEU A C 1
ATOM 5376 O O . LEU A 1 677 ? -28.131 -38.262 -16.974 1.00 40.47 674 LEU A O 1
ATOM 5381 N N . GLU A 1 678 ? -29.202 -38.941 -18.839 1.00 41.70 675 GLU A N 1
ATOM 5382 C CA . GLU A 1 678 ? -28.994 -40.366 -18.592 1.00 48.66 675 GLU A CA 1
ATOM 5383 C C . GLU A 1 678 ? -27.507 -40.727 -18.553 1.00 39.91 675 GLU A C 1
ATOM 5384 O O . GLU A 1 678 ? -27.096 -41.612 -17.800 1.00 41.85 675 GLU A O 1
ATOM 5390 N N . LYS A 1 679 ? -26.710 -40.036 -19.363 1.00 38.82 676 LYS A N 1
ATOM 5391 C CA . LYS A 1 679 ? -25.267 -40.271 -19.429 1.00 40.74 676 LYS A CA 1
ATOM 5392 C C . LYS A 1 679 ? -24.551 -39.734 -18.189 1.00 38.69 676 LYS A C 1
ATOM 5393 O O . LYS A 1 679 ? -23.624 -40.369 -17.680 1.00 42.29 676 LYS A O 1
ATOM 5399 N N . VAL A 1 680 ? -24.989 -38.575 -17.701 1.00 42.09 677 VAL A N 1
ATOM 5400 C CA . VAL A 1 680 ? -24.463 -38.021 -16.451 1.00 39.22 677 VAL A CA 1
ATOM 5401 C C . VAL A 1 680 ? -24.817 -38.933 -15.280 1.00 39.49 677 VAL A C 1
ATOM 5402 O O . VAL A 1 680 ? -23.969 -39.212 -14.434 1.00 37.06 677 VAL A O 1
ATOM 5406 N N . VAL A 1 681 ? -26.064 -39.399 -15.236 1.00 39.47 678 VAL A N 1
ATOM 5407 C CA . VAL A 1 681 ? -26.491 -40.361 -14.215 1.00 40.72 678 VAL A CA 1
ATOM 5408 C C . VAL A 1 681 ? -25.643 -41.635 -14.272 1.00 40.57 678 VAL A C 1
ATOM 5409 O O . VAL A 1 681 ? -25.250 -42.168 -13.235 1.00 43.15 678 VAL A O 1
ATOM 5413 N N . ALA A 1 682 ? -25.361 -42.108 -15.485 1.00 44.24 679 ALA A N 1
ATOM 5414 C CA . ALA A 1 682 ? -24.521 -43.291 -15.689 1.00 42.57 679 ALA A CA 1
ATOM 5415 C C . ALA A 1 682 ? -23.093 -43.062 -15.196 1.00 44.79 679 ALA A C 1
ATOM 5416 O O . ALA A 1 682 ? -22.486 -43.956 -14.604 1.00 49.21 679 ALA A O 1
ATOM 5418 N N . LEU A 1 683 ? -22.563 -41.868 -15.451 1.00 39.98 680 LEU A N 1
ATOM 5419 C CA . LEU A 1 683 ? -21.257 -41.463 -14.927 1.00 46.00 680 LEU A CA 1
ATOM 5420 C C . LEU A 1 683 ? -21.240 -41.539 -13.402 1.00 44.77 680 LEU A C 1
ATOM 5421 O O . LEU A 1 683 ? -20.360 -42.172 -12.816 1.00 43.48 680 LEU A O 1
ATOM 5426 N N . MET A 1 684 ? -22.228 -40.908 -12.773 1.00 37.77 681 MET A N 1
ATOM 5427 C CA . MET A 1 684 ? -22.303 -40.837 -11.311 1.00 42.72 681 MET A CA 1
ATOM 5428 C C . MET A 1 684 ? -22.583 -42.188 -10.646 1.00 41.32 681 MET A C 1
ATOM 5429 O O . MET A 1 684 ? -22.260 -42.373 -9.474 1.00 41.19 681 MET A O 1
ATOM 5434 N N . SER A 1 685 ? -23.175 -43.121 -11.389 1.00 38.07 682 SER A N 1
ATOM 5435 C CA . SER A 1 685 ? -23.528 -44.439 -10.855 1.00 39.67 682 SER A CA 1
ATOM 5436 C C . SER A 1 685 ? -22.417 -45.479 -11.016 1.00 48.84 682 SER A C 1
ATOM 5437 O O . SER A 1 685 ? -22.455 -46.527 -10.368 1.00 45.59 682 SER A O 1
ATOM 5440 N N . ASP A 1 686 ? -21.436 -45.193 -11.871 1.00 48.28 683 ASP A N 1
ATOM 5441 C CA . ASP A 1 686 ? -20.396 -46.165 -12.213 1.00 40.20 683 ASP A CA 1
ATOM 5442 C C . ASP A 1 686 ? -19.390 -46.349 -11.068 1.00 42.93 683 ASP A C 1
ATOM 5443 O O . ASP A 1 686 ? -18.651 -45.417 -10.746 1.00 46.55 683 ASP A O 1
ATOM 5448 N N . PRO A 1 687 ? -19.344 -47.557 -10.464 1.00 45.83 684 PRO A N 1
ATOM 5449 C CA . PRO A 1 687 ? -18.391 -47.805 -9.376 1.00 47.55 684 PRO A CA 1
ATOM 5450 C C . PRO A 1 687 ? -16.926 -47.763 -9.818 1.00 47.45 684 PRO A C 1
ATOM 5451 O O . PRO A 1 687 ? -16.043 -47.533 -8.994 1.00 47.48 684 PRO A O 1
ATOM 5455 N N . GLU A 1 688 ? -16.678 -47.993 -11.105 1.00 43.57 685 GLU A N 1
ATOM 5456 C CA . GLU A 1 688 ? -15.327 -47.914 -11.656 1.00 51.48 685 GLU A CA 1
ATOM 5457 C C . GLU A 1 688 ? -14.875 -46.476 -11.918 1.00 53.60 685 GLU A C 1
ATOM 5458 O O . GLU A 1 688 ? -13.700 -46.248 -12.195 1.00 48.93 685 GLU A O 1
ATOM 5464 N N . LYS A 1 689 ? -15.794 -45.514 -11.840 1.00 48.50 686 LYS A N 1
ATOM 5465 C CA . LYS A 1 689 ? -15.439 -44.106 -12.021 1.00 46.26 686 LYS A CA 1
ATOM 5466 C C . LYS A 1 689 ? -15.551 -43.327 -10.705 1.00 47.35 686 LYS A C 1
ATOM 5467 O O . LYS A 1 689 ? -14.589 -43.309 -9.937 1.00 41.26 686 LYS A O 1
ATOM 5473 N N . ILE A 1 690 ? -16.701 -42.711 -10.421 1.00 49.51 687 ILE A N 1
ATOM 5474 C CA . ILE A 1 690 ? -16.826 -41.858 -9.228 1.00 46.16 687 ILE A CA 1
ATOM 5475 C C . ILE A 1 690 ? -17.855 -42.308 -8.184 1.00 42.16 687 ILE A C 1
ATOM 5476 O O . ILE A 1 690 ? -17.975 -41.670 -7.140 1.00 39.42 687 ILE A O 1
ATOM 5481 N N . PHE A 1 691 ? -18.587 -43.391 -8.439 1.00 40.14 688 PHE A N 1
ATOM 5482 C CA . PHE A 1 691 ? -19.471 -43.939 -7.409 1.00 44.62 688 PHE A CA 1
ATOM 5483 C C . PHE A 1 691 ? -18.664 -44.774 -6.420 1.00 46.01 688 PHE A C 1
ATOM 5484 O O . PHE A 1 691 ? -17.898 -45.652 -6.816 1.00 51.93 688 PHE A O 1
ATOM 5492 N N . SER A 1 692 ? -18.842 -44.488 -5.133 1.00 45.46 689 SER A N 1
ATOM 5493 C CA . SER A 1 692 ? -18.236 -45.275 -4.065 1.00 39.19 689 SER A CA 1
ATOM 5494 C C . SER A 1 692 ? -19.286 -45.573 -3.002 1.00 44.17 689 SER A C 1
ATOM 5495 O O . SER A 1 692 ? -20.419 -45.094 -3.086 1.00 47.21 689 SER A O 1
ATOM 5498 N N . ASP A 1 693 ? -18.901 -46.356 -1.999 1.00 42.23 690 ASP A N 1
ATOM 5499 C CA . ASP A 1 693 ? -19.774 -46.642 -0.858 1.00 40.10 690 ASP A CA 1
ATOM 5500 C C . ASP A 1 693 ? -19.874 -45.462 0.112 1.00 42.82 690 ASP A C 1
ATOM 5501 O O . ASP A 1 693 ? -20.615 -45.531 1.094 1.00 39.74 690 ASP A O 1
ATOM 5506 N N . TYR A 1 694 ? -19.128 -44.391 -0.155 1.00 37.43 691 TYR A N 1
ATOM 5507 C CA . TYR A 1 694 ? -19.042 -43.255 0.762 1.00 44.12 691 TYR A CA 1
ATOM 5508 C C . TYR A 1 694 ? -19.426 -41.924 0.107 1.00 48.44 691 TYR A C 1
ATOM 5509 O O . TYR A 1 694 ? -19.277 -40.868 0.720 1.00 44.63 691 TYR A O 1
ATOM 5518 N N . GLY A 1 695 ? -19.940 -41.981 -1.122 1.00 37.33 692 GLY A N 1
ATOM 5519 C CA . GLY A 1 695 ? -20.344 -40.791 -1.863 1.00 38.36 692 GLY A CA 1
ATOM 5520 C C . GLY A 1 695 ? -19.656 -40.699 -3.211 1.00 42.44 692 GLY A C 1
ATOM 5521 O O . GLY A 1 695 ? -18.948 -41.619 -3.623 1.00 39.22 692 GLY A O 1
ATOM 5522 N N . LEU A 1 696 ? -19.868 -39.582 -3.899 1.00 38.46 693 LEU A N 1
ATOM 5523 C CA . LEU A 1 696 ? -19.252 -39.351 -5.200 1.00 40.17 693 LEU A CA 1
ATOM 5524 C C . LEU A 1 696 ? -17.821 -38.844 -5.043 1.00 40.40 693 LEU A C 1
ATOM 5525 O O . LEU A 1 696 ? -17.570 -37.884 -4.312 1.00 33.28 693 LEU A O 1
ATOM 5530 N N . LEU A 1 697 ? -16.897 -39.499 -5.741 1.00 39.21 694 LEU A N 1
ATOM 5531 C CA . LEU A 1 697 ? -15.488 -39.123 -5.738 1.00 39.52 694 LEU A CA 1
ATOM 5532 C C . LEU A 1 697 ? -15.288 -37.886 -6.605 1.00 29.28 694 LEU A C 1
ATOM 5533 O O . LEU A 1 697 ? -15.946 -37.740 -7.637 1.00 34.54 694 LEU A O 1
ATOM 5538 N N . SER A 1 698 ? -14.369 -37.013 -6.199 1.00 37.47 695 SER A N 1
ATOM 5539 C CA . SER A 1 698 ? -14.052 -35.807 -6.966 1.00 35.57 695 SER A CA 1
ATOM 5540 C C . SER A 1 698 ? -13.481 -36.101 -8.350 1.00 37.45 695 SER A C 1
ATOM 5541 O O . SER A 1 698 ? -13.679 -35.319 -9.275 1.00 34.58 695 SER A O 1
ATOM 5544 N N . LEU A 1 699 ? -12.786 -37.227 -8.490 1.00 39.49 696 LEU A N 1
ATOM 5545 C CA . LEU A 1 699 ? -12.166 -37.604 -9.759 1.00 42.86 696 LEU A CA 1
ATOM 5546 C C . LEU A 1 699 ? -12.299 -39.107 -9.992 1.00 32.70 696 LEU A C 1
ATOM 5547 O O . LEU A 1 699 ? -12.156 -39.901 -9.059 1.00 35.81 696 LEU A O 1
ATOM 5552 N N . SER A 1 700 ? -12.579 -39.483 -11.238 1.00 38.94 697 SER A N 1
ATOM 5553 C CA . SER A 1 700 ? -12.761 -40.886 -11.613 1.00 45.51 697 SER A CA 1
ATOM 5554 C C . SER A 1 700 ? -11.539 -41.729 -11.257 1.00 40.28 697 SER A C 1
ATOM 5555 O O . SER A 1 700 ? -10.404 -41.277 -11.401 1.00 39.80 697 SER A O 1
ATOM 5558 N N . ARG A 1 701 ? -11.780 -42.956 -10.801 1.00 46.41 698 ARG A N 1
ATOM 5559 C CA . ARG A 1 701 ? -10.695 -43.889 -10.494 1.00 50.47 698 ARG A CA 1
ATOM 5560 C C . ARG A 1 701 ? -9.830 -44.164 -11.727 1.00 52.10 698 ARG A C 1
ATOM 5561 O O . ARG A 1 701 ? -8.643 -44.456 -11.600 1.00 52.73 698 ARG A O 1
ATOM 5569 N N . GLN A 1 702 ? -10.423 -44.056 -12.914 1.00 46.62 699 GLN A N 1
ATOM 5570 C CA . GLN A 1 702 ? -9.723 -44.358 -14.165 1.00 48.61 699 GLN A CA 1
ATOM 5571 C C . GLN A 1 702 ? -8.858 -43.213 -14.696 1.00 50.54 699 GLN A C 1
ATOM 5572 O O . GLN A 1 702 ? -8.123 -43.403 -15.666 1.00 54.45 699 GLN A O 1
ATOM 5578 N N . ASP A 1 703 ? -8.937 -42.036 -14.078 1.00 46.38 700 ASP A N 1
ATOM 5579 C CA . ASP A 1 703 ? -8.191 -40.872 -14.559 1.00 46.71 700 ASP A CA 1
ATOM 5580 C C . ASP A 1 703 ? -6.697 -40.996 -14.253 1.00 46.45 700 ASP A C 1
ATOM 5581 O O . ASP A 1 703 ? -6.308 -41.587 -13.243 1.00 46.08 700 ASP A O 1
ATOM 5586 N N . ASP A 1 704 ? -5.874 -40.424 -15.131 1.00 44.64 701 ASP A N 1
ATOM 5587 C CA . ASP A 1 704 ? -4.417 -40.416 -14.963 1.00 52.16 701 ASP A CA 1
ATOM 5588 C C . ASP A 1 704 ? -3.986 -39.796 -13.632 1.00 54.70 701 ASP A C 1
ATOM 5589 O O . ASP A 1 704 ? -2.992 -40.219 -13.037 1.00 47.25 701 ASP A O 1
ATOM 5594 N N . TYR A 1 705 ? -4.739 -38.799 -13.174 1.00 43.57 702 TYR A N 1
ATOM 5595 C CA . TYR A 1 705 ? -4.384 -38.034 -11.977 1.00 42.53 702 TYR A CA 1
ATOM 5596 C C . TYR A 1 705 ? -4.940 -38.592 -10.663 1.00 41.28 702 TYR A C 1
ATOM 5597 O O . TYR A 1 705 ? -4.592 -38.091 -9.594 1.00 40.89 702 TYR A O 1
ATOM 5606 N N . PHE A 1 706 ? -5.784 -39.621 -10.730 1.00 40.35 703 PHE A N 1
ATOM 5607 C CA . PHE A 1 706 ? -6.393 -40.184 -9.520 1.00 42.20 703 PHE A CA 1
ATOM 5608 C C . PHE A 1 706 ? -5.340 -40.581 -8.484 1.00 51.31 703 PHE A C 1
ATOM 5609 O O . PHE A 1 706 ? -4.405 -41.323 -8.790 1.00 51.30 703 PHE A O 1
ATOM 5617 N N . GLY A 1 707 ? -5.493 -40.067 -7.265 1.00 50.46 704 GLY A N 1
ATOM 5618 C CA . GLY A 1 707 ? -4.596 -40.396 -6.157 1.00 57.14 704 GLY A CA 1
ATOM 5619 C C . GLY A 1 707 ? -3.251 -39.687 -6.155 1.00 51.63 704 GLY A C 1
ATOM 5620 O O . GLY A 1 707 ? -2.476 -39.839 -5.208 1.00 61.60 704 GLY A O 1
ATOM 5621 N N . LYS A 1 708 ? -2.972 -38.900 -7.194 1.00 55.58 705 LYS A N 1
ATOM 5622 C CA . LYS A 1 708 ? -1.635 -38.340 -7.401 1.00 59.38 705 LYS A CA 1
ATOM 5623 C C . LYS A 1 708 ? -1.407 -37.036 -6.639 1.00 62.37 705 LYS A C 1
ATOM 5624 O O . LYS A 1 708 ? -2.342 -36.269 -6.402 1.00 60.86 705 LYS A O 1
ATOM 5630 N N . ASP A 1 709 ? -0.149 -36.803 -6.267 1.00 62.88 706 ASP A N 1
ATOM 5631 C CA . ASP A 1 709 ? 0.288 -35.561 -5.625 1.00 60.17 706 ASP A CA 1
ATOM 5632 C C . ASP A 1 709 ? -0.439 -35.318 -4.285 1.00 60.53 706 ASP A C 1
ATOM 5633 O O . ASP A 1 709 ? -0.529 -36.233 -3.466 1.00 63.05 706 ASP A O 1
ATOM 5638 N N . GLU A 1 710 ? -0.952 -34.108 -4.060 1.00 60.03 707 GLU A N 1
ATOM 5639 C CA . GLU A 1 710 ? -1.559 -33.750 -2.776 1.00 64.22 707 GLU A CA 1
ATOM 5640 C C . GLU A 1 710 ? -2.918 -34.411 -2.546 1.00 52.90 707 GLU A C 1
ATOM 5641 O O . GLU A 1 710 ? -3.373 -34.505 -1.403 1.00 64.01 707 GLU A O 1
ATOM 5647 N N . ASN A 1 711 ? -3.561 -34.857 -3.624 1.00 54.00 708 ASN A N 1
ATOM 5648 C CA . ASN A 1 711 ? -4.763 -35.682 -3.529 1.00 55.88 708 ASN A CA 1
ATOM 5649 C C . ASN A 1 711 ? -5.887 -34.996 -2.744 1.00 53.52 708 ASN A C 1
ATOM 5650 O O . ASN A 1 711 ? -6.378 -35.526 -1.746 1.00 57.29 708 ASN A O 1
ATOM 5655 N N . TYR A 1 712 ? -6.274 -33.806 -3.198 1.00 54.48 709 TYR A N 1
ATOM 5656 C CA . TYR A 1 712 ? -7.404 -33.079 -2.615 1.00 46.26 709 TYR A CA 1
ATOM 5657 C C . TYR A 1 712 ? -8.651 -33.288 -3.461 1.00 38.79 709 TYR A C 1
ATOM 5658 O O . TYR A 1 712 ? -9.636 -33.861 -2.995 1.00 39.11 709 TYR A O 1
ATOM 5667 N N . TRP A 1 713 ? -8.590 -32.823 -4.707 1.00 35.71 710 TRP A N 1
ATOM 5668 C CA . TRP A 1 713 ? -9.696 -32.950 -5.652 1.00 38.30 710 TRP A CA 1
ATOM 5669 C C . TRP A 1 713 ? -9.408 -33.993 -6.695 1.00 39.32 710 TRP A C 1
ATOM 5670 O O . TRP A 1 713 ? -9.939 -33.936 -7.806 1.00 35.97 710 TRP A O 1
ATOM 5681 N N . ARG A 1 714 ? -8.578 -34.970 -6.341 1.00 41.62 711 ARG A N 1
ATOM 5682 C CA . ARG A 1 714 ? -8.201 -36.036 -7.260 1.00 35.97 711 ARG A CA 1
ATOM 5683 C C . ARG A 1 714 ? -8.633 -37.399 -6.724 1.00 43.81 711 ARG A C 1
ATOM 5684 O O . ARG A 1 714 ? -7.913 -38.387 -6.863 1.00 40.18 711 ARG A O 1
ATOM 5692 N N . GLY A 1 715 ? -9.822 -37.448 -6.125 1.00 33.53 712 GLY A N 1
ATOM 5693 C CA . GLY A 1 715 ? -10.367 -38.696 -5.597 1.00 38.77 712 GLY A CA 1
ATOM 5694 C C . GLY A 1 715 ? -11.286 -38.530 -4.399 1.00 37.15 712 GLY A C 1
ATOM 5695 O O . GLY A 1 715 ? -12.403 -39.046 -4.406 1.00 39.71 712 GLY A O 1
ATOM 5696 N N . PRO A 1 716 ? -10.821 -37.821 -3.353 1.00 34.66 713 PRO A N 1
ATOM 5697 C CA . PRO A 1 716 ? -11.603 -37.683 -2.119 1.00 36.77 713 PRO A CA 1
ATOM 5698 C C . PRO A 1 716 ? -13.028 -37.162 -2.324 1.00 37.89 713 PRO A C 1
ATOM 5699 O O . PRO A 1 716 ? -13.296 -36.424 -3.273 1.00 34.67 713 PRO A O 1
ATOM 5703 N N . ILE A 1 717 ? -13.920 -37.567 -1.424 1.00 37.43 714 ILE A N 1
ATOM 5704 C CA . ILE A 1 717 ? -15.332 -37.200 -1.482 1.00 33.94 714 ILE A CA 1
ATOM 5705 C C . ILE A 1 717 ? -15.557 -35.892 -0.735 1.00 33.21 714 ILE A C 1
ATOM 5706 O O . ILE A 1 717 ? -15.127 -35.751 0.409 1.00 36.42 714 ILE A O 1
ATOM 5711 N N . TRP A 1 718 ? -16.230 -34.943 -1.384 1.00 30.08 715 TRP A N 1
ATOM 5712 C CA . TRP A 1 718 ? -16.554 -33.651 -0.773 1.00 30.00 715 TRP A CA 1
ATOM 5713 C C . TRP A 1 718 ? -18.040 -33.459 -0.713 1.00 34.47 715 TRP A C 1
ATOM 5714 O O . TRP A 1 718 ? -18.726 -33.626 -1.719 1.00 31.89 715 TRP A O 1
ATOM 5725 N N . MET A 1 719 ? -18.554 -33.074 0.455 1.00 29.82 716 MET A N 1
ATOM 5726 C CA . MET A 1 719 ? -19.999 -32.948 0.639 1.00 28.97 716 MET A CA 1
ATOM 5727 C C . MET A 1 719 ? -20.627 -31.856 -0.236 1.00 35.36 716 MET A C 1
ATOM 5728 O O . MET A 1 719 ? -21.752 -32.026 -0.712 1.00 34.90 716 MET A O 1
ATOM 5733 N N . ASN A 1 720 ? -19.917 -30.750 -0.453 1.00 32.56 717 ASN A N 1
ATOM 5734 C CA . ASN A 1 720 ? -20.492 -29.626 -1.205 1.00 34.49 717 ASN A CA 1
ATOM 5735 C C . ASN A 1 720 ? -21.009 -30.019 -2.594 1.00 35.22 717 ASN A C 1
ATOM 5736 O O . ASN A 1 720 ? -22.143 -29.696 -2.940 1.00 31.08 717 ASN A O 1
ATOM 5741 N N . ILE A 1 721 ? -20.205 -30.742 -3.369 1.00 30.61 718 ILE A N 1
ATOM 5742 C CA . ILE A 1 721 ? -20.621 -31.151 -4.713 1.00 27.52 718 ILE A CA 1
ATOM 5743 C C . ILE A 1 721 ? -21.605 -32.321 -4.654 1.00 26.96 718 ILE A C 1
ATOM 5744 O O . ILE A 1 721 ? -22.555 -32.372 -5.434 1.00 28.49 718 ILE A O 1
ATOM 5749 N N . ASN A 1 722 ? -21.381 -33.253 -3.730 1.00 28.19 719 ASN A N 1
ATOM 5750 C CA . ASN A 1 722 ? -22.334 -34.336 -3.491 1.00 32.29 719 ASN A CA 1
ATOM 5751 C C . ASN A 1 722 ? -23.750 -33.820 -3.223 1.00 35.44 719 ASN A C 1
ATOM 5752 O O . ASN A 1 722 ? -24.717 -34.356 -3.762 1.00 31.48 719 ASN A O 1
ATOM 5757 N N . TYR A 1 723 ? -23.865 -32.775 -2.404 1.00 32.05 720 TYR A N 1
ATOM 5758 C CA . TYR A 1 723 ? -25.174 -32.205 -2.080 1.00 30.11 720 TYR A CA 1
ATOM 5759 C C . TYR A 1 723 ? -25.855 -31.597 -3.306 1.00 31.22 720 TYR A C 1
ATOM 5760 O O . TYR A 1 723 ? -27.060 -31.765 -3.485 1.00 31.09 720 TYR A O 1
ATOM 5769 N N . LEU A 1 724 ? -25.094 -30.891 -4.142 1.00 28.94 721 LEU A N 1
ATOM 5770 C CA . LEU A 1 724 ? -25.663 -30.283 -5.349 1.00 28.50 721 LEU A CA 1
ATOM 5771 C C . LEU A 1 724 ? -26.192 -31.346 -6.310 1.00 34.14 721 LEU A C 1
ATOM 5772 O O . LEU A 1 724 ? -27.251 -31.167 -6.911 1.00 31.42 721 LEU A O 1
ATOM 5777 N N . CYS A 1 725 ? -25.461 -32.449 -6.446 1.00 33.13 722 CYS A N 1
ATOM 5778 C CA . CYS A 1 725 ? -25.902 -33.555 -7.294 1.00 26.79 722 CYS A CA 1
ATOM 5779 C C . CYS A 1 725 ? -27.229 -34.139 -6.811 1.00 30.55 722 CYS A C 1
ATOM 5780 O O . CYS A 1 725 ? -28.123 -34.377 -7.616 1.00 36.87 722 CYS A O 1
ATOM 5783 N N . LEU A 1 726 ? -27.358 -34.354 -5.504 1.00 30.30 723 LEU A N 1
ATOM 5784 C CA . LEU A 1 726 ? -28.608 -34.856 -4.923 1.00 37.14 723 LEU A CA 1
ATOM 5785 C C . LEU A 1 726 ? -29.772 -33.917 -5.223 1.00 36.96 723 LEU A C 1
ATOM 5786 O O . LEU A 1 726 ? -30.821 -34.351 -5.696 1.00 35.77 723 LEU A O 1
ATOM 5791 N N . ASP A 1 727 ? -29.572 -32.630 -4.949 1.00 40.62 724 ASP A N 1
ATOM 5792 C CA . ASP A 1 727 ? -30.567 -31.603 -5.252 1.00 38.81 724 ASP A CA 1
ATOM 5793 C C . ASP A 1 727 ? -30.938 -31.586 -6.736 1.00 39.35 724 ASP A C 1
ATOM 5794 O O . ASP A 1 727 ? -32.099 -31.369 -7.084 1.00 36.25 724 ASP A O 1
ATOM 5799 N N . ALA A 1 728 ? -29.951 -31.808 -7.602 1.00 34.61 725 ALA A N 1
ATOM 5800 C CA . ALA A 1 728 ? -30.188 -31.834 -9.049 1.00 38.00 725 ALA A CA 1
ATOM 5801 C C . ALA A 1 728 ? -31.019 -33.044 -9.485 1.00 35.55 725 ALA A C 1
ATOM 5802 O O . ALA A 1 728 ? -31.842 -32.934 -10.397 1.00 29.75 725 ALA A O 1
ATOM 5804 N N A MET A 1 729 ? -30.784 -34.192 -8.845 0.69 33.86 726 MET A N 1
ATOM 5805 N N B MET A 1 729 ? -30.816 -34.182 -8.827 0.31 33.96 726 MET A N 1
ATOM 5806 C CA A MET A 1 729 ? -31.569 -35.404 -9.106 0.69 37.22 726 MET A CA 1
ATOM 5807 C CA B MET A 1 729 ? -31.566 -35.396 -9.143 0.31 37.16 726 MET A CA 1
ATOM 5808 C C A MET A 1 729 ? -33.056 -35.144 -8.900 0.69 36.96 726 MET A C 1
ATOM 5809 C C B MET A 1 729 ? -33.057 -35.274 -8.810 0.31 36.78 726 MET A C 1
ATOM 5810 O O A MET A 1 729 ? -33.879 -35.536 -9.727 0.69 32.24 726 MET A O 1
ATOM 5811 O O B MET A 1 729 ? -33.887 -35.921 -9.446 0.31 36.62 726 MET A O 1
ATOM 5820 N N . ARG A 1 730 ? -33.391 -34.459 -7.808 1.00 35.05 727 ARG A N 1
ATOM 5821 C CA . ARG A 1 730 ? -34.790 -34.154 -7.490 1.00 36.06 727 ARG A CA 1
ATOM 5822 C C . ARG A 1 730 ? -35.404 -33.234 -8.546 1.00 39.92 727 ARG A C 1
ATOM 5823 O O . ARG A 1 730 ? -36.583 -33.353 -8.874 1.00 43.65 727 ARG A O 1
ATOM 5831 N N . TYR A 1 731 ? -34.590 -32.325 -9.073 1.00 31.80 728 TYR A N 1
ATOM 5832 C CA . TYR A 1 731 ? -35.015 -31.400 -10.120 1.00 37.97 728 TYR A CA 1
ATOM 5833 C C . TYR A 1 731 ? -35.289 -32.120 -11.442 1.00 40.21 728 TYR A C 1
ATOM 5834 O O . TYR A 1 731 ? -36.332 -31.908 -12.061 1.00 35.17 728 TYR A O 1
ATOM 5843 N N . TYR A 1 732 ? -34.356 -32.971 -11.865 1.00 35.13 729 TYR A N 1
ATOM 5844 C CA . TYR A 1 732 ? -34.469 -33.660 -13.157 1.00 38.16 729 TYR A CA 1
ATOM 5845 C C . TYR A 1 732 ? -35.335 -34.917 -13.102 1.00 34.14 729 TYR A C 1
ATOM 5846 O O . TYR A 1 732 ? -35.975 -35.270 -14.092 1.00 35.06 729 TYR A O 1
ATOM 5855 N N . TYR A 1 733 ? -35.345 -35.590 -11.952 1.00 39.15 730 TYR A N 1
ATOM 5856 C CA . TYR A 1 733 ? -36.161 -36.786 -11.759 1.00 39.39 730 TYR A CA 1
ATOM 5857 C C . TYR A 1 733 ? -37.055 -36.606 -10.535 1.00 36.88 730 TYR A C 1
ATOM 5858 O O . TYR A 1 733 ? -36.811 -37.212 -9.490 1.00 33.24 730 TYR A O 1
ATOM 5867 N N . PRO A 1 734 ? -38.106 -35.772 -10.660 1.00 32.85 731 PRO A N 1
ATOM 5868 C CA . PRO A 1 734 ? -38.956 -35.466 -9.503 1.00 37.85 731 PRO A CA 1
ATOM 5869 C C . PRO A 1 734 ? -39.566 -36.679 -8.796 1.00 38.99 731 PRO A C 1
ATOM 5870 O O . PRO A 1 734 ? -39.899 -36.585 -7.618 1.00 39.61 731 PRO A O 1
ATOM 5874 N N . GLU A 1 735 ? -39.690 -37.807 -9.493 1.00 38.09 732 GLU A N 1
ATOM 5875 C CA . GLU A 1 735 ? -40.233 -39.026 -8.887 1.00 41.03 732 GLU A CA 1
ATOM 5876 C C . GLU A 1 735 ? -39.363 -39.641 -7.786 1.00 43.94 732 GLU A C 1
ATOM 5877 O O . GLU A 1 735 ? -39.866 -40.429 -6.985 1.00 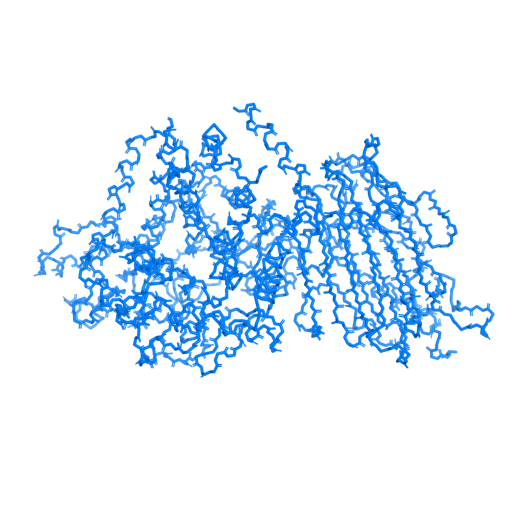44.31 732 GLU A O 1
ATOM 5883 N N . VAL A 1 736 ? -38.076 -39.294 -7.734 1.00 40.87 733 VAL A N 1
ATOM 5884 C CA . VAL A 1 736 ? -37.172 -39.873 -6.730 1.00 42.48 733 VAL A CA 1
ATOM 5885 C C . VAL A 1 736 ? -37.498 -39.464 -5.289 1.00 37.73 733 VAL A C 1
ATOM 5886 O O . VAL A 1 736 ? -37.053 -40.124 -4.350 1.00 38.24 733 VAL A O 1
ATOM 5890 N N . ILE A 1 737 ? -38.263 -38.388 -5.107 1.00 43.55 734 ILE A N 1
ATOM 5891 C CA . ILE A 1 737 ? -38.632 -37.946 -3.754 1.00 52.08 734 ILE A CA 1
ATOM 5892 C C . ILE A 1 737 ? -39.672 -38.861 -3.101 1.00 50.32 734 ILE A C 1
ATOM 5893 O O . ILE A 1 737 ? -39.801 -38.875 -1.877 1.00 54.88 734 ILE A O 1
ATOM 5898 N N . LEU A 1 738 ? -40.410 -39.614 -3.919 1.00 43.19 735 LEU A N 1
ATOM 5899 C CA . LEU A 1 738 ? -41.361 -40.603 -3.413 1.00 47.42 735 LEU A CA 1
ATOM 5900 C C . LEU A 1 738 ? -40.678 -41.947 -3.190 1.00 58.77 735 LEU A C 1
ATOM 5901 O O . LEU A 1 738 ? -39.912 -42.410 -4.038 1.00 57.39 735 LEU A O 1
ATOM 5906 N N . ASP A 1 739 ? -40.958 -42.563 -2.042 1.00 55.37 736 ASP A N 1
ATOM 5907 C CA . ASP A 1 739 ? -40.503 -43.918 -1.744 1.00 61.22 736 ASP A CA 1
ATOM 5908 C C . ASP A 1 739 ? -41.671 -44.876 -1.934 1.00 61.61 736 ASP A C 1
ATOM 5909 O O . ASP A 1 739 ? -42.356 -45.231 -0.973 1.00 67.84 736 ASP A O 1
ATOM 5914 N N . VAL A 1 740 ? -41.897 -45.286 -3.181 1.00 62.51 737 VAL A N 1
ATOM 5915 C CA . VAL A 1 740 ? -43.015 -46.168 -3.514 1.00 69.23 737 VAL A CA 1
ATOM 5916 C C . VAL A 1 740 ? -42.510 -47.568 -3.855 1.00 66.33 737 VAL A C 1
ATOM 5917 O O . VAL A 1 740 ? -41.565 -47.724 -4.632 1.00 71.02 737 VAL A O 1
ATOM 5921 N N . ALA A 1 741 ? -43.140 -48.578 -3.258 1.00 70.58 738 ALA A N 1
ATOM 5922 C CA . ALA A 1 741 ? -42.775 -49.971 -3.494 1.00 74.16 738 ALA A CA 1
ATOM 5923 C C . ALA A 1 741 ? -42.968 -50.330 -4.964 1.00 66.91 738 ALA A C 1
ATOM 5924 O O . ALA A 1 741 ? -44.015 -50.040 -5.547 1.00 76.34 738 ALA A O 1
ATOM 5926 N N . GLY A 1 742 ? -41.954 -50.954 -5.557 1.00 67.62 739 GLY A N 1
ATOM 5927 C CA . GLY A 1 742 ? -41.988 -51.307 -6.974 1.00 71.56 739 GLY A CA 1
ATOM 5928 C C . GLY A 1 742 ? -40.601 -51.498 -7.557 1.00 85.54 739 GLY A C 1
ATOM 5929 O O . GLY A 1 742 ? -39.702 -52.005 -6.883 1.00 92.28 739 GLY A O 1
ATOM 5930 N N . GLU A 1 743 ? -40.431 -51.086 -8.812 1.00 79.51 740 GLU A N 1
ATOM 5931 C CA . GLU A 1 743 ? -39.164 -51.241 -9.525 1.00 86.78 740 GLU A CA 1
ATOM 5932 C C . GLU A 1 743 ? -38.452 -49.894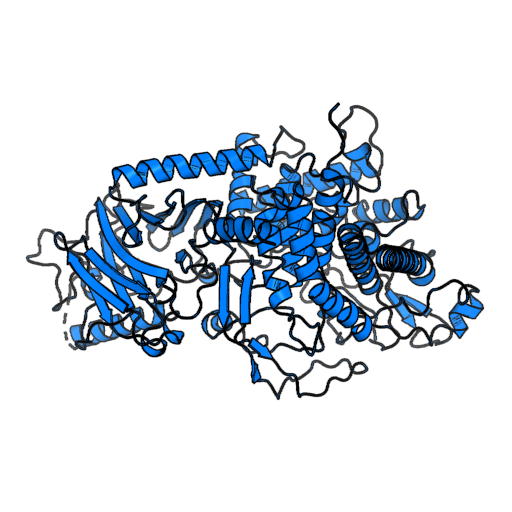 -9.591 1.00 83.60 740 GLU A C 1
ATOM 5933 O O . GLU A 1 743 ? -39.007 -48.916 -10.093 1.00 88.04 740 GLU A O 1
ATOM 5939 N N . ALA A 1 744 ? -37.222 -49.849 -9.084 1.00 79.02 741 ALA A N 1
ATOM 5940 C CA . ALA A 1 744 ? -36.458 -48.607 -9.012 1.00 69.65 741 ALA A CA 1
ATOM 5941 C C . ALA A 1 744 ? -35.831 -48.260 -10.360 1.00 59.59 741 ALA A C 1
ATOM 5942 O O . ALA A 1 744 ? -35.112 -49.071 -10.943 1.00 64.16 741 ALA A O 1
ATOM 5944 N N . SER A 1 745 ? -36.106 -47.052 -10.848 1.00 56.57 742 SER A N 1
ATOM 5945 C CA . SER A 1 745 ? -35.443 -46.532 -12.045 1.00 57.56 742 SER A CA 1
ATOM 5946 C C . SER A 1 745 ? -33.962 -46.308 -11.750 1.00 53.13 742 SER A C 1
ATOM 5947 O O . SER A 1 745 ? -33.546 -46.326 -10.591 1.00 54.92 742 SER A O 1
ATOM 5950 N N . ASN A 1 746 ? -33.169 -46.100 -12.796 1.00 53.83 743 ASN A N 1
ATOM 5951 C CA . ASN A 1 746 ? -31.740 -45.835 -12.625 1.00 53.27 743 ASN A CA 1
ATOM 5952 C C . ASN A 1 746 ? -31.489 -44.594 -11.771 1.00 50.13 743 ASN A C 1
ATOM 5953 O O . ASN A 1 746 ? -30.605 -44.594 -10.915 1.00 43.21 743 ASN A O 1
ATOM 5958 N N . ALA A 1 747 ? -32.279 -43.549 -12.005 1.00 47.04 744 ALA A N 1
ATOM 5959 C CA . ALA A 1 747 ? -32.170 -42.308 -11.244 1.00 50.76 744 ALA A CA 1
ATOM 5960 C C . ALA A 1 747 ? -32.475 -42.518 -9.761 1.00 44.65 744 ALA A C 1
ATOM 5961 O O . ALA A 1 747 ? -31.764 -41.996 -8.900 1.00 42.81 744 ALA A O 1
ATOM 5963 N N . LYS A 1 748 ? -33.526 -43.281 -9.463 1.00 44.70 745 LYS A N 1
ATOM 5964 C CA . LYS A 1 748 ? -33.895 -43.565 -8.073 1.00 44.71 745 LYS A CA 1
ATOM 5965 C C . LYS A 1 748 ? -32.817 -44.380 -7.361 1.00 45.14 745 LYS A C 1
ATOM 5966 O O . LYS A 1 748 ? -32.477 -44.088 -6.214 1.00 42.29 7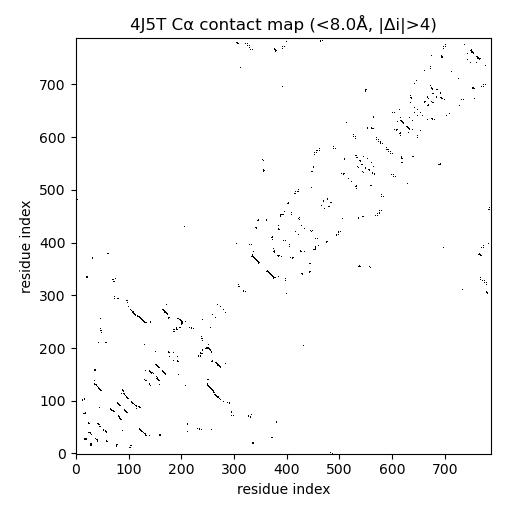45 LYS A O 1
ATOM 5972 N N . LYS A 1 749 ? -32.295 -45.400 -8.041 1.00 41.66 746 LYS A N 1
ATOM 5973 C CA . LYS A 1 749 ? -31.216 -46.233 -7.499 1.00 46.66 746 LYS A CA 1
ATOM 5974 C C . LYS A 1 749 ? -30.029 -45.386 -7.044 1.00 41.92 746 LYS A C 1
ATOM 5975 O O . LYS A 1 749 ? -29.511 -45.569 -5.942 1.00 45.09 746 LYS A O 1
ATOM 5981 N N . LEU A 1 750 ? -29.607 -44.462 -7.903 1.00 40.03 747 LEU A N 1
ATOM 5982 C CA . LEU A 1 750 ? -28.502 -43.558 -7.593 1.00 38.51 747 LEU A CA 1
ATOM 5983 C C . LEU A 1 750 ? -28.865 -42.627 -6.439 1.00 40.77 747 LEU A C 1
ATOM 5984 O O . LEU A 1 750 ? -28.162 -42.580 -5.427 1.00 42.69 747 LEU A O 1
ATOM 5989 N N . TYR A 1 751 ? -29.968 -41.898 -6.597 1.00 40.96 748 TYR A N 1
ATOM 5990 C CA . TYR A 1 751 ? -30.431 -40.952 -5.580 1.00 43.12 748 TYR A CA 1
ATOM 5991 C C . TYR A 1 751 ? -30.468 -41.595 -4.197 1.00 38.07 748 TYR A C 1
ATOM 5992 O O . TYR A 1 751 ? -29.896 -41.065 -3.244 1.00 38.13 748 TYR A O 1
ATOM 6001 N N . GLN A 1 752 ? -31.132 -42.743 -4.103 1.00 39.88 749 GLN A N 1
ATOM 6002 C CA . GLN A 1 752 ? -31.292 -43.449 -2.829 1.00 40.79 749 GLN A CA 1
ATOM 6003 C C . GLN A 1 752 ? -29.975 -43.912 -2.212 1.00 38.28 749 GLN A C 1
ATOM 6004 O O . GLN A 1 752 ? -29.752 -43.707 -1.019 1.00 40.82 749 GLN A O 1
ATOM 6010 N N . SER A 1 753 ? -29.114 -44.535 -3.013 1.00 41.24 750 SER A N 1
ATOM 6011 C CA . SER A 1 753 ? -27.857 -45.088 -2.503 1.00 41.46 750 SER A CA 1
ATOM 6012 C C . SER A 1 753 ? -26.852 -44.003 -2.111 1.00 40.24 750 SER A C 1
ATOM 6013 O O . SER A 1 753 ? -26.103 -44.170 -1.152 1.00 40.18 750 SER A O 1
ATOM 6016 N N . LEU A 1 754 ? -26.841 -42.899 -2.853 1.00 43.10 751 LEU A N 1
ATOM 6017 C CA . LEU A 1 754 ? -25.958 -41.772 -2.548 1.00 42.29 751 LEU A CA 1
ATOM 6018 C C . LEU A 1 754 ? -26.368 -41.108 -1.234 1.00 41.16 751 LEU A C 1
ATOM 6019 O O . LEU A 1 754 ? -25.530 -40.858 -0.367 1.00 36.86 751 LEU A O 1
ATOM 6024 N N . LYS A 1 755 ? -27.662 -40.830 -1.099 1.00 37.01 752 LYS A N 1
ATOM 6025 C CA . LYS A 1 755 ? -28.231 -40.277 0.132 1.00 40.47 752 LYS A CA 1
ATOM 6026 C C . LYS A 1 755 ? -27.931 -41.177 1.332 1.00 40.91 752 LYS A C 1
ATOM 6027 O O . LYS A 1 755 ? -27.540 -40.692 2.396 1.00 42.20 752 LYS A O 1
ATOM 6033 N N . ILE A 1 756 ? -28.117 -42.482 1.151 1.00 41.45 753 ILE A N 1
ATOM 6034 C CA . ILE A 1 756 ? -27.835 -43.467 2.197 1.00 40.71 753 ILE A CA 1
ATOM 6035 C C . ILE A 1 756 ? -26.348 -43.514 2.543 1.00 37.33 753 ILE A C 1
ATOM 6036 O O . ILE A 1 756 ? -25.979 -43.489 3.720 1.00 41.17 753 ILE A O 1
ATOM 6041 N N . ASN A 1 757 ? -25.500 -43.577 1.519 1.00 39.80 754 ASN A N 1
ATOM 6042 C CA . ASN A 1 757 ? -24.054 -43.694 1.718 1.00 39.13 754 ASN A CA 1
ATOM 6043 C C . ASN A 1 757 ? -23.448 -42.481 2.420 1.00 40.88 754 ASN A C 1
ATOM 6044 O O . ASN A 1 757 ? -22.635 -42.633 3.335 1.00 37.15 754 ASN A O 1
ATOM 6049 N N . LEU A 1 758 ? -23.849 -41.287 1.997 1.00 40.01 755 LEU A N 1
ATOM 6050 C CA . LEU A 1 758 ? -23.391 -40.054 2.638 1.00 38.05 755 LEU A CA 1
ATOM 6051 C C . LEU A 1 758 ? -23.844 -39.977 4.096 1.00 38.83 755 LEU A C 1
ATOM 6052 O O . LEU A 1 758 ? -23.031 -39.731 4.988 1.00 41.67 755 LEU A O 1
ATOM 6057 N N . SER A 1 759 ? -25.137 -40.201 4.329 1.00 34.20 756 SER A N 1
ATOM 6058 C CA . SER A 1 759 ? -25.709 -40.170 5.678 1.00 39.94 756 SER A CA 1
ATOM 6059 C C . SER A 1 759 ? -25.008 -41.155 6.611 1.00 35.00 756 SER A C 1
ATOM 6060 O O . SER A 1 759 ? -24.534 -40.775 7.682 1.00 40.41 756 SER A O 1
ATOM 6063 N N . ASN A 1 760 ? -24.942 -42.415 6.192 1.00 36.43 757 ASN A N 1
ATOM 6064 C CA . ASN A 1 760 ? -24.287 -43.460 6.978 1.00 41.24 757 ASN A CA 1
ATOM 6065 C C . ASN A 1 760 ? -22.831 -43.135 7.305 1.00 33.68 757 ASN A C 1
ATOM 6066 O O . ASN A 1 760 ? -22.420 -43.238 8.460 1.00 36.84 757 ASN A O 1
ATOM 6071 N N . ASN A 1 761 ? -22.060 -42.732 6.296 1.00 37.53 758 ASN A N 1
ATOM 6072 C CA . ASN A 1 761 ? -20.619 -42.528 6.476 1.00 30.08 758 ASN A CA 1
ATOM 6073 C C . ASN A 1 761 ? -20.261 -41.290 7.293 1.00 37.28 758 ASN A C 1
ATOM 6074 O O . ASN A 1 761 ? -19.402 -41.358 8.173 1.00 36.80 758 ASN A O 1
ATOM 6079 N N . ILE A 1 762 ? -20.905 -40.163 7.002 1.00 37.78 759 ILE A N 1
ATOM 6080 C CA . ILE A 1 762 ? -20.636 -38.926 7.737 1.00 38.06 759 ILE A CA 1
ATOM 6081 C C . ILE A 1 762 ? -20.983 -39.102 9.215 1.00 40.52 759 ILE A C 1
ATOM 6082 O O . ILE A 1 762 ? -20.229 -38.675 10.089 1.00 35.13 759 ILE A O 1
ATOM 6087 N N . TYR A 1 763 ? -22.112 -39.751 9.494 1.00 36.69 760 TYR A N 1
ATOM 6088 C CA . TYR A 1 763 ? -22.468 -40.071 10.872 1.00 31.74 760 TYR A CA 1
ATOM 6089 C C . TYR A 1 763 ? -21.428 -40.990 11.517 1.00 36.96 760 TYR A C 1
ATOM 6090 O O . TYR A 1 763 ? -20.956 -40.713 12.617 1.00 38.35 760 TYR A O 1
ATOM 6099 N N . LYS A 1 764 ? -21.090 -42.081 10.834 1.00 41.10 761 LYS A N 1
ATOM 6100 C CA . LYS A 1 764 ? -20.139 -43.073 11.356 1.00 40.23 761 LYS A CA 1
ATOM 6101 C C . LYS A 1 764 ? -18.797 -42.444 11.729 1.00 43.01 761 LYS A C 1
ATOM 6102 O O . LYS A 1 764 ? -18.275 -42.687 12.817 1.00 45.85 761 LYS A O 1
ATOM 6108 N N . VAL A 1 765 ? -18.244 -41.646 10.820 1.00 40.05 762 VAL A N 1
ATOM 6109 C CA . VAL A 1 765 ? -16.985 -40.944 11.072 1.00 43.86 762 VAL A CA 1
ATOM 6110 C C . VAL A 1 765 ? -17.137 -39.950 12.228 1.00 46.66 762 VAL A C 1
ATOM 6111 O O . VAL A 1 765 ? -16.242 -39.828 13.064 1.00 43.78 762 VAL A O 1
ATOM 6115 N N . TRP A 1 766 ? -18.270 -39.255 12.283 1.00 39.67 763 TRP A N 1
ATOM 6116 C CA . TRP A 1 766 ? -18.564 -38.354 13.404 1.00 39.79 763 TRP A CA 1
ATOM 6117 C C . TRP A 1 766 ? -18.692 -39.108 14.704 1.00 48.52 763 TRP A C 1
ATOM 6118 O O . TRP A 1 766 ? -18.238 -38.635 15.747 1.00 45.89 763 TRP A O 1
ATOM 6129 N N . GLU A 1 767 ? -19.305 -40.287 14.649 1.00 47.39 764 GLU A N 1
ATOM 6130 C CA . GLU A 1 767 ? -19.494 -41.124 15.835 1.00 53.31 764 GLU A CA 1
ATOM 6131 C C . GLU A 1 767 ? -18.154 -41.693 16.316 1.00 52.57 764 GLU A C 1
ATOM 6132 O O . GLU A 1 767 ? -17.844 -41.641 17.508 1.00 59.14 764 GLU A O 1
ATOM 6138 N N . GLU A 1 768 ? -17.368 -42.219 15.379 1.00 55.36 765 GLU A N 1
ATOM 6139 C CA . GLU A 1 768 ? -16.068 -42.824 15.685 1.00 61.27 765 GLU A CA 1
ATOM 6140 C C . GLU A 1 768 ? -14.965 -41.770 15.815 1.00 66.14 765 GLU A C 1
ATOM 6141 O O . GLU A 1 768 ? -14.434 -41.555 16.906 1.00 58.85 765 GLU A O 1
ATOM 6147 N N . GLN A 1 769 ? -14.632 -41.116 14.702 1.00 56.84 766 GLN A N 1
ATOM 6148 C CA . GLN A 1 769 ? -13.496 -40.183 14.651 1.00 59.90 766 GLN A CA 1
ATOM 6149 C C . GLN A 1 769 ? -13.731 -38.856 15.390 1.00 56.23 766 GLN A C 1
ATOM 6150 O O . GLN A 1 769 ? -12.781 -38.105 15.616 1.00 65.97 766 GLN A O 1
ATOM 6156 N N . GLY A 1 770 ? -14.981 -38.567 15.754 1.00 51.55 767 GLY A N 1
ATOM 6157 C CA . GLY A 1 770 ? -15.290 -37.448 16.650 1.00 47.85 767 GLY A CA 1
ATOM 6158 C C . GLY A 1 770 ? -16.058 -36.277 16.058 1.00 59.82 767 GLY A C 1
ATOM 6159 O O . GLY A 1 770 ? -16.826 -35.627 16.768 1.00 58.50 767 GLY A O 1
ATOM 6160 N N . TYR A 1 771 ? -15.856 -35.996 14.770 1.00 55.67 768 TYR A N 1
ATOM 6161 C CA . TYR A 1 771 ? -16.431 -34.793 14.147 1.00 55.40 768 TYR A CA 1
ATOM 6162 C C . TYR A 1 771 ? -16.647 -34.904 12.632 1.00 43.05 768 TYR A C 1
ATOM 6163 O O . TYR A 1 771 ? -16.366 -35.939 12.022 1.00 43.12 768 TYR A O 1
ATOM 6172 N N . CYS A 1 772 ? -17.175 -33.827 12.049 1.00 39.04 769 CYS A N 1
ATOM 6173 C CA . CYS A 1 772 ? -17.294 -33.686 10.598 1.00 29.33 769 CYS A CA 1
ATOM 6174 C C . CYS A 1 772 ? -15.957 -33.259 9.993 1.00 34.53 769 CYS A C 1
ATOM 6175 O O . CYS A 1 772 ? -15.231 -32.451 10.579 1.00 35.51 769 CYS A O 1
ATOM 6178 N N . TYR A 1 773 ? -15.650 -33.797 8.816 1.00 29.55 770 TYR A N 1
ATOM 6179 C CA . TYR A 1 773 ? -14.379 -33.541 8.137 1.00 38.21 770 TYR A CA 1
ATOM 6180 C C . TYR A 1 773 ? -14.553 -32.748 6.846 1.00 31.78 770 TYR A C 1
ATOM 6181 O O . TYR A 1 773 ? -15.638 -32.710 6.265 1.00 33.56 770 TYR A O 1
ATOM 6190 N N . GLU A 1 774 ? -13.459 -32.130 6.408 1.00 30.04 771 GLU A N 1
ATOM 6191 C CA . GLU A 1 774 ? -13.409 -31.391 5.145 1.00 36.24 771 GLU A CA 1
ATOM 6192 C C . GLU A 1 774 ? -13.724 -32.280 3.941 1.00 37.84 771 GLU A C 1
ATOM 6193 O O . GLU A 1 774 ? -14.435 -31.860 3.027 1.00 35.24 771 GLU A O 1
ATOM 6199 N N . ASN A 1 775 ? -13.177 -33.492 3.939 1.00 33.35 772 ASN A N 1
ATOM 6200 C CA . ASN A 1 775 ? -13.471 -34.480 2.896 1.00 32.24 772 ASN A CA 1
ATOM 6201 C C . ASN A 1 775 ? -13.294 -35.908 3.409 1.00 33.52 772 ASN A C 1
ATOM 6202 O O . ASN A 1 775 ? -12.880 -36.112 4.551 1.00 30.29 772 ASN A O 1
ATOM 6207 N N . TYR A 1 776 ? -13.624 -36.891 2.575 1.00 30.50 773 TYR A N 1
ATOM 6208 C CA . TYR A 1 776 ? -13.632 -38.292 2.997 1.00 38.01 773 TYR A CA 1
ATOM 6209 C C . TYR A 1 776 ? -12.914 -39.198 2.000 1.00 36.04 773 TYR A C 1
ATOM 6210 O O . TYR A 1 776 ? -12.910 -38.937 0.795 1.00 34.12 773 TYR A O 1
ATOM 6219 N N . SER A 1 777 ? -12.306 -40.259 2.523 1.00 38.83 774 SER A N 1
ATOM 6220 C CA . SER A 1 777 ? -11.421 -41.122 1.742 1.00 38.11 774 SER A CA 1
ATOM 6221 C C . SER A 1 777 ? -12.187 -42.044 0.789 1.00 34.40 774 SER A C 1
ATOM 6222 O O . SER A 1 777 ? -13.174 -42.658 1.187 1.00 40.05 774 SER A O 1
ATOM 6225 N N . PRO A 1 778 ? -11.723 -42.159 -0.472 1.00 46.04 775 PRO A N 1
ATOM 6226 C CA . PRO A 1 778 ? -12.315 -43.141 -1.386 1.00 44.44 775 PRO A CA 1
ATOM 6227 C C . PRO A 1 778 ? -11.991 -44.584 -0.993 1.00 50.40 775 PRO A C 1
ATOM 6228 O O . PRO A 1 778 ? -12.688 -45.507 -1.419 1.00 47.36 775 PRO A O 1
ATOM 6232 N N . ILE A 1 779 ? -10.939 -44.766 -0.195 1.00 54.21 776 ILE A N 1
ATOM 6233 C CA . ILE A 1 779 ? -10.502 -46.091 0.240 1.00 50.98 776 ILE A CA 1
ATOM 6234 C C . ILE A 1 779 ? -11.547 -46.742 1.143 1.00 49.81 776 ILE A C 1
ATOM 6235 O O . ILE A 1 779 ? -12.141 -47.758 0.780 1.00 54.29 776 ILE A O 1
ATOM 6240 N N . ASP A 1 780 ? -11.766 -46.148 2.314 1.00 48.09 777 ASP A N 1
ATOM 6241 C CA . ASP A 1 780 ? -12.675 -46.703 3.318 1.00 44.93 777 ASP A CA 1
ATOM 6242 C C . ASP A 1 780 ? -13.586 -45.651 3.964 1.00 45.23 777 ASP A C 1
ATOM 6243 O O . ASP A 1 780 ? -14.157 -45.893 5.028 1.00 44.83 777 ASP A O 1
ATOM 6248 N N . GLY A 1 781 ? -13.717 -44.490 3.326 1.00 43.92 778 GLY A N 1
ATOM 6249 C CA . GLY A 1 781 ? -14.615 -43.444 3.803 1.00 39.94 778 GLY A CA 1
ATOM 6250 C C . GLY A 1 781 ? -14.197 -42.713 5.066 1.00 40.04 778 GLY A C 1
ATOM 6251 O O . GLY A 1 781 ? -15.013 -42.000 5.653 1.00 44.18 778 GLY A O 1
ATOM 6252 N N . HIS A 1 782 ? -12.942 -42.866 5.492 1.00 38.96 779 HIS A N 1
ATOM 6253 C CA . HIS A 1 782 ? -12.486 -42.211 6.722 1.00 40.16 779 HIS A CA 1
ATOM 6254 C C . HIS A 1 782 ? -12.305 -40.737 6.513 1.00 35.41 779 HIS A C 1
ATOM 6255 O O . HIS A 1 782 ? -12.006 -40.285 5.404 1.00 36.25 779 HIS A O 1
ATOM 6262 N N . GLY A 1 783 ? -12.508 -39.974 7.582 1.00 41.25 780 GLY A N 1
ATOM 6263 C CA . GLY A 1 783 ? -12.460 -38.521 7.514 1.00 42.68 780 GLY A CA 1
ATOM 6264 C C . GLY A 1 783 ? -11.057 -37.993 7.302 1.00 43.82 780 GLY A C 1
ATOM 6265 O O . GLY A 1 783 ? -10.120 -38.428 7.967 1.00 39.51 780 GLY A O 1
ATOM 6266 N N . THR A 1 784 ? -10.915 -37.048 6.375 1.00 37.93 781 THR A N 1
ATOM 6267 C CA . THR A 1 784 ? -9.618 -36.447 6.060 1.00 43.29 781 THR A CA 1
ATOM 6268 C C . THR A 1 784 ? -9.739 -34.935 5.891 1.00 47.22 781 THR A C 1
ATOM 6269 O O . THR A 1 784 ? -10.842 -34.391 5.840 1.00 37.40 781 THR A O 1
ATOM 6273 N N . GLY A 1 785 ? -8.594 -34.264 5.804 1.00 38.35 782 GLY A N 1
ATOM 6274 C CA . GLY A 1 785 ? -8.557 -32.808 5.743 1.00 40.71 782 GLY A CA 1
ATOM 6275 C C . GLY A 1 785 ? -8.842 -32.203 7.104 1.00 34.93 782 GLY A C 1
ATOM 6276 O O . GLY A 1 785 ? -8.659 -32.859 8.133 1.00 39.96 782 GLY A O 1
ATOM 6277 N N . ALA A 1 786 ? -9.301 -30.954 7.105 1.00 40.21 783 ALA A N 1
ATOM 6278 C CA . ALA A 1 786 ? -9.586 -30.229 8.342 1.00 38.50 783 ALA A CA 1
ATOM 6279 C C . ALA A 1 786 ? -10.693 -30.895 9.159 1.00 38.75 783 ALA A C 1
ATOM 6280 O O . ALA A 1 786 ? -11.657 -31.421 8.603 1.00 33.98 783 ALA A O 1
ATOM 6282 N N . GLU A 1 787 ? -10.533 -30.871 10.481 1.00 34.69 784 GLU A N 1
ATOM 6283 C CA . GLU A 1 787 ? -11.527 -31.398 11.415 1.00 39.31 784 GLU A CA 1
ATOM 6284 C C . GLU A 1 787 ? -12.481 -30.285 11.834 1.00 37.18 784 GLU A C 1
ATOM 6285 O O . GLU A 1 787 ? -12.224 -29.109 11.565 1.00 42.39 784 GLU A O 1
ATOM 6291 N N . HIS A 1 788 ? -13.573 -30.662 12.502 1.00 35.38 785 HIS A N 1
ATOM 6292 C CA . HIS A 1 788 ? -14.629 -29.720 12.884 1.00 35.87 785 HIS A CA 1
ATOM 6293 C C . HIS A 1 788 ? -15.054 -28.894 11.707 1.00 39.47 785 HIS A C 1
ATOM 6294 O O . HIS A 1 788 ? -15.155 -27.670 11.789 1.00 35.02 785 HIS A O 1
ATOM 6301 N N . PHE A 1 789 ? -15.309 -29.567 10.589 1.00 34.08 786 PHE A N 1
ATOM 6302 C CA . PHE A 1 789 ? -15.588 -28.868 9.347 1.00 31.41 786 PHE A CA 1
ATOM 6303 C C . PHE A 1 789 ? -17.083 -28.636 9.155 1.00 35.33 786 PHE A C 1
ATOM 6304 O O . PHE A 1 789 ? -17.751 -29.368 8.426 1.00 37.23 786 PHE A O 1
ATOM 6312 N N . THR A 1 790 ? -17.594 -27.603 9.819 1.00 30.84 787 THR A N 1
ATOM 6313 C CA . THR A 1 790 ? -18.981 -27.187 9.667 1.00 28.84 787 THR A CA 1
ATOM 6314 C C . THR A 1 790 ? -19.051 -25.689 9.349 1.00 33.04 787 THR A C 1
ATOM 6315 O O . THR A 1 790 ? -19.328 -24.886 10.241 1.00 34.38 787 THR A O 1
ATOM 6319 N N . GLY A 1 791 ? -18.773 -25.291 8.104 1.00 27.85 788 GLY A N 1
ATOM 6320 C CA . GLY A 1 791 ? -18.304 -26.171 7.025 1.00 29.73 788 GLY A CA 1
ATOM 6321 C C . GLY A 1 791 ? -19.430 -26.741 6.182 1.00 31.50 788 GLY A C 1
ATOM 6322 O O . GLY A 1 791 ? -20.533 -26.962 6.683 1.00 31.68 788 GLY A O 1
ATOM 6323 N N . TRP A 1 792 ? -19.154 -26.995 4.902 1.00 29.68 789 TRP A N 1
ATOM 6324 C CA . TRP A 1 792 ? -20.183 -27.531 3.994 1.00 31.24 789 TRP A CA 1
ATOM 6325 C C . TRP A 1 792 ? -20.596 -28.946 4.293 1.00 31.56 789 TRP A C 1
ATOM 6326 O O . TRP A 1 792 ? -21.608 -29.408 3.777 1.00 31.51 789 TRP A O 1
ATOM 6337 N N . THR A 1 793 ? -19.828 -29.649 5.120 1.00 30.10 790 THR A N 1
ATOM 6338 C CA . THR A 1 793 ? -20.202 -30.996 5.543 1.00 30.14 790 THR A CA 1
ATOM 6339 C C . THR A 1 793 ? -21.465 -30.968 6.414 1.00 31.97 790 THR A C 1
ATOM 6340 O O . THR A 1 793 ? -22.158 -31.976 6.536 1.00 29.86 790 THR A O 1
ATOM 6344 N N . ALA A 1 794 ? -21.777 -29.805 6.987 1.00 28.69 791 ALA A N 1
ATOM 6345 C CA . ALA A 1 794 ? -23.031 -29.604 7.720 1.00 30.52 791 ALA A CA 1
ATOM 6346 C C . ALA A 1 794 ? -24.283 -29.691 6.837 1.00 29.78 791 ALA A C 1
ATOM 6347 O O . ALA A 1 794 ? -25.399 -29.712 7.357 1.00 29.89 791 ALA A O 1
ATOM 6349 N N . LEU A 1 795 ? -24.108 -29.744 5.516 1.00 31.57 792 LEU A N 1
ATOM 6350 C CA . LEU A 1 795 ? -25.230 -29.987 4.600 1.00 29.09 792 LEU A CA 1
ATOM 6351 C C . LEU A 1 795 ? -25.852 -31.376 4.775 1.00 30.88 792 LEU A C 1
ATOM 6352 O O . LEU A 1 795 ? -26.938 -31.637 4.255 1.00 30.84 792 LEU A O 1
ATOM 6357 N N . VAL A 1 796 ? -25.166 -32.261 5.500 1.00 29.80 793 VAL A N 1
ATOM 6358 C CA . VAL A 1 796 ? -25.746 -33.542 5.908 1.00 31.00 793 VAL A CA 1
ATOM 6359 C C . VAL A 1 796 ? -27.049 -33.354 6.699 1.00 35.29 793 VAL A C 1
ATOM 6360 O O . VAL A 1 796 ? -27.916 -34.221 6.676 1.00 29.94 793 VAL A O 1
ATOM 6364 N N . VAL A 1 797 ? -27.185 -32.223 7.388 1.00 28.73 794 VAL A N 1
ATOM 6365 C CA . VAL A 1 797 ? -28.423 -31.890 8.095 1.00 30.36 794 VAL A CA 1
ATOM 6366 C C . VAL A 1 797 ? -29.632 -31.873 7.151 1.00 33.26 794 VAL A C 1
ATOM 6367 O O . VAL A 1 797 ? -30.667 -32.457 7.469 1.00 33.63 794 VAL A O 1
ATOM 6371 N N . ASN A 1 798 ? -29.497 -31.212 6.001 1.00 29.13 795 ASN A N 1
ATOM 6372 C CA . ASN A 1 798 ? -30.563 -31.183 4.988 1.00 34.33 795 ASN A CA 1
ATOM 6373 C C . ASN A 1 798 ? -30.875 -32.563 4.421 1.00 39.78 795 ASN A C 1
ATOM 6374 O O . ASN A 1 798 ? -32.042 -32.913 4.238 1.00 39.87 795 ASN A O 1
ATOM 6379 N N . ILE A 1 799 ? -29.830 -33.337 4.139 1.00 34.36 796 ILE A N 1
ATOM 6380 C CA . ILE A 1 799 ? -29.991 -34.688 3.600 1.00 36.93 796 ILE A CA 1
ATOM 6381 C C . ILE A 1 799 ? -30.823 -35.552 4.550 1.00 41.32 796 ILE A C 1
ATOM 6382 O O . ILE A 1 799 ? -31.633 -36.368 4.109 1.00 44.93 796 ILE A O 1
ATOM 6387 N N . LEU A 1 800 ? -30.629 -35.348 5.851 1.00 34.56 797 LEU A N 1
ATOM 6388 C CA . LEU A 1 800 ? -31.362 -36.081 6.877 1.00 37.91 797 LEU A CA 1
ATOM 6389 C C . LEU A 1 800 ? -32.764 -35.522 7.136 1.00 42.28 797 LEU A C 1
ATOM 6390 O O . LEU A 1 800 ? -33.701 -36.293 7.333 1.00 37.58 797 LEU A O 1
ATOM 6395 N N . GLY A 1 801 ? -32.909 -34.197 7.130 1.00 37.52 798 GLY A N 1
ATOM 6396 C CA . GLY A 1 801 ? -34.115 -33.557 7.670 1.00 35.49 798 GLY A CA 1
ATOM 6397 C C . GLY A 1 801 ? -34.882 -32.541 6.836 1.00 39.26 798 GLY A C 1
ATOM 6398 O O . GLY A 1 801 ? -35.988 -32.159 7.219 1.00 35.86 798 GLY A O 1
ATOM 6399 N N . ARG A 1 802 ? -34.321 -32.086 5.717 1.00 34.96 799 ARG A N 1
ATOM 6400 C CA . ARG A 1 802 ? -34.992 -31.075 4.894 1.00 37.94 799 ARG A CA 1
ATOM 6401 C C . ARG A 1 802 ? -36.330 -31.613 4.382 1.00 45.93 799 ARG A C 1
ATOM 6402 O O . ARG A 1 802 ? -36.425 -32.774 3.982 1.00 52.83 799 ARG A O 1
ATOM 6410 N N . PHE A 1 803 ? -37.357 -30.766 4.407 1.00 37.67 800 PHE A N 1
ATOM 6411 C CA . PHE A 1 803 ? -38.710 -31.181 4.047 1.00 55.01 800 PHE A CA 1
ATOM 6412 C C . PHE A 1 803 ? -39.526 -30.025 3.469 1.00 56.77 800 PHE A C 1
ATOM 6413 O O . PHE A 1 803 ? -39.796 -29.041 4.159 1.00 51.50 800 PHE A O 1
ATOM 6421 N N . ARG A 1 804 ? -39.905 -30.155 2.198 1.00 61.06 801 ARG A N 1
ATOM 6422 C CA . ARG A 1 804 ? -40.772 -29.189 1.520 1.00 67.59 801 ARG A CA 1
ATOM 6423 C C . ARG A 1 804 ? -40.262 -27.751 1.601 1.00 64.92 801 ARG A C 1
ATOM 6424 O O . ARG A 1 804 ? -40.997 -26.842 1.991 1.00 56.20 801 ARG A O 1
ATOM 6432 N N . SER A 1 805 ? -38.999 -27.556 1.228 1.00 74.26 802 SER A N 1
ATOM 6433 C CA . SER A 1 805 ? -38.427 -26.217 1.099 1.00 73.87 802 SER A CA 1
ATOM 6434 C C . SER A 1 805 ? -39.104 -25.475 -0.054 1.00 76.48 802 SER A C 1
ATOM 6435 O O . SER A 1 805 ? -39.256 -24.254 -0.020 1.00 78.76 802 SER A O 1
ATOM 6438 N N . HIS A 1 806 ? -39.493 -26.236 -1.074 1.00 77.24 803 HIS A N 1
ATOM 6439 C CA . HIS A 1 806 ? -40.371 -25.761 -2.147 1.00 78.97 803 HIS A CA 1
ATOM 6440 C C . HIS A 1 806 ? -41.709 -25.332 -1.612 1.00 81.60 803 HIS A C 1
ATOM 6441 O O . HIS A 1 806 ? -42.182 -25.866 -0.605 1.00 82.42 803 HIS A O 1
ATOM 6448 N N . HIS A 1 807 ? -42.334 -24.367 -2.284 1.00 77.32 804 HIS A N 1
ATOM 6449 C CA . HIS A 1 807 ? -43.663 -23.884 -1.905 1.00 82.07 804 HIS A CA 1
ATOM 6450 C C . HIS A 1 807 ? -44.625 -23.977 -3.053 1.00 87.28 804 HIS A C 1
ATOM 6451 O O . HIS A 1 807 ? -44.498 -23.250 -4.040 1.00 91.40 804 HIS A O 1
ATOM 6458 N N . HIS A 1 808 ? -45.594 -24.878 -2.925 1.00 88.20 805 HIS A N 1
ATOM 6459 C CA . HIS A 1 808 ? -46.638 -25.057 -3.925 1.00 86.65 805 HIS A CA 1
ATOM 6460 C C . HIS A 1 808 ? -47.962 -24.605 -3.354 1.00 89.71 805 HIS A C 1
ATOM 6461 O O . HIS A 1 808 ? -48.165 -23.406 -3.163 1.00 95.75 805 HIS A O 1
ATOM 6468 N N . HIS A 1 809 ? -48.864 -25.542 -3.059 1.00 93.31 806 HIS A N 1
ATOM 6469 C CA . HIS A 1 809 ? -50.219 -25.222 -2.606 1.00 96.39 806 HIS A CA 1
ATOM 6470 C C . HIS A 1 809 ? -50.771 -26.332 -1.751 1.00 86.95 806 HIS A C 1
ATOM 6471 O O . HIS A 1 809 ? -50.523 -27.505 -2.022 1.00 85.76 806 HIS A O 1
ATOM 6478 N N . HIS A 1 810 ? -51.544 -25.974 -0.727 1.00 80.09 807 HIS A N 1
ATOM 6479 C CA . HIS A 1 810 ? -52.144 -26.960 0.179 1.00 79.47 807 HIS A CA 1
ATOM 6480 C C . HIS A 1 810 ? -53.636 -26.769 0.299 1.00 74.76 807 HIS A C 1
ATOM 6481 O O . HIS A 1 810 ? -54.182 -26.632 1.395 1.00 59.92 807 HIS A O 1
ATOM 6488 N N . HIS A 1 811 ? -54.315 -26.774 -0.844 1.00 68.18 808 HIS A N 1
ATOM 6489 C CA . HIS A 1 811 ? -55.770 -26.641 -0.880 1.00 61.42 808 HIS A CA 1
ATOM 6490 C C . HIS A 1 811 ? -56.423 -27.864 -0.318 1.00 54.67 808 HIS A C 1
ATOM 6491 O O . HIS A 1 811 ? -55.871 -28.960 -0.405 1.00 55.33 808 HIS A O 1
#

GO terms:
  GO:0005789 endoplasmic reticulum membrane (C, IDA)
  GO:0004573 Glc3Man9GlcNAc2 oligosaccharide glucosidase activity (F, IDA)
  GO:0070880 fungal-type cell wall beta-glucan biosynthetic process (P, IGI)
  GO:0000324 fungal-type vacuole (C, HDA)
  GO:0004573 Glc3Man9GlcNAc2 oligosaccharide glucosidase activity (F, IMP)
  GO:0006487 protein N-linked glycosylation (P, IMP)
  GO:0009272 fungal-type cell wall biogenesis (P, IMP)
  GO:0004573 Glc3Man9GlcNAc2 oligosaccharide glucosidase activity (F, EXP)
  GO:0140277 endoplasmic reticulum N-glycan trimming (P, IMP)

InterPro domains:
  IPR004888 Glycoside hydrolase family 63 [PTHR10412] (23-830)
  IPR008928 Six-hairpin glycosidase superfamily [SSF48208] (323-831)
  IPR012341 Six-hairpin glycosidase-like superfamily [G3DSA:1.50.10.10] (347-832)
  IPR031335 Glycosyl hydrolase family 63, C-terminal [PF03200] (319-831)
  IPR031631 Glycosyl hydrolase family 63, N-terminal [PF16923] (44-265)
  IPR038518 Glycosyl hydrolase family 63, N-terminal domain superfamily [G3DSA:2.70.98.110] (32-345)